Protein AF-A0A3D0C4P0-F1 (afdb_monomer)

Secondary structure (DSSP, 8-state):
------HHHHHHHHHHHHHHHHHHHTTS-HHHHHHHHH--EEEEEEETEETTTEEE-TTS-EESHHHHHHHHHHHHSSSEEEEEEEE-HHHHHHHHHHTSSSEEEEEE--GGGBTTEEE---SEEE-EEEEEETTSS--SGGG--TTS-EEEETTSTTHHHHHHH-TTEEEES-HHHHHHHHHTTS-SEEEEEHHHHHHHHHHH---SEEEEE-TTPPPEEEEEEEETT-HHHHHHHHHHHHHHHHHHHHHHHHHHHHHHHHGGGSGGG---SSS-HHHHHHHHHHHHHHHHHHHHHHHHHHHHHTTSHHHHHHHHHHHHHHHHHHHHHHHHHHHHHHHHHHHHHHHHHHHHHHHHHHHHHHHHHHHHHHHHHHHH-HHHHHHHHHHHHHHHTT-HHHHHHHHHHHHHHHHT-GGGTGGG-EEEEE-TTSBEEEESSGGGTTSBPHHHHH-HHHHHHHTTT--EEEEEEE-SS--S----TT---EEEEEEEEEE-TTS-EEEEEEEEE-IIIIIGGGGGGG--TTT-EEEEEETTSBB-S--TTHHHHHHTTSS-TT--STTT-B-S-TTT-HHHHHHHHT--EEEEEEEE-TTS-EEEEEEEEETTTTEEEEEEEEHHHHTHHHHHHHHHHHHHHHHHHHHHHHHHHHHHHHHHHHHHHHHHHHHHHHHHHHHHHHHHHHHHHHHHHHHT--SSEEEEEETTSBEEEE-HHHHHHH---HHHHHTSBHHHHH-TT-TTS--GGGSHHHHHHHH---EEEEEEEEEETTTEEEEEEEEEEE---TTSSEEEEEEEEE-GGGGHHHHHHHHHHHT-SSEEEEE-TTSBEEEE-HHHHHHHT--HHHHBTSBGGGGS-TTTHHHHHHHHHHHHHHT--EEGGGGSS--EEE-TTS-EEEEEEEEEEEEETTEEEEEEEEEE-HHHHHHHHHHHHHHHHHHHHHHHHHHHHHHHHHHHHHHHHHHHHHHHHHHHS---HHHHHHHHHHHHHHHHHHHHHHHHHHHHHHHTT--PPP-EEEEHHHHHHHHHHHHHHHHHTTT-EEEEEE-TTS-SEEEE-HHHHHHHHHHHHHHHHHH-SSSEEEEEEEE---S----TTEEEEEEEEEE-SS---HHHHTTTTSTT--S-SSTHHHH---S-HHHHHHHHHHHTT--EEEEE-TTS-EEEEEEEEEEEPS---HHHHHHHHHHHTT-EEEEE-S-HHHHHHHHHHHHHTT-EEEEESSHHHHHHHHHH-SS--SEEEEES--SSS-HHHHHHHHHHHS---GGGEEEE-S--

Structure (mmCIF, N/CA/C/O backbone):
data_AF-A0A3D0C4P0-F1
#
_entry.id   AF-A0A3D0C4P0-F1
#
loop_
_atom_site.group_PDB
_atom_site.id
_atom_site.type_symbol
_atom_site.label_atom_id
_atom_site.label_alt_id
_atom_site.label_comp_id
_atom_site.label_asym_id
_atom_site.label_entity_id
_atom_site.label_seq_id
_atom_site.pdbx_PDB_ins_code
_atom_site.Cartn_x
_atom_site.Cartn_y
_atom_site.Cartn_z
_atom_site.occupancy
_atom_site.B_iso_or_equiv
_atom_site.auth_seq_id
_atom_site.auth_comp_id
_atom_site.auth_asym_id
_atom_site.auth_atom_id
_atom_site.pdbx_PDB_model_num
ATOM 1 N N . MET A 1 1 ? -23.193 3.793 -17.068 1.00 22.84 1 MET A N 1
ATOM 2 C CA . MET A 1 1 ? -24.165 3.164 -17.995 1.00 22.84 1 MET A CA 1
ATOM 3 C C . MET A 1 1 ? -23.352 2.342 -18.986 1.00 22.84 1 MET A C 1
ATOM 5 O O . MET A 1 1 ? -22.542 2.961 -19.652 1.00 22.84 1 MET A O 1
ATOM 9 N N . ILE A 1 2 ? -23.377 1.016 -19.127 1.00 23.33 2 ILE A N 1
ATOM 10 C CA . ILE A 1 2 ? -24.251 -0.133 -18.795 1.00 23.33 2 ILE A CA 1
ATOM 11 C C . ILE A 1 2 ? -23.240 -1.324 -18.875 1.00 23.33 2 ILE A C 1
ATOM 13 O O . ILE A 1 2 ? -22.596 -1.434 -19.913 1.00 23.33 2 ILE A O 1
ATOM 17 N N . LYS A 1 3 ? -22.718 -1.947 -17.794 1.00 28.08 3 LYS A N 1
ATOM 18 C CA . LYS A 1 3 ? -23.252 -3.069 -16.972 1.00 28.08 3 LYS A CA 1
ATOM 19 C C . LYS A 1 3 ? -23.893 -4.141 -17.882 1.00 28.08 3 LYS A C 1
ATOM 21 O O . LYS A 1 3 ? -24.888 -3.815 -18.499 1.00 28.08 3 LYS A O 1
ATOM 26 N N . LEU A 1 4 ? -23.354 -5.346 -18.085 1.00 31.78 4 LEU A N 1
ATOM 27 C CA . LEU A 1 4 ? -23.113 -6.424 -17.114 1.00 31.78 4 LEU A CA 1
ATOM 28 C C . LEU A 1 4 ? -22.625 -7.696 -17.896 1.00 31.78 4 LEU A C 1
ATOM 30 O O . LEU A 1 4 ? -22.726 -7.719 -19.119 1.00 31.78 4 LEU A O 1
ATOM 34 N N . ASN A 1 5 ? -22.071 -8.716 -17.211 1.00 30.31 5 ASN A N 1
ATOM 35 C CA . ASN A 1 5 ? -22.495 -10.130 -17.346 1.00 30.31 5 ASN A CA 1
ATOM 36 C C . ASN A 1 5 ? -21.904 -10.971 -16.178 1.00 30.31 5 ASN A C 1
ATOM 38 O O . ASN A 1 5 ? -20.693 -11.156 -16.097 1.00 30.31 5 ASN A O 1
ATOM 42 N N . LYS A 1 6 ? -22.741 -11.387 -15.213 1.00 32.97 6 LYS A N 1
ATOM 43 C CA . LYS A 1 6 ? -22.376 -11.998 -13.908 1.00 32.97 6 LYS A CA 1
ATOM 44 C C . LYS A 1 6 ? -23.243 -13.224 -13.537 1.00 32.97 6 LYS A C 1
ATOM 46 O O . LYS A 1 6 ? -23.144 -13.719 -12.422 1.00 32.97 6 LYS A O 1
ATOM 51 N N . SER A 1 7 ? -24.112 -13.704 -14.429 1.00 31.36 7 SER A N 1
ATOM 52 C CA . SER A 1 7 ? -25.297 -14.491 -14.042 1.00 31.36 7 SER A CA 1
ATOM 53 C C . SER A 1 7 ? -25.046 -15.973 -13.693 1.00 31.36 7 SER A C 1
ATOM 55 O O . SER A 1 7 ? -25.427 -16.407 -12.606 1.00 31.36 7 SER A O 1
ATOM 57 N N . SER A 1 8 ? -24.333 -16.758 -14.510 1.00 32.16 8 SER A N 1
ATOM 58 C CA . SER A 1 8 ? -24.234 -18.216 -14.256 1.00 32.16 8 SER A CA 1
ATOM 59 C C . SER A 1 8 ? -23.330 -18.602 -13.078 1.00 32.16 8 SER A C 1
ATOM 61 O O . SER A 1 8 ? -23.502 -19.662 -12.483 1.00 32.16 8 SER A O 1
ATOM 63 N N . PHE A 1 9 ? -22.409 -17.720 -12.680 1.00 37.53 9 PHE A N 1
ATOM 64 C CA . PHE A 1 9 ? -21.585 -17.895 -11.478 1.00 37.53 9 PHE A CA 1
ATOM 65 C C . PHE A 1 9 ? -22.324 -17.436 -10.209 1.00 37.53 9 PHE A C 1
ATOM 67 O O . PHE A 1 9 ? -22.095 -17.968 -9.122 1.00 37.53 9 PHE A O 1
ATOM 74 N N . PHE A 1 10 ? -23.270 -16.496 -10.347 1.00 35.19 10 PHE A N 1
ATOM 75 C CA . PHE A 1 10 ? -24.099 -16.059 -9.233 1.00 35.19 10 PHE A CA 1
ATOM 76 C C . PHE A 1 10 ? -25.069 -17.148 -8.787 1.00 35.19 10 PHE A C 1
ATOM 78 O O . PHE A 1 10 ? -25.230 -17.262 -7.597 1.00 35.19 10 PHE A O 1
ATOM 85 N N . ALA A 1 11 ? -25.638 -18.023 -9.619 1.00 34.81 11 ALA A N 1
ATOM 86 C CA . ALA A 1 11 ? -26.554 -19.061 -9.107 1.00 34.81 11 ALA A CA 1
ATOM 87 C C . ALA A 1 11 ? -25.893 -20.020 -8.082 1.00 34.81 11 ALA A C 1
ATOM 89 O O . ALA A 1 11 ? -26.505 -20.375 -7.073 1.00 34.81 11 ALA A O 1
ATOM 90 N N . PHE A 1 12 ? -24.612 -20.359 -8.272 1.00 35.03 12 PHE A N 1
ATOM 91 C CA . PHE A 1 12 ? -23.848 -21.209 -7.347 1.00 35.03 12 PHE A CA 1
ATOM 92 C C . PHE A 1 12 ? -23.359 -20.430 -6.112 1.00 35.03 12 PHE A C 1
ATOM 94 O O . PHE A 1 12 ? -23.456 -20.923 -4.987 1.00 35.03 12 PHE A O 1
ATOM 101 N N . PHE A 1 13 ? -22.936 -19.171 -6.295 1.00 36.16 13 PHE A N 1
ATOM 102 C CA . PHE A 1 13 ? -22.585 -18.263 -5.195 1.00 36.16 13 PHE A CA 1
ATOM 103 C C . PHE A 1 13 ? -23.799 -17.686 -4.459 1.00 36.16 13 PHE A C 1
ATOM 105 O O . PHE A 1 13 ? -23.640 -17.239 -3.338 1.00 36.16 13 PHE A O 1
ATOM 112 N N . PHE A 1 14 ? -25.000 -17.692 -5.037 1.00 37.09 14 PHE A N 1
ATOM 113 C CA . PHE A 1 14 ? -26.258 -17.273 -4.418 1.00 37.09 14 PHE A CA 1
ATOM 114 C C . PHE A 1 14 ? -26.832 -18.448 -3.653 1.00 37.09 14 PHE A C 1
ATOM 116 O O . PHE A 1 14 ? -27.291 -18.238 -2.554 1.00 37.09 14 PHE A O 1
ATOM 123 N N . LEU A 1 15 ? -26.682 -19.698 -4.098 1.00 33.41 15 LEU A N 1
ATOM 124 C CA . LEU A 1 15 ? -26.861 -20.835 -3.193 1.00 33.41 15 LEU A CA 1
ATOM 125 C C . LEU A 1 15 ? -25.843 -20.773 -2.045 1.00 33.41 15 LEU A C 1
ATOM 127 O O . LEU A 1 15 ? -26.240 -20.857 -0.894 1.00 33.41 15 LEU A O 1
ATOM 131 N N . GLN A 1 16 ? -24.564 -20.480 -2.291 1.00 31.48 16 GLN A N 1
ATOM 132 C CA . GLN A 1 16 ? -23.615 -20.280 -1.190 1.00 31.48 16 GLN A CA 1
ATOM 133 C C . GLN A 1 16 ? -23.906 -19.042 -0.332 1.00 31.48 16 GLN A C 1
ATOM 135 O O . GLN A 1 16 ? -23.764 -19.151 0.869 1.00 31.48 16 GLN A O 1
ATOM 140 N N . SER A 1 17 ? -24.348 -17.909 -0.879 1.00 33.97 17 SER A N 1
ATOM 141 C CA . SER A 1 17 ? -24.622 -16.646 -0.170 1.00 33.97 17 SER A CA 1
ATOM 142 C C . SER A 1 17 ? -25.985 -16.652 0.505 1.00 33.97 17 SER A C 1
ATOM 144 O O . SER A 1 17 ? -26.123 -16.051 1.555 1.00 33.97 17 SER A O 1
ATOM 146 N N . PHE A 1 18 ? -26.978 -17.344 -0.041 1.00 35.62 18 PHE A N 1
ATOM 147 C CA . PHE A 1 18 ? -28.288 -17.563 0.573 1.00 35.62 18 PHE A CA 1
ATOM 148 C C . PHE A 1 18 ? -28.172 -18.638 1.660 1.00 35.62 18 PHE A C 1
ATOM 150 O O . PHE A 1 18 ? -28.844 -18.543 2.682 1.00 35.62 18 PHE A O 1
ATOM 157 N N . PHE A 1 19 ? -27.256 -19.609 1.521 1.00 35.66 19 PHE A N 1
ATOM 158 C CA . PHE A 1 19 ? -26.905 -20.525 2.610 1.00 35.66 19 PHE A CA 1
ATOM 159 C C . PHE A 1 19 ? -25.891 -19.925 3.608 1.00 35.66 19 PHE A C 1
ATOM 161 O O . PHE A 1 19 ? -26.008 -20.225 4.785 1.00 35.66 19 PHE A O 1
ATOM 168 N N . LEU A 1 20 ? -24.980 -19.016 3.233 1.00 32.78 20 LEU A N 1
ATOM 169 C CA . LEU A 1 20 ? -24.078 -18.293 4.156 1.00 32.78 20 LEU A CA 1
ATOM 170 C C . LEU A 1 20 ? -24.797 -17.158 4.894 1.00 32.78 20 LEU A C 1
ATOM 172 O O . LEU A 1 20 ? -24.550 -16.976 6.085 1.00 32.78 20 LEU A O 1
ATOM 176 N N . GLN A 1 21 ? -25.726 -16.445 4.246 1.00 38.62 21 GLN A N 1
ATOM 177 C CA . GLN A 1 21 ? -26.625 -15.507 4.926 1.00 38.62 21 GLN A CA 1
ATOM 178 C C . GLN A 1 21 ? -27.516 -16.255 5.917 1.00 38.62 21 GLN A C 1
ATOM 180 O O . GLN A 1 21 ? -27.731 -15.748 7.012 1.00 38.62 21 GLN A O 1
ATOM 185 N N . ASN A 1 22 ? -27.946 -17.485 5.606 1.00 36.69 22 ASN A N 1
ATOM 186 C CA . ASN A 1 22 ? -28.695 -18.303 6.560 1.00 36.69 22 ASN A CA 1
ATOM 187 C C . ASN A 1 22 ? -27.820 -18.931 7.660 1.00 36.69 22 ASN A C 1
ATOM 189 O O . ASN A 1 22 ? -28.275 -19.009 8.794 1.00 36.69 22 ASN A O 1
ATOM 193 N N . VAL A 1 23 ? -26.558 -19.290 7.392 1.00 40.41 23 VAL A N 1
ATOM 194 C CA . VAL A 1 23 ? -25.638 -19.813 8.426 1.00 40.41 23 VAL A CA 1
ATOM 195 C C . VAL A 1 23 ? -25.189 -18.709 9.397 1.00 40.41 23 VAL A C 1
ATOM 197 O O . VAL A 1 23 ? -25.005 -18.977 10.580 1.00 40.41 23 VAL A O 1
ATOM 200 N N . MET A 1 24 ? -25.077 -17.451 8.952 1.00 43.28 24 MET A N 1
ATOM 201 C CA . MET A 1 24 ? -24.813 -16.312 9.850 1.00 43.28 24 MET A CA 1
ATOM 202 C C . MET A 1 24 ? -26.085 -15.765 10.524 1.00 43.28 24 MET A C 1
ATOM 204 O O . MET A 1 24 ? -26.004 -15.215 11.627 1.00 43.28 24 MET A O 1
ATOM 208 N N . ALA A 1 25 ? -27.264 -15.959 9.917 1.00 41.22 25 ALA A N 1
ATOM 209 C CA . ALA A 1 25 ? -28.556 -15.637 10.525 1.00 41.22 25 ALA A CA 1
ATOM 210 C C . ALA A 1 25 ? -28.957 -16.590 11.664 1.00 41.22 25 ALA A C 1
ATOM 212 O O . ALA A 1 25 ? -29.789 -16.204 12.482 1.00 41.22 25 ALA A O 1
ATOM 213 N N . GLU A 1 26 ? -28.330 -17.767 11.803 1.00 44.91 26 GLU A N 1
ATOM 214 C CA . GLU A 1 26 ? -28.567 -18.667 12.949 1.00 44.91 26 GLU A CA 1
ATOM 215 C C . GLU A 1 26 ? -28.270 -18.004 14.313 1.00 44.91 26 GLU A C 1
ATOM 217 O O . GLU A 1 26 ? -28.805 -18.437 15.334 1.00 44.91 26 GLU A O 1
ATOM 222 N N . ASN A 1 27 ? -27.474 -16.924 14.340 1.00 56.84 27 ASN A N 1
ATOM 223 C CA . ASN A 1 27 ? -27.161 -16.149 15.549 1.00 56.84 27 ASN A CA 1
ATOM 224 C C . ASN A 1 27 ? -27.914 -14.807 15.673 1.00 56.84 27 ASN A C 1
ATOM 226 O O . ASN A 1 27 ? -27.756 -14.118 16.686 1.00 56.84 27 ASN A O 1
ATOM 230 N N . LEU A 1 28 ? -28.708 -14.400 14.676 1.00 69.44 28 LEU A N 1
ATOM 231 C CA . LEU A 1 28 ? -29.576 -13.222 14.776 1.00 69.44 28 LEU A CA 1
ATOM 232 C C . LEU A 1 28 ? -30.873 -13.610 15.495 1.00 69.44 28 LEU A C 1
ATOM 234 O O . LEU A 1 28 ? -31.444 -14.671 15.258 1.00 69.44 28 LEU A O 1
ATOM 238 N N . SER A 1 29 ? -31.368 -12.751 16.388 1.00 76.56 29 SER A N 1
ATOM 239 C CA . SER A 1 29 ? -32.677 -12.989 17.008 1.00 76.56 29 SER A CA 1
ATOM 240 C C . SER A 1 29 ? -33.762 -13.034 15.932 1.00 76.56 29 SER A C 1
ATOM 242 O O . SER A 1 29 ? -33.761 -12.172 15.050 1.00 76.56 29 SER A O 1
ATOM 244 N N . THR A 1 30 ? -34.715 -13.959 16.059 1.00 76.25 30 THR A N 1
ATOM 245 C CA . THR A 1 30 ? -35.870 -14.130 15.155 1.00 76.25 30 THR A CA 1
ATOM 246 C C . THR A 1 30 ? -36.537 -12.804 14.788 1.00 76.25 30 THR A C 1
ATOM 248 O O . THR A 1 30 ? -36.780 -12.524 13.621 1.00 76.25 30 THR A O 1
ATOM 251 N N . ASP A 1 31 ? -36.695 -11.921 15.771 1.00 82.69 31 ASP A N 1
ATOM 252 C CA . ASP A 1 31 ? -37.353 -10.623 15.638 1.00 82.69 31 ASP A CA 1
ATOM 253 C C . ASP A 1 31 ? -36.619 -9.661 14.675 1.00 82.69 31 ASP A C 1
ATOM 255 O O . ASP A 1 31 ? -37.242 -8.798 14.055 1.00 82.69 31 ASP A O 1
ATOM 259 N N . LEU A 1 32 ? -35.289 -9.783 14.549 1.00 86.44 32 LEU A N 1
ATOM 260 C CA . LEU A 1 32 ? -34.468 -8.978 13.632 1.00 86.44 32 LEU A CA 1
ATOM 261 C C . LEU A 1 32 ? -34.467 -9.555 12.217 1.00 86.44 32 LEU A C 1
ATOM 263 O O . LEU A 1 32 ? -34.462 -8.789 11.255 1.00 86.44 32 LEU A O 1
ATOM 267 N N . VAL A 1 33 ? -34.496 -10.884 12.101 1.00 82.25 33 VAL A N 1
ATOM 268 C CA . VAL A 1 33 ? -34.583 -11.592 10.817 1.00 82.25 33 VAL A CA 1
ATOM 269 C C . VAL A 1 33 ? -35.919 -11.280 10.141 1.00 82.25 33 VAL A C 1
ATOM 271 O O . VAL A 1 33 ? -35.938 -10.840 8.992 1.00 82.25 33 VAL A O 1
ATOM 274 N N . ASP A 1 34 ? -37.025 -11.374 10.881 1.00 84.06 34 ASP A N 1
ATOM 275 C CA . ASP A 1 34 ? -38.361 -11.028 10.382 1.00 84.06 34 ASP A CA 1
ATOM 276 C C . ASP A 1 34 ? -38.445 -9.558 9.940 1.00 84.06 34 ASP A C 1
ATOM 278 O O . ASP A 1 34 ? -39.021 -9.235 8.897 1.00 84.06 34 ASP A O 1
ATOM 282 N N . TRP A 1 35 ? -37.834 -8.649 10.710 1.00 89.38 35 TRP A N 1
ATOM 283 C CA . TRP A 1 35 ? -37.790 -7.232 10.352 1.00 89.38 35 TRP A CA 1
ATOM 284 C C . TRP A 1 35 ? -36.978 -6.983 9.076 1.00 89.38 35 TRP A C 1
ATOM 286 O O . TRP A 1 35 ? -37.426 -6.207 8.230 1.00 89.38 35 TRP A O 1
ATOM 296 N N . ALA A 1 36 ? -35.822 -7.637 8.924 1.00 87.06 36 ALA A N 1
ATOM 297 C CA . ALA A 1 36 ? -34.970 -7.527 7.741 1.00 87.06 36 ALA A CA 1
ATOM 298 C C . ALA A 1 36 ? -35.680 -8.042 6.481 1.00 87.06 36 ALA A C 1
ATOM 300 O O . ALA A 1 36 ? -35.696 -7.352 5.465 1.00 87.06 36 ALA A O 1
ATOM 301 N N . HIS A 1 37 ? -36.368 -9.184 6.564 1.00 83.38 37 HIS A N 1
ATOM 302 C CA . HIS A 1 37 ? -37.173 -9.697 5.451 1.00 83.38 37 HIS A CA 1
ATOM 303 C C . HIS A 1 37 ? -38.312 -8.751 5.053 1.00 83.38 37 HIS A C 1
ATOM 305 O O . HIS A 1 37 ? -38.607 -8.606 3.867 1.00 83.38 37 HIS A O 1
ATOM 311 N N . ALA A 1 38 ? -38.938 -8.078 6.022 1.00 86.12 38 ALA A N 1
ATOM 312 C CA . ALA A 1 38 ? -39.968 -7.077 5.751 1.00 86.12 38 ALA A CA 1
ATOM 313 C C . ALA A 1 38 ? -39.406 -5.739 5.225 1.00 86.12 38 ALA A C 1
ATOM 315 O O . ALA A 1 38 ? -40.157 -4.950 4.651 1.00 86.12 38 ALA A O 1
ATOM 316 N N . ASN A 1 39 ? -38.111 -5.467 5.423 1.00 89.44 39 ASN A N 1
ATOM 317 C CA . ASN A 1 39 ? -37.436 -4.219 5.053 1.00 89.44 39 ASN A CA 1
ATOM 318 C C . ASN A 1 39 ? -36.107 -4.517 4.327 1.00 89.44 39 ASN A C 1
ATOM 320 O O . ASN A 1 39 ? -35.040 -4.208 4.861 1.00 89.44 39 ASN A O 1
ATOM 324 N N . PRO A 1 40 ? -36.148 -5.099 3.112 1.00 85.50 40 PRO A N 1
ATOM 325 C CA . PRO A 1 40 ? -34.945 -5.565 2.415 1.00 85.50 40 PRO A CA 1
ATOM 326 C C . PRO A 1 40 ? -34.012 -4.428 1.975 1.00 85.50 40 PRO A C 1
ATOM 328 O O . PRO A 1 40 ? -32.837 -4.671 1.716 1.00 85.50 40 PRO A O 1
ATOM 331 N N . VAL A 1 41 ? -34.523 -3.195 1.896 1.00 91.81 41 VAL A N 1
ATOM 332 C CA . VAL A 1 41 ? -33.763 -1.993 1.537 1.00 91.81 41 VAL A CA 1
ATOM 333 C C . VAL A 1 41 ? -33.843 -0.991 2.681 1.00 91.81 41 VAL A C 1
ATOM 335 O O . VAL A 1 41 ? -34.932 -0.647 3.149 1.00 91.81 41 VAL A O 1
ATOM 338 N N . VAL A 1 42 ? -32.682 -0.507 3.111 1.00 94.38 42 VAL A N 1
ATOM 339 C CA . VAL A 1 42 ? -32.532 0.559 4.100 1.00 94.38 42 VAL A CA 1
ATOM 340 C C . VAL A 1 42 ? -32.000 1.796 3.390 1.00 94.38 42 VAL A C 1
ATOM 342 O O . VAL A 1 42 ? -30.904 1.780 2.833 1.00 94.38 42 VAL A O 1
ATOM 345 N N . HIS A 1 43 ? -32.767 2.880 3.439 1.00 95.31 43 HIS A N 1
ATOM 346 C CA . HIS A 1 43 ? -32.435 4.128 2.757 1.00 95.31 43 HIS A CA 1
ATOM 347 C C . HIS A 1 43 ? -31.452 4.949 3.601 1.00 95.31 43 HIS A C 1
ATOM 349 O O . HIS A 1 43 ? -31.787 5.400 4.700 1.00 95.31 43 HIS A O 1
ATOM 355 N N . ILE A 1 44 ? -30.234 5.138 3.104 1.00 95.62 44 ILE A N 1
ATOM 356 C CA . ILE A 1 44 ? -29.166 5.865 3.786 1.00 95.62 44 ILE A CA 1
ATOM 357 C C . ILE A 1 44 ? -29.001 7.264 3.187 1.00 95.62 44 ILE A C 1
ATOM 359 O O . ILE A 1 44 ? -28.896 7.426 1.967 1.00 95.62 44 ILE A O 1
ATOM 363 N N . GLY A 1 45 ? -28.966 8.273 4.055 1.00 94.00 45 GLY A N 1
ATOM 364 C CA . GLY A 1 45 ? -28.524 9.626 3.721 1.00 94.00 45 GLY A CA 1
ATOM 365 C C . GLY A 1 45 ? -27.021 9.785 3.907 1.00 94.00 45 GLY A C 1
ATOM 366 O O . GLY A 1 45 ? -26.434 9.215 4.834 1.00 94.00 45 GLY A O 1
ATOM 367 N N . VAL A 1 46 ? -26.399 10.567 3.029 1.00 92.81 46 VAL A N 1
ATOM 368 C CA . VAL A 1 46 ? -24.950 10.788 2.985 1.00 92.81 46 VAL A CA 1
ATOM 369 C C . VAL A 1 46 ? -24.655 12.278 3.129 1.00 92.81 46 VAL A C 1
ATOM 371 O O . VAL A 1 46 ? -25.138 13.089 2.339 1.00 92.81 46 VAL A O 1
ATOM 374 N N . ASP A 1 47 ? -23.821 12.646 4.107 1.00 90.94 47 ASP A N 1
ATOM 375 C CA . ASP A 1 47 ? -23.257 13.999 4.156 1.00 90.94 47 ASP A CA 1
ATOM 376 C C . ASP A 1 47 ? -22.244 14.139 3.016 1.00 90.94 47 ASP A C 1
ATOM 378 O O . ASP A 1 47 ? -21.195 13.516 3.031 1.00 90.94 47 ASP A O 1
ATOM 382 N N . GLY A 1 48 ? -22.553 14.938 2.001 1.00 87.88 48 GLY A N 1
ATOM 383 C CA . GLY A 1 48 ? -21.669 15.189 0.866 1.00 87.88 48 GLY A CA 1
ATOM 384 C C . GLY A 1 48 ? -20.527 16.162 1.175 1.00 87.88 48 GLY A C 1
ATOM 385 O O . GLY A 1 48 ? -19.681 16.401 0.314 1.00 87.88 48 GLY A O 1
ATOM 386 N N . THR A 1 49 ? -20.491 16.745 2.378 1.00 87.25 49 THR A N 1
ATOM 387 C CA . THR A 1 49 ? -19.638 17.893 2.716 1.00 87.25 49 THR A CA 1
ATOM 388 C C . THR A 1 49 ? -18.594 17.616 3.797 1.00 87.25 49 THR A C 1
ATOM 390 O O . THR A 1 49 ? -17.924 18.564 4.230 1.00 87.25 49 THR A O 1
ATOM 393 N N . PHE A 1 50 ? -18.395 16.353 4.205 1.00 87.44 50 PHE A N 1
ATOM 394 C CA . PHE A 1 50 ? -17.501 15.973 5.307 1.00 87.44 50 PHE A CA 1
ATOM 395 C C . PHE A 1 50 ? -16.269 15.159 4.888 1.00 87.44 50 PHE A C 1
ATOM 397 O O . PHE A 1 50 ? -16.061 14.044 5.379 1.00 87.44 50 PHE A O 1
ATOM 404 N N . PRO A 1 51 ? -15.392 15.677 4.009 1.00 83.94 51 PRO A N 1
ATOM 405 C CA . PRO A 1 51 ? -14.231 14.912 3.597 1.00 83.94 51 PRO A CA 1
ATOM 406 C C . PRO A 1 51 ? -13.221 14.749 4.751 1.00 83.94 51 PRO A C 1
ATOM 408 O O . PRO A 1 51 ? -13.074 15.642 5.582 1.00 83.94 51 PRO A O 1
ATOM 411 N N . PRO A 1 52 ? -12.483 13.634 4.834 1.00 73.62 52 PRO A N 1
ATOM 412 C CA . PRO A 1 52 ? -12.607 12.454 3.994 1.00 73.62 52 PRO A CA 1
ATOM 413 C C . PRO A 1 52 ? -13.589 11.400 4.557 1.00 73.62 52 PRO A C 1
ATOM 415 O O . PRO A 1 52 ? -13.495 10.241 4.176 1.00 73.62 52 PRO A O 1
ATOM 418 N N . PHE A 1 53 ? -14.485 11.739 5.491 1.00 83.62 53 PHE A N 1
ATOM 419 C CA . PHE A 1 53 ? -15.348 10.784 6.205 1.00 83.62 53 PHE A CA 1
ATOM 420 C C . PHE A 1 53 ? -16.551 10.330 5.379 1.00 83.62 53 PHE A C 1
ATOM 422 O O . PHE A 1 53 ? -16.685 9.149 5.098 1.00 83.62 53 PHE A O 1
ATOM 429 N N . ASP A 1 54 ? -17.418 11.254 4.998 1.00 87.06 54 ASP A N 1
ATOM 430 C CA . ASP A 1 54 ? -18.529 11.035 4.073 1.00 87.06 54 ASP A CA 1
ATOM 431 C C . ASP A 1 54 ? -18.539 12.295 3.211 1.00 87.06 54 ASP A C 1
ATOM 433 O O . ASP A 1 54 ? -18.568 13.410 3.736 1.00 87.06 54 ASP A O 1
ATOM 437 N N . TYR A 1 55 ? -18.329 12.147 1.908 1.00 87.69 55 TYR A N 1
ATOM 438 C CA . TYR A 1 55 ? -18.269 13.285 0.995 1.00 87.69 55 TYR A CA 1
ATOM 439 C C . TYR A 1 55 ? -18.502 12.848 -0.445 1.00 87.69 55 TYR A C 1
ATOM 441 O O . TYR A 1 55 ? -18.529 11.655 -0.744 1.00 87.69 55 TYR A O 1
ATOM 449 N N . VAL A 1 56 ? -18.651 13.828 -1.334 1.00 85.50 56 VAL A N 1
ATOM 450 C CA . VAL A 1 56 ? -18.666 13.612 -2.783 1.00 85.50 56 VAL A CA 1
ATOM 451 C C . VAL A 1 56 ? -17.298 13.966 -3.362 1.00 85.50 56 VAL A C 1
ATOM 453 O O . VAL A 1 56 ? -16.797 15.070 -3.132 1.00 85.50 56 VAL A O 1
ATOM 456 N N . ASP A 1 57 ? -16.688 13.022 -4.075 1.00 81.38 57 ASP A N 1
ATOM 457 C CA . ASP A 1 57 ? -15.414 13.204 -4.769 1.00 81.38 57 ASP A CA 1
ATOM 458 C C . ASP A 1 57 ? -15.549 14.094 -6.022 1.00 81.38 57 ASP A C 1
ATOM 460 O O . ASP A 1 57 ? -16.618 14.615 -6.353 1.00 81.38 57 ASP A O 1
ATOM 464 N N . GLU A 1 58 ? -14.440 14.318 -6.726 1.00 75.75 58 GLU A N 1
ATOM 465 C CA . GLU A 1 58 ? -14.418 15.181 -7.917 1.00 75.75 58 GLU A CA 1
ATOM 466 C C . GLU A 1 58 ? -15.136 14.555 -9.118 1.00 75.75 58 GLU A C 1
ATOM 468 O O . GLU A 1 58 ? -15.555 15.260 -10.037 1.00 75.75 58 GLU A O 1
ATOM 473 N N . GLN A 1 59 ? -15.323 13.237 -9.088 1.00 74.00 59 GLN A N 1
ATOM 474 C CA . GLN A 1 59 ? -16.043 12.451 -10.079 1.00 74.00 59 GLN A CA 1
ATOM 475 C C . GLN A 1 59 ? -17.557 12.420 -9.798 1.00 74.00 59 GLN A C 1
ATOM 477 O O . GLN A 1 59 ? -18.318 11.857 -10.589 1.00 74.00 59 GLN A O 1
ATOM 482 N N . GLY A 1 60 ? -18.012 13.054 -8.711 1.00 79.62 60 GLY A N 1
ATOM 483 C CA . GLY A 1 60 ? -19.418 13.120 -8.324 1.00 79.62 60 GLY A CA 1
ATOM 484 C C . GLY A 1 60 ? -19.927 11.857 -7.625 1.00 79.62 60 GLY A C 1
ATOM 485 O O . GLY A 1 60 ? -21.140 11.702 -7.478 1.00 79.62 60 GLY A O 1
ATOM 486 N N . ALA A 1 61 ? -19.039 10.951 -7.209 1.00 83.81 61 ALA A N 1
ATOM 487 C CA . ALA A 1 61 ? -19.388 9.754 -6.460 1.00 83.81 61 ALA A CA 1
ATOM 488 C C . ALA A 1 61 ? -19.196 9.971 -4.953 1.00 83.81 61 ALA A C 1
ATOM 490 O O . ALA A 1 61 ? -18.363 10.754 -4.505 1.00 83.81 61 ALA A O 1
ATOM 491 N N . THR A 1 62 ? -19.980 9.263 -4.142 1.00 86.75 62 THR A N 1
ATOM 492 C CA . THR A 1 62 ? -19.764 9.224 -2.692 1.00 86.75 62 THR A CA 1
ATOM 493 C C . THR A 1 62 ? -18.420 8.562 -2.387 1.00 86.75 62 THR A C 1
ATOM 495 O O . THR A 1 62 ? -18.008 7.626 -3.079 1.00 86.75 62 THR A O 1
ATOM 498 N N . ALA A 1 63 ? -17.734 9.017 -1.345 1.00 84.62 63 ALA A N 1
ATOM 499 C CA . ALA A 1 63 ? -16.419 8.532 -0.945 1.00 84.62 63 ALA A CA 1
ATOM 500 C C . ALA A 1 63 ? -16.215 8.651 0.574 1.00 84.62 63 ALA A C 1
ATOM 502 O O . ALA A 1 63 ? -17.003 9.276 1.286 1.00 84.62 63 ALA A O 1
ATOM 503 N N . GLY A 1 64 ? -15.140 8.032 1.069 1.00 81.81 64 GLY A N 1
ATOM 504 C CA . GLY A 1 64 ? -14.724 8.120 2.468 1.00 81.81 64 GLY A CA 1
ATOM 505 C C . GLY A 1 64 ? -15.082 6.924 3.355 1.00 81.81 64 GLY A C 1
ATOM 506 O O . GLY A 1 64 ? -15.578 5.891 2.899 1.00 81.81 64 GLY A O 1
ATOM 507 N N . ALA A 1 65 ? -14.803 7.069 4.652 1.00 80.88 65 ALA A N 1
ATOM 508 C CA . ALA A 1 65 ? -15.067 6.061 5.683 1.00 80.88 65 ALA A CA 1
ATOM 509 C C . ALA A 1 65 ? -16.538 5.610 5.747 1.00 80.88 65 ALA A C 1
ATOM 511 O O . ALA A 1 65 ? -16.806 4.425 5.940 1.00 80.88 65 ALA A O 1
ATOM 512 N N . GLY A 1 66 ? -17.485 6.532 5.553 1.00 87.31 66 GLY A N 1
ATOM 513 C CA . GLY A 1 66 ? -18.917 6.252 5.512 1.00 87.31 66 GLY A CA 1
ATOM 514 C C . GLY A 1 66 ? -19.269 5.254 4.410 1.00 87.31 66 GLY A C 1
ATOM 515 O O . GLY A 1 66 ? -19.974 4.278 4.657 1.00 87.31 66 GLY A O 1
ATOM 516 N N . LYS A 1 67 ? -18.707 5.427 3.210 1.00 88.75 67 LYS A N 1
ATOM 517 C CA . LYS A 1 67 ? -18.913 4.492 2.095 1.00 88.75 67 LYS A CA 1
ATOM 518 C C . LYS A 1 67 ? -18.332 3.114 2.380 1.00 88.75 67 LYS A C 1
ATOM 520 O O . LYS A 1 67 ? -19.003 2.111 2.145 1.00 88.75 67 LYS A O 1
ATOM 525 N N . LEU A 1 68 ? -17.111 3.063 2.915 1.00 85.69 68 LEU A N 1
ATOM 526 C CA . LEU A 1 68 ? -16.443 1.802 3.245 1.00 85.69 68 LEU A CA 1
ATOM 527 C C . LEU A 1 68 ? -17.253 0.984 4.255 1.00 85.69 68 LEU A C 1
ATOM 529 O O . LEU A 1 68 ? -17.471 -0.207 4.035 1.00 85.69 68 LEU A O 1
ATOM 533 N N . ILE A 1 69 ? -17.749 1.614 5.326 1.00 87.62 69 ILE A N 1
ATOM 534 C CA . ILE A 1 69 ? -18.537 0.891 6.328 1.00 87.62 69 ILE A CA 1
ATOM 535 C C . ILE A 1 69 ? -19.900 0.451 5.781 1.00 87.62 69 ILE A C 1
ATOM 537 O O . ILE A 1 69 ? -20.314 -0.674 6.049 1.00 87.62 69 ILE A O 1
ATOM 541 N N . ARG A 1 70 ? -20.572 1.272 4.957 1.00 91.00 70 ARG A N 1
ATOM 542 C CA . ARG A 1 70 ? -21.835 0.885 4.298 1.00 91.00 70 ARG A CA 1
ATOM 543 C C . ARG A 1 70 ? -21.656 -0.343 3.405 1.00 91.00 70 ARG A C 1
ATOM 545 O O . ARG A 1 70 ? -22.455 -1.268 3.493 1.00 91.00 70 ARG A O 1
ATOM 552 N N . GLN A 1 71 ? -20.598 -0.383 2.593 1.00 88.88 71 GLN A N 1
ATOM 553 C CA . GLN A 1 71 ? -20.314 -1.511 1.698 1.00 88.88 71 GLN A CA 1
ATOM 554 C C . GLN A 1 71 ? -20.047 -2.811 2.462 1.00 88.88 71 GLN A C 1
ATOM 556 O O . GLN A 1 71 ? -20.545 -3.866 2.080 1.00 88.88 71 GLN A O 1
ATOM 561 N N . GLN A 1 72 ? -19.278 -2.735 3.548 1.00 87.50 72 GLN A N 1
ATOM 562 C CA . GLN A 1 72 ? -18.929 -3.909 4.349 1.00 87.50 72 GLN A CA 1
ATOM 563 C C . GLN A 1 72 ? -20.121 -4.415 5.160 1.00 87.50 72 GLN A C 1
ATOM 565 O O . GLN A 1 72 ? -20.333 -5.620 5.241 1.00 87.50 72 GLN A O 1
ATOM 570 N N . LEU A 1 73 ? -20.950 -3.510 5.688 1.00 89.88 73 LEU A N 1
ATOM 571 C CA . LEU A 1 73 ? -22.197 -3.883 6.350 1.00 89.88 73 LEU A CA 1
ATOM 572 C C . LEU A 1 73 ? -23.219 -4.470 5.366 1.00 89.88 73 LEU A C 1
ATOM 574 O O . LEU A 1 73 ? -23.809 -5.496 5.680 1.00 89.88 73 LEU A O 1
ATOM 578 N N . SER A 1 74 ? -23.392 -3.895 4.170 1.00 87.88 74 SER A N 1
ATOM 579 C CA . SER A 1 74 ? -24.296 -4.452 3.143 1.00 87.88 74 SER A CA 1
ATOM 580 C C . SER A 1 74 ? -23.860 -5.860 2.691 1.00 87.88 74 SER A C 1
ATOM 582 O O . SER A 1 74 ? -24.695 -6.706 2.390 1.00 87.88 74 SER A O 1
ATOM 584 N N . ALA A 1 75 ? -22.557 -6.172 2.735 1.00 84.19 75 ALA A N 1
ATOM 585 C CA . ALA A 1 75 ? -22.051 -7.507 2.405 1.00 84.19 75 ALA A CA 1
ATOM 586 C C . ALA A 1 75 ? -22.388 -8.594 3.447 1.00 84.19 75 ALA A C 1
ATOM 588 O O . ALA A 1 75 ? -22.412 -9.773 3.098 1.00 84.19 75 ALA A O 1
ATOM 589 N N . ILE A 1 76 ? -22.620 -8.224 4.713 1.00 86.44 76 ILE A N 1
ATOM 590 C CA . ILE A 1 76 ? -22.840 -9.183 5.814 1.00 86.44 76 ILE A CA 1
ATOM 591 C C . ILE A 1 76 ? -24.259 -9.151 6.389 1.00 86.44 76 ILE A C 1
ATOM 593 O O . ILE A 1 76 ? -24.674 -10.106 7.042 1.00 86.44 76 ILE A O 1
ATOM 597 N N . LEU A 1 77 ? -24.996 -8.056 6.196 1.00 87.62 77 LEU A N 1
ATOM 598 C CA . LEU A 1 77 ? -26.352 -7.906 6.709 1.00 87.62 77 LEU A CA 1
ATOM 599 C C . LEU A 1 77 ? -27.383 -8.461 5.713 1.00 87.62 77 LEU A C 1
ATOM 601 O O . LEU A 1 77 ? -27.205 -8.338 4.504 1.00 87.62 77 LEU A O 1
ATOM 605 N N . PRO A 1 78 ? -28.515 -9.004 6.194 1.00 84.44 78 PRO A N 1
ATOM 606 C CA . PRO A 1 78 ? -29.631 -9.448 5.353 1.00 84.44 78 PRO A CA 1
ATOM 607 C C . PRO A 1 78 ? -30.494 -8.282 4.815 1.00 84.44 78 PRO A C 1
ATOM 609 O O . PRO A 1 78 ? -31.683 -8.459 4.566 1.00 84.44 78 PRO A O 1
ATOM 612 N N . VAL A 1 79 ? -29.922 -7.080 4.678 1.00 86.88 79 VAL A N 1
ATOM 613 C CA . VAL A 1 79 ? -30.563 -5.875 4.121 1.00 86.88 79 VAL A CA 1
ATOM 614 C C . VAL A 1 79 ? -29.551 -5.111 3.271 1.00 86.88 79 VAL A C 1
ATOM 616 O O . VAL A 1 79 ? -28.374 -5.055 3.626 1.00 86.88 79 VAL A O 1
ATOM 619 N N . ASP A 1 80 ? -30.007 -4.472 2.196 1.00 88.25 80 ASP A N 1
ATOM 620 C CA . ASP A 1 80 ? -29.156 -3.604 1.381 1.00 88.25 80 ASP A CA 1
ATOM 621 C C . ASP A 1 80 ? -29.176 -2.161 1.910 1.00 88.25 80 ASP A C 1
ATOM 623 O O . ASP A 1 80 ? -30.237 -1.549 2.071 1.00 88.25 80 ASP A O 1
ATOM 627 N N . LEU A 1 81 ? -27.993 -1.612 2.192 1.00 93.50 81 LEU A N 1
ATOM 628 C CA . LEU A 1 81 ? -27.811 -0.230 2.640 1.00 93.50 81 LEU A CA 1
ATOM 629 C C . LEU A 1 81 ? -27.648 0.691 1.421 1.00 93.50 81 LEU A C 1
ATOM 631 O O . LEU A 1 81 ? -26.529 0.955 0.974 1.00 93.50 81 LEU A O 1
ATOM 635 N N . GLN A 1 82 ? -28.760 1.196 0.889 1.00 92.06 82 GLN A N 1
ATOM 636 C CA . GLN A 1 82 ? -28.774 1.974 -0.349 1.00 92.06 82 GLN A CA 1
ATOM 637 C C . GLN A 1 82 ? -28.596 3.477 -0.095 1.00 92.06 82 GLN A C 1
ATOM 639 O O . GLN A 1 82 ? -29.320 4.078 0.694 1.00 92.06 82 GLN A O 1
ATOM 644 N N . GLU A 1 83 ? -27.672 4.116 -0.815 1.00 92.44 83 GLU A N 1
ATOM 645 C CA . GLU A 1 83 ? -27.482 5.573 -0.790 1.00 92.44 83 GLU A CA 1
ATOM 646 C C . GLU A 1 83 ? -28.614 6.270 -1.559 1.00 92.44 83 GLU A C 1
ATOM 648 O O . GLU A 1 83 ? -28.692 6.198 -2.786 1.00 92.44 83 GLU A O 1
ATOM 653 N N . THR A 1 84 ? -29.515 6.926 -0.830 1.00 87.75 84 THR A N 1
ATOM 654 C CA . THR A 1 84 ? -30.743 7.530 -1.381 1.00 87.75 84 THR A CA 1
ATOM 655 C C . THR A 1 84 ? -30.704 9.039 -1.523 1.00 87.75 84 THR A C 1
ATOM 657 O O . THR A 1 84 ? -31.392 9.585 -2.383 1.00 87.75 84 THR A O 1
ATOM 660 N N . SER A 1 85 ? -29.938 9.714 -0.672 1.00 90.19 85 SER A N 1
ATOM 661 C CA . SER A 1 85 ? -29.799 11.166 -0.686 1.00 90.19 85 SER A CA 1
ATOM 662 C C . SER A 1 85 ? -28.370 11.547 -0.334 1.00 90.19 85 SER A C 1
ATOM 664 O O . SER A 1 85 ? -27.715 10.872 0.463 1.00 90.19 85 SER A O 1
ATOM 666 N N . VAL A 1 86 ? -27.884 12.601 -0.984 1.00 91.44 86 VAL A N 1
ATOM 667 C CA . VAL A 1 86 ? -26.551 13.159 -0.772 1.00 91.44 86 VAL A CA 1
ATOM 668 C C . VAL A 1 86 ? -26.682 14.677 -0.718 1.00 91.44 86 VAL A C 1
ATOM 670 O O . VAL A 1 86 ? -27.013 15.317 -1.719 1.00 91.44 86 VAL A O 1
ATOM 673 N N . SER A 1 87 ? -26.438 15.261 0.450 1.00 90.56 87 SER A N 1
ATOM 674 C CA . SER A 1 87 ? -26.594 16.699 0.690 1.00 90.56 87 SER A CA 1
ATOM 675 C C . SER A 1 87 ? -25.717 17.165 1.852 1.00 90.56 87 SER A C 1
ATOM 677 O O . SER A 1 87 ? -24.874 16.416 2.334 1.00 90.56 87 SER A O 1
ATOM 679 N N . ASP A 1 88 ? -25.876 18.406 2.315 1.00 88.69 88 ASP A N 1
ATOM 680 C CA . ASP A 1 88 ? -25.279 18.799 3.593 1.00 88.69 88 ASP A CA 1
ATOM 681 C C . ASP A 1 88 ? -25.949 18.059 4.764 1.00 88.69 88 ASP A C 1
ATOM 683 O O . ASP A 1 88 ? -27.134 17.711 4.722 1.00 88.69 88 ASP A O 1
ATOM 687 N N . PHE A 1 89 ? -25.193 17.832 5.840 1.00 90.94 89 PHE A N 1
ATOM 688 C CA . PHE A 1 89 ? -25.674 17.072 6.998 1.00 90.94 89 PHE A CA 1
ATOM 689 C C . PHE A 1 89 ? -26.990 17.594 7.582 1.00 90.94 89 PHE A C 1
ATOM 691 O O . PHE A 1 89 ? -27.787 16.814 8.103 1.00 90.94 89 PHE A O 1
ATOM 698 N N . ARG A 1 90 ? -27.228 18.912 7.560 1.00 89.94 90 ARG A N 1
ATOM 699 C CA . ARG A 1 90 ? -28.424 19.489 8.180 1.00 89.94 90 ARG A CA 1
ATOM 700 C C . ARG A 1 90 ? -29.676 19.075 7.413 1.00 89.94 90 ARG A C 1
ATOM 702 O O . ARG A 1 90 ? -30.678 18.759 8.057 1.00 89.94 90 ARG A O 1
ATOM 709 N N . LEU A 1 91 ? -29.607 19.074 6.084 1.00 90.94 91 LEU A N 1
ATOM 710 C CA . LEU A 1 91 ? -30.693 18.630 5.216 1.00 90.94 91 LEU A CA 1
ATOM 711 C C . LEU A 1 91 ? -30.951 17.128 5.363 1.00 90.94 91 LEU A C 1
ATOM 713 O O . LEU A 1 91 ? -32.091 16.747 5.620 1.00 90.94 91 LEU A O 1
ATOM 717 N N . GLU A 1 92 ? -29.901 16.304 5.325 1.00 93.00 92 GLU A N 1
ATOM 718 C CA . GLU A 1 92 ? -30.020 14.853 5.532 1.00 93.00 92 GLU A CA 1
ATOM 719 C C . GLU A 1 92 ? -30.633 14.528 6.903 1.00 93.00 92 GLU A C 1
ATOM 721 O O . GLU A 1 92 ? -31.551 13.716 7.020 1.00 93.00 92 GLU A O 1
ATOM 726 N N . TYR A 1 93 ? -30.190 15.212 7.963 1.00 92.19 93 TYR A N 1
ATOM 727 C CA . TYR A 1 93 ? -30.733 15.015 9.307 1.00 92.19 93 TYR A CA 1
ATOM 728 C C . TYR A 1 93 ? -32.221 15.388 9.387 1.00 92.19 93 TYR A C 1
ATOM 730 O O . TYR A 1 93 ? -33.003 14.662 10.004 1.00 92.19 93 TYR A O 1
ATOM 738 N N . ASP A 1 94 ? -32.638 16.484 8.746 1.00 92.25 94 ASP A N 1
ATOM 739 C CA . ASP A 1 94 ? -34.049 16.884 8.700 1.00 92.25 94 ASP A CA 1
ATOM 740 C C . ASP A 1 94 ? -34.907 15.892 7.891 1.00 92.25 94 ASP A C 1
ATOM 742 O O . ASP A 1 94 ? -36.040 15.604 8.289 1.00 92.25 94 ASP A O 1
ATOM 746 N N . ASP A 1 95 ? -34.380 15.316 6.809 1.00 92.88 95 ASP A N 1
ATOM 747 C CA . ASP A 1 95 ? -35.069 14.284 6.026 1.00 92.88 95 ASP A CA 1
ATOM 748 C C . ASP A 1 95 ? -35.165 12.943 6.762 1.00 92.88 95 ASP A C 1
ATOM 750 O O . ASP A 1 95 ? -36.213 12.288 6.714 1.00 92.88 95 ASP A O 1
ATOM 754 N N . MET A 1 96 ? -34.152 12.580 7.553 1.00 94.31 96 MET A N 1
ATOM 755 C CA . MET A 1 96 ? -34.229 11.437 8.463 1.00 94.31 96 MET A CA 1
ATOM 756 C C . MET A 1 96 ? -35.312 11.644 9.524 1.00 94.31 96 MET A C 1
ATOM 758 O O . MET A 1 96 ? -36.095 10.731 9.779 1.00 94.31 96 MET A O 1
ATOM 762 N N . LEU A 1 97 ? -35.414 12.837 10.123 1.00 93.00 97 LEU A N 1
ATOM 763 C CA . LEU A 1 97 ? -36.463 13.138 11.108 1.00 93.00 97 LEU A CA 1
ATOM 764 C C . LEU A 1 97 ? -37.875 13.082 10.503 1.00 93.00 97 LEU A C 1
ATOM 766 O O . LEU A 1 97 ? -38.820 12.695 11.195 1.00 93.00 97 LEU A O 1
ATOM 770 N N . ARG A 1 98 ? -38.023 13.440 9.220 1.00 92.69 98 ARG A N 1
ATOM 771 C CA . ARG A 1 98 ? -39.282 13.315 8.463 1.00 92.69 98 ARG A CA 1
ATOM 772 C C . ARG A 1 98 ? -39.603 11.875 8.054 1.00 92.69 98 ARG A C 1
ATOM 774 O O . ARG A 1 98 ? -40.757 11.598 7.742 1.00 92.69 98 ARG A O 1
ATOM 781 N N . GLY A 1 99 ? -38.620 10.975 8.093 1.00 89.56 99 GLY A N 1
ATOM 782 C CA . GLY A 1 99 ? -38.755 9.582 7.666 1.00 89.56 99 GLY A CA 1
ATOM 783 C C . GLY A 1 99 ? -38.596 9.368 6.160 1.00 89.56 99 GLY A C 1
ATOM 784 O O . GLY A 1 99 ? -39.033 8.337 5.663 1.00 89.56 99 GLY A O 1
ATOM 785 N N . ASN A 1 100 ? -37.994 10.324 5.441 1.00 92.25 100 ASN A N 1
ATOM 786 C CA . ASN A 1 100 ? -37.658 10.178 4.019 1.00 92.25 100 ASN A CA 1
ATOM 787 C C . ASN A 1 100 ? -36.443 9.258 3.810 1.00 92.25 100 ASN A C 1
ATOM 789 O O . ASN A 1 100 ? -36.319 8.630 2.764 1.00 92.25 100 ASN A O 1
ATOM 793 N N . ILE A 1 101 ? -35.566 9.185 4.813 1.00 95.00 101 ILE A N 1
ATOM 794 C CA . ILE A 1 101 ? -34.439 8.253 4.899 1.00 95.00 101 ILE A CA 1
ATOM 795 C C . ILE A 1 101 ? -34.440 7.573 6.272 1.00 95.00 101 ILE A C 1
ATOM 797 O O . ILE A 1 101 ? -35.002 8.086 7.247 1.00 95.00 101 ILE A O 1
ATOM 801 N N . ASP A 1 102 ? -33.793 6.417 6.352 1.00 95.69 102 ASP A N 1
ATOM 802 C CA . ASP A 1 102 ? -33.837 5.533 7.514 1.00 95.69 102 ASP A CA 1
ATOM 803 C C . ASP A 1 102 ? -32.674 5.754 8.473 1.00 95.69 102 ASP A C 1
ATOM 805 O O . ASP A 1 102 ? -32.853 5.657 9.693 1.00 95.69 102 ASP A O 1
ATOM 809 N N . ALA A 1 103 ? -31.493 6.059 7.935 1.00 96.19 103 ALA A N 1
ATOM 810 C CA . ALA A 1 103 ? -30.296 6.314 8.719 1.00 96.19 103 ALA A CA 1
ATOM 811 C C . ALA A 1 103 ? -29.292 7.219 7.988 1.00 96.19 103 ALA A C 1
ATOM 813 O O . ALA A 1 103 ? -29.340 7.367 6.770 1.00 96.19 103 ALA A O 1
ATOM 814 N N . ILE A 1 104 ? -28.352 7.790 8.742 1.00 95.06 104 ILE A N 1
ATOM 815 C CA . ILE A 1 104 ? -27.157 8.477 8.231 1.00 95.06 104 ILE A CA 1
ATOM 816 C C . ILE A 1 104 ? -25.940 7.764 8.809 1.00 95.06 104 ILE A C 1
ATOM 818 O O . ILE A 1 104 ? -25.876 7.522 10.016 1.00 95.06 104 ILE A O 1
ATOM 822 N N . SER A 1 105 ? -24.984 7.433 7.948 1.00 89.81 105 SER A N 1
ATOM 823 C CA . SER A 1 105 ? -23.791 6.628 8.250 1.00 89.81 105 SER A CA 1
ATOM 824 C C . SER A 1 105 ? -22.826 7.261 9.236 1.00 89.81 105 SER A C 1
ATOM 826 O O . SER A 1 105 ? -22.349 6.584 10.141 1.00 89.81 105 SER A O 1
ATOM 828 N N . VAL A 1 106 ? -22.518 8.544 9.058 1.00 90.19 106 VAL A N 1
ATOM 829 C CA . VAL A 1 106 ? -21.511 9.254 9.853 1.00 90.19 106 VAL A CA 1
ATOM 830 C C . VAL A 1 106 ? -22.213 10.319 10.684 1.00 90.19 106 VAL A C 1
ATOM 832 O O . VAL A 1 106 ? -22.475 11.426 10.223 1.00 90.19 106 VAL A O 1
ATOM 835 N N . CYS A 1 107 ? -22.548 9.978 11.927 1.00 90.94 107 CYS A N 1
ATOM 836 C CA . CYS A 1 107 ? -23.272 10.868 12.822 1.00 90.94 107 CYS A CA 1
ATOM 837 C C . CYS A 1 107 ? -22.719 10.847 14.253 1.00 90.94 107 CYS A C 1
ATOM 839 O O . CYS A 1 107 ? -22.549 9.796 14.870 1.00 90.94 107 CYS A O 1
ATOM 841 N N . GLY A 1 108 ? -22.480 12.039 14.808 1.00 89.12 108 GLY A N 1
ATOM 842 C CA . GLY A 1 108 ? -22.081 12.203 16.205 1.00 89.12 108 GLY A CA 1
ATOM 843 C C . GLY A 1 108 ? -23.204 11.876 17.191 1.00 89.12 108 GLY A C 1
ATOM 844 O O . GLY A 1 108 ? -24.285 12.475 17.139 1.00 89.12 108 GLY A O 1
ATOM 845 N N . ASN A 1 109 ? -22.917 10.961 18.119 1.00 87.38 109 ASN A N 1
ATOM 846 C CA . ASN A 1 109 ? -23.774 10.591 19.243 1.00 87.38 109 ASN A CA 1
ATOM 847 C C . ASN A 1 109 ? -23.564 11.571 20.403 1.00 87.38 109 ASN A C 1
ATOM 849 O O . ASN A 1 109 ? -22.738 11.363 21.291 1.00 87.38 109 ASN A O 1
ATOM 853 N N . VAL A 1 110 ? -24.342 12.650 20.374 1.00 85.06 110 VAL A N 1
ATOM 854 C CA . VAL A 1 110 ? -24.377 13.685 21.413 1.00 85.06 110 VAL A CA 1
ATOM 855 C C . VAL A 1 110 ? -25.690 13.642 22.184 1.00 85.06 110 VAL A C 1
ATOM 857 O O . VAL A 1 110 ? -26.725 13.252 21.639 1.00 85.06 110 VAL A O 1
ATOM 860 N N . GLU A 1 111 ? -25.667 14.061 23.451 1.00 79.25 111 GLU A N 1
ATOM 861 C CA . GLU A 1 111 ? -26.846 14.011 24.324 1.00 79.25 111 GLU A CA 1
ATOM 862 C C . GLU A 1 111 ? -28.046 14.779 23.764 1.00 79.25 111 GLU A C 1
ATOM 864 O O . GLU A 1 111 ? -29.170 14.307 23.889 1.00 79.25 111 GLU A O 1
ATOM 869 N N . GLN A 1 112 ? -27.823 15.903 23.083 1.00 80.81 112 GLN A N 1
ATOM 870 C CA . GLN A 1 112 ? -28.881 16.745 22.518 1.00 80.81 112 GLN A CA 1
ATOM 871 C C . GLN A 1 112 ? -29.749 16.013 21.491 1.00 80.81 112 GLN A C 1
ATOM 873 O O . GLN A 1 112 ? -30.928 16.318 21.357 1.00 80.81 112 GLN A O 1
ATOM 878 N N . ARG A 1 113 ? -29.173 15.045 20.770 1.00 87.25 113 ARG A N 1
ATOM 879 C CA . ARG A 1 113 ? -29.887 14.249 19.763 1.00 87.25 113 ARG A CA 1
ATOM 880 C C . ARG A 1 113 ? -30.565 13.019 20.374 1.00 87.25 113 ARG A C 1
ATOM 882 O O . ARG A 1 113 ? -31.387 12.371 19.721 1.00 87.25 113 ARG A O 1
ATOM 889 N N . ARG A 1 114 ? -30.241 12.670 21.628 1.00 78.88 114 ARG A N 1
ATOM 890 C CA . ARG A 1 114 ? -30.834 11.514 22.313 1.00 78.88 114 ARG A CA 1
ATOM 891 C C . ARG A 1 114 ? -32.309 11.796 22.593 1.00 78.88 114 ARG A C 1
ATOM 893 O O . ARG A 1 114 ? -32.652 12.711 23.332 1.00 78.88 114 ARG A O 1
ATOM 900 N N . GLY A 1 115 ? -33.179 10.981 22.000 1.00 81.38 115 GLY A N 1
ATOM 901 C CA . GLY A 1 115 ? -34.638 11.129 22.067 1.00 81.38 115 GLY A CA 1
ATOM 902 C C . GLY A 1 115 ? -35.277 11.574 20.746 1.00 81.38 115 GLY A C 1
ATOM 903 O O . GLY A 1 115 ? -36.455 11.292 20.523 1.00 81.38 115 GLY A O 1
ATOM 904 N N . GLU A 1 116 ? -34.510 12.193 19.844 1.00 89.75 116 GLU A N 1
ATOM 905 C CA . GLU A 1 116 ? -34.945 12.487 18.469 1.00 89.75 116 GLU A CA 1
ATOM 906 C C . GLU A 1 116 ? -34.651 11.319 17.526 1.00 89.75 116 GLU A C 1
ATOM 908 O O . GLU A 1 116 ? -35.478 10.967 16.683 1.00 89.75 116 GLU A O 1
ATOM 913 N N . VAL A 1 117 ? -33.480 10.707 17.708 1.00 93.44 117 VAL A N 1
ATOM 914 C CA . VAL A 1 117 ? -32.936 9.625 16.883 1.00 93.44 117 VAL A CA 1
ATOM 915 C C . VAL A 1 117 ? -32.362 8.527 17.774 1.00 93.44 117 VAL A C 1
ATOM 917 O O . VAL A 1 117 ? -32.145 8.721 18.976 1.00 93.44 117 VAL A O 1
ATOM 920 N N . LEU A 1 118 ? -32.115 7.364 17.183 1.00 93.25 118 LEU A N 1
ATOM 921 C CA . LEU A 1 118 ? -31.398 6.266 17.821 1.00 93.25 118 LEU A CA 1
ATOM 922 C C . LEU A 1 118 ? -29.974 6.193 17.272 1.00 93.25 118 LEU A C 1
ATOM 924 O O . LEU A 1 118 ? -29.721 6.593 16.140 1.00 93.25 118 LEU A O 1
ATOM 928 N N . PHE A 1 119 ? -29.046 5.676 18.071 1.00 93.75 119 PHE A N 1
ATOM 929 C CA . PHE A 1 119 ? -27.639 5.559 17.692 1.00 93.75 119 PHE A CA 1
ATOM 930 C C . PHE A 1 119 ? -27.188 4.109 17.736 1.00 93.75 119 PHE A C 1
ATOM 932 O O . PHE A 1 119 ? -27.552 3.367 18.654 1.00 93.75 119 PHE A O 1
ATOM 939 N N . THR A 1 120 ? -26.354 3.728 16.774 1.00 92.88 120 THR A N 1
ATOM 940 C CA . THR A 1 120 ? -25.597 2.478 16.853 1.00 92.88 120 THR A CA 1
ATOM 941 C C . THR A 1 120 ? -24.427 2.608 17.829 1.00 92.88 120 THR A C 1
ATOM 943 O O . THR A 1 120 ? -24.119 3.690 18.345 1.00 92.88 120 THR A O 1
ATOM 946 N N . LYS A 1 121 ? -23.735 1.492 18.069 1.00 85.25 121 LYS A N 1
ATOM 947 C CA . LYS A 1 121 ? -22.388 1.485 18.628 1.00 85.25 121 LYS A CA 1
ATOM 948 C C . LYS A 1 121 ? -21.498 2.378 17.754 1.00 85.25 121 LYS A C 1
ATOM 950 O O . LYS A 1 121 ? -21.623 2.335 16.524 1.00 85.25 121 LYS A O 1
ATOM 955 N N . PRO A 1 122 ? -20.649 3.218 18.365 1.00 84.94 122 PRO A N 1
ATOM 956 C CA . PRO A 1 122 ? -19.721 4.029 17.603 1.00 84.94 122 PRO A CA 1
ATOM 957 C C . PRO A 1 122 ? -18.630 3.144 17.004 1.00 84.94 122 PRO A C 1
ATOM 959 O O . PRO A 1 122 ? -18.124 2.246 17.671 1.00 84.94 122 PRO A O 1
ATOM 962 N N . PHE A 1 123 ? -18.254 3.432 15.764 1.00 80.19 123 PHE A N 1
ATOM 963 C CA . PHE A 1 123 ? -17.130 2.797 15.069 1.00 80.19 123 PHE A CA 1
ATOM 964 C C . PHE A 1 123 ? -15.961 3.772 14.852 1.00 80.19 123 PHE A C 1
ATOM 966 O O . PHE A 1 123 ? -14.923 3.425 14.289 1.00 80.19 123 PHE A O 1
ATOM 973 N N . LEU A 1 124 ? -16.120 5.023 15.282 1.00 77.50 124 LEU A N 1
ATOM 974 C CA . LEU A 1 124 ? -15.105 6.057 15.173 1.00 77.50 124 LEU A CA 1
ATOM 975 C C . LEU A 1 124 ? -15.219 7.015 16.366 1.00 77.50 124 LEU A C 1
ATOM 977 O O . LEU A 1 124 ? -16.304 7.254 16.893 1.00 77.50 124 LEU A O 1
ATOM 981 N N . GLN A 1 125 ? -14.084 7.547 16.806 1.00 77.38 125 GLN A N 1
ATOM 982 C CA . GLN A 1 125 ? -13.992 8.590 17.825 1.00 77.38 125 GLN A CA 1
ATOM 983 C C . GLN A 1 125 ? -13.254 9.772 17.212 1.00 77.38 125 GLN A C 1
ATOM 985 O O . GLN A 1 125 ? -12.242 9.575 16.540 1.00 77.38 125 GLN A O 1
ATOM 990 N N . MET A 1 126 ? -13.769 10.982 17.412 1.00 79.31 126 MET A N 1
ATOM 991 C CA . MET A 1 126 ? -13.179 12.189 16.840 1.00 79.31 126 MET A CA 1
ATOM 992 C C . MET A 1 126 ? -13.105 13.290 17.881 1.00 79.31 126 MET A C 1
ATOM 994 O O . MET A 1 126 ? -14.131 13.746 18.379 1.00 79.31 126 MET A O 1
ATOM 998 N N . THR A 1 127 ? -11.903 13.771 18.183 1.00 79.12 127 THR A N 1
ATOM 999 C CA . THR A 1 127 ? -11.754 14.944 19.053 1.00 79.12 127 THR A CA 1
ATOM 1000 C C . THR A 1 127 ? -11.775 16.227 18.216 1.00 79.12 127 THR A C 1
ATOM 1002 O O . THR A 1 127 ? -10.922 16.390 17.333 1.00 79.12 127 THR A O 1
ATOM 1005 N N . PRO A 1 128 ? -12.711 17.162 18.469 1.00 85.38 128 PRO A N 1
ATOM 1006 C CA . PRO A 1 128 ? -12.697 18.447 17.794 1.00 85.38 128 PRO A CA 1
ATOM 1007 C C . PRO A 1 128 ? -11.434 19.244 18.149 1.00 85.38 128 PRO A C 1
ATOM 1009 O O . PRO A 1 128 ? -10.888 19.182 19.252 1.00 85.38 128 PRO A O 1
ATOM 1012 N N . ILE A 1 129 ? -10.981 20.040 17.197 1.00 87.19 129 ILE A N 1
ATOM 1013 C CA . ILE A 1 129 ? -9.929 21.041 17.334 1.00 87.19 129 ILE A CA 1
ATOM 1014 C C . ILE A 1 129 ? -10.466 22.366 16.809 1.00 87.19 129 ILE A C 1
ATOM 1016 O O . ILE A 1 129 ? -11.514 22.424 16.164 1.00 87.19 129 ILE A O 1
ATOM 1020 N N . VAL A 1 130 ? -9.729 23.444 17.042 1.00 90.62 130 VAL A N 1
ATOM 1021 C CA . VAL A 1 130 ? -9.999 24.696 16.341 1.00 90.62 130 VAL A CA 1
ATOM 1022 C C . VAL A 1 130 ? -8.859 25.059 15.422 1.00 90.62 130 VAL A C 1
ATOM 1024 O O . VAL A 1 130 ? -7.707 24.743 15.695 1.00 90.62 130 VAL A O 1
ATOM 1027 N N . VAL A 1 131 ? -9.172 25.752 14.341 1.00 92.25 131 VAL A N 1
ATOM 1028 C CA . VAL A 1 131 ? -8.197 26.297 13.408 1.00 92.25 131 VAL A CA 1
ATOM 1029 C C . VAL A 1 131 ? -8.294 27.811 13.433 1.00 92.25 131 VAL A C 1
ATOM 1031 O O . VAL A 1 131 ? -9.385 28.382 13.440 1.00 92.25 131 VAL A O 1
ATOM 1034 N N . VAL A 1 132 ? -7.132 28.452 13.475 1.00 93.81 132 VAL A N 1
ATOM 1035 C CA . VAL A 1 132 ? -6.983 29.907 13.518 1.00 93.81 132 VAL A CA 1
ATOM 1036 C C . VAL A 1 132 ? -5.956 30.351 12.488 1.00 93.81 132 VAL A C 1
ATOM 1038 O O . VAL A 1 132 ? -5.124 29.562 12.030 1.00 93.81 132 VAL A O 1
ATOM 1041 N N . ASN A 1 133 ? -5.964 31.636 12.150 1.00 92.00 133 ASN A N 1
ATOM 1042 C CA . ASN A 1 133 ? -4.952 32.193 11.265 1.00 92.00 133 ASN A CA 1
ATOM 1043 C C . ASN A 1 133 ? -3.575 32.198 11.968 1.00 92.00 133 ASN A C 1
ATOM 1045 O O . ASN A 1 133 ? -3.466 32.619 13.126 1.00 92.00 133 ASN A O 1
ATOM 1049 N N . LYS A 1 134 ? -2.505 31.751 11.294 1.00 88.12 134 LYS A N 1
ATOM 1050 C CA . LYS A 1 134 ? -1.124 31.726 11.822 1.00 88.12 134 LYS A CA 1
ATOM 1051 C C . LYS A 1 134 ? -0.669 33.109 12.299 1.00 88.12 134 LYS A C 1
ATOM 1053 O O . LYS A 1 134 ? -0.001 33.206 13.337 1.00 88.12 134 LYS A O 1
ATOM 1058 N N . ASN A 1 135 ? -1.108 34.152 11.593 1.00 87.94 135 ASN A N 1
ATOM 1059 C CA . ASN A 1 135 ? -0.774 35.551 11.852 1.00 87.94 135 ASN A CA 1
ATOM 1060 C C . ASN A 1 135 ? -1.626 36.195 12.957 1.00 87.94 135 ASN A C 1
ATOM 1062 O O . ASN A 1 135 ? -1.357 37.329 13.335 1.00 87.94 135 ASN A O 1
ATOM 1066 N N . SER A 1 136 ? -2.625 35.490 13.497 1.00 89.44 136 SER A N 1
ATOM 1067 C CA . SER A 1 136 ? -3.421 35.989 14.623 1.00 89.44 136 SER A CA 1
ATOM 1068 C C . SER A 1 136 ? -2.640 35.982 15.944 1.00 89.44 136 SER A C 1
ATOM 1070 O O . SER A 1 136 ? -1.665 35.232 16.124 1.00 89.44 136 SER A O 1
ATOM 1072 N N . ASP A 1 137 ? -3.125 36.771 16.903 1.00 86.56 137 ASP A N 1
ATOM 1073 C CA . ASP A 1 137 ? -2.628 36.800 18.285 1.00 86.56 137 ASP A CA 1
ATOM 1074 C C . ASP A 1 137 ? -3.012 35.545 19.088 1.00 86.56 137 ASP A C 1
ATOM 1076 O O . ASP A 1 137 ? -2.476 35.310 20.167 1.00 86.56 137 ASP A O 1
ATOM 1080 N N . ILE A 1 138 ? -3.881 34.686 18.545 1.00 87.25 138 ILE A N 1
ATOM 1081 C CA . ILE A 1 138 ? -4.337 33.456 19.196 1.00 87.25 138 ILE A CA 1
ATOM 1082 C C . ILE A 1 138 ? -3.226 32.408 19.079 1.00 87.25 138 ILE A C 1
ATOM 1084 O O . ILE A 1 138 ? -2.954 31.878 17.994 1.00 87.25 138 ILE A O 1
ATOM 1088 N N . LYS A 1 139 ? -2.522 32.115 20.177 1.00 81.94 139 LYS A N 1
ATOM 1089 C CA . LYS A 1 139 ? -1.432 31.121 20.210 1.00 81.94 139 LYS A CA 1
ATOM 1090 C C . LYS A 1 139 ? -1.815 29.859 20.973 1.00 81.94 139 LYS A C 1
ATOM 1092 O O . LYS A 1 139 ? -1.216 28.813 20.741 1.00 81.94 139 LYS A O 1
ATOM 1097 N N . SER A 1 140 ? -2.798 29.949 21.856 1.00 83.06 140 SER A N 1
ATOM 1098 C CA . SER A 1 140 ? -3.234 28.870 22.728 1.00 83.06 140 SER A CA 1
ATOM 1099 C C . SER A 1 140 ? -4.731 28.955 23.018 1.00 83.06 140 SER A C 1
ATOM 1101 O O . SER A 1 140 ? -5.384 29.956 22.739 1.00 83.06 140 SER A O 1
ATOM 1103 N N . GLU A 1 141 ? -5.270 27.910 23.641 1.00 81.38 141 GLU A N 1
ATOM 1104 C CA . GLU A 1 141 ? -6.653 27.891 24.125 1.00 81.38 141 GLU A CA 1
ATOM 1105 C C . GLU A 1 141 ? -6.981 29.059 25.072 1.00 81.38 141 GLU A C 1
ATOM 1107 O O . GLU A 1 141 ? -8.106 29.543 25.062 1.00 81.38 141 GLU A O 1
ATOM 1112 N N . MET A 1 142 ? -6.011 29.550 25.854 1.00 81.88 142 MET A N 1
ATOM 1113 C CA . MET A 1 142 ? -6.227 30.665 26.791 1.00 81.88 142 MET A CA 1
ATOM 1114 C C . MET A 1 142 ? -6.530 31.992 26.085 1.00 81.88 142 MET A C 1
ATOM 1116 O O . MET A 1 142 ? -7.100 32.891 26.699 1.00 81.88 142 MET A O 1
ATOM 1120 N N . ASP A 1 143 ? -6.166 32.105 24.808 1.00 86.12 143 ASP A N 1
ATOM 1121 C CA . ASP A 1 143 ? -6.394 33.304 24.001 1.00 86.12 143 ASP A CA 1
ATOM 1122 C C . ASP A 1 143 ? -7.798 33.304 23.368 1.00 86.12 143 ASP A C 1
ATOM 1124 O O . ASP A 1 143 ? -8.241 34.312 22.812 1.00 86.12 143 ASP A O 1
ATOM 1128 N N . ILE A 1 144 ? -8.523 32.182 23.458 1.00 84.38 144 ILE A N 1
ATOM 1129 C CA . ILE A 1 144 ? -9.875 32.049 22.922 1.00 84.38 144 ILE A CA 1
ATOM 1130 C C . ILE A 1 144 ? -10.859 32.601 23.946 1.00 84.38 144 ILE A C 1
ATOM 1132 O O . ILE A 1 144 ? -11.109 32.012 24.996 1.00 84.38 144 ILE A O 1
ATOM 1136 N N . THR A 1 145 ? -11.417 33.768 23.631 1.00 83.19 145 THR A N 1
ATOM 1137 C CA . THR A 1 145 ? -12.354 34.483 24.501 1.00 83.19 145 THR A CA 1
ATOM 1138 C C . THR A 1 145 ? -13.747 34.544 23.885 1.00 83.19 145 THR A C 1
ATOM 1140 O O . THR A 1 145 ? -13.908 34.484 22.666 1.00 83.19 145 THR A O 1
ATOM 1143 N N . SER A 1 146 ? -14.757 34.785 24.723 1.00 81.62 146 SER A N 1
ATOM 1144 C CA . SER A 1 146 ? -16.168 34.882 24.319 1.00 81.62 146 SER A CA 1
ATOM 1145 C C . SER A 1 146 ? -16.511 36.033 23.363 1.00 81.62 146 SER A C 1
ATOM 1147 O O . SER A 1 146 ? -17.667 36.177 22.971 1.00 81.62 146 SER A O 1
ATOM 1149 N N . LYS A 1 147 ? -15.533 36.872 22.997 1.00 85.38 147 LYS A N 1
ATOM 1150 C CA . LYS A 1 147 ? -15.692 37.986 22.050 1.00 85.38 147 LYS A CA 1
ATOM 1151 C C . LYS A 1 147 ? -15.366 37.601 20.606 1.00 85.38 147 LYS A C 1
ATOM 1153 O O . LYS A 1 147 ? -15.799 38.309 19.696 1.00 85.38 147 LYS A O 1
ATOM 1158 N N . LEU A 1 148 ? -14.605 36.525 20.404 1.00 90.81 148 LEU A N 1
ATOM 1159 C CA . LEU A 1 148 ? -14.124 36.101 19.088 1.00 90.81 148 LEU A CA 1
ATOM 1160 C C . LEU A 1 148 ? -15.270 35.631 18.192 1.00 90.81 148 LEU A C 1
ATOM 1162 O O . LEU A 1 148 ? -16.262 35.086 18.674 1.00 90.81 148 LEU A O 1
ATOM 1166 N N . LYS A 1 149 ? -15.135 35.811 16.882 1.00 92.81 149 LYS A N 1
ATOM 1167 C CA . LYS A 1 149 ? -16.054 35.247 15.891 1.00 92.81 149 LYS A CA 1
ATOM 1168 C C . LYS A 1 149 ? -15.697 33.785 15.660 1.00 92.81 149 LYS A C 1
ATOM 1170 O O . LYS A 1 149 ? -14.617 33.490 15.146 1.00 92.81 149 LYS A O 1
ATOM 1175 N N . VAL A 1 150 ? -16.612 32.886 16.015 1.00 93.31 150 VAL A N 1
ATOM 1176 C CA . VAL A 1 150 ? -16.389 31.435 15.935 1.00 93.31 150 VAL A CA 1
ATOM 1177 C C . VAL A 1 150 ? -17.274 30.831 14.846 1.00 93.31 150 VAL A C 1
ATOM 1179 O O . VAL A 1 150 ? -18.494 30.975 14.871 1.00 93.31 150 VAL A O 1
ATOM 1182 N N . ALA A 1 151 ? -16.672 30.146 13.885 1.00 93.88 151 ALA A N 1
ATOM 1183 C CA . ALA A 1 151 ? -17.373 29.392 12.858 1.00 93.88 151 ALA A CA 1
ATOM 1184 C C . ALA A 1 151 ? -17.450 27.899 13.225 1.00 93.88 151 ALA A C 1
ATOM 1186 O O . ALA A 1 151 ? -16.528 27.341 13.819 1.00 93.88 151 ALA A O 1
ATOM 1187 N N . SER A 1 152 ? -18.546 27.251 12.840 1.00 92.81 152 SER A N 1
ATOM 1188 C CA . SER A 1 152 ? -18.757 25.792 12.903 1.00 92.81 152 SER A CA 1
ATOM 1189 C C . SER A 1 152 ? -19.633 25.359 11.729 1.00 92.81 152 SER A C 1
ATOM 1191 O O . SER A 1 152 ? -20.209 26.221 11.062 1.00 92.81 152 SER A O 1
ATOM 1193 N N . ILE A 1 153 ? -19.749 24.061 11.453 1.00 91.25 153 ILE A N 1
ATOM 1194 C CA . ILE A 1 153 ? -20.671 23.578 10.419 1.00 91.25 153 ILE A CA 1
ATOM 1195 C C . ILE A 1 153 ? -22.083 23.462 10.983 1.00 91.25 153 ILE A C 1
ATOM 1197 O O . ILE A 1 153 ? -22.314 23.015 12.106 1.00 91.25 153 ILE A O 1
ATOM 1201 N N . SER A 1 154 ? -23.052 23.922 10.200 1.00 86.81 154 SER A N 1
ATOM 1202 C CA . SER A 1 154 ? -24.452 23.931 10.598 1.00 86.81 154 SER A CA 1
ATOM 1203 C C . SER A 1 154 ? -24.966 22.503 10.727 1.00 86.81 154 SER A C 1
ATOM 1205 O O . SER A 1 154 ? -24.832 21.699 9.814 1.00 86.81 154 SER A O 1
ATOM 1207 N N . GLY A 1 155 ? -25.581 22.191 11.864 1.00 82.75 155 GLY A N 1
ATOM 1208 C CA . GLY A 1 155 ? -26.138 20.867 12.124 1.00 82.75 155 GLY A CA 1
ATOM 1209 C C . GLY A 1 155 ? -25.133 19.846 12.648 1.00 82.75 155 GLY A C 1
ATOM 1210 O O . GLY A 1 155 ? -25.591 18.837 13.170 1.00 82.75 155 GLY A O 1
ATOM 1211 N N . TYR A 1 156 ? -23.820 20.093 12.598 1.00 88.75 156 TYR A N 1
ATOM 1212 C CA . TYR A 1 156 ? -22.828 19.189 13.188 1.00 88.75 156 TYR A CA 1
ATOM 1213 C C . TYR A 1 156 ? -22.927 19.158 14.716 1.00 88.75 156 TYR A C 1
ATOM 1215 O O . TYR A 1 156 ? -23.414 20.090 15.360 1.00 88.75 156 TYR A O 1
ATOM 1223 N N . ALA A 1 157 ? -22.456 18.055 15.299 1.00 82.81 157 ALA A N 1
ATOM 1224 C CA . ALA A 1 157 ? -22.457 17.826 16.743 1.00 82.81 157 ALA A CA 1
ATOM 1225 C C . ALA A 1 157 ? -21.649 18.885 17.521 1.00 82.81 157 ALA A C 1
ATOM 1227 O O . ALA A 1 157 ? -21.923 19.146 18.690 1.00 82.81 157 ALA A O 1
ATOM 1228 N N . ASP A 1 158 ? -20.682 19.521 16.864 1.00 80.75 158 ASP A N 1
ATOM 1229 C CA . ASP A 1 158 ? -19.777 20.511 17.438 1.00 80.75 158 ASP A CA 1
ATOM 1230 C C . ASP A 1 158 ? -20.292 21.963 17.385 1.00 80.75 158 ASP A C 1
ATOM 1232 O O . ASP A 1 158 ? -19.685 22.861 17.973 1.00 80.75 158 ASP A O 1
ATOM 1236 N N . ALA A 1 159 ? -21.442 22.217 16.755 1.00 81.00 159 ALA A N 1
ATOM 1237 C CA . ALA A 1 159 ? -22.016 23.560 16.656 1.00 81.00 159 ALA A CA 1
ATOM 1238 C C . ALA A 1 159 ? -22.345 24.174 18.032 1.00 81.00 159 ALA A C 1
ATOM 1240 O O . ALA A 1 159 ? -22.284 25.392 18.217 1.00 81.00 159 ALA A O 1
ATOM 1241 N N . ASP A 1 160 ? -22.667 23.348 19.027 1.00 76.31 160 ASP A N 1
ATOM 1242 C CA . ASP A 1 160 ? -22.908 23.820 20.392 1.00 76.31 160 ASP A CA 1
ATOM 1243 C C . ASP A 1 160 ? -21.614 24.200 21.113 1.00 76.31 160 ASP A C 1
ATOM 1245 O O . ASP A 1 160 ? -21.609 25.159 21.888 1.00 76.31 160 ASP A O 1
ATOM 1249 N N . PHE A 1 161 ? -20.497 23.539 20.798 1.00 78.75 161 PHE A N 1
ATOM 1250 C CA . PHE A 1 161 ? -19.191 23.956 21.296 1.00 78.75 161 PHE A CA 1
ATOM 1251 C C . PHE A 1 161 ? -18.839 25.365 20.807 1.00 78.75 161 PHE A C 1
ATOM 1253 O O . PHE A 1 161 ? -18.319 26.172 21.578 1.00 78.75 161 PHE A O 1
ATOM 1260 N N . ALA A 1 162 ? -19.198 25.720 19.568 1.00 83.88 162 ALA A N 1
ATOM 1261 C CA . ALA A 1 162 ? -19.009 27.081 19.062 1.00 83.88 162 ALA A CA 1
ATOM 1262 C C . ALA A 1 162 ? -19.801 28.117 19.869 1.00 83.88 162 ALA A C 1
ATOM 1264 O O . ALA A 1 162 ? -19.267 29.182 20.188 1.00 83.88 162 ALA A O 1
ATOM 1265 N N . LYS A 1 163 ? -21.042 27.793 20.251 1.00 82.56 163 LYS A N 1
ATOM 1266 C CA . LYS A 1 163 ? -21.881 28.659 21.096 1.00 82.56 163 LYS A CA 1
ATOM 1267 C C . LYS A 1 163 ? -21.337 28.797 22.514 1.00 82.56 163 LYS A C 1
ATOM 1269 O O . LYS A 1 163 ? -21.434 29.876 23.093 1.00 82.56 163 LYS A O 1
ATOM 1274 N N . GLN A 1 164 ? -20.766 27.727 23.069 1.00 80.75 164 GLN A N 1
ATOM 1275 C CA . GLN A 1 164 ? -20.118 27.757 24.383 1.00 80.75 164 GLN A CA 1
ATOM 1276 C C . GLN A 1 164 ? -18.849 28.615 24.369 1.00 80.75 164 GLN A C 1
ATOM 1278 O O . GLN A 1 164 ? -18.614 29.376 25.307 1.00 80.75 164 GLN A O 1
ATOM 1283 N N . LEU A 1 165 ? -18.057 28.530 23.296 1.00 82.00 165 LEU A N 1
ATOM 1284 C CA . LEU A 1 165 ? -16.844 29.329 23.139 1.00 82.00 165 LEU A CA 1
ATOM 1285 C C . LEU A 1 165 ? -17.142 30.817 22.944 1.00 82.00 165 LEU A C 1
ATOM 1287 O O . LEU A 1 165 ? -16.413 31.652 23.477 1.00 82.00 165 LEU A O 1
ATOM 1291 N N . SER A 1 166 ? -18.183 31.166 22.181 1.00 83.88 166 SER A N 1
ATOM 1292 C CA . SER A 1 166 ? -18.529 32.560 21.903 1.00 83.88 166 SER A CA 1
ATOM 1293 C C . SER A 1 166 ? -20.000 32.770 21.544 1.00 83.88 166 SER A C 1
ATOM 1295 O O . SER A 1 166 ? -20.598 32.032 20.756 1.00 83.88 166 SER A O 1
ATOM 1297 N N . ALA A 1 167 ? -20.550 33.885 22.037 1.00 78.06 167 ALA A N 1
ATOM 1298 C CA . ALA A 1 167 ? -21.869 34.375 21.639 1.00 78.06 167 ALA A CA 1
ATOM 1299 C C . ALA A 1 167 ? -21.909 34.847 20.170 1.00 78.06 167 ALA A C 1
ATOM 1301 O O . ALA A 1 167 ? -22.979 34.889 19.570 1.00 78.06 167 ALA A O 1
ATOM 1302 N N . ASN A 1 168 ? -20.750 35.159 19.574 1.00 85.69 168 ASN A N 1
ATOM 1303 C CA . ASN A 1 168 ? -20.599 35.534 18.164 1.00 85.69 168 ASN A CA 1
ATOM 1304 C C . ASN A 1 168 ? -20.303 34.307 17.282 1.00 85.69 168 ASN A C 1
ATOM 1306 O O . ASN A 1 168 ? -19.420 34.353 16.419 1.00 85.69 168 ASN A O 1
ATOM 1310 N N . SER A 1 169 ? -20.995 33.194 17.525 1.00 88.56 169 SER A N 1
ATOM 1311 C CA . SER A 1 169 ? -20.842 31.972 16.735 1.00 88.56 169 SER A CA 1
ATOM 1312 C C . SER A 1 169 ? -21.805 31.924 15.548 1.00 88.56 169 SER A C 1
ATOM 1314 O O . SER A 1 169 ? -22.944 32.390 15.633 1.00 88.56 169 SER A O 1
ATOM 1316 N N . LYS A 1 170 ? -21.357 31.368 14.415 1.00 89.56 170 LYS A N 1
ATOM 1317 C CA . LYS A 1 170 ? -22.200 31.164 13.228 1.00 89.56 170 LYS A CA 1
ATOM 1318 C C . LYS A 1 170 ? -21.948 29.806 12.576 1.00 89.56 170 LYS A C 1
ATOM 1320 O O . LYS A 1 170 ? -20.807 29.361 12.468 1.00 89.56 170 LYS A O 1
ATOM 1325 N N . GLY A 1 171 ? -23.032 29.179 12.128 1.00 88.12 171 GLY A N 1
ATOM 1326 C CA . GLY A 1 171 ? -22.996 27.977 11.301 1.00 88.12 171 GLY A CA 1
ATOM 1327 C C . GLY A 1 171 ? -22.696 28.302 9.833 1.00 88.12 171 GLY A C 1
ATOM 1328 O O . GLY A 1 171 ? -23.249 29.255 9.277 1.00 88.12 171 GLY A O 1
ATOM 1329 N N . LEU A 1 172 ? -21.822 27.512 9.218 1.00 90.62 172 LEU A N 1
ATOM 1330 C CA . LEU A 1 172 ? -21.494 27.507 7.790 1.00 90.62 172 LEU A CA 1
ATOM 1331 C C . LEU A 1 172 ? -22.059 26.245 7.125 1.00 90.62 172 LEU A C 1
ATOM 1333 O O . LEU A 1 172 ? -22.502 25.336 7.827 1.00 90.62 172 LEU A O 1
ATOM 1337 N N . SER A 1 173 ? -22.085 26.195 5.793 1.00 82.50 173 SER A N 1
ATOM 1338 C CA . SER A 1 173 ? -22.696 25.081 5.050 1.00 82.50 173 SER A CA 1
ATOM 1339 C C . SER A 1 173 ? -21.704 24.016 4.580 1.00 82.50 173 SER A C 1
ATOM 1341 O O . SER A 1 173 ? -22.127 22.937 4.195 1.00 82.50 173 SER A O 1
ATOM 1343 N N . SER A 1 174 ? -20.396 24.295 4.585 1.00 87.31 174 SER A N 1
ATOM 1344 C CA . SER A 1 174 ? -19.377 23.315 4.188 1.00 87.31 174 SER A CA 1
ATOM 1345 C C . SER A 1 174 ? -18.055 23.524 4.918 1.00 87.31 174 SER A C 1
ATOM 1347 O O . SER A 1 174 ? -17.685 24.653 5.265 1.00 87.31 174 SER A O 1
ATOM 1349 N N . ASN A 1 175 ? -17.308 22.434 5.099 1.00 89.81 175 ASN A N 1
ATOM 1350 C CA . ASN A 1 175 ? -15.980 22.466 5.708 1.00 89.81 175 ASN A CA 1
ATOM 1351 C C . ASN A 1 175 ? -15.009 23.365 4.928 1.00 89.81 175 ASN A C 1
ATOM 1353 O O . ASN A 1 175 ? -14.312 24.175 5.538 1.00 89.81 175 ASN A O 1
ATOM 1357 N N . LEU A 1 176 ? -15.025 23.322 3.589 1.00 89.12 176 LEU A N 1
ATOM 1358 C CA . LEU A 1 176 ? -14.201 24.190 2.735 1.00 89.12 176 LEU A CA 1
ATOM 1359 C C . LEU A 1 176 ? -14.424 25.680 3.002 1.00 89.12 176 LEU A C 1
ATOM 1361 O O . LEU A 1 176 ? -13.456 26.425 3.176 1.00 89.12 176 LEU A O 1
ATOM 1365 N N . GLN A 1 177 ? -15.685 26.101 3.112 1.00 91.31 177 GLN A N 1
ATOM 1366 C CA . GLN A 1 177 ? -16.018 27.479 3.461 1.00 91.31 177 GLN A CA 1
ATOM 1367 C C . GLN A 1 177 ? -15.458 27.862 4.839 1.00 91.31 177 GLN A C 1
ATOM 1369 O O . GLN A 1 177 ? -14.978 28.982 5.012 1.00 91.31 177 GLN A O 1
ATOM 1374 N N . GLY A 1 178 ? -15.473 26.937 5.804 1.00 92.06 178 GLY A N 1
ATOM 1375 C CA . GLY A 1 178 ? -14.892 27.127 7.133 1.00 92.06 178 GLY A CA 1
ATOM 1376 C C . GLY A 1 178 ? -13.416 27.504 7.090 1.00 92.06 178 GLY A C 1
ATOM 1377 O O . GLY A 1 178 ? -13.038 28.557 7.608 1.00 92.06 178 GLY A O 1
ATOM 1378 N N . TYR A 1 179 ? -12.598 26.715 6.395 1.00 93.50 179 TYR A N 1
ATOM 1379 C CA . TYR A 1 179 ? -11.164 26.988 6.246 1.00 93.50 179 TYR A CA 1
ATOM 1380 C C . TYR A 1 179 ? -10.873 28.292 5.499 1.00 93.50 179 TYR A C 1
ATOM 1382 O O . TYR A 1 179 ? -10.093 29.117 5.983 1.00 93.50 179 TYR A O 1
ATOM 1390 N N . GLN A 1 180 ? -11.556 28.528 4.374 1.00 93.25 180 GLN A N 1
ATOM 1391 C CA . GLN A 1 180 ? -11.427 29.772 3.608 1.00 93.25 180 GLN A CA 1
ATOM 1392 C C . GLN A 1 180 ? -11.772 30.998 4.457 1.00 93.25 180 GLN A C 1
ATOM 1394 O O . GLN A 1 180 ? -11.142 32.047 4.335 1.00 93.25 180 GLN A O 1
ATOM 1399 N N . SER A 1 181 ? -12.755 30.878 5.348 1.00 94.00 181 SER A N 1
ATOM 1400 C CA . SER A 1 181 ? -13.181 31.984 6.200 1.00 94.00 181 SER A CA 1
ATOM 1401 C C . SER A 1 181 ? -12.121 32.405 7.230 1.00 94.00 181 SER A C 1
ATOM 1403 O O . SER A 1 181 ? -12.045 33.587 7.567 1.00 94.00 181 SER A O 1
ATOM 1405 N N . ILE A 1 182 ? -11.262 31.479 7.676 1.00 95.19 182 ILE A N 1
ATOM 1406 C CA . ILE A 1 182 ? -10.136 31.764 8.582 1.00 95.19 182 ILE A CA 1
ATOM 1407 C C . ILE A 1 182 ? -8.957 32.374 7.829 1.00 95.19 182 ILE A C 1
ATOM 1409 O O . ILE A 1 182 ? -8.345 33.338 8.299 1.00 95.19 182 ILE A O 1
ATOM 1413 N N . GLU A 1 183 ? -8.639 31.850 6.646 1.00 90.44 183 GLU A N 1
ATOM 1414 C CA . GLU A 1 183 ? -7.554 32.401 5.832 1.00 90.44 183 GLU A CA 1
ATOM 1415 C C . GLU A 1 183 ? -7.878 33.824 5.350 1.00 90.44 183 GLU A C 1
ATOM 1417 O O . GLU A 1 183 ? -7.028 34.710 5.428 1.00 90.44 183 GLU A O 1
ATOM 1422 N N . ASN A 1 184 ? -9.139 34.073 4.982 1.00 90.81 184 ASN A N 1
ATOM 1423 C CA . ASN A 1 184 ? -9.640 35.388 4.575 1.00 90.81 184 ASN A CA 1
ATOM 1424 C C . ASN A 1 184 ? -9.905 36.348 5.753 1.00 90.81 184 ASN A C 1
ATOM 1426 O O . ASN A 1 184 ? -10.313 37.488 5.526 1.00 90.81 184 ASN A O 1
ATOM 1430 N N . GLY A 1 185 ? -9.731 35.904 7.004 1.00 89.81 185 GLY A N 1
ATOM 1431 C CA . GLY A 1 185 ? -9.949 36.723 8.204 1.00 89.81 185 GLY A CA 1
ATOM 1432 C C . GLY A 1 185 ? -11.412 37.115 8.463 1.00 89.81 185 GLY A C 1
ATOM 1433 O O . GLY A 1 185 ? -11.677 38.120 9.120 1.00 89.81 185 GLY A O 1
ATOM 1434 N N . GLN A 1 186 ? -12.378 36.358 7.935 1.00 92.62 186 GLN A N 1
ATOM 1435 C CA . GLN A 1 186 ? -13.809 36.580 8.182 1.00 92.62 186 GLN A CA 1
ATOM 1436 C C . GLN A 1 186 ? -14.225 36.133 9.592 1.00 92.62 186 GLN A C 1
ATOM 1438 O O . GLN A 1 186 ? -15.058 36.792 10.226 1.00 92.62 186 GLN A O 1
ATOM 1443 N N . TYR A 1 187 ? -13.627 35.040 10.075 1.00 94.06 187 TYR A N 1
ATOM 1444 C CA . TYR A 1 187 ? -13.772 34.521 11.436 1.00 94.06 187 TYR A CA 1
ATOM 1445 C C . TYR A 1 187 ? -12.401 34.370 12.089 1.00 94.06 187 TYR A C 1
ATOM 1447 O O . TYR A 1 187 ? -11.388 34.211 11.409 1.00 94.06 187 TYR A O 1
ATOM 1455 N N . ASP A 1 188 ? -12.385 34.410 13.418 1.00 93.88 188 ASP A N 1
ATOM 1456 C CA . ASP A 1 188 ? -11.156 34.288 14.202 1.00 93.88 188 ASP A CA 1
ATOM 1457 C C . ASP A 1 188 ? -10.804 32.814 14.455 1.00 93.88 188 ASP A C 1
ATOM 1459 O O . ASP A 1 188 ? -9.631 32.447 14.534 1.00 93.88 188 ASP A O 1
ATOM 1463 N N . VAL A 1 189 ? -11.835 31.969 14.589 1.00 93.75 189 VAL A N 1
ATOM 1464 C CA . VAL A 1 189 ? -11.736 30.561 14.994 1.00 93.75 189 VAL A CA 1
ATOM 1465 C C . VAL A 1 189 ? -12.734 29.718 14.197 1.00 93.75 189 VAL A C 1
ATOM 1467 O O . VAL A 1 189 ? -13.895 30.102 14.087 1.00 93.75 189 VAL A O 1
ATOM 1470 N N . PHE A 1 190 ? -12.315 28.562 13.679 1.00 94.00 190 PHE A N 1
ATOM 1471 C CA . PHE A 1 190 ? -13.197 27.567 13.051 1.00 94.00 190 PHE A CA 1
ATOM 1472 C C . PHE A 1 190 ? -13.054 26.217 13.755 1.00 94.00 190 PHE A C 1
ATOM 1474 O O . PHE A 1 190 ? -11.931 25.748 13.935 1.00 94.00 190 PHE A O 1
ATOM 1481 N N . ILE A 1 191 ? -14.165 25.606 14.169 1.00 92.25 191 ILE A N 1
ATOM 1482 C CA . ILE A 1 191 ? -14.167 24.265 14.774 1.00 92.25 191 ILE A CA 1
ATOM 1483 C C . ILE A 1 191 ? -14.122 23.205 13.673 1.00 92.25 191 ILE A C 1
ATOM 1485 O O . ILE A 1 191 ? -14.853 23.299 12.693 1.00 92.25 191 ILE A O 1
ATOM 1489 N N . THR A 1 192 ? -13.240 22.223 13.833 1.00 90.38 192 THR A N 1
ATOM 1490 C CA . THR A 1 192 ? -12.997 21.148 12.865 1.00 90.38 192 THR A CA 1
ATOM 1491 C C . THR A 1 192 ? -12.331 19.951 13.557 1.00 90.38 192 THR A C 1
ATOM 1493 O O . THR A 1 192 ? -12.289 19.883 14.780 1.00 90.38 192 THR A O 1
ATOM 1496 N N . TYR A 1 193 ? -11.766 19.013 12.799 1.00 86.69 193 TYR A N 1
ATOM 1497 C CA . TYR A 1 193 ? -11.124 17.791 13.284 1.00 86.69 193 TYR A CA 1
ATOM 1498 C C . TYR A 1 193 ? -9.710 17.652 12.724 1.00 86.69 193 TYR A C 1
ATOM 1500 O O . TYR A 1 193 ? -9.401 18.191 11.661 1.00 86.69 193 TYR A O 1
ATOM 1508 N N . LEU A 1 194 ? -8.836 16.915 13.417 1.00 79.62 194 LEU A N 1
ATOM 1509 C CA . LEU A 1 194 ? -7.426 16.794 13.023 1.00 79.62 194 LEU A CA 1
ATOM 1510 C C . LEU A 1 194 ? -7.243 16.144 11.639 1.00 79.62 194 LEU A C 1
ATOM 1512 O O . LEU A 1 194 ? -6.455 16.641 10.835 1.00 79.62 194 LEU A O 1
ATOM 1516 N N . TYR A 1 195 ? -8.007 15.088 11.339 1.00 78.69 195 TYR A N 1
ATOM 1517 C CA . TYR A 1 195 ? -8.004 14.429 10.026 1.00 78.69 195 TYR A CA 1
ATOM 1518 C C . TYR A 1 195 ? -8.465 15.368 8.909 1.00 78.69 195 TYR A C 1
ATOM 1520 O O . TYR A 1 195 ? -7.777 15.510 7.901 1.00 78.69 195 TYR A O 1
ATOM 1528 N N . LEU A 1 196 ? -9.583 16.070 9.118 1.00 83.00 196 LEU A N 1
ATOM 1529 C CA . LEU A 1 196 ? -10.098 17.052 8.166 1.00 83.00 196 LEU A CA 1
ATOM 1530 C C . LEU A 1 196 ? -9.106 18.215 7.983 1.00 83.00 196 LEU A C 1
ATOM 1532 O O . LEU A 1 196 ? -8.835 18.608 6.859 1.00 83.00 196 LEU A O 1
ATOM 1536 N N . TYR A 1 197 ? -8.468 18.711 9.048 1.00 84.56 197 TYR A N 1
ATOM 1537 C CA . TYR A 1 197 ? -7.403 19.718 8.945 1.00 84.56 197 TYR A CA 1
ATOM 1538 C C . TYR A 1 197 ? -6.260 19.258 8.043 1.00 84.56 197 TYR A C 1
ATOM 1540 O O . TYR A 1 197 ? -5.826 20.010 7.170 1.00 84.56 197 TYR A O 1
ATOM 1548 N N . LYS A 1 198 ? -5.801 18.018 8.218 1.00 79.56 198 LYS A N 1
ATOM 1549 C CA . LYS A 1 198 ? -4.732 17.446 7.399 1.00 79.56 198 LYS A CA 1
ATOM 1550 C C . LYS A 1 198 ? -5.135 17.273 5.942 1.00 79.56 198 LYS A C 1
ATOM 1552 O O . LYS A 1 198 ? -4.372 17.670 5.064 1.00 79.56 198 LYS A O 1
ATOM 1557 N N . TYR A 1 199 ? -6.329 16.743 5.706 1.00 79.44 199 TYR A N 1
ATOM 1558 C CA . TYR A 1 199 ? -6.892 16.605 4.369 1.00 79.44 199 TYR A CA 1
ATOM 1559 C C . TYR A 1 199 ? -6.984 17.965 3.662 1.00 79.44 199 TYR A C 1
ATOM 1561 O O . TYR A 1 199 ? -6.502 18.123 2.544 1.00 79.44 199 TYR A O 1
ATOM 1569 N N . MET A 1 200 ? -7.513 18.981 4.347 1.00 83.56 200 MET A N 1
ATOM 1570 C CA . MET A 1 200 ? -7.731 20.309 3.770 1.00 83.56 200 MET A CA 1
ATOM 1571 C C . MET A 1 200 ? -6.427 21.050 3.479 1.00 83.56 200 MET A C 1
ATOM 1573 O O . MET A 1 200 ? -6.328 21.699 2.441 1.00 83.56 200 MET A O 1
ATOM 1577 N N . LEU A 1 201 ? -5.414 20.929 4.346 1.00 77.81 201 LEU A N 1
ATOM 1578 C CA . LEU A 1 201 ? -4.079 21.464 4.067 1.00 77.81 201 LEU A CA 1
ATOM 1579 C C . LEU A 1 201 ? -3.490 20.884 2.779 1.00 77.81 201 LEU A C 1
ATOM 1581 O O . LEU A 1 201 ? -2.961 21.635 1.966 1.00 77.81 201 LEU A O 1
ATOM 1585 N N . LYS A 1 202 ? -3.583 19.558 2.610 1.00 72.44 202 LYS A N 1
ATOM 1586 C CA . LYS A 1 202 ? -3.024 18.866 1.446 1.00 72.44 202 LYS A CA 1
ATOM 1587 C C . LYS A 1 202 ? -3.792 19.210 0.169 1.00 72.44 202 LYS A C 1
ATOM 1589 O O . LYS A 1 202 ? -3.167 19.488 -0.844 1.00 72.44 202 LYS A O 1
ATOM 1594 N N . LYS A 1 203 ? -5.129 19.206 0.227 1.00 75.62 203 LYS A N 1
ATOM 1595 C CA . LYS A 1 203 ? -5.994 19.353 -0.952 1.00 75.62 203 LYS A CA 1
ATOM 1596 C C . LYS A 1 203 ? -6.175 20.799 -1.436 1.00 75.62 203 LYS A C 1
ATOM 1598 O O . LYS A 1 203 ? -6.454 21.014 -2.607 1.00 75.62 203 LYS A O 1
ATOM 1603 N N . HIS A 1 204 ? -6.057 21.802 -0.563 1.00 77.62 204 HIS A N 1
ATOM 1604 C CA . HIS A 1 204 ? -6.439 23.184 -0.899 1.00 77.62 204 HIS A CA 1
ATOM 1605 C C . HIS A 1 204 ? -5.344 24.244 -0.648 1.00 77.62 204 HIS A C 1
ATOM 1607 O O . HIS A 1 204 ? -5.652 25.434 -0.643 1.00 77.62 204 HIS A O 1
ATOM 1613 N N . ASP A 1 205 ? -4.079 23.838 -0.465 1.00 72.69 205 ASP A N 1
ATOM 1614 C CA . ASP A 1 205 ? -2.893 24.714 -0.311 1.00 72.69 205 ASP A CA 1
ATOM 1615 C C . ASP A 1 205 ? -3.052 25.839 0.740 1.00 72.69 205 ASP A C 1
ATOM 1617 O O . ASP A 1 205 ? -2.543 26.953 0.586 1.00 72.69 205 ASP A O 1
ATOM 1621 N N . PHE A 1 206 ? -3.774 25.577 1.835 1.00 82.50 206 PHE A N 1
ATOM 1622 C CA . PHE A 1 206 ? -3.939 26.555 2.913 1.00 82.50 206 PHE A CA 1
ATOM 1623 C C . PHE A 1 206 ? -2.608 26.774 3.654 1.00 82.50 206 PHE A C 1
ATOM 1625 O O . PHE A 1 206 ? -2.140 25.902 4.386 1.00 82.50 206 PHE A O 1
ATOM 1632 N N . LYS A 1 207 ? -2.007 27.964 3.538 1.00 77.88 207 LYS A N 1
ATOM 1633 C CA . LYS A 1 207 ? -0.665 28.244 4.105 1.00 77.88 207 LYS A CA 1
ATOM 1634 C C . LYS A 1 207 ? -0.712 28.926 5.465 1.00 77.88 207 LYS A C 1
ATOM 1636 O O . LYS A 1 207 ? 0.167 28.718 6.308 1.00 77.88 207 LYS A O 1
ATOM 1641 N N . ASN A 1 208 ? -1.753 29.724 5.698 1.00 85.06 208 ASN A N 1
ATOM 1642 C CA . ASN A 1 208 ? -1.829 30.646 6.831 1.00 85.06 208 ASN A CA 1
ATOM 1643 C C . ASN A 1 208 ? -2.751 30.170 7.955 1.00 85.06 208 ASN A C 1
ATOM 1645 O O . ASN A 1 208 ? -3.237 30.988 8.732 1.00 85.06 208 ASN A O 1
ATOM 1649 N N . ILE A 1 209 ? -2.983 28.866 8.082 1.00 89.50 209 ILE A N 1
ATOM 1650 C CA . ILE A 1 209 ? -3.851 28.297 9.117 1.00 89.50 209 ILE A CA 1
ATOM 1651 C C . ILE A 1 209 ? -3.077 27.359 10.043 1.00 89.50 209 ILE A C 1
ATOM 1653 O O . ILE A 1 209 ? -2.208 26.614 9.599 1.00 89.50 209 ILE A O 1
ATOM 1657 N N . LYS A 1 210 ? -3.395 27.374 11.335 1.00 87.88 210 LYS A N 1
ATOM 1658 C CA . LYS A 1 210 ? -2.812 26.463 12.330 1.00 87.88 210 LYS A CA 1
ATOM 1659 C C . LYS A 1 210 ? -3.891 25.903 13.252 1.00 87.88 210 LYS A C 1
ATOM 1661 O O . LYS A 1 210 ? -4.856 26.617 13.540 1.00 87.88 210 LYS A O 1
ATOM 1666 N N . PRO A 1 211 ? -3.737 24.672 13.751 1.00 88.25 211 PRO A N 1
ATOM 1667 C CA . PRO A 1 211 ? -4.700 24.060 14.641 1.00 88.25 211 PRO A CA 1
ATOM 1668 C C . PRO A 1 211 ? -4.323 24.332 16.107 1.00 88.25 211 PRO A C 1
ATOM 1670 O O . PRO A 1 211 ? -3.153 24.470 16.468 1.00 88.25 211 PRO A O 1
ATOM 1673 N N . ILE A 1 212 ? -5.324 24.387 16.975 1.00 84.88 212 ILE A N 1
ATOM 1674 C CA . ILE A 1 212 ? -5.196 24.521 18.424 1.00 84.88 212 ILE A CA 1
ATOM 1675 C C . ILE A 1 212 ? -6.136 23.494 19.058 1.00 84.88 212 ILE A C 1
ATOM 1677 O O . ILE A 1 212 ? -7.335 23.468 18.785 1.00 84.88 212 ILE A O 1
ATOM 1681 N N . ALA A 1 213 ? -5.594 22.639 19.924 1.00 81.69 213 ALA A N 1
ATOM 1682 C CA . ALA A 1 213 ? -6.398 21.707 20.708 1.00 81.69 213 ALA A CA 1
ATOM 1683 C C . ALA A 1 213 ? -7.120 22.453 21.842 1.00 81.69 213 ALA A C 1
ATOM 1685 O O . ALA A 1 213 ? -6.480 23.238 22.548 1.00 81.69 213 ALA A O 1
ATOM 1686 N N . ILE A 1 214 ? -8.398 22.157 22.089 1.00 76.56 214 ILE A N 1
ATOM 1687 C CA . ILE A 1 214 ? -9.214 22.758 23.161 1.00 76.56 214 ILE A CA 1
ATOM 1688 C C . ILE A 1 214 ? -9.528 21.700 24.216 1.00 76.56 214 ILE A C 1
ATOM 1690 O O . ILE A 1 214 ? -9.934 20.595 23.889 1.00 76.56 214 ILE A O 1
ATOM 1694 N N . SER A 1 215 ? -9.301 22.018 25.490 1.00 68.00 215 SER A N 1
ATOM 1695 C CA . SER A 1 215 ? -9.451 21.089 26.617 1.00 68.00 215 SER A CA 1
ATOM 1696 C C . SER A 1 215 ? -10.898 20.817 27.010 1.00 68.00 215 SER A C 1
ATOM 1698 O O . SER A 1 215 ? -11.170 19.817 27.665 1.00 68.00 215 SER A O 1
ATOM 1700 N N . GLN A 1 216 ? -11.805 21.710 26.623 1.00 67.88 216 GLN A N 1
ATOM 1701 C CA . GLN A 1 216 ? -13.234 21.623 26.917 1.00 67.88 216 GLN A CA 1
ATOM 1702 C C . GLN A 1 216 ? -13.976 20.683 25.960 1.00 67.88 216 GLN A C 1
ATOM 1704 O O . GLN A 1 216 ? -15.115 20.322 26.233 1.00 67.88 216 GLN A O 1
ATOM 1709 N N . PHE A 1 217 ? -13.358 20.319 24.833 1.00 74.38 217 PHE A N 1
ATOM 1710 C CA . PHE A 1 217 ? -13.987 19.459 23.841 1.00 74.38 217 PHE A CA 1
ATOM 1711 C C . PHE A 1 217 ? -13.838 18.000 24.247 1.00 74.38 217 PHE A C 1
ATOM 1713 O O . PHE A 1 217 ? -12.730 17.495 24.433 1.00 74.38 217 PHE A O 1
ATOM 1720 N N . GLU A 1 218 ? -14.975 17.333 24.385 1.00 70.06 218 GLU A N 1
ATOM 1721 C CA . GLU A 1 218 ? -15.027 15.891 24.571 1.00 70.06 218 GLU A CA 1
ATOM 1722 C C . GLU A 1 218 ? -14.872 15.188 23.218 1.00 70.06 218 GLU A C 1
ATOM 1724 O O . GLU A 1 218 ? -15.207 15.743 22.167 1.00 70.06 218 GLU A O 1
ATOM 1729 N N . SER A 1 219 ? -14.336 13.965 23.242 1.00 73.50 219 SER A N 1
ATOM 1730 C CA . SER A 1 219 ? -14.273 13.137 22.038 1.00 73.50 219 SER A CA 1
ATOM 1731 C C . SER A 1 219 ? -15.692 12.772 21.610 1.00 73.50 219 SER A C 1
ATOM 1733 O O . SER A 1 219 ? -16.512 12.377 22.441 1.00 73.50 219 SER A O 1
ATOM 1735 N N . LEU A 1 220 ? -15.985 12.940 20.325 1.00 79.88 220 LEU A N 1
ATOM 1736 C CA . LEU A 1 220 ? -17.289 12.669 19.750 1.00 79.88 220 LEU A CA 1
ATOM 1737 C C . LEU A 1 220 ? -17.340 11.219 19.249 1.00 79.88 220 LEU A C 1
ATOM 1739 O O . LEU A 1 220 ? -16.659 10.897 18.270 1.00 79.88 220 LEU A O 1
ATOM 1743 N N . PRO A 1 221 ? -18.164 10.352 19.867 1.00 84.06 221 PRO A N 1
ATOM 1744 C CA . PRO A 1 221 ? -18.438 9.028 19.331 1.00 84.06 221 PRO A CA 1
ATOM 1745 C C . PRO A 1 221 ? -19.261 9.155 18.049 1.00 84.06 221 PRO A C 1
ATOM 1747 O O . PRO A 1 221 ? -20.365 9.704 18.062 1.00 84.06 221 PRO A O 1
ATOM 1750 N N . ILE A 1 222 ? -18.738 8.622 16.951 1.00 87.25 222 ILE A N 1
ATOM 1751 C CA . ILE A 1 222 ? -19.373 8.620 15.636 1.00 87.25 222 ILE A CA 1
ATOM 1752 C C . ILE A 1 222 ? -19.880 7.212 15.317 1.00 87.25 222 ILE A C 1
ATOM 1754 O O . ILE A 1 222 ? -19.143 6.227 15.411 1.00 87.25 222 ILE A O 1
ATOM 1758 N N . GLY A 1 223 ? -21.152 7.132 14.940 1.00 91.12 223 GLY A N 1
ATOM 1759 C CA . GLY A 1 223 ? -21.832 5.918 14.496 1.00 91.12 223 GLY A CA 1
ATOM 1760 C C . GLY A 1 223 ? -22.943 6.257 13.502 1.00 91.12 223 GLY A C 1
ATOM 1761 O O . GLY A 1 223 ? -23.046 7.402 13.058 1.00 91.12 223 GLY A O 1
ATOM 1762 N N . PHE A 1 224 ? -23.819 5.298 13.209 1.00 94.38 224 PHE A N 1
ATOM 1763 C CA . PHE A 1 224 ? -25.042 5.595 12.470 1.00 94.38 224 PHE A CA 1
ATOM 1764 C C . PHE A 1 224 ? -26.033 6.298 13.400 1.00 94.38 224 PHE A C 1
ATOM 1766 O O . PHE A 1 224 ? -26.233 5.865 14.543 1.00 94.38 224 PHE A O 1
ATOM 1773 N N . CYS A 1 225 ? -26.708 7.338 12.908 1.00 94.06 225 CYS A N 1
ATOM 1774 C CA . CYS A 1 225 ? -27.982 7.744 13.496 1.00 94.06 225 CYS A CA 1
ATOM 1775 C C . CYS A 1 225 ? -29.124 7.158 12.681 1.00 94.06 225 CYS A C 1
ATOM 1777 O O . CYS A 1 225 ? -29.094 7.168 11.455 1.00 94.06 225 CYS A O 1
ATOM 1779 N N . VAL A 1 226 ? -30.124 6.646 13.381 1.00 96.06 226 VAL A N 1
ATOM 1780 C CA . VAL A 1 226 ? -31.247 5.904 12.823 1.00 96.06 226 VAL A CA 1
ATOM 1781 C C . VAL A 1 226 ? -32.537 6.592 13.239 1.00 96.06 226 VAL A C 1
ATOM 1783 O O . VAL A 1 226 ? -32.665 7.072 14.373 1.00 96.06 226 VAL A O 1
ATOM 1786 N N . ASN A 1 227 ? -33.518 6.620 12.341 1.00 94.81 227 ASN A N 1
ATOM 1787 C CA . ASN A 1 227 ? -34.847 7.121 12.653 1.00 94.81 227 ASN A CA 1
ATOM 1788 C C . ASN A 1 227 ? -35.424 6.391 13.883 1.00 94.81 227 ASN A C 1
ATOM 1790 O O . ASN A 1 227 ? -35.425 5.160 13.963 1.00 94.81 227 ASN A O 1
ATOM 1794 N N . LYS A 1 228 ? -35.959 7.148 14.849 1.00 93.31 228 LYS A N 1
ATOM 1795 C CA . LYS A 1 228 ? -36.468 6.607 16.122 1.00 93.31 228 LYS A CA 1
ATOM 1796 C C . LYS A 1 228 ? -37.572 5.556 15.992 1.00 93.31 228 LYS A C 1
ATOM 1798 O O . LYS A 1 228 ? -37.784 4.785 16.923 1.00 93.31 228 LYS A O 1
ATOM 1803 N N . ASN A 1 229 ? -38.263 5.518 14.855 1.00 92.06 229 ASN A N 1
ATOM 1804 C CA . ASN A 1 229 ? -39.327 4.558 14.581 1.00 92.06 229 ASN A CA 1
ATOM 1805 C C . ASN A 1 229 ? -38.795 3.198 14.086 1.00 92.06 229 ASN A C 1
ATOM 1807 O O . ASN A 1 229 ? -39.594 2.291 13.872 1.00 92.06 229 ASN A O 1
ATOM 1811 N N . LYS A 1 230 ? -37.472 3.040 13.914 1.00 92.38 230 LYS A N 1
ATOM 1812 C CA . LYS A 1 230 ? -36.818 1.808 13.440 1.00 92.38 230 LYS A CA 1
ATOM 1813 C C . LYS A 1 230 ? -35.792 1.254 14.453 1.00 92.38 230 LYS A C 1
ATOM 1815 O O . LYS A 1 230 ? -34.615 1.121 14.122 1.00 92.38 230 LYS A O 1
ATOM 1820 N N . PRO A 1 231 ? -36.184 0.910 15.696 1.00 92.44 231 PRO A N 1
ATOM 1821 C CA . PRO A 1 231 ? -35.248 0.384 16.695 1.00 92.44 231 PRO A CA 1
ATOM 1822 C C . PRO A 1 231 ? -34.616 -0.963 16.306 1.00 92.44 231 PRO A C 1
ATOM 1824 O O . PRO A 1 231 ? -33.488 -1.240 16.706 1.00 92.44 231 PRO A O 1
ATOM 1827 N N . GLN A 1 232 ? -35.296 -1.776 15.494 1.00 93.06 232 GLN A N 1
ATOM 1828 C CA . GLN A 1 232 ? -34.768 -3.044 14.979 1.00 93.06 232 GLN A CA 1
ATOM 1829 C C . GLN A 1 232 ? -33.549 -2.827 14.075 1.00 93.06 232 GLN A C 1
ATOM 1831 O O . GLN A 1 232 ? -32.572 -3.563 14.184 1.00 93.06 232 GLN A O 1
ATOM 1836 N N . LEU A 1 233 ? -33.551 -1.765 13.260 1.00 94.00 233 LEU A N 1
ATOM 1837 C CA . LEU A 1 233 ? -32.419 -1.417 12.398 1.00 94.00 233 LEU A CA 1
ATOM 1838 C C . LEU A 1 233 ? -31.151 -1.123 13.212 1.00 94.00 233 LEU A C 1
ATOM 1840 O O . LEU A 1 233 ? -30.056 -1.500 12.814 1.00 94.00 233 LEU A O 1
ATOM 1844 N N . VAL A 1 234 ? -31.289 -0.516 14.394 1.00 94.06 234 VAL A N 1
ATOM 1845 C CA . VAL A 1 234 ? -30.159 -0.301 15.312 1.00 94.06 234 VAL A CA 1
ATOM 1846 C C . VAL A 1 234 ? -29.599 -1.632 15.809 1.00 94.06 234 VAL A C 1
ATOM 1848 O O . VAL A 1 234 ? -28.384 -1.795 15.872 1.00 94.06 234 VAL A O 1
ATOM 1851 N N . GLY A 1 235 ? -30.472 -2.584 16.156 1.00 90.25 235 GLY A N 1
ATOM 1852 C CA . GLY A 1 235 ? -30.069 -3.936 16.549 1.00 90.25 235 GLY A CA 1
ATOM 1853 C C . GLY A 1 235 ? -29.307 -4.654 15.435 1.00 90.25 235 GLY A C 1
ATOM 1854 O O . GLY A 1 235 ? -28.239 -5.208 15.687 1.00 90.25 235 GLY A O 1
ATOM 1855 N N . LEU A 1 236 ? -29.812 -4.556 14.204 1.00 91.25 236 LEU A N 1
ATOM 1856 C CA . LEU A 1 236 ? -29.210 -5.152 13.015 1.00 91.25 236 LEU A CA 1
ATOM 1857 C C . LEU A 1 236 ? -27.836 -4.542 12.689 1.00 91.25 236 LEU A C 1
ATOM 1859 O O . LEU A 1 236 ? -26.855 -5.267 12.546 1.00 91.25 236 LEU A O 1
ATOM 1863 N N . LEU A 1 237 ? -27.738 -3.208 12.648 1.00 93.19 237 LEU A N 1
ATOM 1864 C CA . LEU A 1 237 ? -26.477 -2.505 12.395 1.00 93.19 237 LEU A CA 1
ATOM 1865 C C . LEU A 1 237 ? -25.448 -2.758 13.505 1.00 93.19 237 LEU A C 1
ATOM 1867 O O . LEU A 1 237 ? -24.277 -2.959 13.207 1.00 93.19 237 LEU A O 1
ATOM 1871 N N . ASN A 1 238 ? -25.864 -2.790 14.778 1.00 91.69 238 ASN A N 1
ATOM 1872 C CA . ASN A 1 238 ? -24.967 -3.117 15.891 1.00 91.69 238 ASN A CA 1
ATOM 1873 C C . ASN A 1 238 ? -24.407 -4.531 15.782 1.00 91.69 238 ASN A C 1
ATOM 1875 O O . ASN A 1 238 ? -23.222 -4.724 16.033 1.00 91.69 238 ASN A O 1
ATOM 1879 N N . TRP A 1 239 ? -25.249 -5.496 15.407 1.00 89.44 239 TRP A N 1
ATOM 1880 C CA . TRP A 1 239 ? -24.801 -6.860 15.165 1.00 89.44 239 TRP A CA 1
ATOM 1881 C C . TRP A 1 239 ? -23.774 -6.901 14.028 1.00 89.44 239 TRP A C 1
ATOM 1883 O O . TRP A 1 239 ? -22.712 -7.485 14.207 1.00 89.44 239 TRP A O 1
ATOM 1893 N N . GLY A 1 240 ? -24.029 -6.209 12.911 1.00 88.31 240 GLY A N 1
ATOM 1894 C CA . GLY A 1 240 ? -23.072 -6.120 11.804 1.00 88.31 240 GLY A CA 1
ATOM 1895 C C . GLY A 1 240 ? -21.742 -5.478 12.213 1.00 88.31 240 GLY A C 1
ATOM 1896 O O . GLY A 1 240 ? -20.682 -6.011 11.902 1.00 88.31 240 GLY A O 1
ATOM 1897 N N . ILE A 1 241 ? -21.784 -4.378 12.972 1.00 87.12 241 ILE A N 1
ATOM 1898 C CA . ILE A 1 241 ? -20.582 -3.728 13.520 1.00 87.12 241 ILE A CA 1
ATOM 1899 C C . ILE A 1 241 ? -19.793 -4.700 14.411 1.00 87.12 241 ILE A C 1
ATOM 1901 O O . ILE A 1 241 ? -18.570 -4.752 14.310 1.00 87.12 241 ILE A O 1
ATOM 1905 N N . ASP A 1 242 ? -20.474 -5.495 15.240 1.00 82.25 242 ASP A N 1
ATOM 1906 C CA . ASP A 1 242 ? -19.822 -6.502 16.083 1.00 82.25 242 ASP A CA 1
ATOM 1907 C C . ASP A 1 242 ? -19.182 -7.634 15.256 1.00 82.25 242 ASP A C 1
ATOM 1909 O O . ASP A 1 242 ? -18.104 -8.099 15.617 1.00 82.25 242 ASP A O 1
ATOM 1913 N N . GLN A 1 243 ? -19.807 -8.058 14.147 1.00 82.25 243 GLN A N 1
ATOM 1914 C CA . GLN A 1 243 ? -19.259 -9.097 13.258 1.00 82.25 243 GLN A CA 1
ATOM 1915 C C . GLN A 1 243 ? -18.025 -8.633 12.481 1.00 82.25 243 GLN A C 1
ATOM 1917 O O . GLN A 1 243 ? -17.123 -9.432 12.239 1.00 82.25 243 GLN A O 1
ATOM 1922 N N . LEU A 1 244 ? -17.969 -7.355 12.090 1.00 80.62 244 LEU A N 1
ATOM 1923 C CA . LEU A 1 244 ? -16.779 -6.794 11.445 1.00 80.62 244 LEU A CA 1
ATOM 1924 C C . LEU A 1 244 ? -15.557 -6.858 12.378 1.00 80.62 244 LEU A C 1
ATOM 1926 O O . LEU A 1 244 ? -14.440 -7.085 11.917 1.00 80.62 244 LEU A O 1
ATOM 1930 N N . GLY A 1 245 ? -15.778 -6.711 13.686 1.00 67.44 245 GLY A N 1
ATOM 1931 C CA . GLY A 1 245 ? -14.744 -6.805 14.711 1.00 67.44 245 GLY A CA 1
ATOM 1932 C C . GLY A 1 245 ? -13.869 -5.553 14.821 1.00 67.44 245 GLY A C 1
ATOM 1933 O O . GLY A 1 245 ? -13.740 -4.752 13.891 1.00 67.44 245 GLY A O 1
ATOM 1934 N N . ASP A 1 246 ? -13.237 -5.387 15.985 1.00 65.69 246 ASP A N 1
ATOM 1935 C CA . ASP A 1 246 ? -12.417 -4.208 16.291 1.00 65.69 246 ASP A CA 1
ATOM 1936 C C . ASP A 1 246 ? -11.227 -4.071 15.319 1.00 65.69 246 ASP A C 1
ATOM 1938 O O . ASP A 1 246 ? -10.886 -2.960 14.910 1.00 65.69 246 ASP A O 1
ATOM 1942 N N . ASP A 1 247 ? -10.654 -5.186 14.857 1.00 59.91 247 ASP A N 1
ATOM 1943 C CA . ASP A 1 247 ? -9.556 -5.199 13.884 1.00 59.91 247 ASP A CA 1
ATOM 1944 C C . ASP A 1 247 ? -9.953 -4.606 12.530 1.00 59.91 247 ASP A C 1
ATOM 1946 O O . ASP A 1 247 ? -9.192 -3.815 11.967 1.00 59.91 247 ASP A O 1
ATOM 1950 N N . PHE A 1 248 ? -11.147 -4.924 12.011 1.00 71.81 248 PHE A N 1
ATOM 1951 C CA . PHE A 1 248 ? -11.640 -4.298 10.785 1.00 71.81 248 PHE A CA 1
ATOM 1952 C C . PHE A 1 248 ? -11.816 -2.800 10.989 1.00 71.81 248 PHE A C 1
ATOM 1954 O O . PHE A 1 248 ? -11.416 -2.024 10.131 1.00 71.81 248 PHE A O 1
ATOM 1961 N N . ILE A 1 249 ? -12.390 -2.374 12.115 1.00 69.62 249 ILE A N 1
ATOM 1962 C CA . ILE A 1 249 ? -12.642 -0.955 12.379 1.00 69.62 249 ILE A CA 1
ATOM 1963 C C . ILE A 1 249 ? -11.316 -0.185 12.463 1.00 69.62 249 ILE A C 1
ATOM 1965 O O . ILE A 1 249 ? -11.174 0.872 11.844 1.00 69.62 249 ILE A O 1
ATOM 1969 N N . LEU A 1 250 ? -10.302 -0.747 13.128 1.00 64.25 250 LEU A N 1
ATOM 1970 C CA . LEU A 1 250 ? -8.948 -0.185 13.184 1.00 64.25 250 LEU A CA 1
ATOM 1971 C C . LEU A 1 250 ? -8.258 -0.205 11.804 1.00 64.25 250 LEU A C 1
ATOM 1973 O O . LEU A 1 250 ? -7.572 0.754 11.442 1.00 64.25 250 LEU A O 1
ATOM 1977 N N . ALA A 1 251 ? -8.456 -1.260 11.008 1.00 61.91 251 ALA A N 1
ATOM 1978 C CA . ALA A 1 251 ? -7.911 -1.385 9.656 1.00 61.91 251 ALA A CA 1
ATOM 1979 C C . ALA A 1 251 ? -8.614 -0.466 8.646 1.00 61.91 251 ALA A C 1
ATOM 1981 O O . ALA A 1 251 ? -7.956 0.090 7.774 1.00 61.91 251 ALA A O 1
ATOM 1982 N N . MET A 1 252 ? -9.922 -0.254 8.771 1.00 73.00 252 MET A N 1
ATOM 1983 C CA . MET A 1 252 ? -10.707 0.698 7.991 1.00 73.00 252 MET A CA 1
ATOM 1984 C C . MET A 1 252 ? -10.217 2.112 8.280 1.00 73.00 252 MET A C 1
ATOM 1986 O O . MET A 1 252 ? -9.952 2.854 7.343 1.00 73.00 252 MET A O 1
ATOM 1990 N N . GLN A 1 253 ? -10.004 2.457 9.554 1.00 64.06 253 GLN A N 1
ATOM 1991 C CA . GLN A 1 253 ? -9.385 3.727 9.945 1.00 64.06 253 GLN A CA 1
ATOM 1992 C C . GLN A 1 253 ? -7.979 3.890 9.331 1.00 64.06 253 GLN A C 1
ATOM 1994 O O . GLN A 1 253 ? -7.615 4.986 8.913 1.00 64.06 253 GLN A O 1
ATOM 1999 N N . SER A 1 254 ? -7.213 2.797 9.208 1.00 57.25 254 SER A N 1
ATOM 2000 C CA . SER A 1 254 ? -5.897 2.777 8.552 1.00 57.25 254 SER A CA 1
ATOM 2001 C C . SER A 1 254 ? -5.971 2.944 7.025 1.00 57.25 254 SER A C 1
ATOM 2003 O O . SER A 1 254 ? -5.294 3.807 6.477 1.00 57.25 254 SER A O 1
ATOM 2005 N N . LYS A 1 255 ? -6.800 2.151 6.335 1.00 57.50 255 LYS A N 1
ATOM 2006 C CA . LYS A 1 255 ? -6.998 2.198 4.873 1.00 57.50 255 LYS A CA 1
ATOM 2007 C C . LYS A 1 255 ? -7.647 3.499 4.413 1.00 57.50 255 LYS A C 1
ATOM 2009 O O . LYS A 1 255 ? -7.392 3.971 3.316 1.00 57.50 255 LYS A O 1
ATOM 2014 N N . TRP A 1 256 ? -8.482 4.097 5.250 1.00 60.47 256 TRP A N 1
ATOM 2015 C CA . TRP A 1 256 ? -9.067 5.405 4.993 1.00 60.47 256 TRP A CA 1
ATOM 2016 C C . TRP A 1 256 ? -8.024 6.533 5.100 1.00 60.47 256 TRP A C 1
ATOM 2018 O O . TRP A 1 256 ? -8.047 7.488 4.316 1.00 60.47 256 TRP A O 1
ATOM 2028 N N . ALA A 1 257 ? -7.054 6.401 6.010 1.00 51.44 257 ALA A N 1
ATOM 2029 C CA . ALA A 1 257 ? -5.897 7.290 6.047 1.00 51.44 257 ALA A CA 1
ATOM 2030 C C . ALA A 1 257 ? -5.019 7.159 4.782 1.00 51.44 257 ALA A C 1
ATOM 2032 O O . ALA A 1 257 ? -4.439 8.157 4.362 1.00 51.44 257 ALA A O 1
ATOM 2033 N N . GLU A 1 258 ? -4.975 5.977 4.154 1.00 48.50 258 GLU A N 1
ATOM 2034 C CA . GLU A 1 258 ? -4.340 5.740 2.844 1.00 48.50 258 GLU A CA 1
ATOM 2035 C C . GLU A 1 258 ? -5.166 6.349 1.691 1.00 48.50 258 GLU A C 1
ATOM 2037 O O . GLU A 1 258 ? -4.656 7.171 0.932 1.00 48.50 258 GLU A O 1
ATOM 2042 N N . SER A 1 259 ? -6.463 6.028 1.583 1.00 45.94 259 SER A N 1
ATOM 2043 C CA . SER A 1 259 ? -7.305 6.409 0.432 1.00 45.94 259 SER A CA 1
ATOM 2044 C C . SER A 1 259 ? -7.538 7.918 0.316 1.00 45.94 259 SER A C 1
ATOM 2046 O O . SER A 1 259 ? -7.595 8.458 -0.783 1.00 45.94 259 SER A O 1
ATOM 2048 N N . SER A 1 260 ? -7.608 8.622 1.449 1.00 45.28 260 SER A N 1
ATOM 2049 C CA . SER A 1 260 ? -7.739 10.085 1.481 1.00 45.28 260 SER A CA 1
ATOM 2050 C C . SER A 1 260 ? -6.458 10.833 1.086 1.00 45.28 260 SER A C 1
ATOM 2052 O O . SER A 1 260 ? -6.487 12.053 0.910 1.00 45.28 260 SER A O 1
ATOM 2054 N N . LEU A 1 261 ? -5.337 10.116 0.941 1.00 46.75 261 LEU A N 1
ATOM 2055 C CA . LEU A 1 261 ? -4.046 10.653 0.518 1.00 46.75 261 LEU A CA 1
ATOM 2056 C C . LEU A 1 261 ? -3.595 10.131 -0.859 1.00 46.75 261 LEU A C 1
ATOM 2058 O O . LEU A 1 261 ? -2.835 10.857 -1.506 1.00 46.75 261 LEU A O 1
ATOM 2062 N N . ASP A 1 262 ? -4.051 8.949 -1.291 1.00 38.75 262 ASP A N 1
ATOM 2063 C CA . ASP A 1 262 ? -3.669 8.283 -2.552 1.00 38.75 262 ASP A CA 1
ATOM 2064 C C . ASP A 1 262 ? -4.577 8.595 -3.756 1.00 38.75 262 ASP A C 1
ATOM 2066 O O . ASP A 1 262 ? -4.153 8.403 -4.897 1.00 38.75 262 ASP A O 1
ATOM 2070 N N . GLU A 1 263 ? -5.760 9.194 -3.560 1.00 36.47 263 GLU A N 1
ATOM 2071 C CA . GLU A 1 263 ? -6.553 9.763 -4.674 1.00 36.47 263 GLU A CA 1
ATOM 2072 C C . GLU A 1 263 ? -5.883 10.985 -5.341 1.00 36.47 263 GLU A C 1
ATOM 2074 O O . GLU A 1 263 ? -6.420 11.577 -6.270 1.00 36.47 263 GLU A O 1
ATOM 2079 N N . GLY A 1 264 ? -4.651 11.319 -4.943 1.00 37.16 264 GLY A N 1
ATOM 2080 C CA . GLY A 1 264 ? -3.775 12.249 -5.649 1.00 37.16 264 GLY A CA 1
ATOM 2081 C C . GLY A 1 264 ? -3.047 11.659 -6.866 1.00 37.16 264 GLY A C 1
ATOM 2082 O O . GLY A 1 264 ? -2.116 12.297 -7.363 1.00 37.16 264 GLY A O 1
ATOM 2083 N N . GLN A 1 265 ? -3.415 10.472 -7.374 1.00 32.81 265 GLN A N 1
ATOM 2084 C CA . GLN A 1 265 ? -2.871 10.002 -8.661 1.00 32.81 265 GLN A CA 1
ATOM 2085 C C . GLN A 1 265 ? -3.339 10.840 -9.868 1.00 32.81 265 GLN A C 1
ATOM 2087 O O . GLN A 1 265 ? -2.646 10.816 -10.886 1.00 32.81 265 GLN A O 1
ATOM 2092 N N . ASP A 1 266 ? -4.389 11.662 -9.725 1.00 35.91 266 ASP A N 1
ATOM 2093 C CA . ASP A 1 266 ? -4.757 12.710 -10.700 1.00 35.91 266 ASP A CA 1
ATOM 2094 C C . ASP A 1 266 ? -4.243 14.125 -10.327 1.00 35.91 266 ASP A C 1
ATOM 2096 O O . ASP A 1 266 ? -4.181 15.015 -11.175 1.00 35.91 266 ASP A O 1
ATOM 2100 N N . ASP A 1 267 ? -3.715 14.327 -9.112 1.00 35.09 267 ASP A N 1
ATOM 2101 C CA . ASP A 1 267 ? -3.175 15.619 -8.641 1.00 35.09 267 ASP A CA 1
ATOM 2102 C C . ASP A 1 267 ? -1.681 15.835 -8.939 1.00 35.09 267 ASP A C 1
ATOM 2104 O O . ASP A 1 267 ? -1.057 16.783 -8.454 1.00 35.09 267 ASP A O 1
ATOM 2108 N N . ARG A 1 268 ? -1.095 15.069 -9.872 1.00 38.78 268 ARG A N 1
ATOM 2109 C CA . ARG A 1 268 ? 0.136 15.523 -10.560 1.00 38.78 268 ARG A CA 1
ATOM 2110 C C . ARG A 1 268 ? -0.095 16.802 -11.387 1.00 38.78 268 ARG A C 1
ATOM 2112 O O . ARG A 1 268 ? 0.871 17.380 -11.887 1.00 38.78 268 ARG A O 1
ATOM 2119 N N . ALA A 1 269 ? -1.345 17.262 -11.495 1.00 37.31 269 ALA A N 1
ATOM 2120 C CA . ALA A 1 269 ? -1.742 18.524 -12.106 1.00 37.31 269 ALA A CA 1
ATOM 2121 C C . ALA A 1 269 ? -1.834 19.724 -11.130 1.00 37.31 269 ALA A C 1
ATOM 2123 O O . ALA A 1 269 ? -1.883 20.854 -11.610 1.00 37.31 269 ALA A O 1
ATOM 2124 N N . GLN A 1 270 ? -1.785 19.536 -9.801 1.00 34.22 270 GLN A N 1
ATOM 2125 C CA . GLN A 1 270 ? -1.900 20.632 -8.813 1.00 34.22 270 GLN A CA 1
ATOM 2126 C C . GLN A 1 270 ? -0.570 21.046 -8.156 1.00 34.22 270 GLN A C 1
ATOM 2128 O O . GLN A 1 270 ? -0.528 21.571 -7.046 1.00 34.22 270 GLN A O 1
ATOM 2133 N N . LEU A 1 271 ? 0.546 20.918 -8.877 1.00 39.06 271 LEU A N 1
ATOM 2134 C CA . LEU A 1 271 ? 1.811 21.573 -8.517 1.00 39.06 271 LEU A CA 1
ATOM 2135 C C . LEU A 1 271 ? 1.796 23.044 -8.976 1.00 39.06 271 LEU A C 1
ATOM 2137 O O . LEU A 1 271 ? 2.630 23.486 -9.770 1.00 39.06 271 LEU A O 1
ATOM 2141 N N . ASP A 1 272 ? 0.804 23.798 -8.497 1.00 38.88 272 ASP A N 1
ATOM 2142 C CA . ASP A 1 272 ? 0.529 25.171 -8.920 1.00 38.88 272 ASP A CA 1
ATOM 2143 C C . ASP A 1 272 ? 0.468 26.123 -7.716 1.00 38.88 272 ASP A C 1
ATOM 2145 O O . ASP A 1 272 ? -0.578 26.676 -7.393 1.00 38.88 272 ASP A O 1
ATOM 2149 N N . LYS A 1 273 ? 1.613 26.281 -7.022 1.00 42.00 273 LYS A N 1
ATOM 2150 C CA . LYS A 1 273 ? 2.071 27.528 -6.352 1.00 42.00 273 LYS A CA 1
ATOM 2151 C C . LYS A 1 273 ? 3.341 27.323 -5.508 1.00 42.00 273 LYS A C 1
ATOM 2153 O O . LYS A 1 273 ? 3.319 27.435 -4.281 1.00 42.00 273 LYS A O 1
ATOM 2158 N N . SER A 1 274 ? 4.482 27.145 -6.179 1.00 42.47 274 SER A N 1
ATOM 2159 C CA . SER A 1 274 ? 5.722 27.848 -5.778 1.00 42.47 274 SER A CA 1
ATOM 2160 C C . SER A 1 274 ? 6.865 27.758 -6.795 1.00 42.47 274 SER A C 1
ATOM 2162 O O . SER A 1 274 ? 7.588 28.736 -6.897 1.00 42.47 274 SER A O 1
ATOM 2164 N N . ILE A 1 275 ? 6.981 26.715 -7.624 1.00 50.53 275 ILE A N 1
ATOM 2165 C CA . ILE A 1 275 ? 7.697 26.729 -8.921 1.00 50.53 275 ILE A CA 1
ATOM 2166 C C . ILE A 1 275 ? 7.050 25.638 -9.791 1.00 50.53 275 ILE A C 1
ATOM 2168 O O . ILE A 1 275 ? 7.270 24.455 -9.545 1.00 50.53 275 ILE A O 1
ATOM 2172 N N . SER A 1 276 ? 6.240 25.997 -10.795 1.00 43.94 276 SER A N 1
ATOM 2173 C CA . SER A 1 276 ? 5.614 24.989 -11.664 1.00 43.94 276 SER A CA 1
ATOM 2174 C C . SER A 1 276 ? 6.678 24.187 -12.418 1.00 43.94 276 SER A C 1
ATOM 2176 O O . SER A 1 276 ? 7.656 24.753 -12.916 1.00 43.94 276 SER A O 1
ATOM 2178 N N . LEU A 1 277 ? 6.412 22.909 -12.677 1.00 46.88 277 LEU A N 1
ATOM 2179 C CA . LEU A 1 277 ? 7.102 22.133 -13.717 1.00 46.88 277 LEU A CA 1
ATOM 2180 C C . LEU A 1 277 ? 7.130 22.855 -15.075 1.00 46.88 277 LEU A C 1
ATOM 2182 O O . LEU A 1 277 ? 8.107 22.737 -15.810 1.00 46.88 277 LEU A O 1
ATOM 2186 N N . THR A 1 278 ? 6.114 23.669 -15.382 1.00 49.34 278 THR A N 1
ATOM 2187 C CA . THR A 1 278 ? 6.115 24.549 -16.559 1.00 49.34 278 THR A CA 1
ATOM 2188 C C . THR A 1 278 ? 7.191 25.621 -16.477 1.00 49.34 278 THR A C 1
ATOM 2190 O O . THR A 1 278 ? 7.802 25.907 -17.490 1.00 49.34 278 THR A O 1
ATOM 2193 N N . SER A 1 279 ? 7.511 26.161 -15.300 1.00 47.41 279 SER A N 1
ATOM 2194 C CA . SER A 1 279 ? 8.616 27.108 -15.116 1.00 47.41 279 SER A CA 1
ATOM 2195 C C . SER A 1 279 ? 9.954 26.422 -15.369 1.00 47.41 279 SER A C 1
ATOM 2197 O O . SER A 1 279 ? 10.765 26.938 -16.127 1.00 47.41 279 SER A O 1
ATOM 2199 N N . VAL A 1 280 ? 10.169 25.223 -14.814 1.00 52.91 280 VAL A N 1
ATOM 2200 C CA . VAL A 1 280 ? 11.385 24.422 -15.060 1.00 52.91 280 VAL A CA 1
ATOM 2201 C C . VAL A 1 280 ? 11.512 24.060 -16.541 1.00 52.91 280 VAL A C 1
ATOM 2203 O O . VAL A 1 280 ? 12.585 24.213 -17.120 1.00 52.91 280 VAL A O 1
ATOM 2206 N N . PHE A 1 281 ? 10.414 23.655 -17.180 1.00 56.62 281 PHE A N 1
ATOM 2207 C CA . PHE A 1 281 ? 10.367 23.367 -18.610 1.00 56.62 281 PHE A CA 1
ATOM 2208 C C . PHE A 1 281 ? 10.589 24.624 -19.457 1.00 56.62 281 PHE A C 1
ATOM 2210 O O . PHE A 1 281 ? 11.360 24.584 -20.406 1.00 56.62 281 PHE A O 1
ATOM 2217 N N . ILE A 1 282 ? 9.995 25.763 -19.097 1.00 61.12 282 ILE A N 1
ATOM 2218 C CA . ILE A 1 282 ? 10.198 27.055 -19.761 1.00 61.12 282 ILE A CA 1
ATOM 2219 C C . ILE A 1 282 ? 11.651 27.495 -19.607 1.00 61.12 282 ILE A C 1
ATOM 2221 O O . ILE A 1 282 ? 12.243 27.908 -20.594 1.00 61.12 282 ILE A O 1
ATOM 2225 N N . TYR A 1 283 ? 12.270 27.359 -18.433 1.00 61.34 283 TYR A N 1
ATOM 2226 C CA . TYR A 1 283 ? 13.691 27.656 -18.252 1.00 61.34 283 TYR A CA 1
ATOM 2227 C C . TYR A 1 283 ? 14.577 26.687 -19.032 1.00 61.34 283 TYR A C 1
ATOM 2229 O O . TYR A 1 283 ? 15.548 27.134 -19.634 1.00 61.34 283 TYR A O 1
ATOM 2237 N N . ALA A 1 284 ? 14.233 25.398 -19.103 1.00 57.34 284 ALA A N 1
ATOM 2238 C CA . ALA A 1 284 ? 14.939 24.422 -19.928 1.00 57.34 284 ALA A CA 1
ATOM 2239 C C . ALA A 1 284 ? 14.801 24.742 -21.425 1.00 57.34 284 ALA A C 1
ATOM 2241 O O . ALA A 1 284 ? 15.789 24.714 -22.148 1.00 57.34 284 ALA A O 1
ATOM 2242 N N . VAL A 1 285 ? 13.612 25.129 -21.890 1.00 65.38 285 VAL A N 1
ATOM 2243 C CA . VAL A 1 285 ? 13.348 25.537 -23.275 1.00 65.38 285 VAL A CA 1
ATOM 2244 C C . VAL A 1 285 ? 14.031 26.863 -23.589 1.00 65.38 285 VAL A C 1
ATOM 2246 O O . VAL A 1 285 ? 14.681 26.963 -24.619 1.00 65.38 285 VAL A O 1
ATOM 2249 N N . ILE A 1 286 ? 13.963 27.863 -22.710 1.00 67.75 286 ILE A N 1
ATOM 2250 C CA . ILE A 1 286 ? 14.696 29.129 -22.841 1.00 67.75 286 ILE A CA 1
ATOM 2251 C C . ILE A 1 286 ? 16.198 28.857 -22.862 1.00 67.75 286 ILE A C 1
ATOM 2253 O O . ILE A 1 286 ? 16.900 29.453 -23.670 1.00 67.75 286 ILE A O 1
ATOM 2257 N N . PHE A 1 287 ? 16.698 27.941 -22.033 1.00 67.88 287 PHE A N 1
ATOM 2258 C CA . PHE A 1 287 ? 18.103 27.552 -22.018 1.00 67.88 287 PHE A CA 1
ATOM 2259 C C . PHE A 1 287 ? 18.502 26.823 -23.302 1.00 67.88 287 PHE A C 1
ATOM 2261 O O . PHE A 1 287 ? 19.537 27.145 -23.870 1.00 67.88 287 PHE A O 1
ATOM 2268 N N . VAL A 1 288 ? 17.676 25.908 -23.817 1.00 63.12 288 VAL A N 1
ATOM 2269 C CA . VAL A 1 288 ? 17.892 25.234 -25.107 1.00 63.12 288 VAL A CA 1
ATOM 2270 C C . VAL A 1 288 ? 17.819 26.236 -26.257 1.00 63.12 288 VAL A C 1
ATOM 2272 O O . VAL A 1 288 ? 18.665 26.202 -27.141 1.00 63.12 288 VAL A O 1
ATOM 2275 N N . LEU A 1 289 ? 16.877 27.177 -26.239 1.00 67.19 289 LEU A N 1
ATOM 2276 C CA . LEU A 1 289 ? 16.752 28.235 -27.239 1.00 67.19 289 LEU A CA 1
ATOM 2277 C C . LEU A 1 289 ? 17.915 29.223 -27.164 1.00 67.19 289 LEU A C 1
ATOM 2279 O O . LEU A 1 289 ? 18.415 29.624 -28.208 1.00 67.19 289 LEU A O 1
ATOM 2283 N N . LEU A 1 290 ? 18.392 29.578 -25.968 1.00 62.25 290 LEU A N 1
ATOM 2284 C CA . LEU A 1 290 ? 19.609 30.366 -25.772 1.00 62.25 290 LEU A CA 1
ATOM 2285 C C . LEU A 1 290 ? 20.827 29.582 -26.250 1.00 62.25 290 LEU A C 1
ATOM 2287 O O . LEU A 1 290 ? 21.631 30.133 -26.989 1.00 62.25 290 LEU A O 1
ATOM 2291 N N . ALA A 1 291 ? 20.951 28.301 -25.909 1.00 59.97 291 ALA A N 1
ATOM 2292 C CA . ALA A 1 291 ? 22.037 27.438 -26.357 1.00 59.97 291 ALA A CA 1
ATOM 2293 C C . ALA A 1 291 ? 22.039 27.298 -27.883 1.00 59.97 291 ALA A C 1
ATOM 2295 O O . ALA A 1 291 ? 23.091 27.443 -28.493 1.00 59.97 291 ALA A O 1
ATOM 2296 N N . LEU A 1 292 ? 20.877 27.116 -28.515 1.00 61.78 292 LEU A N 1
ATOM 2297 C CA . LEU A 1 292 ? 20.711 27.092 -29.970 1.00 61.78 292 LEU A CA 1
ATOM 2298 C C . LEU A 1 292 ? 20.967 28.466 -30.598 1.00 61.78 292 LEU A C 1
ATOM 2300 O O . LEU A 1 292 ? 21.584 28.551 -31.656 1.00 61.78 292 LEU A O 1
ATOM 2304 N N . PHE A 1 293 ? 20.543 29.553 -29.952 1.00 70.56 293 PHE A N 1
ATOM 2305 C CA . PHE A 1 293 ? 20.798 30.923 -30.395 1.00 70.56 293 PHE A CA 1
ATOM 2306 C C . PHE A 1 293 ? 22.290 31.255 -30.342 1.00 70.56 293 PHE A C 1
ATOM 2308 O O . PHE A 1 293 ? 22.831 31.771 -31.316 1.00 70.56 293 PHE A O 1
ATOM 2315 N N . PHE A 1 294 ? 22.977 30.918 -29.249 1.00 58.47 294 PHE A N 1
ATOM 2316 C CA . PHE A 1 294 ? 24.422 31.065 -29.104 1.00 58.47 294 PHE A CA 1
ATOM 2317 C C . PHE A 1 294 ? 25.167 30.123 -30.053 1.00 58.47 294 PHE A C 1
ATOM 2319 O O . PHE A 1 294 ? 26.083 30.574 -30.736 1.00 58.47 294 PHE A O 1
ATOM 2326 N N . ALA A 1 295 ? 24.737 28.866 -30.184 1.00 57.59 295 ALA A N 1
ATOM 2327 C CA . ALA A 1 295 ? 25.296 27.918 -31.142 1.00 57.59 295 ALA A CA 1
ATOM 2328 C C . ALA A 1 295 ? 25.172 28.447 -32.570 1.00 57.59 295 ALA A C 1
ATOM 2330 O O . ALA A 1 295 ? 26.145 28.388 -33.303 1.00 57.59 295 ALA A O 1
ATOM 2331 N N . ARG A 1 296 ? 24.035 29.042 -32.955 1.00 64.88 296 ARG A N 1
ATOM 2332 C CA . ARG A 1 296 ? 23.815 29.616 -34.291 1.00 64.88 296 ARG A CA 1
ATOM 2333 C C . ARG A 1 296 ? 24.566 30.932 -34.503 1.00 64.88 296 ARG A C 1
ATOM 2335 O O . ARG A 1 296 ? 25.181 31.117 -35.547 1.00 64.88 296 ARG A O 1
ATOM 2342 N N . LYS A 1 297 ? 24.542 31.838 -33.521 1.00 63.66 297 LYS A N 1
ATOM 2343 C CA . LYS A 1 297 ? 25.188 33.163 -33.581 1.00 63.66 297 LYS A CA 1
ATOM 2344 C C . LYS A 1 297 ? 26.711 33.065 -33.583 1.00 63.66 297 LYS A C 1
ATOM 2346 O O . LYS A 1 297 ? 27.374 33.885 -34.209 1.00 63.66 297 LYS A O 1
ATOM 2351 N N . PHE A 1 298 ? 27.257 32.072 -32.890 1.00 57.03 298 PHE A N 1
ATOM 2352 C CA . PHE A 1 298 ? 28.692 31.862 -32.777 1.00 57.03 298 PHE A CA 1
ATOM 2353 C C . PHE A 1 298 ? 29.178 30.624 -33.541 1.00 57.03 298 PHE A C 1
ATOM 2355 O O . PHE A 1 298 ? 30.363 30.340 -33.455 1.00 57.03 298 PHE A O 1
ATOM 2362 N N . ALA A 1 299 ? 28.336 29.931 -34.323 1.00 56.22 299 ALA A N 1
ATOM 2363 C CA . ALA A 1 299 ? 28.685 28.708 -35.065 1.00 56.22 299 ALA A CA 1
ATOM 2364 C C . ALA A 1 299 ? 29.985 28.841 -35.867 1.00 56.22 299 ALA A C 1
ATOM 2366 O O . ALA A 1 299 ? 30.868 27.998 -35.754 1.00 56.22 299 ALA A O 1
ATOM 2367 N N . SER A 1 300 ? 30.123 29.918 -36.647 1.00 56.47 300 SER A N 1
ATOM 2368 C CA . SER A 1 300 ? 31.303 30.163 -37.484 1.00 56.47 300 SER A CA 1
ATOM 2369 C C . SER A 1 300 ? 32.547 30.485 -36.651 1.00 56.47 300 SER A C 1
ATOM 2371 O O . SER A 1 300 ? 33.624 29.955 -36.905 1.00 56.47 300 SER A O 1
ATOM 2373 N N . THR A 1 301 ? 32.400 31.298 -35.604 1.00 56.75 301 THR A N 1
ATOM 2374 C CA . THR A 1 301 ? 33.492 31.658 -34.688 1.00 56.75 301 THR A CA 1
ATOM 2375 C C . THR A 1 301 ? 33.948 30.470 -33.835 1.00 56.75 301 THR A C 1
ATOM 2377 O O . THR A 1 301 ? 35.139 30.315 -33.576 1.00 56.75 301 THR A O 1
ATOM 2380 N N . ILE A 1 302 ? 33.005 29.631 -33.403 1.00 60.09 302 ILE A N 1
ATOM 2381 C CA . ILE A 1 302 ? 33.214 28.418 -32.608 1.00 60.09 302 ILE A CA 1
ATOM 2382 C C . ILE A 1 302 ? 33.868 27.339 -33.473 1.00 60.09 302 ILE A C 1
ATOM 2384 O O . ILE A 1 302 ? 34.842 26.753 -33.023 1.00 60.09 302 ILE A O 1
ATOM 2388 N N . ALA A 1 303 ? 33.430 27.140 -34.720 1.00 56.31 303 ALA A N 1
ATOM 2389 C CA . ALA A 1 303 ? 34.039 26.176 -35.641 1.00 56.31 303 ALA A CA 1
ATOM 2390 C C . ALA A 1 303 ? 35.501 26.519 -35.993 1.00 56.31 303 ALA A C 1
ATOM 2392 O O . ALA A 1 303 ? 36.350 25.637 -36.072 1.00 56.31 303 ALA A O 1
ATOM 2393 N N . ILE A 1 304 ? 35.827 27.809 -36.134 1.00 58.66 304 ILE A N 1
ATOM 2394 C CA . ILE A 1 304 ? 37.203 28.253 -36.413 1.00 58.66 304 ILE A CA 1
ATOM 2395 C C . ILE A 1 304 ? 38.093 28.167 -35.156 1.00 58.66 304 ILE A C 1
ATOM 2397 O O . ILE A 1 304 ? 39.280 27.871 -35.259 1.00 58.66 304 ILE A O 1
ATOM 2401 N N . LYS A 1 305 ? 37.550 28.421 -33.953 1.00 60.78 305 LYS A N 1
ATOM 2402 C CA . LYS A 1 305 ? 38.336 28.452 -32.701 1.00 60.78 305 LYS A CA 1
ATOM 2403 C C . LYS A 1 305 ? 38.376 27.130 -31.927 1.00 60.78 305 LYS A C 1
ATOM 2405 O O . LYS A 1 305 ? 39.301 26.960 -31.132 1.00 60.78 305 LYS A O 1
ATOM 2410 N N . LEU A 1 306 ? 37.443 26.198 -32.148 1.00 63.34 306 LEU A N 1
ATOM 2411 C CA . LEU A 1 306 ? 37.394 24.877 -31.490 1.00 63.34 306 LEU A CA 1
ATOM 2412 C C . LEU A 1 306 ? 38.617 24.002 -31.774 1.00 63.34 306 LEU A C 1
ATOM 2414 O O . LEU A 1 306 ? 38.908 23.100 -30.992 1.00 63.34 306 LEU A O 1
ATOM 2418 N N . ASP A 1 307 ? 39.365 24.290 -32.836 1.00 59.09 307 ASP A N 1
ATOM 2419 C CA . ASP A 1 307 ? 40.607 23.583 -33.142 1.00 59.09 307 ASP A CA 1
ATOM 2420 C C . ASP A 1 307 ? 41.730 23.938 -32.142 1.00 59.09 307 ASP A C 1
ATOM 2422 O O . ASP A 1 307 ? 42.609 23.134 -31.826 1.00 59.09 307 ASP A O 1
ATOM 2426 N N . THR A 1 308 ? 41.646 25.111 -31.503 1.00 73.25 308 THR A N 1
ATOM 2427 C CA . THR A 1 308 ? 42.620 25.527 -30.487 1.00 73.25 308 THR A CA 1
ATOM 2428 C C . THR A 1 308 ? 42.360 24.855 -29.137 1.00 73.25 308 THR A C 1
ATOM 2430 O O . THR A 1 308 ? 41.247 24.867 -28.602 1.00 73.25 308 THR A O 1
ATOM 2433 N N . LEU A 1 309 ? 43.415 24.286 -28.543 1.00 73.69 309 LEU A N 1
ATOM 2434 C CA . LEU A 1 309 ? 43.350 23.637 -27.228 1.00 73.69 309 LEU A CA 1
ATOM 2435 C C . LEU A 1 309 ? 42.838 24.600 -26.142 1.00 73.69 309 LEU A C 1
ATOM 2437 O O . LEU A 1 309 ? 42.022 24.209 -25.312 1.00 73.69 309 LEU A O 1
ATOM 2441 N N . ALA A 1 310 ? 43.258 25.869 -26.196 1.00 72.75 310 ALA A N 1
ATOM 2442 C CA . ALA A 1 310 ? 42.879 26.901 -25.231 1.00 72.75 310 ALA A CA 1
ATOM 2443 C C . ALA A 1 310 ? 41.368 27.208 -25.225 1.00 72.75 310 ALA A C 1
ATOM 2445 O O . ALA A 1 310 ? 40.782 27.459 -24.170 1.00 72.75 310 ALA A O 1
ATOM 2446 N N . PHE A 1 311 ? 40.708 27.175 -26.387 1.00 76.81 311 PHE A N 1
ATOM 2447 C CA . PHE A 1 311 ? 39.268 27.422 -26.452 1.00 76.81 311 PHE A CA 1
ATOM 2448 C C . PHE A 1 311 ? 38.472 26.223 -25.924 1.00 76.81 311 PHE A C 1
ATOM 2450 O O . PHE A 1 311 ? 37.525 26.412 -25.161 1.00 76.81 311 PHE A O 1
ATOM 2457 N N . ARG A 1 312 ? 38.891 24.991 -26.257 1.00 74.31 312 ARG A N 1
ATOM 2458 C CA . ARG A 1 312 ? 38.278 23.750 -25.748 1.00 74.31 312 ARG A CA 1
ATOM 2459 C C . ARG A 1 312 ? 38.335 23.673 -24.225 1.00 74.31 312 ARG A C 1
ATOM 2461 O O . ARG A 1 312 ? 37.307 23.444 -23.593 1.00 74.31 312 ARG A O 1
ATOM 2468 N N . THR A 1 313 ? 39.499 23.921 -23.629 1.00 76.44 313 THR A N 1
ATOM 2469 C CA . THR A 1 313 ? 39.642 23.931 -22.165 1.00 76.44 313 THR A CA 1
ATOM 2470 C C . THR A 1 313 ? 38.760 24.996 -21.519 1.00 76.44 313 THR A C 1
ATOM 2472 O O . THR A 1 313 ? 38.041 24.686 -20.572 1.00 76.44 313 THR A O 1
ATOM 2475 N N . THR A 1 314 ? 38.725 26.216 -22.064 1.00 77.94 314 THR A N 1
ATOM 2476 C CA . THR A 1 314 ? 37.862 27.297 -21.547 1.00 77.94 314 THR A CA 1
ATOM 2477 C C . THR A 1 314 ? 36.378 26.926 -21.631 1.00 77.94 314 THR A C 1
ATOM 2479 O O . THR A 1 314 ? 35.649 27.092 -20.656 1.00 77.94 314 THR A O 1
ATOM 2482 N N . TYR A 1 315 ? 35.934 26.371 -22.763 1.00 79.19 315 TYR A N 1
ATOM 2483 C CA . TYR A 1 315 ? 34.549 25.947 -22.981 1.00 79.19 315 TYR A CA 1
ATOM 2484 C C . TYR A 1 315 ? 34.104 24.879 -21.973 1.00 79.19 315 TYR A C 1
ATOM 2486 O O . TYR A 1 315 ? 33.101 25.063 -21.282 1.00 79.19 315 TYR A O 1
ATOM 2494 N N . PHE A 1 316 ? 34.880 23.798 -21.825 1.00 81.31 316 PHE A N 1
ATOM 2495 C CA . PHE A 1 316 ? 34.555 22.730 -20.876 1.00 81.31 316 PHE A CA 1
ATOM 2496 C C . PHE A 1 316 ? 34.657 23.183 -19.414 1.00 81.31 316 PHE A C 1
ATOM 2498 O O . PHE A 1 316 ? 33.878 22.723 -18.584 1.00 81.31 316 PHE A O 1
ATOM 2505 N N . THR A 1 317 ? 35.545 24.130 -19.096 1.00 82.19 317 THR A N 1
ATOM 2506 C CA . THR A 1 317 ? 35.640 24.712 -17.744 1.00 82.19 317 THR A CA 1
ATOM 2507 C C . THR A 1 317 ? 34.390 25.522 -17.392 1.00 82.19 317 THR A C 1
ATOM 2509 O O . THR A 1 317 ? 33.838 25.357 -16.306 1.00 82.19 317 THR A O 1
ATOM 2512 N N . VAL A 1 318 ? 33.899 26.365 -18.309 1.00 81.88 318 VAL A N 1
ATOM 2513 C CA . VAL A 1 318 ? 32.655 27.127 -18.103 1.00 81.88 318 VAL A CA 1
ATOM 2514 C C . VAL A 1 318 ? 31.459 26.184 -17.986 1.00 81.88 318 VAL A C 1
ATOM 2516 O O . VAL A 1 318 ? 30.616 26.372 -17.111 1.00 81.88 318 VAL A O 1
ATOM 2519 N N . LEU A 1 319 ? 31.407 25.140 -18.816 1.00 80.56 319 LEU A N 1
ATOM 2520 C CA . LEU A 1 319 ? 30.355 24.131 -18.741 1.00 80.56 319 LEU A CA 1
ATOM 2521 C C . LEU A 1 319 ? 30.355 23.404 -17.387 1.00 80.56 319 LEU A C 1
ATOM 2523 O O . LEU A 1 319 ? 29.308 23.286 -16.752 1.00 80.56 319 LEU A O 1
ATOM 2527 N N . PHE A 1 320 ? 31.528 22.973 -16.917 1.00 84.50 320 PHE A N 1
ATOM 2528 C CA . PHE A 1 320 ? 31.688 22.346 -15.607 1.00 84.50 320 PHE A CA 1
ATOM 2529 C C . PHE A 1 320 ? 31.259 23.278 -14.466 1.00 84.50 320 PHE A C 1
ATOM 2531 O O . PHE A 1 320 ? 30.584 22.840 -13.533 1.00 84.50 320 PHE A O 1
ATOM 2538 N N . LEU A 1 321 ? 31.595 24.570 -14.554 1.00 86.25 321 LEU A N 1
ATOM 2539 C CA . LEU A 1 321 ? 31.181 25.576 -13.577 1.00 86.25 321 LEU A CA 1
ATOM 2540 C C . LEU A 1 321 ? 29.653 25.735 -13.536 1.00 86.25 321 LEU A C 1
ATOM 2542 O O . LEU A 1 321 ? 29.084 25.767 -12.449 1.00 86.25 321 LEU A O 1
ATOM 2546 N N . ILE A 1 322 ? 28.986 25.794 -14.695 1.00 82.38 322 ILE A N 1
ATOM 2547 C CA . ILE A 1 322 ? 27.519 25.897 -14.779 1.00 82.38 322 ILE A CA 1
ATOM 2548 C C . ILE A 1 322 ? 26.861 24.667 -14.149 1.00 82.38 322 ILE A C 1
ATOM 2550 O O . ILE A 1 322 ? 26.007 24.823 -13.280 1.00 82.38 322 ILE A O 1
ATOM 2554 N N . ILE A 1 323 ? 27.295 23.458 -14.523 1.00 83.69 323 ILE A N 1
ATOM 2555 C CA . ILE A 1 323 ? 26.758 22.208 -13.961 1.00 83.69 323 ILE A CA 1
ATOM 2556 C C . ILE A 1 323 ? 26.973 22.166 -12.441 1.00 83.69 323 ILE A C 1
ATOM 2558 O O . ILE A 1 323 ? 26.058 21.809 -11.701 1.00 83.69 323 ILE A O 1
ATOM 2562 N N . SER A 1 324 ? 28.146 22.592 -11.962 1.00 84.12 324 SER A N 1
ATOM 2563 C CA . SER A 1 324 ? 28.466 22.637 -10.529 1.00 84.12 324 SER A CA 1
ATOM 2564 C C . SER A 1 324 ? 27.605 23.647 -9.763 1.00 84.12 324 SER A C 1
ATOM 2566 O O . SER A 1 324 ? 27.129 23.340 -8.673 1.00 84.12 324 SER A O 1
ATOM 2568 N N . LEU A 1 325 ? 27.360 24.834 -10.330 1.00 82.56 325 LEU A N 1
ATOM 2569 C CA . LEU A 1 325 ? 26.473 25.843 -9.741 1.00 82.56 325 LEU A CA 1
ATOM 2570 C C . LEU A 1 325 ? 25.018 25.366 -9.709 1.00 82.56 325 LEU A C 1
ATOM 2572 O O . LEU A 1 325 ? 24.349 25.539 -8.694 1.00 82.56 325 LEU A O 1
ATOM 2576 N N . SER A 1 326 ? 24.536 24.727 -10.779 1.00 81.50 326 SER A N 1
ATOM 2577 C CA . SER A 1 326 ? 23.197 24.132 -10.823 1.00 81.50 326 SER A CA 1
ATOM 2578 C C . SER A 1 326 ? 23.041 23.008 -9.800 1.00 81.50 326 SER A C 1
ATOM 2580 O O . SER A 1 326 ? 22.060 22.995 -9.060 1.00 81.50 326 SER A O 1
ATOM 2582 N N . ALA A 1 327 ? 24.024 22.108 -9.695 1.00 85.38 327 ALA A N 1
ATOM 2583 C CA . ALA A 1 327 ? 24.038 21.054 -8.683 1.00 85.38 327 ALA A CA 1
ATOM 2584 C C . ALA A 1 327 ? 24.057 21.632 -7.257 1.00 85.38 327 ALA A C 1
ATOM 2586 O O . ALA A 1 327 ? 23.307 21.173 -6.398 1.00 85.38 327 ALA A O 1
ATOM 2587 N N . GLY A 1 328 ? 24.856 22.679 -7.018 1.00 85.06 328 GLY A N 1
ATOM 2588 C CA . GLY A 1 328 ? 24.886 23.402 -5.745 1.00 85.06 328 GLY A CA 1
ATOM 2589 C C . GLY A 1 328 ? 23.553 24.080 -5.409 1.00 85.06 328 GLY A C 1
ATOM 2590 O O . GLY A 1 328 ? 23.086 23.982 -4.278 1.00 85.06 328 GLY A O 1
ATOM 2591 N N . GLY A 1 329 ? 22.900 24.708 -6.391 1.00 81.94 329 GLY A N 1
ATOM 2592 C CA . GLY A 1 329 ? 21.574 25.310 -6.228 1.00 81.94 329 GLY A CA 1
ATOM 2593 C C . GLY A 1 329 ? 20.493 24.278 -5.901 1.00 81.94 329 GLY A C 1
ATOM 2594 O O . GLY A 1 329 ? 19.725 24.479 -4.963 1.00 81.94 329 GLY A O 1
ATOM 2595 N N . ILE A 1 330 ? 20.484 23.143 -6.612 1.00 84.62 330 ILE A N 1
ATOM 2596 C CA . ILE A 1 330 ? 19.595 22.007 -6.322 1.00 84.62 330 ILE A CA 1
ATOM 2597 C C . ILE A 1 330 ? 19.841 21.488 -4.902 1.00 84.62 330 ILE A C 1
ATOM 2599 O O . ILE A 1 330 ? 18.886 21.255 -4.169 1.00 84.62 330 ILE A O 1
ATOM 2603 N N . TYR A 1 331 ? 21.102 21.339 -4.489 1.00 88.25 331 TYR A N 1
ATOM 2604 C CA . TYR A 1 331 ? 21.445 20.886 -3.141 1.00 88.25 331 TYR A CA 1
ATOM 2605 C C . TYR A 1 331 ? 20.911 21.829 -2.052 1.00 88.25 331 TYR A C 1
ATOM 2607 O O . TYR A 1 331 ? 20.290 21.363 -1.098 1.00 88.25 331 TYR A O 1
ATOM 2615 N N . LEU A 1 332 ? 21.108 23.144 -2.204 1.00 84.50 332 LEU A N 1
ATOM 2616 C CA . LEU A 1 332 ? 20.604 24.140 -1.253 1.00 84.50 332 LEU A CA 1
ATOM 2617 C C . LEU A 1 332 ? 19.072 24.139 -1.185 1.00 84.50 332 LEU A C 1
ATOM 2619 O O . LEU A 1 332 ? 18.521 24.113 -0.088 1.00 84.50 332 LEU A O 1
ATOM 2623 N N . PHE A 1 333 ? 18.399 24.107 -2.340 1.00 85.75 333 PHE A N 1
ATOM 2624 C CA . PHE A 1 333 ? 16.939 24.019 -2.418 1.00 85.75 333 PHE A CA 1
ATOM 2625 C C . PHE A 1 333 ? 16.410 22.756 -1.736 1.00 85.75 333 PHE A C 1
ATOM 2627 O O . PHE A 1 333 ? 15.495 22.829 -0.927 1.00 85.75 333 PHE A O 1
ATOM 2634 N N . LEU A 1 334 ? 17.006 21.597 -2.025 1.00 84.25 334 LEU A N 1
ATOM 2635 C CA . LEU A 1 334 ? 16.600 20.335 -1.414 1.00 84.25 334 LEU A CA 1
ATOM 2636 C C . LEU A 1 334 ? 16.803 20.345 0.101 1.00 84.25 334 LEU A C 1
ATOM 2638 O O . LEU A 1 334 ? 15.986 19.778 0.821 1.00 84.25 334 LEU A O 1
ATOM 2642 N N . ASN A 1 335 ? 17.873 20.969 0.596 1.00 87.00 335 ASN A N 1
ATOM 2643 C CA . ASN A 1 335 ? 18.088 21.079 2.033 1.00 87.00 335 ASN A CA 1
ATOM 2644 C C . ASN A 1 335 ? 17.030 21.973 2.697 1.00 87.00 335 ASN A C 1
ATOM 2646 O O . ASN A 1 335 ? 16.446 21.559 3.692 1.00 87.00 335 ASN A O 1
ATOM 2650 N N . ASP A 1 336 ? 16.733 23.137 2.116 1.00 81.38 336 ASP A N 1
ATOM 2651 C CA . ASP A 1 336 ? 15.670 24.031 2.600 1.00 81.38 336 ASP A CA 1
ATOM 2652 C C . ASP A 1 336 ? 14.289 23.351 2.554 1.00 81.38 336 ASP A C 1
ATOM 2654 O O . ASP A 1 336 ? 13.540 23.376 3.528 1.00 81.38 336 ASP A O 1
ATOM 2658 N N . PHE A 1 337 ? 13.993 22.633 1.466 1.00 82.19 337 PHE A N 1
ATOM 2659 C CA . PHE A 1 337 ? 12.761 21.857 1.315 1.00 82.19 337 PHE A CA 1
ATOM 2660 C C . PHE A 1 337 ? 12.632 20.765 2.384 1.00 82.19 337 PHE A C 1
ATOM 2662 O O . PHE A 1 337 ? 11.580 20.599 3.000 1.00 82.19 337 PHE A O 1
ATOM 2669 N N . LYS A 1 338 ? 13.724 20.043 2.660 1.00 85.56 338 LYS A N 1
ATOM 2670 C CA . LYS A 1 338 ? 13.766 19.046 3.733 1.00 85.56 338 LYS A CA 1
ATOM 2671 C C . LYS A 1 338 ? 13.542 19.682 5.108 1.00 85.56 338 LYS A C 1
ATOM 2673 O O . LYS A 1 338 ? 12.831 19.103 5.928 1.00 85.56 338 LYS A O 1
ATOM 2678 N N . ASP A 1 339 ? 14.133 20.845 5.365 1.00 82.62 339 ASP A N 1
ATOM 2679 C CA . ASP A 1 339 ? 13.969 21.561 6.631 1.00 82.62 339 ASP A CA 1
ATOM 2680 C C . ASP A 1 339 ? 12.517 22.036 6.825 1.00 82.62 339 ASP A C 1
ATOM 2682 O O . ASP A 1 339 ? 11.979 21.898 7.926 1.00 82.62 339 ASP A O 1
ATOM 2686 N N . GLN A 1 340 ? 11.841 22.492 5.763 1.00 78.38 340 GLN A N 1
ATOM 2687 C CA . GLN A 1 340 ? 10.407 22.816 5.797 1.00 78.38 340 GLN A CA 1
ATOM 2688 C C . GLN A 1 340 ? 9.545 21.593 6.134 1.00 78.38 340 GLN A C 1
ATOM 2690 O O . GLN A 1 340 ? 8.745 21.651 7.069 1.00 78.38 340 GLN A O 1
ATOM 2695 N N . LEU A 1 341 ? 9.776 20.452 5.472 1.00 80.06 341 LEU A N 1
ATOM 2696 C CA . LEU A 1 341 ? 9.064 19.205 5.781 1.00 80.06 341 LEU A CA 1
ATOM 2697 C C . LEU A 1 341 ? 9.231 18.800 7.254 1.00 80.06 341 LEU A C 1
ATOM 2699 O O . LEU A 1 341 ? 8.278 18.372 7.907 1.00 80.06 341 LEU A O 1
ATOM 2703 N N . LEU A 1 342 ? 10.429 18.971 7.821 1.00 81.19 342 LEU A N 1
ATOM 2704 C CA . LEU A 1 342 ? 10.676 18.699 9.240 1.00 81.19 342 LEU A CA 1
ATOM 2705 C C . LEU A 1 342 ? 9.916 19.659 10.170 1.00 81.19 342 LEU A C 1
ATOM 2707 O O . LEU A 1 342 ? 9.449 19.231 11.232 1.00 81.19 342 LEU A O 1
ATOM 2711 N N . ILE A 1 343 ? 9.784 20.937 9.802 1.00 80.62 343 ILE A N 1
ATOM 2712 C CA . ILE A 1 343 ? 9.011 21.933 10.559 1.00 80.62 343 ILE A CA 1
ATOM 2713 C C . ILE A 1 343 ? 7.520 21.571 10.558 1.00 80.62 343 ILE A C 1
ATOM 2715 O O . ILE A 1 343 ? 6.911 21.525 11.632 1.00 80.62 343 ILE A O 1
ATOM 2719 N N . ASP A 1 344 ? 6.957 21.236 9.400 1.00 76.38 344 ASP A N 1
ATOM 2720 C CA . ASP A 1 344 ? 5.543 20.863 9.264 1.00 76.38 344 ASP A CA 1
ATOM 2721 C C . ASP A 1 344 ? 5.214 19.584 10.048 1.00 76.38 344 ASP A C 1
ATOM 2723 O O . ASP A 1 344 ? 4.188 19.469 10.737 1.00 76.38 344 ASP A O 1
ATOM 2727 N N . GLN A 1 345 ? 6.129 18.615 10.031 1.00 83.19 345 GLN A N 1
ATOM 2728 C CA . GLN A 1 345 ? 5.983 17.397 10.823 1.00 83.19 345 GLN A CA 1
ATOM 2729 C C . GLN A 1 345 ? 6.070 17.675 12.323 1.00 83.19 345 GLN A C 1
ATOM 2731 O O . GLN A 1 345 ? 5.301 17.120 13.111 1.00 83.19 345 GLN A O 1
ATOM 2736 N N . LYS A 1 346 ? 6.935 18.601 12.743 1.00 83.88 346 LYS A N 1
ATOM 2737 C CA . LYS A 1 346 ? 7.001 19.043 14.139 1.00 83.88 346 LYS A CA 1
ATOM 2738 C C . LYS A 1 346 ? 5.701 19.714 14.598 1.00 83.88 346 LYS A C 1
ATOM 2740 O O . LYS A 1 346 ? 5.297 19.514 15.746 1.00 83.88 346 LYS A O 1
ATOM 2745 N N . GLU A 1 347 ? 5.033 20.491 13.746 1.00 77.81 347 GLU A N 1
ATOM 2746 C CA . GLU A 1 347 ? 3.717 21.067 14.059 1.00 77.81 347 GLU A CA 1
ATOM 2747 C C . GLU A 1 347 ? 2.674 19.959 14.269 1.00 77.81 347 GLU A C 1
ATOM 2749 O O . GLU A 1 347 ? 2.015 19.920 15.308 1.00 77.81 347 GLU A O 1
ATOM 2754 N N . THR A 1 348 ? 2.622 18.983 13.360 1.00 79.00 348 THR A N 1
ATOM 2755 C CA . THR A 1 348 ? 1.752 17.791 13.457 1.00 79.00 348 THR A CA 1
ATOM 2756 C C . THR A 1 348 ? 1.934 17.041 14.771 1.00 79.00 348 THR A C 1
ATOM 2758 O O . THR A 1 348 ? 0.968 16.695 15.458 1.00 79.00 348 THR A O 1
ATOM 2761 N N . PHE A 1 349 ? 3.193 16.830 15.144 1.00 84.94 349 PHE A N 1
ATOM 2762 C CA . PHE A 1 349 ? 3.579 16.225 16.402 1.00 84.94 349 PHE A CA 1
ATOM 2763 C C . PHE A 1 349 ? 3.064 17.042 17.597 1.00 84.94 349 PHE A C 1
ATOM 2765 O O . PHE A 1 349 ? 2.333 16.510 18.434 1.00 84.94 349 PHE A O 1
ATOM 2772 N N . ASN A 1 350 ? 3.338 18.345 17.666 1.00 82.62 350 ASN A N 1
ATOM 2773 C CA . ASN A 1 350 ? 2.869 19.175 18.782 1.00 82.62 350 ASN A CA 1
ATOM 2774 C C . ASN A 1 350 ? 1.346 19.119 18.972 1.00 82.62 350 ASN A C 1
ATOM 2776 O O . ASN A 1 350 ? 0.874 19.007 20.102 1.00 82.62 350 ASN A O 1
ATOM 2780 N N . VAL A 1 351 ? 0.593 19.139 17.875 1.00 78.62 351 VAL A N 1
ATOM 2781 C CA . VAL A 1 351 ? -0.874 19.117 17.901 1.00 78.62 351 VAL A CA 1
ATOM 2782 C C . VAL A 1 351 ? -1.379 17.769 18.393 1.00 78.62 351 VAL A C 1
ATOM 2784 O O . VAL A 1 351 ? -2.159 17.719 19.340 1.00 78.62 351 VAL A O 1
ATOM 2787 N N . THR A 1 352 ? -0.865 16.675 17.829 1.00 79.44 352 THR A N 1
ATOM 2788 C CA . THR A 1 352 ? -1.230 15.313 18.243 1.00 79.44 352 THR A CA 1
ATOM 2789 C C . THR A 1 352 ? -0.911 15.075 19.717 1.00 79.44 352 THR A C 1
ATOM 2791 O O . THR A 1 352 ? -1.720 14.508 20.454 1.00 79.44 352 THR A O 1
ATOM 2794 N N . ARG A 1 353 ? 0.246 15.565 20.182 1.00 83.94 353 ARG A N 1
ATOM 2795 C CA . ARG A 1 353 ? 0.641 15.517 21.595 1.00 83.94 353 ARG A CA 1
ATOM 2796 C C . ARG A 1 353 ? -0.376 16.237 22.470 1.00 83.94 353 ARG A C 1
ATOM 2798 O O . ARG A 1 353 ? -0.766 15.706 23.508 1.00 83.94 353 ARG A O 1
ATOM 2805 N N . ASP A 1 354 ? -0.757 17.451 22.087 1.00 79.69 354 ASP A N 1
ATOM 2806 C CA . ASP A 1 354 ? -1.635 18.294 22.893 1.00 79.69 354 ASP A CA 1
ATOM 2807 C C . ASP A 1 354 ? -3.067 17.753 22.925 1.00 79.69 354 ASP A C 1
ATOM 2809 O O . ASP A 1 354 ? -3.661 17.739 24.003 1.00 79.69 354 ASP A O 1
ATOM 2813 N N . VAL A 1 355 ? -3.577 17.229 21.803 1.00 78.12 355 VAL A N 1
ATOM 2814 C CA . VAL A 1 355 ? -4.853 16.496 21.741 1.00 78.12 355 VAL A CA 1
ATOM 2815 C C . VAL A 1 355 ? -4.788 15.268 22.647 1.00 78.12 355 VAL A C 1
ATOM 2817 O O . VAL A 1 355 ? -5.514 15.206 23.634 1.00 78.12 355 VAL A O 1
ATOM 2820 N N . THR A 1 356 ? -3.839 14.354 22.420 1.00 80.00 356 THR A N 1
ATOM 2821 C CA . THR A 1 356 ? -3.750 13.087 23.172 1.00 80.00 356 THR A CA 1
ATOM 2822 C C . THR A 1 356 ? -3.603 13.316 24.677 1.00 80.00 356 THR A C 1
ATOM 2824 O O . THR A 1 356 ? -4.264 12.673 25.493 1.00 80.00 356 THR A O 1
ATOM 2827 N N . LYS A 1 357 ? -2.758 14.276 25.078 1.00 81.06 357 LYS A N 1
ATOM 2828 C CA . LYS A 1 357 ? -2.572 14.637 26.489 1.00 81.06 357 LYS A CA 1
ATOM 2829 C C . LYS A 1 357 ? -3.875 15.127 27.121 1.00 81.06 357 LYS A C 1
ATOM 2831 O O . LYS A 1 357 ? -4.143 14.789 28.275 1.00 81.06 357 LYS A O 1
ATOM 2836 N N . LYS A 1 358 ? -4.646 15.950 26.405 1.00 77.44 358 LYS A N 1
ATOM 2837 C CA . LYS A 1 358 ? -5.917 16.499 26.890 1.00 77.44 358 LYS A CA 1
ATOM 2838 C C . LYS A 1 358 ? -6.991 15.416 26.957 1.00 77.44 358 LYS A C 1
ATOM 2840 O O . LYS A 1 358 ? -7.583 15.260 28.022 1.00 77.44 358 LYS A O 1
ATOM 2845 N N . THR A 1 359 ? -7.153 14.619 25.903 1.00 78.75 359 THR A N 1
ATOM 2846 C CA . THR A 1 359 ? -8.109 13.503 25.844 1.00 78.75 359 THR A CA 1
ATOM 2847 C C . THR A 1 359 ? -7.880 12.521 26.992 1.00 78.75 359 THR A C 1
ATOM 2849 O O . THR A 1 359 ? -8.805 12.203 27.738 1.00 78.75 359 THR A O 1
ATOM 2852 N N . LEU A 1 360 ? -6.626 12.126 27.234 1.00 82.44 360 LEU A N 1
ATOM 2853 C CA . LEU A 1 360 ? -6.283 11.227 28.337 1.00 82.44 360 LEU A CA 1
ATOM 2854 C C . LEU A 1 360 ? -6.529 11.855 29.721 1.00 82.44 360 LEU A C 1
ATOM 2856 O O . LEU A 1 360 ? -6.979 11.171 30.641 1.00 82.44 360 LEU A O 1
ATOM 2860 N N . ALA A 1 361 ? -6.258 13.154 29.887 1.00 81.62 361 ALA A N 1
ATOM 2861 C CA . ALA A 1 361 ? -6.529 13.857 31.140 1.00 81.62 361 ALA A CA 1
ATOM 2862 C C . ALA A 1 361 ? -8.036 13.971 31.430 1.00 81.62 361 ALA A C 1
ATOM 2864 O O . ALA A 1 361 ? -8.445 13.781 32.577 1.00 81.62 361 ALA A O 1
ATOM 2865 N N . GLY A 1 362 ? -8.850 14.252 30.406 1.00 78.62 362 GLY A N 1
ATOM 2866 C CA . GLY A 1 362 ? -10.311 14.282 30.501 1.00 78.62 362 GLY A CA 1
ATOM 2867 C C . GLY A 1 362 ? -10.883 12.911 30.858 1.00 78.62 362 GLY A C 1
ATOM 2868 O O . GLY A 1 362 ? -11.569 12.780 31.874 1.00 78.62 362 GLY A O 1
ATOM 2869 N N . TRP A 1 363 ? -10.493 11.879 30.101 1.00 82.44 363 TRP A N 1
ATOM 2870 C CA . TRP A 1 363 ? -10.895 10.486 30.325 1.00 82.44 363 TRP A CA 1
ATOM 2871 C C . TRP A 1 363 ? -10.595 10.014 31.754 1.00 82.44 363 TRP A C 1
ATOM 2873 O O . TRP A 1 363 ? -11.452 9.411 32.409 1.00 82.44 363 TRP A O 1
ATOM 2883 N N . TYR A 1 364 ? -9.396 10.335 32.261 1.00 85.50 364 TYR A N 1
ATOM 2884 C CA . TYR A 1 364 ? -8.992 10.010 33.628 1.00 85.50 364 TYR A CA 1
ATOM 2885 C C . TYR A 1 364 ? -9.841 10.748 34.666 1.00 85.50 364 TYR A C 1
ATOM 2887 O O . TYR A 1 364 ? -10.355 10.124 35.594 1.00 85.50 364 TYR A O 1
ATOM 2895 N N . ARG A 1 365 ? -10.012 12.068 34.511 1.00 84.56 365 ARG A N 1
ATOM 2896 C CA . ARG A 1 365 ? -10.723 12.916 35.479 1.00 84.56 365 ARG A CA 1
ATOM 2897 C C . ARG A 1 365 ? -12.182 12.497 35.651 1.00 84.56 365 ARG A C 1
ATOM 2899 O O . ARG A 1 365 ? -12.668 12.452 36.779 1.00 84.56 365 ARG A O 1
ATOM 2906 N N . GLU A 1 366 ? -12.871 12.189 34.558 1.00 82.50 366 GLU A N 1
ATOM 2907 C CA . GLU A 1 366 ? -14.263 11.724 34.576 1.00 82.50 366 GLU A CA 1
ATOM 2908 C C . GLU A 1 366 ? -14.413 10.455 35.436 1.00 82.50 366 GLU A C 1
ATOM 2910 O O . GLU A 1 366 ? -15.242 10.385 36.349 1.00 82.50 366 GLU A O 1
ATOM 2915 N N . ARG A 1 367 ? -13.546 9.465 35.200 1.00 86.12 367 ARG A N 1
ATOM 2916 C CA . ARG A 1 367 ? -13.588 8.166 35.887 1.00 86.12 367 ARG A CA 1
ATOM 2917 C C . ARG A 1 367 ? -13.080 8.246 37.321 1.00 86.12 367 ARG A C 1
ATOM 2919 O O . ARG A 1 367 ? -13.616 7.568 38.196 1.00 86.12 367 ARG A O 1
ATOM 2926 N N . GLU A 1 368 ? -12.096 9.099 37.587 1.00 88.06 368 GLU A N 1
ATOM 2927 C CA . GLU A 1 368 ? -11.642 9.411 38.943 1.00 88.06 368 GLU A CA 1
ATOM 2928 C C . GLU A 1 368 ? -12.791 9.986 39.781 1.00 88.06 368 GLU A C 1
ATOM 2930 O O . GLU A 1 368 ? -13.043 9.506 40.889 1.00 88.06 368 GLU A O 1
ATOM 2935 N N . LEU A 1 369 ? -13.530 10.965 39.243 1.00 86.69 369 LEU A N 1
ATOM 2936 C CA . LEU A 1 369 ? -14.694 11.551 39.913 1.00 86.69 369 LEU A CA 1
ATOM 2937 C C . LEU A 1 369 ? -15.782 10.506 40.166 1.00 86.69 369 LEU A C 1
ATOM 2939 O O . LEU A 1 369 ? -16.334 10.454 41.267 1.00 86.69 369 LEU A O 1
ATOM 2943 N N . LEU A 1 370 ? -16.063 9.648 39.184 1.00 85.44 370 LEU A N 1
ATOM 2944 C CA . LEU A 1 370 ? -17.029 8.560 39.319 1.00 85.44 370 LEU A CA 1
ATOM 2945 C C . LEU A 1 370 ? -16.656 7.603 40.457 1.00 85.44 370 LEU A C 1
ATOM 2947 O O . LEU A 1 370 ? -17.468 7.348 41.353 1.00 85.44 370 LEU A O 1
ATOM 2951 N N . ALA A 1 371 ? -15.419 7.102 40.438 1.00 88.69 371 ALA A N 1
ATOM 2952 C CA . ALA A 1 371 ? -14.923 6.156 41.425 1.00 88.69 371 ALA A CA 1
ATOM 2953 C C . ALA A 1 371 ? -14.951 6.762 42.832 1.00 88.69 371 ALA A C 1
ATOM 2955 O O . ALA A 1 371 ? -15.475 6.158 43.773 1.00 88.69 371 ALA A O 1
ATOM 2956 N N . HIS A 1 372 ? -14.474 8.001 42.951 1.00 87.19 372 HIS A N 1
ATOM 2957 C CA . HIS A 1 372 ? -14.448 8.746 44.205 1.00 87.19 372 HIS A CA 1
ATOM 2958 C C . HIS A 1 372 ? -15.848 9.000 44.771 1.00 87.19 372 HIS A C 1
ATOM 2960 O O . HIS A 1 372 ? -16.077 8.840 45.971 1.00 87.19 372 HIS A O 1
ATOM 2966 N N . ASN A 1 373 ? -16.811 9.362 43.920 1.00 88.69 373 ASN A N 1
ATOM 2967 C CA . ASN A 1 373 ? -18.192 9.608 44.336 1.00 88.69 373 ASN A CA 1
ATOM 2968 C C . ASN A 1 373 ? -18.865 8.335 44.870 1.00 88.69 373 ASN A C 1
ATOM 2970 O O . ASN A 1 373 ? -19.590 8.392 45.868 1.00 88.69 373 ASN A O 1
ATOM 2974 N N . ILE A 1 374 ? -18.591 7.179 44.258 1.00 90.88 374 ILE A N 1
ATOM 2975 C CA . ILE A 1 374 ? -19.100 5.885 44.731 1.00 90.88 374 ILE A CA 1
ATOM 2976 C C . ILE A 1 374 ? -18.450 5.509 46.063 1.00 90.88 374 ILE A C 1
ATOM 2978 O O . ILE A 1 374 ? -19.168 5.236 47.027 1.00 90.88 374 ILE A O 1
ATOM 2982 N N . ALA A 1 375 ? -17.120 5.594 46.161 1.00 90.19 375 ALA A N 1
ATOM 2983 C CA . ALA A 1 375 ? -16.381 5.303 47.391 1.00 90.19 375 ALA A CA 1
ATOM 2984 C C . ALA A 1 375 ? -16.803 6.201 48.571 1.00 90.19 375 ALA A C 1
ATOM 2986 O O . ALA A 1 375 ? -16.797 5.774 49.726 1.00 90.19 375 ALA A O 1
ATOM 2987 N N . LYS A 1 376 ? -17.244 7.438 48.301 1.00 89.00 376 LYS A N 1
ATOM 2988 C CA . LYS A 1 376 ? -17.766 8.362 49.321 1.00 89.00 376 LYS A CA 1
ATOM 2989 C C . LYS A 1 376 ? -19.224 8.133 49.713 1.00 89.00 376 LYS A C 1
ATOM 2991 O O . LYS A 1 376 ? -19.646 8.660 50.749 1.00 89.00 376 LYS A O 1
ATOM 2996 N N . SER A 1 377 ? -19.995 7.359 48.955 1.00 91.81 377 SER A N 1
ATOM 2997 C CA . SER A 1 377 ? -21.406 7.118 49.259 1.00 91.81 377 SER A CA 1
ATOM 2998 C C . SER A 1 377 ? -21.573 6.415 50.610 1.00 91.81 377 SER A C 1
ATOM 3000 O O . SER A 1 377 ? -21.007 5.349 50.841 1.00 91.81 377 SER A O 1
ATOM 3002 N N . LYS A 1 378 ? -22.402 6.976 51.506 1.00 90.25 378 LYS A N 1
ATOM 3003 C CA . LYS A 1 378 ? -22.700 6.367 52.821 1.00 90.25 378 LYS A CA 1
ATOM 3004 C C . LYS A 1 378 ? -23.245 4.943 52.681 1.00 90.25 378 LYS A C 1
ATOM 3006 O O . LYS A 1 378 ? -22.847 4.046 53.417 1.00 90.25 378 LYS A O 1
ATOM 3011 N N . SER A 1 379 ? -24.140 4.742 51.712 1.00 91.62 379 SER A N 1
ATOM 3012 C CA . SER A 1 379 ? -24.744 3.435 51.433 1.00 91.62 379 SER A CA 1
ATOM 3013 C C . SER A 1 379 ? -23.704 2.397 51.007 1.00 91.62 379 SER A C 1
ATOM 3015 O O . SER A 1 379 ? -23.715 1.286 51.530 1.00 91.62 379 SER A O 1
ATOM 3017 N N . PHE A 1 380 ? -22.775 2.787 50.131 1.00 93.69 380 PHE A N 1
ATOM 3018 C CA . PHE A 1 380 ? -21.701 1.929 49.645 1.00 93.69 380 PHE A CA 1
ATOM 3019 C C . PHE A 1 380 ? -20.710 1.587 50.760 1.00 93.69 380 PHE A C 1
ATOM 3021 O O . PHE A 1 380 ? -20.467 0.412 51.014 1.00 93.69 380 PHE A O 1
ATOM 3028 N N . LYS A 1 381 ? -20.226 2.592 51.504 1.00 93.25 381 LYS A N 1
ATOM 3029 C CA . LYS A 1 381 ? -19.301 2.388 52.632 1.00 93.25 381 LYS A CA 1
ATOM 3030 C C . LYS A 1 381 ? -19.832 1.398 53.660 1.00 93.25 381 LYS A C 1
ATOM 3032 O O . LYS A 1 381 ? -19.105 0.508 54.086 1.00 93.25 381 LYS A O 1
ATOM 3037 N N . ARG A 1 382 ? -21.120 1.496 54.007 1.00 92.12 382 ARG A N 1
ATOM 3038 C CA . ARG A 1 382 ? -21.767 0.554 54.930 1.00 92.12 382 ARG A CA 1
ATOM 3039 C C . ARG A 1 382 ? -21.726 -0.888 54.411 1.00 92.12 382 ARG A C 1
ATOM 3041 O O . ARG A 1 382 ? -21.429 -1.791 55.186 1.00 92.12 382 ARG A O 1
ATOM 3048 N N . LEU A 1 383 ? -22.014 -1.100 53.125 1.00 94.12 383 LEU A N 1
ATOM 3049 C CA . LEU A 1 383 ? -21.991 -2.430 52.505 1.00 94.12 383 LEU A CA 1
ATOM 3050 C C . LEU A 1 383 ? -20.569 -3.003 52.427 1.00 94.12 383 LEU A C 1
ATOM 3052 O O . LEU A 1 383 ? -20.363 -4.173 52.741 1.00 94.12 383 LEU A O 1
ATOM 3056 N N . VAL A 1 384 ? -19.579 -2.178 52.075 1.00 95.25 384 VAL A N 1
ATOM 3057 C CA . VAL A 1 384 ? -18.169 -2.599 52.049 1.00 95.25 384 VAL A CA 1
ATOM 3058 C C . VAL A 1 384 ? -17.667 -2.935 53.450 1.00 95.25 384 VAL A C 1
ATOM 3060 O O . VAL A 1 384 ? -17.022 -3.961 53.629 1.00 95.25 384 VAL A O 1
ATOM 3063 N N . ASN A 1 385 ? -18.023 -2.147 54.466 1.00 93.88 385 ASN A N 1
ATOM 3064 C CA . ASN A 1 385 ? -17.648 -2.446 55.847 1.00 93.88 385 ASN A CA 1
ATOM 3065 C C . ASN A 1 385 ? -18.238 -3.788 56.325 1.00 93.88 385 ASN A C 1
ATOM 3067 O O . ASN A 1 385 ? -17.550 -4.588 56.952 1.00 93.88 385 ASN A O 1
ATOM 3071 N N . GLN A 1 386 ? -19.494 -4.086 55.968 1.00 93.44 386 GLN A N 1
ATOM 3072 C CA . GLN A 1 386 ? -20.102 -5.396 56.240 1.00 93.44 386 GLN A CA 1
ATOM 3073 C C . GLN A 1 386 ? -19.357 -6.540 55.539 1.00 93.44 386 GLN A C 1
ATOM 3075 O O . GLN A 1 386 ? -19.138 -7.581 56.157 1.00 93.44 386 GLN A O 1
ATOM 3080 N N . LEU A 1 387 ? -18.945 -6.336 54.282 1.00 94.88 387 LEU A N 1
ATOM 3081 C CA . LEU A 1 387 ? -18.164 -7.304 53.508 1.00 94.88 387 LEU A CA 1
ATOM 3082 C C . LEU A 1 387 ? -16.804 -7.592 54.167 1.00 94.88 387 LEU A C 1
ATOM 3084 O O . LEU A 1 387 ? -16.459 -8.756 54.364 1.00 94.88 387 LEU A O 1
ATOM 3088 N N . VAL A 1 388 ? -16.059 -6.545 54.537 1.00 93.69 388 VAL A N 1
ATOM 3089 C CA . VAL A 1 388 ? -14.725 -6.654 55.154 1.00 93.69 388 VAL A CA 1
ATOM 3090 C C . VAL A 1 388 ? -14.814 -7.351 56.514 1.00 93.69 388 VAL A C 1
ATOM 3092 O O . VAL A 1 388 ? -14.152 -8.367 56.715 1.00 93.69 388 VAL A O 1
ATOM 3095 N N . ILE A 1 389 ? -15.710 -6.904 57.404 1.00 92.25 389 ILE A N 1
ATOM 3096 C CA . ILE A 1 389 ? -15.888 -7.505 58.739 1.00 92.25 389 ILE A CA 1
ATOM 3097 C C . ILE A 1 389 ? -16.296 -8.983 58.640 1.00 92.25 389 ILE A C 1
ATOM 3099 O O . ILE A 1 389 ? -15.823 -9.811 59.422 1.00 92.25 389 ILE A O 1
ATOM 3103 N N . ALA A 1 390 ? -17.192 -9.331 57.709 1.00 91.94 390 ALA A N 1
ATOM 3104 C CA . ALA A 1 390 ? -17.605 -10.719 57.508 1.00 91.94 390 ALA A CA 1
ATOM 3105 C C . ALA A 1 390 ? -16.445 -11.589 57.004 1.00 91.94 390 ALA A C 1
ATOM 3107 O O . ALA A 1 390 ? -16.288 -12.721 57.465 1.00 91.94 390 ALA A O 1
ATOM 3108 N N . SER A 1 391 ? -15.609 -11.047 56.112 1.00 91.19 391 SER A N 1
ATOM 3109 C CA . SER A 1 391 ? -14.415 -11.724 55.604 1.00 91.19 391 SER A CA 1
ATOM 3110 C C . SER A 1 391 ? -13.369 -11.954 56.699 1.00 91.19 391 SER A C 1
ATOM 3112 O O . SER A 1 391 ? -12.852 -13.061 56.818 1.00 91.19 391 SER A O 1
ATOM 3114 N N . GLU A 1 392 ? -13.073 -10.947 57.525 1.00 90.06 392 GLU A N 1
ATOM 3115 C CA . GLU A 1 392 ? -12.095 -11.055 58.620 1.00 90.06 392 GLU A CA 1
ATOM 3116 C C . GLU A 1 392 ? -12.524 -12.056 59.701 1.00 90.06 392 GLU A C 1
ATOM 3118 O O . GLU A 1 392 ? -11.690 -12.760 60.267 1.00 90.06 392 GLU A O 1
ATOM 3123 N N . LYS A 1 393 ? -13.833 -12.150 59.969 1.00 90.88 393 LYS A N 1
ATOM 3124 C CA . LYS A 1 393 ? -14.405 -13.089 60.948 1.00 90.88 393 LYS A CA 1
ATOM 3125 C C . LYS A 1 393 ? -14.654 -14.495 60.393 1.00 90.88 393 LYS A C 1
ATOM 3127 O O . LYS A 1 393 ? -15.031 -15.372 61.165 1.00 90.88 393 LYS A O 1
ATOM 3132 N N . GLY A 1 394 ? -14.492 -14.709 59.085 1.00 86.56 394 GLY A N 1
ATOM 3133 C CA . GLY A 1 394 ? -14.806 -15.982 58.427 1.00 86.56 394 GLY A CA 1
ATOM 3134 C C . GLY A 1 394 ? -16.298 -16.351 58.439 1.00 86.56 394 GLY A C 1
ATOM 3135 O O . GLY A 1 394 ? -16.636 -17.530 58.354 1.00 86.56 394 GLY A O 1
ATOM 3136 N N . ASP A 1 395 ? -17.202 -15.371 58.558 1.00 90.81 395 ASP A N 1
ATOM 3137 C CA . ASP A 1 395 ? -18.658 -15.583 58.603 1.00 90.81 395 ASP A CA 1
ATOM 3138 C C . ASP A 1 395 ? -19.210 -15.731 57.174 1.00 90.81 395 ASP A C 1
ATOM 3140 O O . ASP A 1 395 ? -19.540 -14.749 56.502 1.00 90.81 395 ASP A O 1
ATOM 3144 N N . THR A 1 396 ? -19.281 -16.974 56.687 1.00 87.81 396 THR A N 1
ATOM 3145 C CA . THR A 1 396 ? -19.642 -17.298 55.294 1.00 87.81 396 THR A CA 1
ATOM 3146 C C . THR A 1 396 ? -21.044 -16.830 54.902 1.00 87.81 396 THR A C 1
ATOM 3148 O O . THR A 1 396 ? -21.248 -16.408 53.762 1.00 87.81 396 THR A O 1
ATOM 3151 N N . ILE A 1 397 ? -21.998 -16.843 55.840 1.00 88.81 397 ILE A N 1
ATOM 3152 C CA . ILE A 1 397 ? -23.387 -16.432 55.595 1.00 88.81 397 ILE A CA 1
ATOM 3153 C C . ILE A 1 397 ? -23.456 -14.917 55.403 1.00 88.81 397 ILE A C 1
ATOM 3155 O O . ILE A 1 397 ? -24.002 -14.444 54.404 1.00 88.81 397 ILE A O 1
ATOM 3159 N N . LYS A 1 398 ? -22.870 -14.141 56.324 1.00 90.00 398 LYS A N 1
ATOM 3160 C CA . LYS A 1 398 ? -22.857 -12.674 56.193 1.00 90.00 398 LYS A CA 1
ATOM 3161 C C . LYS A 1 398 ? -22.025 -12.208 55.009 1.00 90.00 398 LYS A C 1
ATOM 3163 O O . LYS A 1 398 ? -22.386 -11.219 54.375 1.00 90.00 398 LYS A O 1
ATOM 3168 N N . LEU A 1 399 ? -20.947 -12.921 54.686 1.00 90.31 399 LEU A N 1
ATOM 3169 C CA . LEU A 1 399 ? -20.128 -12.624 53.518 1.00 90.31 399 LEU A CA 1
ATOM 3170 C C . LEU A 1 399 ? -20.943 -12.776 52.226 1.00 90.31 399 LEU A C 1
ATOM 3172 O O . LEU A 1 399 ? -20.927 -11.875 51.392 1.00 90.31 399 LEU A O 1
ATOM 3176 N N . ALA A 1 400 ? -21.699 -13.869 52.080 1.00 88.88 400 ALA A N 1
ATOM 3177 C CA . ALA A 1 400 ? -22.579 -14.076 50.929 1.00 88.88 400 ALA A CA 1
ATOM 3178 C C . ALA A 1 400 ? -23.670 -12.992 50.831 1.00 88.88 400 ALA A C 1
ATOM 3180 O O . ALA A 1 400 ? -23.882 -12.435 49.756 1.00 88.88 400 ALA A O 1
ATOM 3181 N N . GLN A 1 401 ? -24.298 -12.628 51.956 1.00 91.56 401 GLN A N 1
ATOM 3182 C CA . GLN A 1 401 ? -25.298 -11.551 52.004 1.00 91.56 401 GLN A CA 1
ATOM 3183 C C . GLN A 1 401 ? -24.717 -10.189 51.593 1.00 91.56 401 GLN A C 1
ATOM 3185 O O . GLN A 1 401 ? -25.338 -9.460 50.819 1.00 91.56 401 GLN A O 1
ATOM 3190 N N . ALA A 1 402 ? -23.519 -9.845 52.077 1.00 92.50 402 ALA A N 1
ATOM 3191 C CA . ALA A 1 402 ? -22.853 -8.592 51.731 1.00 92.50 402 ALA A CA 1
ATOM 3192 C C . ALA A 1 402 ? -22.450 -8.540 50.246 1.00 92.50 402 ALA A C 1
ATOM 3194 O O . ALA A 1 402 ? -22.627 -7.504 49.603 1.00 92.50 402 ALA A O 1
ATOM 3195 N N . LYS A 1 403 ? -21.962 -9.658 49.684 1.00 93.56 403 LYS A N 1
ATOM 3196 C CA . LYS A 1 403 ? -21.657 -9.777 48.247 1.00 93.56 403 LYS A CA 1
ATOM 3197 C C . LYS A 1 403 ? -22.898 -9.545 47.391 1.00 93.56 403 LYS A C 1
ATOM 3199 O O . LYS A 1 403 ? -22.837 -8.764 46.446 1.00 93.56 403 LYS A O 1
ATOM 3204 N N . GLU A 1 404 ? -24.018 -10.172 47.740 1.00 92.00 404 GLU A N 1
ATOM 3205 C CA . GLU A 1 404 ? -25.256 -10.054 46.968 1.00 92.00 404 GLU A CA 1
ATOM 3206 C C . GLU A 1 404 ? -25.830 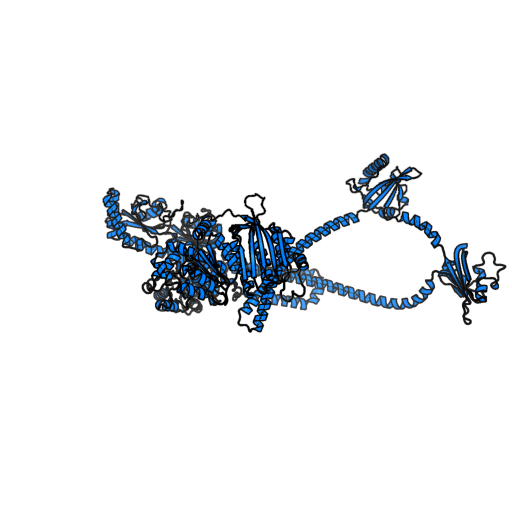-8.633 47.016 1.00 92.00 404 GLU A C 1
ATOM 3208 O O . GLU A 1 404 ? -26.160 -8.060 45.980 1.00 92.00 404 GLU A O 1
ATOM 3213 N N . ALA A 1 405 ? -25.823 -7.996 48.190 1.00 93.12 405 ALA A N 1
ATOM 3214 C CA . ALA A 1 405 ? -26.243 -6.602 48.330 1.00 93.12 405 ALA A CA 1
ATOM 3215 C C . ALA A 1 405 ? -25.362 -5.628 47.521 1.00 93.12 405 ALA A C 1
ATOM 3217 O O . ALA A 1 405 ? -25.857 -4.636 46.979 1.00 93.12 405 ALA A O 1
ATOM 3218 N N . LEU A 1 406 ? -24.055 -5.896 47.416 1.00 92.88 406 LEU A N 1
ATOM 3219 C CA . LEU A 1 406 ? -23.150 -5.112 46.573 1.00 92.88 406 LEU A CA 1
ATOM 3220 C C . LEU A 1 406 ? -23.390 -5.363 45.079 1.00 92.88 406 LEU A C 1
ATOM 3222 O O . LEU A 1 406 ? -23.384 -4.406 44.307 1.00 92.88 406 LEU A O 1
ATOM 3226 N N . ARG A 1 407 ? -23.659 -6.604 44.658 1.00 90.19 407 ARG A N 1
ATOM 3227 C CA . ARG A 1 407 ? -24.060 -6.901 43.270 1.00 90.19 407 ARG A CA 1
ATOM 3228 C C . ARG A 1 407 ? -25.347 -6.174 42.901 1.00 90.19 407 ARG A C 1
ATOM 3230 O O . ARG A 1 407 ? -25.397 -5.502 41.873 1.00 90.19 407 ARG A O 1
ATOM 3237 N N . GLU A 1 408 ? -26.343 -6.200 43.784 1.00 90.19 408 GLU A N 1
ATOM 3238 C CA . GLU A 1 408 ? -27.584 -5.450 43.595 1.00 90.19 408 GLU A CA 1
ATOM 3239 C C . GLU A 1 408 ? -27.311 -3.935 43.507 1.00 90.19 408 GLU A C 1
ATOM 3241 O O . GLU A 1 408 ? -27.840 -3.254 42.625 1.00 90.19 408 GLU A O 1
ATOM 3246 N N . TYR A 1 409 ? -26.426 -3.400 44.359 1.00 91.44 409 TYR A N 1
ATOM 3247 C CA . TYR A 1 409 ? -26.024 -1.990 44.331 1.00 91.44 409 TYR A CA 1
ATOM 3248 C C . TYR A 1 409 ? -25.466 -1.558 42.966 1.00 91.44 409 TYR A C 1
ATOM 3250 O O . TYR A 1 409 ? -25.831 -0.483 42.475 1.00 91.44 409 TYR A O 1
ATOM 3258 N N . PHE A 1 410 ? -24.600 -2.366 42.353 1.00 88.38 410 PHE A N 1
ATOM 3259 C CA . PHE A 1 410 ? -24.019 -2.059 41.044 1.00 88.38 410 PHE A CA 1
ATOM 3260 C C . PHE A 1 410 ? -24.979 -2.347 39.883 1.00 88.38 410 PHE A C 1
ATOM 3262 O O . PHE A 1 410 ? -25.019 -1.566 38.936 1.00 88.38 410 PHE A O 1
ATOM 3269 N N . SER A 1 411 ? -25.827 -3.377 39.976 1.00 84.25 411 SER A N 1
ATOM 3270 C CA . SER A 1 411 ? -26.836 -3.683 38.944 1.00 84.25 411 SER A CA 1
ATOM 3271 C C . SER A 1 411 ? -27.818 -2.525 38.707 1.00 84.25 411 SER A C 1
ATOM 3273 O O . SER A 1 411 ? -28.197 -2.245 37.574 1.00 84.25 411 SER A O 1
ATOM 3275 N N . LYS A 1 412 ? -28.152 -1.765 39.760 1.00 85.06 412 LYS A N 1
ATOM 3276 C CA . LYS A 1 412 ? -28.990 -0.554 39.679 1.00 85.06 412 LYS A CA 1
ATOM 3277 C C . LYS A 1 412 ? -28.271 0.654 39.060 1.00 85.06 412 LYS A C 1
ATOM 3279 O O . LYS A 1 412 ? -28.862 1.726 38.959 1.00 85.06 412 LYS A O 1
ATOM 3284 N N . ARG A 1 413 ? -26.991 0.520 38.692 1.00 83.12 413 ARG A N 1
ATOM 3285 C CA . ARG A 1 413 ? -26.125 1.578 38.146 1.00 83.12 413 ARG A CA 1
ATOM 3286 C C . ARG A 1 413 ? -25.452 1.086 36.861 1.00 83.12 413 ARG A C 1
ATOM 3288 O O . ARG A 1 413 ? -24.273 0.724 36.892 1.00 83.12 413 ARG A O 1
ATOM 3295 N N . PRO A 1 414 ? -26.168 1.104 35.723 1.00 67.81 414 PRO A N 1
ATOM 3296 C CA . PRO A 1 414 ? -25.708 0.491 34.474 1.00 67.81 414 PRO A CA 1
ATOM 3297 C C . PRO A 1 414 ? -24.329 0.981 34.007 1.00 67.81 414 PRO A C 1
ATOM 3299 O O . PRO A 1 414 ? -23.523 0.195 33.524 1.00 67.81 414 PRO A O 1
ATOM 3302 N N . TYR A 1 415 ? -23.988 2.249 34.259 1.00 71.88 415 TYR A N 1
ATOM 3303 C CA . TYR A 1 415 ? -22.692 2.848 33.903 1.00 71.88 415 TYR A CA 1
ATOM 3304 C C . TYR A 1 415 ? -21.464 2.187 34.567 1.00 71.88 415 TYR A C 1
ATOM 3306 O O . TYR A 1 415 ? -20.331 2.467 34.172 1.00 71.88 415 TYR A O 1
ATOM 3314 N N . THR A 1 416 ? -21.673 1.334 35.578 1.00 74.00 416 THR A N 1
ATOM 3315 C CA . THR A 1 416 ? -20.615 0.579 36.275 1.00 74.00 416 THR A CA 1
ATOM 3316 C C . THR A 1 416 ? -20.331 -0.799 35.672 1.00 74.00 416 THR A C 1
ATOM 3318 O O . THR A 1 416 ? -19.330 -1.413 36.034 1.00 74.00 416 THR A O 1
ATOM 3321 N N . THR A 1 417 ? -21.198 -1.283 34.776 1.00 67.38 417 THR A N 1
ATOM 3322 C CA . THR A 1 417 ? -21.137 -2.639 34.196 1.00 67.38 417 THR A CA 1
ATOM 3323 C C . THR A 1 417 ? -21.342 -2.679 32.675 1.00 67.38 417 THR A C 1
ATOM 3325 O O . THR A 1 417 ? -21.052 -3.689 32.042 1.00 67.38 417 THR A O 1
ATOM 3328 N N . GLN A 1 418 ? -21.812 -1.593 32.054 1.00 65.31 418 GLN A N 1
ATOM 3329 C CA . GLN A 1 418 ? -21.943 -1.478 30.598 1.00 65.31 418 GLN A CA 1
ATOM 3330 C C . GLN A 1 418 ? -20.587 -1.278 29.899 1.00 65.31 418 GLN A C 1
ATOM 3332 O O . GLN A 1 418 ? -19.678 -0.665 30.455 1.00 65.31 418 GLN A O 1
ATOM 3337 N N . GLY A 1 419 ? -20.470 -1.765 28.656 1.00 59.25 419 GLY A N 1
ATOM 3338 C CA . GLY A 1 419 ? -19.309 -1.513 27.789 1.00 59.25 419 GLY A CA 1
ATOM 3339 C C . GLY A 1 419 ? -18.031 -2.270 28.170 1.00 59.25 419 GLY A C 1
ATOM 3340 O O . GLY A 1 419 ? -16.941 -1.769 27.934 1.00 59.25 419 GLY A O 1
ATOM 3341 N N . GLY A 1 420 ? -18.139 -3.444 28.803 1.00 63.00 420 GLY A N 1
ATOM 3342 C CA . GLY A 1 420 ? -16.975 -4.217 29.274 1.00 63.00 420 GLY A CA 1
ATOM 3343 C C . GLY A 1 420 ? -16.414 -3.752 30.625 1.00 63.00 420 GLY A C 1
ATOM 3344 O O . GLY A 1 420 ? -15.451 -4.327 31.138 1.00 63.00 420 GLY A O 1
ATOM 3345 N N . ARG A 1 421 ? -17.037 -2.740 31.243 1.00 75.50 421 ARG A N 1
ATOM 3346 C CA . ARG A 1 421 ? -16.693 -2.276 32.589 1.00 75.50 421 ARG A CA 1
ATOM 3347 C C . ARG A 1 421 ? -17.032 -3.329 33.631 1.00 75.50 421 ARG A C 1
ATOM 3349 O O . ARG A 1 421 ? -18.074 -3.975 33.569 1.00 75.50 421 ARG A O 1
ATOM 3356 N N . ALA A 1 422 ? -16.180 -3.449 34.638 1.00 82.56 422 ALA A N 1
ATOM 3357 C CA . ALA A 1 422 ? -16.490 -4.230 35.827 1.00 82.56 422 ALA A CA 1
ATOM 3358 C C . ALA A 1 422 ? -16.005 -3.512 37.082 1.00 82.56 422 ALA A C 1
ATOM 3360 O O . ALA A 1 422 ? -15.129 -2.654 37.035 1.00 82.56 422 ALA A O 1
ATOM 3361 N N . TYR A 1 423 ? -16.558 -3.877 38.229 1.00 89.12 423 TYR A N 1
ATOM 3362 C CA . TYR A 1 423 ? -16.089 -3.404 39.523 1.00 89.12 423 TYR A CA 1
ATOM 3363 C C . TYR A 1 423 ? -15.410 -4.546 40.272 1.00 89.12 423 TYR A C 1
ATOM 3365 O O . TYR A 1 423 ? -15.767 -5.720 40.155 1.00 89.12 423 TYR A O 1
ATOM 3373 N N . THR A 1 424 ? -14.435 -4.180 41.087 1.00 92.25 424 THR A N 1
ATOM 3374 C CA . THR A 1 424 ? -13.734 -5.093 41.976 1.00 92.25 424 THR A CA 1
ATOM 3375 C C . THR A 1 424 ? -13.582 -4.441 43.337 1.00 92.25 424 THR A C 1
ATOM 3377 O O . THR A 1 424 ? -13.386 -3.230 43.439 1.00 92.25 424 THR A O 1
ATOM 3380 N N . ILE A 1 425 ? -13.683 -5.236 44.394 1.00 95.12 425 ILE A N 1
ATOM 3381 C CA . ILE A 1 425 ? -13.388 -4.786 45.752 1.00 95.12 425 ILE A CA 1
ATOM 3382 C C . ILE A 1 425 ? -12.324 -5.717 46.298 1.00 95.12 425 ILE A C 1
ATOM 3384 O O . ILE A 1 425 ? -12.528 -6.930 46.343 1.00 95.12 425 ILE A O 1
ATOM 3388 N N . SER A 1 426 ? -11.190 -5.146 46.683 1.00 95.12 426 SER A N 1
ATOM 3389 C CA . SER A 1 426 ? -10.078 -5.878 47.287 1.00 95.12 426 SER A CA 1
ATOM 3390 C C . SER A 1 426 ? -9.885 -5.453 48.736 1.00 95.12 426 SER A C 1
ATOM 3392 O O . SER A 1 426 ? -10.152 -4.300 49.076 1.00 95.12 426 SER A O 1
ATOM 3394 N N . ASP A 1 427 ? -9.405 -6.363 49.580 1.00 94.25 427 ASP A N 1
ATOM 3395 C CA . ASP A 1 427 ? -8.925 -6.002 50.915 1.00 94.25 427 ASP A CA 1
ATOM 3396 C C . ASP A 1 427 ? -7.628 -5.172 50.836 1.00 94.25 427 ASP A C 1
ATOM 3398 O O . ASP A 1 427 ? -7.044 -4.972 49.764 1.00 94.25 427 ASP A O 1
ATOM 3402 N N . VAL A 1 428 ? -7.163 -4.670 51.981 1.00 94.12 428 VAL A N 1
ATOM 3403 C CA . VAL A 1 428 ? -5.929 -3.869 52.064 1.00 94.12 428 VAL A CA 1
ATOM 3404 C C . VAL A 1 428 ? -4.663 -4.673 51.734 1.00 94.12 428 VAL A C 1
ATOM 3406 O O . VAL A 1 428 ? -3.619 -4.088 51.458 1.00 94.12 428 VAL A O 1
ATOM 3409 N N . GLN A 1 429 ? -4.743 -6.007 51.716 1.00 93.00 429 GLN A N 1
ATOM 3410 C CA . GLN A 1 429 ? -3.684 -6.911 51.259 1.00 93.00 429 GLN A CA 1
ATOM 3411 C C . GLN A 1 429 ? -3.782 -7.226 49.753 1.00 93.00 429 GLN A C 1
ATOM 3413 O O . GLN A 1 429 ? -2.940 -7.950 49.216 1.00 93.00 429 GLN A O 1
ATOM 3418 N N . GLY A 1 430 ? -4.786 -6.683 49.060 1.00 91.56 430 GLY A N 1
ATOM 3419 C CA . GLY A 1 430 ? -4.992 -6.843 47.627 1.00 91.56 430 GLY A CA 1
ATOM 3420 C C . GLY A 1 430 ? -5.655 -8.157 47.217 1.00 91.56 430 GLY A C 1
ATOM 3421 O O . GLY A 1 430 ? -5.523 -8.537 46.059 1.00 91.56 430 GLY A O 1
ATOM 3422 N N . ARG A 1 431 ? -6.351 -8.875 48.103 1.00 93.88 431 ARG A N 1
ATOM 3423 C CA . ARG A 1 431 ? -7.163 -10.054 47.742 1.00 93.88 431 ARG A CA 1
ATOM 3424 C C . ARG A 1 431 ? -8.578 -9.632 47.368 1.00 93.88 431 ARG A C 1
ATOM 3426 O O . ARG A 1 431 ? -9.179 -8.818 48.065 1.00 93.88 431 ARG A O 1
ATOM 3433 N N . TYR A 1 432 ? -9.135 -10.204 46.303 1.00 93.00 432 TYR A N 1
ATOM 3434 C CA . TYR A 1 432 ? -10.492 -9.879 45.867 1.00 93.00 432 TYR A CA 1
ATOM 3435 C C . TYR A 1 432 ? -11.546 -10.374 46.864 1.00 93.00 432 TYR A C 1
ATOM 3437 O O . TYR A 1 432 ? -11.740 -11.575 47.033 1.00 93.00 432 TYR A O 1
ATOM 3445 N N . LEU A 1 433 ? -12.272 -9.444 47.479 1.00 92.81 433 LEU A N 1
ATOM 3446 C CA . LEU A 1 433 ? -13.449 -9.723 48.302 1.00 92.81 433 LEU A CA 1
ATOM 3447 C C . LEU A 1 433 ? -14.722 -9.819 47.457 1.00 92.81 433 LEU A C 1
ATOM 3449 O O . LEU A 1 433 ? -15.629 -10.567 47.809 1.00 92.81 433 LEU A O 1
ATOM 3453 N N . LEU A 1 434 ? -14.788 -9.070 46.355 1.00 92.31 434 LEU A N 1
ATOM 3454 C CA . LEU A 1 434 ? -15.879 -9.105 45.383 1.00 92.31 434 LEU A CA 1
ATOM 3455 C C . LEU A 1 434 ? -15.313 -8.883 43.980 1.00 92.31 434 LEU A C 1
ATOM 3457 O O . LEU A 1 434 ? -14.558 -7.933 43.756 1.00 92.31 434 LEU A O 1
ATOM 3461 N N . ASN A 1 435 ? -15.701 -9.739 43.040 1.00 88.88 435 ASN A N 1
ATOM 3462 C CA . ASN A 1 435 ? -15.342 -9.627 41.630 1.00 88.88 435 ASN A CA 1
ATOM 3463 C C . ASN A 1 435 ? -16.535 -10.083 40.772 1.00 88.88 435 ASN A C 1
ATOM 3465 O O . ASN A 1 435 ? -17.341 -10.900 41.218 1.00 88.88 435 ASN A O 1
ATOM 3469 N N . LEU A 1 436 ? -16.662 -9.550 39.555 1.00 80.19 436 LEU A N 1
ATOM 3470 C CA . LEU A 1 436 ? -17.662 -10.012 38.591 1.00 80.19 436 LEU A CA 1
ATOM 3471 C C . LEU A 1 436 ? -17.423 -11.485 38.221 1.00 80.19 436 LEU A C 1
ATOM 3473 O O . LEU A 1 436 ? -18.358 -12.283 38.193 1.00 80.19 436 LEU A O 1
ATOM 3477 N N . VAL A 1 437 ? -16.156 -11.855 38.010 1.00 81.00 437 VAL A N 1
ATOM 3478 C CA . VAL A 1 437 ? -15.743 -13.241 37.786 1.00 81.00 437 VAL A CA 1
ATOM 3479 C C . VAL A 1 437 ? -15.580 -13.913 39.146 1.00 81.00 437 VAL A C 1
ATOM 3481 O O . VAL A 1 437 ? -14.569 -13.743 39.826 1.00 81.00 437 VAL A O 1
ATOM 3484 N N . GLN A 1 438 ? -16.583 -14.688 39.564 1.00 83.31 438 GLN A N 1
ATOM 3485 C CA . GLN A 1 438 ? -16.619 -15.283 40.909 1.00 83.31 438 GLN A CA 1
ATOM 3486 C C . GLN A 1 438 ? -15.402 -16.177 41.210 1.00 83.31 438 GLN A C 1
ATOM 3488 O O . GLN A 1 438 ? -14.936 -16.222 42.345 1.00 83.31 438 GLN A O 1
ATOM 3493 N N . SER A 1 439 ? -14.822 -16.831 40.195 1.00 83.69 439 SER A N 1
ATOM 3494 C CA . SER A 1 439 ? -13.609 -17.657 40.331 1.00 83.69 439 SER A CA 1
ATOM 3495 C C . SER A 1 439 ? -12.332 -16.856 40.652 1.00 83.69 439 SER A C 1
ATOM 3497 O O . SER A 1 439 ? -11.280 -17.447 40.928 1.00 83.69 439 SER A O 1
ATOM 3499 N N . ALA A 1 440 ? -12.400 -15.522 40.605 1.00 84.62 440 ALA A N 1
ATOM 3500 C CA . ALA A 1 440 ? -11.331 -14.609 41.001 1.00 84.62 440 ALA A CA 1
ATOM 3501 C C . ALA A 1 440 ? -11.387 -14.217 42.485 1.00 84.62 440 ALA A C 1
ATOM 3503 O O . ALA A 1 440 ? -10.388 -13.742 43.025 1.00 84.62 440 ALA A O 1
ATOM 3504 N N . GLU A 1 441 ? -12.528 -14.397 43.156 1.00 89.19 441 GLU A N 1
ATOM 3505 C CA . GLU A 1 441 ? -12.685 -14.042 44.569 1.00 89.19 441 GLU A CA 1
ATOM 3506 C C . GLU A 1 441 ? -11.718 -14.868 45.446 1.00 89.19 441 GLU A C 1
ATOM 3508 O O . GLU A 1 441 ? -11.527 -16.066 45.248 1.00 89.19 441 GLU A O 1
ATOM 3513 N N . GLY A 1 442 ? -11.053 -14.215 46.403 1.00 86.81 442 GLY A N 1
ATOM 3514 C CA . GLY A 1 442 ? -10.006 -14.792 47.254 1.00 86.81 442 GLY A CA 1
ATOM 3515 C C . GLY A 1 442 ? -8.598 -14.806 46.644 1.00 86.81 442 GLY A C 1
ATOM 3516 O O . GLY A 1 442 ? -7.622 -14.912 47.390 1.00 86.81 442 GLY A O 1
ATOM 3517 N N . LYS A 1 443 ? -8.456 -14.646 45.321 1.00 90.12 443 LYS A N 1
ATOM 3518 C CA . LYS A 1 443 ? -7.145 -14.514 44.661 1.00 90.12 443 LYS A CA 1
ATOM 3519 C C . LYS A 1 443 ? -6.578 -13.104 44.839 1.00 90.12 443 LYS A C 1
ATOM 3521 O O . LYS A 1 443 ? -7.315 -12.151 45.098 1.00 90.12 443 LYS A O 1
ATOM 3526 N N . GLN A 1 444 ? -5.260 -12.961 44.683 1.00 91.06 444 GLN A N 1
ATOM 3527 C CA . GLN A 1 444 ? -4.630 -11.641 44.649 1.00 91.06 444 GLN A CA 1
ATOM 3528 C C . GLN A 1 444 ? -4.988 -10.880 43.370 1.00 91.06 444 GLN A C 1
ATOM 3530 O O . GLN A 1 444 ? -5.009 -11.437 42.271 1.00 91.06 444 GLN A O 1
ATOM 3535 N N . SER A 1 445 ? -5.227 -9.585 43.540 1.00 91.25 445 SER A N 1
ATOM 3536 C CA . SER A 1 445 ? -5.448 -8.616 42.479 1.00 91.25 445 SER A CA 1
ATOM 3537 C C . SER A 1 445 ? -4.203 -8.497 41.587 1.00 91.25 445 SER A C 1
ATOM 3539 O O . SER A 1 445 ? -3.074 -8.445 42.093 1.00 91.25 445 SER A O 1
ATOM 3541 N N . PRO A 1 446 ? -4.367 -8.394 40.258 1.00 91.44 446 PRO A N 1
ATOM 3542 C CA . PRO A 1 446 ? -3.259 -8.153 39.352 1.00 91.44 446 PRO A CA 1
ATOM 3543 C C . PRO A 1 446 ? -2.561 -6.823 39.672 1.00 91.44 446 PRO A C 1
ATOM 3545 O O . PRO A 1 446 ? -1.345 -6.734 39.514 1.00 91.44 446 PRO A O 1
ATOM 3548 N N . ILE A 1 447 ? -3.271 -5.844 40.256 1.00 92.44 447 ILE A N 1
ATOM 3549 C CA . ILE A 1 447 ? -2.702 -4.556 40.677 1.00 92.44 447 ILE A CA 1
ATOM 3550 C C . ILE A 1 447 ? -1.573 -4.758 41.700 1.00 92.44 447 ILE A C 1
ATOM 3552 O O . ILE A 1 447 ? -0.483 -4.233 41.498 1.00 92.44 447 ILE A O 1
ATOM 3556 N N . ILE A 1 448 ? -1.779 -5.540 42.770 1.00 92.06 448 ILE A N 1
ATOM 3557 C CA . ILE A 1 448 ? -0.730 -5.755 43.787 1.00 92.06 448 ILE A CA 1
ATOM 3558 C C . ILE A 1 448 ? 0.422 -6.613 43.243 1.00 92.06 448 ILE A C 1
ATOM 3560 O O . ILE A 1 448 ? 1.578 -6.364 43.574 1.00 92.06 448 ILE A O 1
ATOM 3564 N N . SER A 1 449 ? 0.125 -7.586 42.375 1.00 90.38 449 SER A N 1
ATOM 3565 C CA . SER A 1 449 ? 1.143 -8.496 41.829 1.00 90.38 449 SER A CA 1
ATOM 3566 C C . SER A 1 449 ? 2.036 -7.862 40.752 1.00 90.38 449 SER A C 1
ATOM 3568 O O . SER A 1 449 ? 3.221 -8.176 40.683 1.00 90.38 449 SER A O 1
ATOM 3570 N N . GLN A 1 450 ? 1.496 -6.958 39.925 1.00 91.25 450 GLN A N 1
ATOM 3571 C CA . GLN A 1 450 ? 2.201 -6.384 38.770 1.00 91.25 450 GLN A CA 1
ATOM 3572 C C . GLN A 1 450 ? 2.530 -4.893 38.926 1.00 91.25 450 GLN A C 1
ATOM 3574 O O . GLN A 1 450 ? 3.438 -4.409 38.248 1.00 91.25 450 GLN A O 1
ATOM 3579 N N . ARG A 1 451 ? 1.805 -4.163 39.788 1.00 90.94 451 ARG A N 1
ATOM 3580 C CA . ARG A 1 451 ? 1.948 -2.713 40.042 1.00 90.94 451 ARG A CA 1
ATOM 3581 C C . ARG A 1 451 ? 1.862 -2.371 41.548 1.00 90.94 451 ARG A C 1
ATOM 3583 O O . ARG A 1 451 ? 1.064 -1.505 41.941 1.00 90.94 451 ARG A O 1
ATOM 3590 N N . PRO A 1 452 ? 2.653 -3.023 42.427 1.00 92.38 452 PRO A N 1
ATOM 3591 C CA . PRO A 1 452 ? 2.578 -2.815 43.878 1.00 92.38 452 PRO A CA 1
ATOM 3592 C C . PRO A 1 452 ? 2.814 -1.355 44.294 1.00 92.38 452 PRO A C 1
ATOM 3594 O O . PRO A 1 452 ? 2.252 -0.880 45.283 1.00 92.38 452 PRO A O 1
ATOM 3597 N N . GLU A 1 453 ? 3.606 -0.610 43.522 1.00 90.81 453 GLU A N 1
ATOM 3598 C CA . GLU A 1 453 ? 3.874 0.807 43.742 1.00 90.81 453 GLU A CA 1
ATOM 3599 C C . GLU A 1 453 ? 2.621 1.677 43.597 1.00 90.81 453 GLU A C 1
ATOM 3601 O O . GLU A 1 453 ? 2.446 2.623 44.368 1.00 90.81 453 GLU A O 1
ATOM 3606 N N . LEU A 1 454 ? 1.738 1.357 42.645 1.00 90.94 454 LEU A N 1
ATOM 3607 C CA . LEU A 1 454 ? 0.487 2.085 42.440 1.00 90.94 454 LEU A CA 1
ATOM 3608 C C . LEU A 1 454 ? -0.553 1.667 43.479 1.00 90.94 454 LEU A C 1
ATOM 3610 O O . LEU A 1 454 ? -1.198 2.535 44.061 1.00 90.94 454 LEU A O 1
ATOM 3614 N N . PHE A 1 455 ? -0.634 0.376 43.816 1.00 93.25 455 PHE A N 1
ATOM 3615 C CA . PHE A 1 455 ? -1.498 -0.096 44.905 1.00 93.25 455 PHE A CA 1
ATOM 3616 C C . PHE A 1 455 ? -1.157 0.583 46.242 1.00 93.25 455 PHE A C 1
ATOM 3618 O O . PHE A 1 455 ? -2.040 1.053 46.957 1.00 93.25 455 PHE A O 1
ATOM 3625 N N . SER A 1 456 ? 0.138 0.732 46.551 1.00 93.06 456 SER A N 1
ATOM 3626 C CA . SER A 1 456 ? 0.598 1.431 47.757 1.00 93.06 456 SER A CA 1
ATOM 3627 C C . SER A 1 456 ? 0.172 2.902 47.797 1.00 93.06 456 SER A C 1
ATOM 3629 O O . SER A 1 456 ? -0.135 3.422 48.869 1.00 93.06 456 SER A O 1
ATOM 3631 N N . LYS A 1 457 ? 0.128 3.596 46.653 1.00 92.31 457 LYS A N 1
ATOM 3632 C CA . LYS A 1 457 ? -0.392 4.972 46.598 1.00 92.31 457 LYS A CA 1
ATOM 3633 C C . LYS A 1 457 ? -1.896 5.028 46.857 1.00 92.31 457 LYS A C 1
ATOM 3635 O O . LYS A 1 457 ? -2.342 5.958 47.529 1.00 92.31 457 LYS A O 1
ATOM 3640 N N . VAL A 1 458 ? -2.646 4.025 46.398 1.00 93.88 458 VAL A N 1
ATOM 3641 C CA . VAL A 1 458 ? -4.081 3.916 46.689 1.00 93.88 458 VAL A CA 1
ATOM 3642 C C . VAL A 1 458 ? -4.321 3.746 48.183 1.00 93.88 458 VAL A C 1
ATOM 3644 O O . VAL A 1 458 ? -5.093 4.496 48.773 1.00 93.88 458 VAL A O 1
ATOM 3647 N N . LEU A 1 459 ? -3.549 2.881 48.844 1.00 94.19 459 LEU A N 1
ATOM 3648 C CA . LEU A 1 459 ? -3.579 2.733 50.304 1.00 94.19 459 LEU A CA 1
ATOM 3649 C C . LEU A 1 459 ? -3.096 3.974 51.078 1.00 94.19 459 LEU A C 1
ATOM 3651 O O . LEU A 1 459 ? -3.281 4.051 52.285 1.00 94.19 459 LEU A O 1
ATOM 3655 N N . LYS A 1 460 ? -2.497 4.967 50.409 1.00 93.38 460 LYS A N 1
ATOM 3656 C CA . LYS A 1 460 ? -2.172 6.284 50.990 1.00 93.38 460 LYS A CA 1
ATOM 3657 C C . LYS A 1 460 ? -3.287 7.316 50.779 1.00 93.38 460 LYS A C 1
ATOM 3659 O O . LYS A 1 460 ? -3.065 8.505 51.006 1.00 93.38 460 LYS A O 1
ATOM 3664 N N . GLY A 1 461 ? -4.465 6.887 50.326 1.00 91.12 461 GLY A N 1
ATOM 3665 C CA . GLY A 1 461 ? -5.644 7.738 50.174 1.00 91.12 461 GLY A CA 1
ATOM 3666 C C . GLY A 1 461 ? -5.791 8.406 48.804 1.00 91.12 461 GLY A C 1
ATOM 3667 O O . GLY A 1 461 ? -6.596 9.328 48.680 1.00 91.12 461 GLY A O 1
ATOM 3668 N N . ARG A 1 462 ? -5.024 7.996 47.784 1.00 89.06 462 ARG A N 1
ATOM 3669 C CA . ARG A 1 462 ? -5.094 8.585 46.434 1.00 89.06 462 ARG A CA 1
ATOM 3670 C C . ARG A 1 462 ? -5.870 7.691 45.475 1.00 89.06 462 ARG A C 1
ATOM 3672 O O . ARG A 1 462 ? -5.661 6.488 45.458 1.00 89.06 462 ARG A O 1
ATOM 3679 N N . THR A 1 463 ? -6.727 8.271 44.644 1.00 91.62 463 THR A N 1
ATOM 3680 C CA . THR A 1 463 ? -7.228 7.552 43.466 1.00 91.62 463 THR A CA 1
ATOM 3681 C C . THR A 1 463 ? -6.110 7.511 42.428 1.00 91.62 463 THR A C 1
ATOM 3683 O O . THR A 1 463 ? -5.452 8.524 42.204 1.00 91.62 463 THR A O 1
ATOM 3686 N N . GLU A 1 464 ? -5.850 6.349 41.835 1.00 91.44 464 GLU A N 1
ATOM 3687 C CA . GLU A 1 464 ? -4.779 6.182 40.849 1.00 91.44 464 GLU A CA 1
ATOM 3688 C C . GLU A 1 464 ? -5.288 5.436 39.612 1.00 91.44 464 GLU A C 1
ATOM 3690 O O . GLU A 1 464 ? -6.079 4.490 39.700 1.00 91.44 464 GLU A O 1
ATOM 3695 N N . PHE A 1 465 ? -4.778 5.848 38.452 1.00 90.88 465 PHE A N 1
ATOM 3696 C CA . PHE A 1 465 ? -4.862 5.068 37.224 1.00 90.88 465 PHE A CA 1
ATOM 3697 C C . PHE A 1 465 ? -3.845 3.937 37.265 1.00 90.88 465 PHE A C 1
ATOM 3699 O O . PHE A 1 465 ? -2.648 4.169 37.450 1.00 90.88 465 PHE A O 1
ATOM 3706 N N . ILE A 1 466 ? -4.323 2.722 37.045 1.00 91.62 466 ILE A N 1
ATOM 3707 C CA . ILE A 1 466 ? -3.499 1.539 36.876 1.00 91.62 466 ILE A CA 1
ATOM 3708 C C . ILE A 1 466 ? -3.471 1.225 35.374 1.00 91.62 466 ILE A C 1
ATOM 3710 O O . ILE A 1 466 ? -4.511 0.844 34.829 1.00 91.62 466 ILE A O 1
ATOM 3714 N N . PRO A 1 467 ? -2.314 1.384 34.698 1.00 91.12 467 PRO A N 1
ATOM 3715 C CA . PRO A 1 467 ? -2.169 1.002 33.295 1.00 91.12 467 PRO A CA 1
ATOM 3716 C C . PRO A 1 467 ? -2.402 -0.506 33.126 1.00 91.12 467 PRO A C 1
ATOM 3718 O O . PRO A 1 467 ? -2.347 -1.225 34.127 1.00 91.12 467 PRO A O 1
ATOM 3721 N N . PRO A 1 468 ? -2.593 -0.991 31.886 1.00 92.75 468 PRO A N 1
ATOM 3722 C CA . PRO A 1 468 ? -2.856 -2.397 31.617 1.00 92.75 468 PRO A CA 1
ATOM 3723 C C . PRO A 1 468 ? -1.954 -3.353 32.402 1.00 92.75 468 PRO A C 1
ATOM 3725 O O . PRO A 1 468 ? -0.725 -3.185 32.464 1.00 92.75 468 PRO A O 1
ATOM 3728 N N . VAL A 1 469 ? -2.588 -4.357 32.998 1.00 91.75 469 VAL A N 1
ATOM 3729 C CA . VAL A 1 469 ? -1.978 -5.499 33.687 1.00 91.75 469 VAL A CA 1
ATOM 3730 C C . VAL A 1 469 ? -2.613 -6.786 33.172 1.00 91.75 469 VAL A C 1
ATOM 3732 O O . VAL A 1 469 ? -3.779 -6.777 32.794 1.00 91.75 469 VAL A O 1
ATOM 3735 N N . TRP A 1 470 ? -1.875 -7.895 33.171 1.00 90.81 470 TRP A N 1
ATOM 3736 C CA . TRP A 1 470 ? -2.456 -9.189 32.807 1.00 90.81 470 TRP A CA 1
ATOM 3737 C C . TRP A 1 470 ? -3.496 -9.620 33.840 1.00 90.81 470 TRP A C 1
ATOM 3739 O O . TRP A 1 470 ? -3.229 -9.552 35.042 1.00 90.81 470 TRP A O 1
ATOM 3749 N N . ALA A 1 471 ? -4.645 -10.095 33.386 1.00 86.50 471 ALA A N 1
ATOM 3750 C CA . ALA A 1 471 ? -5.653 -10.693 34.233 1.00 86.50 471 ALA A CA 1
ATOM 3751 C C . ALA A 1 471 ? -5.125 -11.977 34.885 1.00 86.50 471 ALA A C 1
ATOM 3753 O O . ALA A 1 471 ? -4.374 -12.757 34.297 1.00 86.50 471 ALA A O 1
ATOM 3754 N N . ASN A 1 472 ? -5.561 -12.230 36.118 1.00 79.81 472 ASN A N 1
ATOM 3755 C CA . ASN A 1 472 ? -5.218 -13.453 36.856 1.00 79.81 472 ASN A CA 1
ATOM 3756 C C . ASN A 1 472 ? -6.256 -14.581 36.657 1.00 79.81 472 ASN A C 1
ATOM 3758 O O . ASN A 1 472 ? -6.144 -15.656 37.256 1.00 79.81 472 ASN A O 1
ATOM 3762 N N . VAL A 1 473 ? -7.296 -14.322 35.864 1.00 75.12 473 VAL A N 1
ATOM 3763 C CA . VAL A 1 473 ? -8.379 -15.237 35.483 1.00 75.12 473 VAL A CA 1
ATOM 3764 C C . VAL A 1 473 ? -8.776 -14.941 34.037 1.00 75.12 473 VAL A C 1
ATOM 3766 O O . VAL A 1 473 ? -8.620 -13.807 33.607 1.00 75.12 473 VAL A O 1
ATOM 3769 N N . ASN A 1 474 ? -9.293 -15.935 33.316 1.00 71.88 474 ASN A N 1
ATOM 3770 C CA . ASN A 1 474 ? -9.910 -15.711 32.007 1.00 71.88 474 ASN A CA 1
ATOM 3771 C C . ASN A 1 474 ? -11.260 -14.997 32.210 1.00 71.88 474 ASN A C 1
ATOM 3773 O O . ASN A 1 474 ? -12.046 -15.394 33.082 1.00 71.88 474 ASN A O 1
ATOM 3777 N N . ILE A 1 475 ? -11.474 -13.913 31.470 1.00 66.88 475 ILE A N 1
ATOM 3778 C CA . ILE A 1 475 ? -12.598 -12.986 31.637 1.00 66.88 475 ILE A CA 1
ATOM 3779 C C . ILE A 1 475 ? -13.565 -13.064 30.459 1.00 66.88 475 ILE A C 1
ATOM 3781 O O . ILE A 1 475 ? -14.764 -12.861 30.663 1.00 66.88 475 ILE A O 1
ATOM 3785 N N . ASP A 1 476 ? -13.061 -13.332 29.259 1.00 61.03 476 ASP A N 1
ATOM 3786 C CA . ASP A 1 476 ? -13.805 -13.260 28.002 1.00 61.03 476 ASP A CA 1
ATOM 3787 C C . ASP A 1 476 ? -14.374 -14.617 27.534 1.00 61.03 476 ASP A C 1
ATOM 3789 O O . ASP A 1 476 ? -15.250 -14.667 26.672 1.00 61.03 476 ASP A O 1
ATOM 3793 N N . GLY A 1 477 ? -13.946 -15.725 28.147 1.00 52.19 477 GLY A N 1
ATOM 3794 C CA . GLY A 1 477 ? -14.374 -17.076 27.798 1.00 52.19 477 GLY A CA 1
ATOM 3795 C C . GLY A 1 477 ? -13.783 -17.612 26.490 1.00 52.19 477 GLY A C 1
ATOM 3796 O O . GLY A 1 477 ? -14.257 -18.653 26.016 1.00 52.19 477 GLY A O 1
ATOM 3797 N N . ASN A 1 478 ? -12.769 -16.958 25.907 1.00 51.31 478 ASN A N 1
ATOM 3798 C CA . ASN A 1 478 ? -12.170 -17.406 24.653 1.00 51.31 478 ASN A CA 1
ATOM 3799 C C . ASN A 1 478 ? -11.491 -18.776 24.794 1.00 51.31 478 ASN A C 1
ATOM 3801 O O . ASN A 1 478 ? -10.791 -19.077 25.763 1.00 51.31 478 ASN A O 1
ATOM 3805 N N . ARG A 1 479 ? -11.721 -19.646 23.800 1.00 39.34 479 ARG A N 1
ATOM 3806 C CA . ARG A 1 479 ? -11.297 -21.063 23.806 1.00 39.34 479 ARG A CA 1
ATOM 3807 C C . ARG A 1 479 ? -9.829 -21.282 23.422 1.00 39.34 479 ARG A C 1
ATOM 3809 O O . ARG A 1 479 ? -9.367 -22.427 23.467 1.00 39.34 479 ARG A O 1
ATOM 3816 N N . ASN A 1 480 ? -9.088 -20.233 23.065 1.00 49.66 480 ASN A N 1
ATOM 3817 C CA . ASN A 1 480 ? -7.685 -20.359 22.687 1.00 49.66 480 ASN A CA 1
ATOM 3818 C C . ASN A 1 480 ? -6.823 -20.594 23.934 1.00 49.66 480 ASN A C 1
ATOM 3820 O O . ASN A 1 480 ? -6.646 -19.729 24.788 1.00 49.66 480 ASN A O 1
ATOM 3824 N N . LYS A 1 481 ? -6.284 -21.814 24.064 1.00 41.19 481 LYS A N 1
ATOM 3825 C CA . LYS A 1 481 ? -5.343 -22.180 25.131 1.00 41.19 481 LYS A CA 1
ATOM 3826 C C . LYS A 1 481 ? -4.081 -21.315 25.030 1.00 41.19 481 LYS A C 1
ATOM 3828 O O . LYS A 1 481 ? -3.165 -21.665 24.294 1.00 41.19 481 LYS A O 1
ATOM 3833 N N . GLY A 1 482 ? -4.016 -20.241 25.810 1.00 50.69 482 GLY A N 1
ATOM 3834 C CA . GLY A 1 482 ? -2.835 -19.380 25.900 1.00 50.69 482 GLY A CA 1
ATOM 3835 C C . GLY A 1 482 ? -3.143 -17.890 25.982 1.00 50.69 482 GLY A C 1
ATOM 3836 O O . GLY A 1 482 ? -2.268 -17.155 26.436 1.00 50.69 482 GLY A O 1
ATOM 3837 N N . ASP A 1 483 ? -4.363 -17.487 25.618 1.00 58.22 483 ASP A N 1
ATOM 3838 C CA . ASP A 1 483 ? -4.792 -16.091 25.654 1.00 58.22 483 ASP A CA 1
ATOM 3839 C C . ASP A 1 483 ? -4.764 -15.547 27.093 1.00 58.22 483 ASP A C 1
ATOM 3841 O O . ASP A 1 483 ? -5.170 -16.219 28.055 1.00 58.22 483 ASP A O 1
ATOM 3845 N N . LYS A 1 484 ? -4.206 -14.348 27.249 1.00 68.00 484 LYS A N 1
ATOM 3846 C CA . LYS A 1 484 ? -4.156 -13.618 28.512 1.00 68.00 484 LYS A CA 1
ATOM 3847 C C . LYS A 1 484 ? -4.867 -12.296 28.305 1.00 68.00 484 LYS A C 1
ATOM 3849 O O . LYS A 1 484 ? -4.332 -11.405 27.665 1.00 68.00 484 LYS A O 1
ATOM 3854 N N . ASP A 1 485 ? -6.001 -12.124 28.964 1.00 77.31 485 ASP A N 1
ATOM 3855 C CA . ASP A 1 485 ? -6.700 -10.844 28.954 1.00 77.31 485 ASP A CA 1
ATOM 3856 C C . ASP A 1 485 ? -5.867 -9.761 29.654 1.00 77.31 485 ASP A C 1
ATOM 3858 O O . ASP A 1 485 ? -5.262 -10.003 30.705 1.00 77.31 485 ASP A O 1
ATOM 3862 N N . ALA A 1 486 ? -5.848 -8.545 29.112 1.00 87.81 486 ALA A N 1
ATOM 3863 C CA . ALA A 1 486 ? -5.297 -7.376 29.790 1.00 87.81 486 ALA A CA 1
ATOM 3864 C C . ALA A 1 486 ? -6.423 -6.535 30.416 1.00 87.81 486 ALA A C 1
ATOM 3866 O O . ALA A 1 486 ? -7.515 -6.412 29.873 1.00 87.81 486 ALA A O 1
ATOM 3867 N N . GLU A 1 487 ? -6.162 -5.926 31.571 1.00 88.56 487 GLU A N 1
ATOM 3868 C CA . GLU A 1 487 ? -7.139 -5.134 32.323 1.00 88.56 487 GLU A CA 1
ATOM 3869 C C . GLU A 1 487 ? -6.546 -3.779 32.725 1.00 88.56 487 GLU A C 1
ATOM 3871 O O . GLU A 1 487 ? -5.415 -3.696 33.208 1.00 88.56 487 GLU A O 1
ATOM 3876 N N . VAL A 1 488 ? -7.331 -2.711 32.590 1.00 91.31 488 VAL A N 1
ATOM 3877 C CA . VAL A 1 488 ? -6.996 -1.356 33.063 1.00 91.31 488 VAL A CA 1
ATOM 3878 C C . VAL A 1 488 ? -7.848 -1.026 34.278 1.00 91.31 488 VAL A C 1
ATOM 3880 O O . VAL A 1 488 ? -9.025 -1.379 34.299 1.00 91.31 488 VAL A O 1
ATOM 3883 N N . PHE A 1 489 ? -7.302 -0.318 35.276 1.00 91.75 489 PHE A N 1
ATOM 3884 C CA . PHE A 1 489 ? -8.082 0.058 36.461 1.00 91.75 489 PHE A CA 1
ATOM 3885 C C . PHE A 1 489 ? -8.041 1.549 36.793 1.00 91.75 489 PHE A C 1
ATOM 3887 O O . PHE A 1 489 ? -7.017 2.213 36.671 1.00 91.75 489 PHE A O 1
ATOM 3894 N N . ILE A 1 490 ? -9.149 2.053 37.332 1.00 92.56 490 ILE A N 1
ATOM 3895 C CA . ILE A 1 490 ? -9.172 3.235 38.197 1.00 92.56 490 ILE A CA 1
ATOM 3896 C C . ILE A 1 490 ? -9.413 2.728 39.615 1.00 92.56 490 ILE A C 1
ATOM 3898 O O . ILE A 1 490 ? -10.497 2.232 39.930 1.00 92.56 490 ILE A O 1
ATOM 3902 N N . ALA A 1 491 ? -8.383 2.803 40.454 1.00 94.06 491 ALA A N 1
ATOM 3903 C CA . ALA A 1 491 ? -8.407 2.272 41.809 1.00 94.06 491 ALA A CA 1
ATOM 3904 C C . ALA A 1 491 ? -8.533 3.410 42.824 1.00 94.06 491 ALA A C 1
ATOM 3906 O O . ALA A 1 491 ? -7.737 4.347 42.818 1.00 94.06 491 ALA A O 1
ATOM 3907 N N . THR A 1 492 ? -9.528 3.323 43.703 1.00 95.62 492 THR A N 1
ATOM 3908 C CA . THR A 1 492 ? -9.814 4.321 44.735 1.00 95.62 492 THR A CA 1
ATOM 3909 C C . THR A 1 492 ? -9.936 3.649 46.109 1.00 95.62 492 THR A C 1
ATOM 3911 O O . THR A 1 492 ? -10.465 2.535 46.204 1.00 95.62 492 THR A O 1
ATOM 3914 N N . PRO A 1 493 ? -9.433 4.269 47.188 1.00 96.31 493 PRO A N 1
ATOM 3915 C CA . PRO A 1 493 ? -9.568 3.708 48.523 1.00 96.31 493 PRO A CA 1
ATOM 3916 C C . PRO A 1 493 ? -10.998 3.871 49.044 1.00 96.31 493 PRO A C 1
ATOM 3918 O O . PRO A 1 493 ? -11.708 4.818 48.708 1.00 96.31 493 PRO A O 1
ATOM 3921 N N . VAL A 1 494 ? -11.427 2.938 49.889 1.00 95.62 494 VAL A N 1
ATOM 3922 C CA . VAL A 1 494 ? -12.710 2.996 50.592 1.00 95.62 494 VAL A CA 1
ATOM 3923 C C . VAL A 1 494 ? -12.437 3.194 52.073 1.00 95.62 494 VAL A C 1
ATOM 3925 O O . VAL A 1 494 ? -11.765 2.375 52.697 1.00 95.62 494 VAL A O 1
ATOM 3928 N N . TRP A 1 495 ? -12.978 4.279 52.623 1.00 92.88 495 TRP A N 1
ATOM 3929 C CA . TRP A 1 495 ? -12.844 4.627 54.035 1.00 92.88 495 TRP A CA 1
ATOM 3930 C C . TRP A 1 495 ? -14.034 4.133 54.853 1.00 92.88 495 TRP A C 1
ATOM 3932 O O . TRP A 1 495 ? -15.171 4.155 54.369 1.00 92.88 495 TRP A O 1
ATOM 3942 N N . ASP A 1 496 ? -13.790 3.760 56.101 1.00 89.12 496 ASP A N 1
ATOM 3943 C CA . ASP A 1 496 ? -14.837 3.532 57.095 1.00 89.12 496 ASP A CA 1
ATOM 3944 C C . ASP A 1 496 ? -15.342 4.849 57.732 1.00 89.12 496 ASP A C 1
ATOM 3946 O O . ASP A 1 496 ? -15.107 5.955 57.228 1.00 89.12 496 ASP A O 1
ATOM 3950 N N . GLU A 1 497 ? -16.119 4.747 58.816 1.00 85.25 497 GLU A N 1
ATOM 3951 C CA . GLU A 1 497 ? -16.606 5.920 59.558 1.00 85.25 497 GLU A CA 1
ATOM 3952 C C . GLU A 1 497 ? -15.504 6.585 60.401 1.00 85.25 497 GLU A C 1
ATOM 3954 O O . GLU A 1 497 ? -15.594 7.781 60.680 1.00 85.25 497 GLU A O 1
ATOM 3959 N N . GLN A 1 498 ? -14.452 5.840 60.746 1.00 86.25 498 GLN A N 1
ATOM 3960 C CA . GLN A 1 498 ? -13.279 6.267 61.507 1.00 86.25 498 GLN A CA 1
ATOM 3961 C C . GLN A 1 498 ? -12.194 6.924 60.630 1.00 86.25 498 GLN A C 1
ATOM 3963 O O . GLN A 1 498 ? -11.206 7.408 61.172 1.00 86.25 498 GLN A O 1
ATOM 3968 N N . GLN A 1 499 ? -12.415 7.027 59.311 1.00 87.94 499 GLN A N 1
ATOM 3969 C CA . GLN A 1 499 ? -11.459 7.517 58.302 1.00 87.94 499 GLN A CA 1
ATOM 3970 C C . GLN A 1 499 ? -10.266 6.581 58.046 1.00 87.94 499 GLN A C 1
ATOM 3972 O O . GLN A 1 499 ? -9.278 7.011 57.449 1.00 87.94 499 GLN A O 1
ATOM 3977 N N . GLU A 1 500 ? -10.373 5.303 58.402 1.00 91.62 500 GLU A N 1
ATOM 3978 C CA . GLU A 1 500 ? -9.384 4.284 58.050 1.00 91.62 500 GLU A CA 1
ATOM 3979 C C . GLU A 1 500 ? -9.727 3.637 56.704 1.00 91.62 500 GLU A C 1
ATOM 3981 O O . GLU A 1 500 ? -10.896 3.465 56.346 1.00 91.62 500 GLU A O 1
ATOM 3986 N N . ILE A 1 501 ? -8.703 3.293 55.920 1.00 94.62 501 ILE A N 1
ATOM 3987 C CA . ILE A 1 501 ? -8.885 2.628 54.624 1.00 94.62 501 ILE A CA 1
ATOM 3988 C C . ILE A 1 501 ? -9.111 1.138 54.875 1.00 94.62 501 ILE A C 1
ATOM 3990 O O . ILE A 1 501 ? -8.206 0.439 55.322 1.00 94.62 501 ILE A O 1
ATOM 3994 N N . ILE A 1 502 ? -10.304 0.649 54.543 1.00 94.38 502 ILE A N 1
ATOM 3995 C CA . ILE A 1 502 ? -10.725 -0.739 54.800 1.00 94.38 502 ILE A CA 1
ATOM 3996 C C . ILE A 1 502 ? -10.712 -1.623 53.549 1.00 94.38 502 ILE A C 1
ATOM 3998 O O . ILE A 1 502 ? -10.683 -2.848 53.650 1.00 94.38 502 ILE A O 1
ATOM 4002 N N . ALA A 1 503 ? -10.752 -1.023 52.359 1.00 95.88 503 ALA A N 1
ATOM 4003 C CA . ALA A 1 503 ? -10.765 -1.742 51.089 1.00 95.88 503 ALA A CA 1
ATOM 4004 C C . ALA A 1 503 ? -10.305 -0.845 49.933 1.00 95.88 503 ALA A C 1
ATOM 4006 O O . ALA A 1 503 ? -10.228 0.379 50.059 1.00 95.88 503 ALA A O 1
ATOM 4007 N N . VAL A 1 504 ? -10.057 -1.459 48.779 1.00 96.25 504 VAL A N 1
ATOM 4008 C CA . VAL A 1 504 ? -9.806 -0.777 47.506 1.00 96.25 504 VAL A CA 1
ATOM 4009 C C . VAL A 1 504 ? -10.925 -1.115 46.529 1.00 96.25 504 VAL A C 1
ATOM 4011 O O . VAL A 1 504 ? -11.164 -2.287 46.238 1.00 96.25 504 VAL A O 1
ATOM 4014 N N . LEU A 1 505 ? -11.591 -0.086 46.008 1.00 95.19 505 LEU A N 1
ATOM 4015 C CA . LEU A 1 505 ? -12.543 -0.193 44.907 1.00 95.19 505 LEU A CA 1
ATOM 4016 C C . LEU A 1 505 ? -11.792 0.022 43.590 1.00 95.19 505 LEU A C 1
ATOM 4018 O O . LEU A 1 505 ? -11.251 1.099 43.354 1.00 95.19 505 LEU A O 1
ATOM 4022 N N . GLY A 1 506 ? -11.765 -0.992 42.732 1.00 93.12 506 GLY A N 1
ATOM 4023 C CA . GLY A 1 506 ? -11.212 -0.900 41.384 1.00 93.12 506 GLY A CA 1
ATOM 4024 C C . GLY A 1 506 ? -12.318 -0.922 40.338 1.00 93.12 506 GLY A C 1
ATOM 4025 O O . GLY A 1 506 ? -13.038 -1.915 40.247 1.00 93.12 506 GLY A O 1
ATOM 4026 N N . PHE A 1 507 ? -12.424 0.130 39.529 1.00 90.69 507 PHE A N 1
ATOM 4027 C CA . PHE A 1 507 ? -13.170 0.085 38.271 1.00 90.69 507 PHE A CA 1
ATOM 4028 C C . PHE A 1 507 ? -12.261 -0.449 37.184 1.00 90.69 507 PHE A C 1
ATOM 4030 O O . PHE A 1 507 ? -11.237 0.162 36.898 1.00 90.69 507 PHE A O 1
ATOM 4037 N N . ARG A 1 508 ? -12.632 -1.593 36.626 1.00 88.06 508 ARG A N 1
ATOM 4038 C CA . ARG A 1 508 ? -11.950 -2.262 35.534 1.00 88.06 508 ARG A CA 1
ATOM 4039 C C . ARG A 1 508 ? -12.507 -1.806 34.192 1.00 88.06 508 ARG A C 1
ATOM 4041 O O . ARG A 1 508 ? -13.726 -1.712 34.038 1.00 88.06 508 ARG A O 1
ATOM 4048 N N . PHE A 1 509 ? -11.612 -1.656 33.227 1.00 86.25 509 PHE A N 1
ATOM 4049 C CA . PHE A 1 509 ? -11.901 -1.397 31.825 1.00 86.25 509 PHE A CA 1
ATOM 4050 C C . PHE A 1 509 ? -11.113 -2.364 30.942 1.00 86.25 509 PHE A C 1
ATOM 4052 O O . PHE A 1 509 ? -10.002 -2.772 31.291 1.00 86.25 509 PHE A O 1
ATOM 4059 N N . ASP A 1 510 ? -11.700 -2.690 29.799 1.00 82.69 510 ASP A N 1
ATOM 4060 C CA . ASP A 1 510 ? -11.016 -3.353 28.697 1.00 82.69 510 ASP A CA 1
ATOM 4061 C C . ASP A 1 510 ? -10.076 -2.333 28.010 1.00 82.69 510 ASP A C 1
ATOM 4063 O O . ASP A 1 510 ? -10.532 -1.244 27.621 1.00 82.69 510 ASP A O 1
ATOM 4067 N N . PRO A 1 511 ? -8.761 -2.617 27.919 1.00 85.56 511 PRO A N 1
ATOM 4068 C CA . PRO A 1 511 ? -7.808 -1.711 27.300 1.00 85.56 511 PRO A CA 1
ATOM 4069 C C . PRO A 1 511 ? -8.100 -1.458 25.821 1.00 85.56 511 PRO A C 1
ATOM 4071 O O . PRO A 1 511 ? -8.013 -0.304 25.407 1.00 85.56 511 PRO A O 1
ATOM 4074 N N . ASP A 1 512 ? -8.458 -2.474 25.040 1.00 78.69 512 ASP A N 1
ATOM 4075 C CA . ASP A 1 512 ? -8.669 -2.356 23.596 1.00 78.69 512 ASP A CA 1
ATOM 4076 C C . ASP A 1 512 ? -9.912 -1.503 23.285 1.00 78.69 512 ASP A C 1
ATOM 4078 O O . ASP A 1 512 ? -9.883 -0.627 22.410 1.00 78.69 512 ASP A O 1
ATOM 4082 N N . ARG A 1 513 ? -10.972 -1.668 24.087 1.00 74.25 513 ARG A N 1
ATOM 4083 C CA . ARG A 1 513 ? -12.254 -0.967 23.897 1.00 74.25 513 ARG A CA 1
ATOM 4084 C C . ARG A 1 513 ? -12.310 0.456 24.433 1.00 74.25 513 ARG A C 1
ATOM 4086 O O . ARG A 1 513 ? -13.038 1.272 23.878 1.00 74.25 513 ARG A O 1
ATOM 4093 N N . GLU A 1 514 ? -11.599 0.776 25.516 1.00 76.94 514 GLU A N 1
ATOM 4094 C CA . GLU A 1 514 ? -11.646 2.128 26.099 1.00 76.94 514 GLU A CA 1
ATOM 4095 C C . GLU A 1 514 ? -10.311 2.867 26.054 1.00 76.94 514 GLU A C 1
ATOM 4097 O O . GLU A 1 514 ? -10.274 4.038 25.681 1.00 76.94 514 GLU A O 1
ATOM 4102 N N . PHE A 1 515 ? -9.216 2.230 26.467 1.00 84.50 515 PHE A N 1
ATOM 4103 C CA . PHE A 1 515 ? -7.947 2.934 26.659 1.00 84.50 515 PHE A CA 1
ATOM 4104 C C . PHE A 1 515 ? -7.220 3.190 25.334 1.00 84.50 515 PHE A C 1
ATOM 4106 O O . PHE A 1 515 ? -6.739 4.295 25.088 1.00 84.50 515 PHE A O 1
ATOM 4113 N N . SER A 1 516 ? -7.168 2.191 24.456 1.00 85.38 516 SER A N 1
ATOM 4114 C CA . SER A 1 516 ? -6.510 2.270 23.151 1.00 85.38 516 SER A CA 1
ATOM 4115 C C . SER A 1 516 ? -7.200 3.247 22.201 1.00 85.38 516 SER A C 1
ATOM 4117 O O . SER A 1 516 ? -6.532 3.892 21.391 1.00 85.38 516 SER A O 1
ATOM 4119 N N . GLN A 1 517 ? -8.513 3.438 22.361 1.00 77.38 517 GLN A N 1
ATOM 4120 C CA . GLN A 1 517 ? -9.301 4.400 21.585 1.00 77.38 517 GLN A CA 1
ATOM 4121 C C . GLN A 1 517 ? -8.819 5.849 21.777 1.00 77.38 517 GLN A C 1
ATOM 4123 O O . GLN A 1 517 ? -8.946 6.671 20.874 1.00 77.38 517 GLN A O 1
ATOM 4128 N N . LEU A 1 518 ? -8.180 6.161 22.912 1.00 79.44 518 LEU A N 1
ATOM 4129 C CA . LEU A 1 518 ? -7.659 7.502 23.217 1.00 79.44 518 LEU A CA 1
ATOM 4130 C C . LEU A 1 518 ? -6.501 7.935 22.308 1.00 79.44 518 LEU A C 1
ATOM 4132 O O . LEU A 1 518 ? -6.138 9.111 22.300 1.00 79.44 518 LEU A O 1
ATOM 4136 N N . PHE A 1 519 ? -5.900 6.996 21.574 1.00 82.06 519 PHE A N 1
ATOM 4137 C CA . PHE A 1 519 ? -4.748 7.245 20.709 1.00 82.06 519 PHE A CA 1
ATOM 4138 C C . PHE A 1 519 ? -5.103 7.268 19.216 1.00 82.06 519 PHE A C 1
ATOM 4140 O O . PHE A 1 519 ? -4.224 7.502 18.385 1.00 82.06 519 PHE A O 1
ATOM 4147 N N . ILE A 1 520 ? -6.377 7.058 18.865 1.00 73.12 520 ILE A N 1
ATOM 4148 C CA . ILE A 1 520 ? -6.834 6.970 17.471 1.00 73.12 520 ILE A CA 1
ATOM 4149 C C . ILE A 1 520 ? -6.654 8.286 16.722 1.00 73.12 520 ILE A C 1
ATOM 4151 O O . ILE A 1 520 ? -6.222 8.264 15.575 1.00 73.12 520 ILE A O 1
ATOM 4155 N N . ASP A 1 521 ? -6.879 9.435 17.363 1.00 69.88 521 ASP A N 1
ATOM 4156 C CA . ASP A 1 521 ? -6.665 10.748 16.730 1.00 69.88 521 ASP A CA 1
ATOM 4157 C C . ASP A 1 521 ? -5.208 10.963 16.282 1.00 69.88 521 ASP A C 1
ATOM 4159 O O . ASP A 1 521 ? -4.926 11.791 15.419 1.00 69.88 521 ASP A O 1
ATOM 4163 N N . GLY A 1 522 ? -4.267 10.205 16.848 1.00 72.44 522 GLY A N 1
ATOM 4164 C CA . GLY A 1 522 ? -2.858 10.242 16.488 1.00 72.44 522 GLY A CA 1
ATOM 4165 C C . GLY A 1 522 ? -2.439 9.216 15.440 1.00 72.44 522 GLY A C 1
ATOM 4166 O O . GLY A 1 522 ? -1.253 8.903 15.394 1.00 72.44 522 GLY A O 1
ATOM 4167 N N . ARG A 1 523 ? -3.360 8.657 14.645 1.00 77.75 523 ARG A N 1
ATOM 4168 C CA . ARG A 1 523 ? -3.074 7.665 13.592 1.00 77.75 523 ARG A CA 1
ATOM 4169 C C . ARG A 1 523 ? -3.323 8.249 12.201 1.00 77.75 523 ARG A C 1
ATOM 4171 O O . ARG A 1 523 ? -4.380 8.078 11.618 1.00 77.75 523 ARG A O 1
ATOM 4178 N N . LEU A 1 524 ? -2.335 8.954 11.661 1.00 71.94 524 LEU A N 1
ATOM 4179 C CA . LEU A 1 524 ? -2.447 9.665 10.382 1.00 71.94 524 LEU A CA 1
ATOM 4180 C C . LEU A 1 524 ? -1.704 8.903 9.269 1.00 71.94 524 LEU A C 1
ATOM 4182 O O . LEU A 1 524 ? -0.770 8.153 9.547 1.00 71.94 524 LEU A O 1
ATOM 4186 N N . GLY A 1 525 ? -2.102 9.087 8.011 1.00 67.75 525 GLY A N 1
ATOM 4187 C CA . GLY A 1 525 ? -1.429 8.481 6.852 1.00 67.75 525 GLY A CA 1
ATOM 4188 C C . GLY A 1 525 ? -1.127 6.981 6.986 1.00 67.75 525 GLY A C 1
ATOM 4189 O O . GLY A 1 525 ? -1.872 6.234 7.633 1.00 67.75 525 GLY A O 1
ATOM 4190 N N . ASN A 1 526 ? -0.003 6.547 6.414 1.00 69.50 526 ASN A N 1
ATOM 4191 C CA . ASN A 1 526 ? 0.310 5.123 6.242 1.00 69.50 526 ASN A CA 1
ATOM 4192 C C . ASN A 1 526 ? 1.026 4.547 7.472 1.00 69.50 526 ASN A C 1
ATOM 4194 O O . ASN A 1 526 ? 0.814 3.400 7.861 1.00 69.50 526 ASN A O 1
ATOM 4198 N N . SER A 1 527 ? 1.882 5.343 8.115 1.00 83.69 527 SER A N 1
ATOM 4199 C CA . SER A 1 527 ? 2.739 4.891 9.214 1.00 83.69 527 SER A CA 1
ATOM 4200 C C . SER A 1 527 ? 2.710 5.775 10.454 1.00 83.69 527 SER A C 1
ATOM 4202 O O . SER A 1 527 ? 3.286 5.352 11.460 1.00 83.69 527 SER A O 1
ATOM 4204 N N . PHE A 1 528 ? 2.062 6.950 10.421 1.00 85.88 528 PHE A N 1
ATOM 4205 C CA . PHE A 1 528 ? 1.972 7.794 11.609 1.00 85.88 528 PHE A CA 1
ATOM 4206 C C . PHE A 1 528 ? 1.045 7.131 12.634 1.00 85.88 528 PHE A C 1
ATOM 4208 O O . PHE A 1 528 ? -0.103 6.775 12.349 1.00 85.88 528 PHE A O 1
ATOM 4215 N N . GLU A 1 529 ? 1.549 6.955 13.846 1.00 87.81 529 GLU A N 1
ATOM 4216 C CA . GLU A 1 529 ? 0.829 6.321 14.940 1.00 87.81 529 GLU A CA 1
ATOM 4217 C C . GLU A 1 529 ? 1.190 6.983 16.262 1.00 87.81 529 GLU A C 1
ATOM 4219 O O . GLU A 1 529 ? 2.348 7.318 16.521 1.00 87.81 529 GLU A O 1
ATOM 4224 N N . SER A 1 530 ? 0.185 7.125 17.122 1.00 90.38 530 SER A N 1
ATOM 4225 C CA . SER A 1 530 ? 0.379 7.412 18.531 1.00 90.38 530 SER A CA 1
ATOM 4226 C C . SER A 1 530 ? -0.014 6.202 19.361 1.00 90.38 530 SER A C 1
ATOM 4228 O O . SER A 1 530 ? -1.023 5.554 19.093 1.00 90.38 530 SER A O 1
ATOM 4230 N N . TYR A 1 531 ? 0.801 5.888 20.359 1.00 92.62 531 TYR A N 1
ATOM 4231 C CA . TYR A 1 531 ? 0.589 4.768 21.269 1.00 92.62 531 TYR A CA 1
ATOM 4232 C C . TYR A 1 531 ? 1.216 5.070 22.631 1.00 92.62 531 TYR A C 1
ATOM 4234 O O . TYR A 1 531 ? 2.000 6.008 22.789 1.00 92.62 531 TYR A O 1
ATOM 4242 N N . ALA A 1 532 ? 0.879 4.279 23.640 1.00 93.38 532 ALA A N 1
ATOM 4243 C CA . ALA A 1 532 ? 1.411 4.406 24.984 1.00 93.38 532 ALA A CA 1
ATOM 4244 C C . ALA A 1 532 ? 2.346 3.250 25.339 1.00 93.38 532 ALA A C 1
ATOM 4246 O O . ALA A 1 532 ? 2.109 2.091 24.996 1.00 93.38 532 ALA A O 1
ATOM 4247 N N . VAL A 1 533 ? 3.393 3.574 26.096 1.00 94.06 533 VAL A N 1
ATOM 4248 C CA . VAL A 1 533 ? 4.321 2.612 26.693 1.00 94.06 533 VAL A CA 1
ATOM 4249 C C . VAL A 1 533 ? 4.482 2.864 28.184 1.00 94.06 533 VAL A C 1
ATOM 4251 O O . VAL A 1 533 ? 4.357 3.996 28.664 1.00 94.06 533 VAL A O 1
ATOM 4254 N N . ASP A 1 534 ? 4.799 1.808 28.922 1.00 90.69 534 ASP A N 1
ATOM 4255 C CA . ASP A 1 534 ? 5.177 1.913 30.325 1.00 90.69 534 ASP A CA 1
ATOM 4256 C C . ASP A 1 534 ? 6.697 2.065 30.521 1.00 90.69 534 ASP A C 1
ATOM 4258 O O . ASP A 1 534 ? 7.508 1.927 29.601 1.00 90.69 534 ASP A O 1
ATOM 4262 N N . SER A 1 535 ? 7.112 2.314 31.764 1.00 87.88 535 SER A N 1
ATOM 4263 C CA . SER A 1 535 ? 8.526 2.468 32.135 1.00 87.88 535 SER A CA 1
ATOM 4264 C C . SER A 1 535 ? 9.384 1.204 31.958 1.00 87.88 535 SER A C 1
ATOM 4266 O O . SER A 1 535 ? 10.601 1.277 32.115 1.00 87.88 535 SER A O 1
ATOM 4268 N N . ARG A 1 536 ? 8.780 0.041 31.679 1.00 87.25 536 ARG A N 1
ATOM 4269 C CA . ARG A 1 536 ? 9.471 -1.235 31.413 1.00 87.25 536 ARG A CA 1
ATOM 4270 C C . ARG A 1 536 ? 9.682 -1.464 29.906 1.00 87.25 536 ARG A C 1
ATOM 4272 O O . ARG A 1 536 ? 10.365 -2.425 29.530 1.00 87.25 536 ARG A O 1
ATOM 4279 N N . GLY A 1 537 ? 9.121 -0.584 29.070 1.00 89.31 537 GLY A N 1
ATOM 4280 C CA . GLY A 1 537 ? 9.167 -0.643 27.613 1.00 89.31 537 GLY A CA 1
ATOM 4281 C C . GLY A 1 537 ? 8.087 -1.530 26.993 1.00 89.31 537 GLY A C 1
ATOM 4282 O O . GLY A 1 537 ? 8.228 -1.886 25.826 1.00 89.31 537 GLY A O 1
ATOM 4283 N N . TYR A 1 538 ? 7.052 -1.915 27.748 1.00 91.88 538 TYR A N 1
ATOM 4284 C CA . TYR A 1 538 ? 5.896 -2.608 27.181 1.00 91.88 538 TYR A CA 1
ATOM 4285 C C . TYR A 1 538 ? 4.920 -1.601 26.596 1.00 91.88 538 TYR A C 1
ATOM 4287 O O . TYR A 1 538 ? 4.639 -0.566 27.206 1.00 91.88 538 TYR A O 1
ATOM 4295 N N . MET A 1 539 ? 4.396 -1.935 25.426 1.00 93.94 539 MET A N 1
ATOM 4296 C CA . ME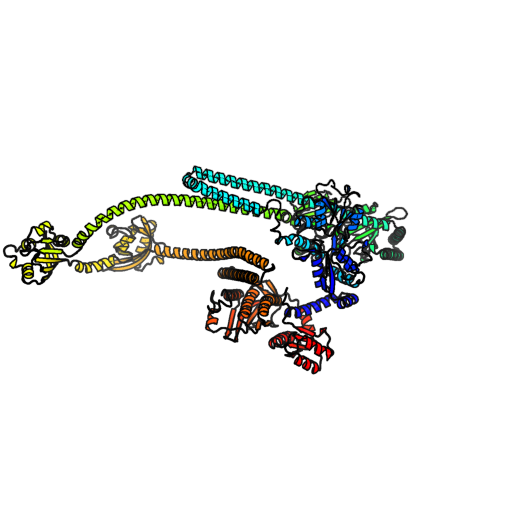T A 1 539 ? 3.268 -1.246 24.830 1.00 93.94 539 MET A CA 1
ATOM 4297 C C . MET A 1 539 ? 2.022 -1.503 25.685 1.00 93.94 539 MET A C 1
ATOM 4299 O O . MET A 1 539 ? 1.754 -2.632 26.085 1.00 93.94 539 MET A O 1
ATOM 4303 N N . ILE A 1 540 ? 1.291 -0.441 26.013 1.00 93.19 540 ILE A N 1
ATOM 4304 C CA . ILE A 1 540 ? 0.102 -0.486 26.876 1.00 93.19 540 ILE A CA 1
ATOM 4305 C C . ILE A 1 540 ? -1.154 0.052 26.177 1.00 93.19 540 ILE A C 1
ATOM 4307 O O . ILE A 1 540 ? -2.183 0.247 26.804 1.00 93.19 540 ILE A O 1
ATOM 4311 N N . SER A 1 541 ? -1.078 0.309 24.880 1.00 92.12 541 SER A N 1
ATOM 4312 C CA . SER A 1 541 ? -2.227 0.580 24.017 1.00 92.12 541 SER A CA 1
ATOM 4313 C C . SER A 1 541 ? -2.074 -0.256 22.758 1.00 92.12 541 SER A C 1
ATOM 4315 O O . SER A 1 541 ? -0.948 -0.504 22.338 1.00 92.12 541 SER A O 1
ATOM 4317 N N . SER A 1 542 ? -3.166 -0.634 22.120 1.00 87.75 542 SER A N 1
ATOM 4318 C CA . SER A 1 542 ? -3.127 -1.462 20.918 1.00 87.75 542 SER A CA 1
ATOM 4319 C C . SER A 1 542 ? -2.494 -0.687 19.764 1.00 87.75 542 SER A C 1
ATOM 4321 O O . SER A 1 542 ? -2.782 0.497 19.552 1.00 87.75 542 SER A O 1
ATOM 4323 N N . SER A 1 543 ? -1.637 -1.360 19.008 1.00 89.12 543 SER A N 1
ATOM 4324 C CA . SER A 1 543 ? -1.098 -0.865 17.751 1.00 89.12 543 SER A CA 1
ATOM 4325 C C . SER A 1 543 ? -2.107 -1.034 16.613 1.00 89.12 543 SER A C 1
ATOM 4327 O O . SER A 1 543 ? -2.786 -2.059 16.521 1.00 89.12 543 SER A O 1
ATOM 4329 N N . ARG A 1 544 ? -2.150 -0.069 15.685 1.00 82.19 544 ARG A N 1
ATOM 4330 C CA . ARG A 1 544 ? -2.885 -0.207 14.410 1.00 82.19 544 ARG A CA 1
ATOM 4331 C C . ARG A 1 544 ? -2.275 -1.260 13.479 1.00 82.19 544 ARG A C 1
ATOM 4333 O O . ARG A 1 544 ? -2.901 -1.645 12.504 1.00 82.19 544 ARG A O 1
ATOM 4340 N N . PHE A 1 545 ? -1.062 -1.724 13.778 1.00 87.12 545 PHE A N 1
ATOM 4341 C CA . PHE A 1 545 ? -0.329 -2.726 13.006 1.00 87.12 545 PHE A CA 1
ATOM 4342 C C . PHE A 1 545 ? -0.332 -4.097 13.697 1.00 87.12 545 PHE A C 1
ATOM 4344 O O . PHE A 1 545 ? 0.564 -4.906 13.462 1.00 87.12 545 PHE A O 1
ATOM 4351 N N . THR A 1 546 ? -1.317 -4.377 14.560 1.00 85.25 546 THR A N 1
ATOM 4352 C CA . THR A 1 546 ? -1.402 -5.658 15.285 1.00 85.25 546 THR A CA 1
ATOM 4353 C C . THR A 1 546 ? -1.408 -6.849 14.322 1.00 85.25 546 THR A C 1
ATOM 4355 O O . THR A 1 546 ? -0.616 -7.765 14.519 1.00 85.25 546 THR A O 1
ATOM 4358 N N . SER A 1 547 ? -2.151 -6.796 13.211 1.00 79.56 547 SER A N 1
ATOM 4359 C CA . SER A 1 547 ? -2.138 -7.864 12.197 1.00 79.56 547 SER A CA 1
ATOM 4360 C C . SER A 1 547 ? -0.755 -8.069 11.550 1.00 79.56 547 SER A C 1
ATOM 4362 O O . SER A 1 547 ? -0.338 -9.205 11.340 1.00 79.56 547 SER A O 1
ATOM 4364 N N . GLU A 1 548 ? 0.006 -6.994 11.289 1.00 85.25 548 GLU A N 1
ATOM 4365 C CA . GLU A 1 548 ? 1.394 -7.083 10.784 1.00 85.25 548 GLU A CA 1
ATOM 4366 C C . GLU A 1 548 ? 2.306 -7.776 11.811 1.00 85.25 548 GLU A C 1
ATOM 4368 O O . GLU A 1 548 ? 3.156 -8.600 11.468 1.00 85.25 548 GLU A O 1
ATOM 4373 N N . LEU A 1 549 ? 2.134 -7.445 13.092 1.00 87.75 549 LEU A N 1
ATOM 4374 C CA . LEU A 1 549 ? 2.896 -8.043 14.186 1.00 87.75 549 LEU A CA 1
ATOM 4375 C C . LEU A 1 549 ? 2.538 -9.518 14.404 1.00 87.75 549 LEU A C 1
ATOM 4377 O O . LEU A 1 549 ? 3.430 -10.309 14.718 1.00 87.75 549 LEU A O 1
ATOM 4381 N N . GLN A 1 550 ? 1.271 -9.887 14.207 1.00 85.69 550 GLN A N 1
ATOM 4382 C CA . GLN A 1 550 ? 0.795 -11.268 14.266 1.00 85.69 550 GLN A CA 1
ATOM 4383 C C . GLN A 1 550 ? 1.373 -12.112 13.127 1.00 85.69 550 GLN A C 1
ATOM 4385 O O . GLN A 1 550 ? 1.923 -13.183 13.374 1.00 85.69 550 GLN A O 1
ATOM 4390 N N . GLN A 1 551 ? 1.368 -11.594 11.893 1.00 85.25 551 GLN A N 1
ATOM 4391 C CA . GLN A 1 551 ? 1.997 -12.254 10.738 1.00 85.25 551 GLN A CA 1
ATOM 4392 C C . GLN A 1 551 ? 3.501 -12.491 10.941 1.00 85.25 551 GLN A C 1
ATOM 4394 O O . GLN A 1 551 ? 4.050 -13.487 10.476 1.00 85.25 551 GLN A O 1
ATOM 4399 N N . LYS A 1 552 ? 4.177 -11.593 11.667 1.00 86.88 552 LYS A N 1
ATOM 4400 C CA . LYS A 1 552 ? 5.597 -11.725 12.035 1.00 86.88 552 LYS A CA 1
ATOM 4401 C C . LYS A 1 552 ? 5.848 -12.628 13.248 1.00 86.88 552 LYS A C 1
ATOM 4403 O O . LYS A 1 552 ? 7.007 -12.809 13.620 1.00 86.88 552 LYS A O 1
ATOM 4408 N N . GLY A 1 553 ? 4.802 -13.146 13.894 1.00 87.12 553 GLY A N 1
ATOM 4409 C CA . GLY A 1 553 ? 4.902 -13.955 15.111 1.00 87.12 553 GLY A CA 1
ATOM 4410 C C . GLY A 1 553 ? 5.378 -13.186 16.351 1.00 87.12 553 GLY A C 1
ATOM 4411 O O . GLY A 1 553 ? 5.822 -13.804 17.315 1.00 87.12 553 GLY A O 1
ATOM 4412 N N . ILE A 1 554 ? 5.325 -11.848 16.334 1.00 87.88 554 ILE A N 1
ATOM 4413 C CA . ILE A 1 554 ? 5.661 -11.003 17.495 1.00 87.88 554 ILE A CA 1
ATOM 4414 C C . ILE A 1 554 ? 4.500 -11.000 18.495 1.00 87.88 554 ILE A C 1
ATOM 4416 O O . ILE A 1 554 ? 4.725 -11.004 19.703 1.00 87.88 554 ILE A O 1
ATOM 4420 N N . VAL A 1 555 ? 3.270 -10.992 17.980 1.00 87.94 555 VAL A N 1
ATOM 4421 C CA . VAL A 1 555 ? 2.028 -11.113 18.751 1.00 87.94 555 VAL A CA 1
ATOM 4422 C C . VAL A 1 555 ? 1.367 -12.443 18.364 1.00 87.94 555 VAL A C 1
ATOM 4424 O O . VAL A 1 555 ? 1.381 -12.780 17.180 1.00 87.94 555 VAL A O 1
ATOM 4427 N N . PRO A 1 556 ? 0.827 -13.239 19.303 1.00 83.62 556 PRO A N 1
ATOM 4428 C CA . PRO A 1 556 ? 0.089 -14.453 18.954 1.00 83.62 556 PRO A CA 1
ATOM 4429 C C . PRO A 1 556 ? -1.143 -14.155 18.082 1.00 83.62 556 PRO A C 1
ATOM 4431 O O . PRO A 1 556 ? -1.736 -13.082 18.171 1.00 83.62 556 PRO A O 1
ATOM 4434 N N . ALA A 1 557 ? -1.527 -15.095 17.217 1.00 79.00 557 ALA A N 1
ATOM 4435 C CA . ALA A 1 557 ? -2.675 -14.913 16.329 1.00 79.00 557 ALA A CA 1
ATOM 4436 C C . ALA A 1 557 ? -3.981 -14.780 17.132 1.00 79.00 557 ALA A C 1
ATOM 4438 O O . ALA A 1 557 ? -4.326 -15.684 17.890 1.00 79.00 557 ALA A O 1
ATOM 4439 N N . GLY A 1 558 ? -4.701 -13.674 16.926 1.00 74.00 558 GLY A N 1
ATOM 4440 C CA . GLY A 1 558 ? -5.929 -13.343 17.658 1.00 74.00 558 GLY A CA 1
ATOM 4441 C C . GLY A 1 558 ? -5.712 -12.521 18.934 1.00 74.00 558 GLY A C 1
ATOM 4442 O O . GLY A 1 558 ? -6.677 -11.958 19.436 1.00 74.00 558 GLY A O 1
ATOM 4443 N N . ASP A 1 559 ? -4.473 -12.382 19.416 1.00 80.38 559 ASP A N 1
ATOM 4444 C CA . ASP A 1 559 ? -4.178 -11.620 20.633 1.00 80.38 559 ASP A CA 1
ATOM 4445 C C . ASP A 1 559 ? -3.954 -10.126 20.334 1.00 80.38 559 ASP A C 1
ATOM 4447 O O . ASP A 1 559 ? -3.436 -9.740 19.277 1.00 80.38 559 ASP A O 1
ATOM 4451 N N . SER A 1 560 ? -4.252 -9.279 21.325 1.00 84.44 560 SER A N 1
ATOM 4452 C CA . SER A 1 560 ? -3.938 -7.846 21.293 1.00 84.44 560 SER A CA 1
ATOM 4453 C C . SER A 1 560 ? -2.431 -7.579 21.401 1.00 84.44 560 SER A C 1
ATOM 4455 O O . SER A 1 560 ? -1.672 -8.311 22.040 1.00 84.44 560 SER A O 1
ATOM 4457 N N . SER A 1 561 ? -1.976 -6.463 20.828 1.00 90.00 561 SER A N 1
ATOM 4458 C CA . SER A 1 561 ? -0.610 -5.952 21.018 1.00 90.00 561 SER A CA 1
ATOM 4459 C C . SER A 1 561 ? -0.372 -5.337 22.407 1.00 90.00 561 SER A C 1
ATOM 4461 O O . SER A 1 561 ? 0.788 -5.151 22.800 1.00 90.00 561 SER A O 1
ATOM 4463 N N . VAL A 1 562 ? -1.433 -5.055 23.174 1.00 91.06 562 VAL A N 1
ATOM 4464 C CA . VAL A 1 562 ? -1.350 -4.575 24.562 1.00 91.06 562 VAL A CA 1
ATOM 4465 C C . VAL A 1 562 ? -0.587 -5.594 25.411 1.00 91.06 562 VAL A C 1
ATOM 4467 O O . VAL A 1 562 ? -0.950 -6.759 25.483 1.00 91.06 562 VAL A O 1
ATOM 4470 N N . LEU A 1 563 ? 0.500 -5.157 26.052 1.00 91.56 563 LEU A N 1
ATOM 4471 C CA . LEU A 1 563 ? 1.432 -5.962 26.859 1.00 91.56 563 LEU A CA 1
ATOM 4472 C C . LEU A 1 563 ? 2.166 -7.108 26.134 1.00 91.56 563 LEU A C 1
ATOM 4474 O O . LEU A 1 563 ? 3.163 -7.592 26.674 1.00 91.56 563 LEU A O 1
ATOM 4478 N N . ASN A 1 564 ? 1.761 -7.490 24.922 1.00 90.94 564 ASN A N 1
ATOM 4479 C CA . ASN A 1 564 ? 2.459 -8.473 24.088 1.00 90.94 564 ASN A CA 1
ATOM 4480 C C . ASN A 1 564 ? 3.639 -7.872 23.309 1.00 90.94 564 ASN A C 1
ATOM 4482 O O . ASN A 1 564 ? 4.581 -8.582 22.961 1.00 90.94 564 ASN A O 1
ATOM 4486 N N . VAL A 1 565 ? 3.652 -6.554 23.087 1.00 92.19 565 VAL A N 1
ATOM 4487 C CA . VAL A 1 565 ? 4.755 -5.873 22.396 1.00 92.19 565 VAL A CA 1
ATOM 4488 C C . VAL A 1 565 ? 5.694 -5.203 23.394 1.00 92.19 565 VAL A C 1
ATOM 4490 O O . VAL A 1 565 ? 5.290 -4.356 24.196 1.00 92.19 565 VAL A O 1
ATOM 4493 N N . ARG A 1 566 ? 6.988 -5.523 23.301 1.00 91.25 566 ARG A N 1
ATOM 4494 C CA . ARG A 1 566 ? 8.053 -4.840 24.044 1.00 91.25 566 ARG A CA 1
ATOM 4495 C C . ARG A 1 566 ? 9.033 -4.175 23.087 1.00 91.25 566 ARG A C 1
ATOM 4497 O O . ARG A 1 566 ? 9.517 -4.804 22.151 1.00 91.25 566 ARG A O 1
ATOM 4504 N N . LEU A 1 567 ? 9.358 -2.909 23.344 1.00 89.44 567 LEU A N 1
ATOM 4505 C CA . LEU A 1 567 ? 10.308 -2.162 22.523 1.00 89.44 567 LEU A CA 1
ATOM 4506 C C . LEU A 1 567 ? 11.702 -2.806 22.584 1.00 89.44 567 LEU A C 1
ATOM 4508 O O . LEU A 1 567 ? 12.205 -3.145 23.659 1.00 89.44 567 LEU A O 1
ATOM 4512 N N . GLN A 1 568 ? 12.325 -2.949 21.412 1.00 82.81 568 GLN A N 1
ATOM 4513 C CA . GLN A 1 568 ? 13.653 -3.543 21.264 1.00 82.81 568 GLN A CA 1
ATOM 4514 C C . GLN A 1 568 ? 14.740 -2.666 21.899 1.00 82.81 568 GLN A C 1
ATOM 4516 O O . GLN A 1 568 ? 14.624 -1.440 21.941 1.00 82.81 568 GLN A O 1
ATOM 4521 N N . SER A 1 569 ? 15.811 -3.312 22.366 1.00 81.25 569 SER A N 1
ATOM 4522 C CA . SER A 1 569 ? 16.986 -2.687 22.992 1.00 81.25 569 SER A CA 1
ATOM 4523 C C . SER A 1 569 ? 16.651 -1.624 24.060 1.00 81.25 569 SER A C 1
ATOM 4525 O O . SER A 1 569 ? 17.021 -0.460 23.901 1.00 81.25 569 SER A O 1
ATOM 4527 N N . PRO A 1 570 ? 15.984 -1.996 25.175 1.00 75.81 570 PRO A N 1
ATOM 4528 C CA . PRO A 1 570 ? 15.525 -1.064 26.217 1.00 75.81 570 PRO A CA 1
ATOM 4529 C C . PRO A 1 570 ? 16.575 -0.066 26.728 1.00 75.81 570 PRO A C 1
ATOM 4531 O O . PRO A 1 570 ? 16.249 1.074 27.053 1.00 75.81 570 PRO A O 1
ATOM 4534 N N . GLU A 1 571 ? 17.843 -0.478 26.792 1.00 77.94 571 GLU A N 1
ATOM 4535 C CA . GLU A 1 571 ? 18.925 0.364 27.313 1.00 77.94 571 GLU A CA 1
ATOM 4536 C C . GLU A 1 571 ? 19.362 1.471 26.340 1.00 77.94 571 GLU A C 1
ATOM 4538 O O . GLU A 1 571 ? 19.846 2.511 26.776 1.00 77.94 571 GLU A O 1
ATOM 4543 N N . THR A 1 572 ? 19.151 1.297 25.033 1.00 81.69 572 THR A N 1
ATOM 4544 C CA . THR A 1 572 ? 19.531 2.283 24.004 1.00 81.69 572 THR A CA 1
ATOM 4545 C C . THR A 1 572 ? 18.330 2.945 23.337 1.00 81.69 572 THR A C 1
ATOM 4547 O O . THR A 1 572 ? 18.486 3.953 22.652 1.00 81.69 572 THR A O 1
ATOM 4550 N N . ASN A 1 573 ? 17.128 2.391 23.506 1.00 86.81 573 ASN A N 1
ATOM 4551 C CA . ASN A 1 573 ? 15.924 2.917 22.885 1.00 86.81 573 ASN A CA 1
ATOM 4552 C C . ASN A 1 573 ? 15.514 4.252 23.541 1.00 86.81 573 ASN A C 1
ATOM 4554 O O . ASN A 1 573 ? 15.230 4.274 24.745 1.00 86.81 573 ASN A O 1
ATOM 4558 N N . PRO A 1 574 ? 15.437 5.363 22.780 1.00 90.31 574 PRO A N 1
ATOM 4559 C CA . PRO A 1 574 ? 15.182 6.687 23.345 1.00 90.31 574 PRO A CA 1
ATOM 4560 C C . PRO A 1 574 ? 13.814 6.786 24.030 1.00 90.31 574 PRO A C 1
ATOM 4562 O O . PRO A 1 574 ? 13.691 7.477 25.041 1.00 90.31 574 PRO A O 1
ATOM 4565 N N . ILE A 1 575 ? 12.811 6.049 23.545 1.00 92.25 575 ILE A N 1
ATOM 4566 C CA . ILE A 1 575 ? 11.477 5.997 24.150 1.00 92.25 575 ILE A CA 1
ATOM 4567 C C . ILE A 1 575 ? 11.541 5.307 25.512 1.00 92.25 575 ILE A C 1
ATOM 4569 O O . ILE A 1 575 ? 10.974 5.800 26.486 1.00 92.25 575 ILE A O 1
ATOM 4573 N N . VAL A 1 576 ? 12.231 4.166 25.602 1.00 90.62 576 VAL A N 1
ATOM 4574 C CA . VAL A 1 576 ? 12.303 3.395 26.851 1.00 90.62 576 VAL A CA 1
ATOM 4575 C C . VAL A 1 576 ? 13.091 4.163 27.911 1.00 90.62 576 VAL A C 1
ATOM 4577 O O . VAL A 1 576 ? 12.652 4.249 29.059 1.00 90.62 576 VAL A O 1
ATOM 4580 N N . GLN A 1 577 ? 14.192 4.811 27.521 1.00 89.44 577 GLN A N 1
ATOM 4581 C CA . GLN A 1 577 ? 14.933 5.719 28.401 1.00 89.44 577 GLN A CA 1
ATOM 4582 C C . GLN A 1 577 ? 14.052 6.882 28.868 1.00 89.44 577 GLN A C 1
ATOM 4584 O O . GLN A 1 577 ? 13.994 7.191 30.062 1.00 89.44 577 GLN A O 1
ATOM 4589 N N . ALA A 1 578 ? 13.291 7.486 27.957 1.00 89.62 578 ALA A N 1
ATOM 4590 C CA . ALA A 1 578 ? 12.371 8.555 28.305 1.00 89.62 578 ALA A CA 1
ATOM 4591 C C . ALA A 1 578 ? 11.246 8.099 29.243 1.00 89.62 578 ALA A C 1
ATOM 4593 O O . ALA A 1 578 ? 10.910 8.823 30.178 1.00 89.62 578 ALA A O 1
ATOM 4594 N N . ALA A 1 579 ? 10.703 6.893 29.064 1.00 90.25 579 ALA A N 1
ATOM 4595 C CA . ALA A 1 579 ? 9.696 6.326 29.955 1.00 90.25 579 ALA A CA 1
ATOM 4596 C C . ALA A 1 579 ? 10.253 5.996 31.346 1.00 90.25 579 ALA A C 1
ATOM 4598 O O . ALA A 1 579 ? 9.603 6.277 32.354 1.00 90.25 579 ALA A O 1
ATOM 4599 N N . LYS A 1 580 ? 11.482 5.475 31.420 1.00 88.38 580 LYS A N 1
ATOM 4600 C CA . LYS A 1 580 ? 12.177 5.170 32.679 1.00 88.38 580 LYS A CA 1
ATOM 4601 C C . LYS A 1 580 ? 12.473 6.432 33.496 1.00 88.38 580 LYS A C 1
ATOM 4603 O O . LYS A 1 580 ? 12.240 6.446 34.703 1.00 88.38 580 LYS A O 1
ATOM 4608 N N . PHE A 1 581 ? 12.933 7.500 32.841 1.00 87.94 581 PHE A N 1
ATOM 4609 C CA . PHE A 1 581 ? 13.315 8.762 33.492 1.00 87.94 581 PHE A CA 1
ATOM 4610 C C . PHE A 1 581 ? 12.232 9.850 33.465 1.00 87.94 581 PHE A C 1
ATOM 4612 O O . PHE A 1 581 ? 12.455 10.956 33.957 1.00 87.94 581 PHE A O 1
ATOM 4619 N N . LYS A 1 582 ? 11.047 9.542 32.927 1.00 88.25 582 LYS A N 1
ATOM 4620 C CA . LYS A 1 582 ? 9.914 10.470 32.783 1.00 88.25 582 LYS A CA 1
ATOM 4621 C C . LYS A 1 582 ? 10.271 11.755 32.027 1.00 88.25 582 LYS A C 1
ATOM 4623 O O . LYS A 1 582 ? 9.905 12.860 32.439 1.00 88.25 582 LYS A O 1
ATOM 4628 N N . LEU A 1 583 ? 11.011 11.603 30.932 1.00 88.69 583 LEU A N 1
ATOM 4629 C CA . LEU A 1 583 ? 11.482 12.700 30.091 1.00 88.69 583 LEU A CA 1
ATOM 4630 C C . LEU A 1 583 ? 10.548 12.908 28.896 1.00 88.69 583 LEU A C 1
ATOM 4632 O O . LEU A 1 583 ? 10.019 11.956 28.326 1.00 88.69 583 LEU A O 1
ATOM 4636 N N . ASN A 1 584 ? 10.389 14.166 28.494 1.00 91.38 584 ASN A N 1
ATOM 4637 C CA . ASN A 1 584 ? 9.783 14.521 27.213 1.00 91.38 584 ASN A CA 1
ATOM 4638 C C . ASN A 1 584 ? 10.901 14.685 26.186 1.00 91.38 584 ASN A C 1
ATOM 4640 O O . ASN A 1 584 ? 11.989 15.147 26.538 1.00 91.38 584 ASN A O 1
ATOM 4644 N N . GLY A 1 585 ? 10.646 14.348 24.929 1.00 89.50 585 GLY A N 1
ATOM 4645 C CA . GLY A 1 585 ? 11.668 14.464 23.899 1.00 89.50 585 GLY A CA 1
ATOM 4646 C C . GLY A 1 585 ? 11.139 14.256 22.493 1.00 89.50 585 GLY A C 1
ATOM 4647 O O . GLY A 1 585 ? 9.970 13.944 22.282 1.00 89.50 585 GLY A O 1
ATOM 4648 N N . GLN A 1 586 ? 12.033 14.463 21.534 1.00 91.69 586 GLN A N 1
ATOM 4649 C CA . GLN A 1 586 ? 11.811 14.182 20.125 1.00 91.69 586 GLN A CA 1
ATOM 4650 C C . GLN A 1 586 ? 13.122 13.738 19.480 1.00 91.69 586 GLN A C 1
ATOM 4652 O O . GLN A 1 586 ? 14.196 14.206 19.864 1.00 91.69 586 GLN A O 1
ATOM 4657 N N . ASN A 1 587 ? 13.027 12.867 18.483 1.00 90.62 587 ASN A N 1
ATOM 4658 C CA . ASN A 1 587 ? 14.132 12.492 17.617 1.00 90.62 587 ASN A CA 1
ATOM 4659 C C . ASN A 1 587 ? 13.667 12.546 16.158 1.00 90.62 587 ASN A C 1
ATOM 4661 O O . ASN A 1 587 ? 12.920 11.684 15.696 1.00 90.62 587 ASN A O 1
ATOM 4665 N N . LEU A 1 588 ? 14.139 13.575 15.451 1.00 86.44 588 LEU A N 1
ATOM 4666 C CA . LEU A 1 588 ? 13.881 13.801 14.028 1.00 86.44 588 LEU A CA 1
ATOM 4667 C C . LEU A 1 588 ? 14.995 13.241 13.123 1.00 86.44 588 LEU A C 1
ATOM 4669 O O . LEU A 1 588 ? 14.869 13.279 11.905 1.00 86.44 588 LEU A O 1
ATOM 4673 N N . ASN A 1 589 ? 16.068 12.699 13.708 1.00 83.75 589 ASN A N 1
ATOM 4674 C CA . ASN A 1 589 ? 17.199 12.114 12.980 1.00 83.75 589 ASN A CA 1
ATOM 4675 C C . ASN A 1 589 ? 17.002 10.623 12.666 1.00 83.75 589 ASN A C 1
ATOM 4677 O O . ASN A 1 589 ? 17.778 10.051 11.905 1.00 83.75 589 ASN A O 1
ATOM 4681 N N . GLY A 1 590 ? 15.975 10.001 13.244 1.00 88.31 590 GLY A N 1
ATOM 4682 C CA . GLY A 1 590 ? 15.663 8.590 13.054 1.00 88.31 590 GLY A CA 1
ATOM 4683 C C . GLY A 1 590 ? 16.050 7.720 14.253 1.00 88.31 590 GLY A C 1
ATOM 4684 O O . GLY A 1 590 ? 17.076 7.936 14.900 1.00 88.31 590 GLY A O 1
ATOM 4685 N N . TYR A 1 591 ? 15.222 6.725 14.556 1.00 90.88 591 TYR A N 1
ATOM 4686 C CA . TYR A 1 591 ? 15.511 5.612 15.464 1.00 90.88 591 TYR A CA 1
ATOM 4687 C C . TYR A 1 591 ? 14.675 4.385 15.074 1.00 90.88 591 TYR A C 1
ATOM 4689 O O . TYR A 1 591 ? 13.729 4.496 14.298 1.00 90.88 591 TYR A O 1
ATOM 4697 N N . THR A 1 592 ? 15.028 3.205 15.584 1.00 90.12 592 THR A N 1
ATOM 4698 C CA . THR A 1 592 ? 14.287 1.965 15.304 1.00 90.12 592 THR A CA 1
ATOM 4699 C C . THR A 1 592 ? 13.091 1.826 16.244 1.00 90.12 592 THR A C 1
ATOM 4701 O O . THR A 1 592 ? 13.262 1.861 17.467 1.00 90.12 592 THR A O 1
ATOM 4704 N N . ASN A 1 593 ? 11.892 1.646 15.690 1.00 91.50 593 ASN A N 1
ATOM 4705 C CA . ASN A 1 593 ? 10.673 1.434 16.473 1.00 91.50 593 ASN A CA 1
ATOM 4706 C C . ASN A 1 593 ? 10.423 -0.040 16.836 1.00 91.50 593 ASN A C 1
ATOM 4708 O O . ASN A 1 593 ? 11.221 -0.931 16.545 1.00 91.50 593 ASN A O 1
ATOM 4712 N N . TYR A 1 594 ? 9.270 -0.307 17.456 1.00 91.06 594 TYR A N 1
ATOM 4713 C CA . TYR A 1 594 ? 8.837 -1.652 17.847 1.00 91.06 594 TYR A CA 1
ATOM 4714 C C . TYR A 1 594 ? 8.571 -2.594 16.651 1.00 91.06 594 TYR A C 1
ATOM 4716 O O . TYR A 1 594 ? 8.629 -3.808 16.826 1.00 91.06 594 TYR A O 1
ATOM 4724 N N . ARG A 1 595 ? 8.346 -2.062 15.437 1.00 91.31 595 ARG A N 1
ATOM 4725 C CA . ARG A 1 595 ? 8.191 -2.835 14.184 1.00 91.31 595 ARG A CA 1
ATOM 4726 C C . ARG A 1 595 ? 9.515 -3.136 13.474 1.00 91.31 595 ARG A C 1
ATOM 4728 O O . ARG A 1 595 ? 9.512 -3.800 12.435 1.00 91.31 595 ARG A O 1
ATOM 4735 N N . GLY A 1 596 ? 10.637 -2.627 13.989 1.00 88.50 596 GLY A N 1
ATOM 4736 C CA . GLY A 1 596 ? 11.947 -2.722 13.338 1.00 88.50 596 GLY A CA 1
ATOM 4737 C C . GLY A 1 596 ? 12.135 -1.749 12.166 1.00 88.50 596 GLY A C 1
ATOM 4738 O O . GLY A 1 596 ? 13.021 -1.955 11.339 1.00 88.50 596 GLY A O 1
ATOM 4739 N N . LYS A 1 597 ? 11.305 -0.704 12.057 1.00 90.94 597 LYS A N 1
ATOM 4740 C CA . LYS A 1 597 ? 11.390 0.330 11.014 1.00 90.94 597 LYS A CA 1
ATOM 4741 C C . LYS A 1 597 ? 12.103 1.573 11.541 1.00 90.94 597 LYS A C 1
ATOM 4743 O O . LYS A 1 597 ? 12.009 1.898 12.725 1.00 90.94 597 LYS A O 1
ATOM 4748 N N . THR A 1 598 ? 12.788 2.289 10.650 1.00 93.00 598 THR A N 1
ATOM 4749 C CA . THR A 1 598 ? 13.372 3.598 10.965 1.00 93.00 598 THR A CA 1
ATOM 4750 C C . THR A 1 598 ? 12.276 4.654 10.971 1.00 93.00 598 THR A C 1
ATOM 4752 O O . THR A 1 598 ? 11.688 4.964 9.932 1.00 93.00 598 THR A O 1
ATOM 4755 N N . VAL A 1 599 ? 12.022 5.221 12.141 1.00 93.50 599 VAL A N 1
ATOM 4756 C CA . VAL A 1 599 ? 10.995 6.234 12.370 1.00 93.50 599 VAL A CA 1
ATOM 4757 C C . VAL A 1 599 ? 11.610 7.512 12.907 1.00 93.50 599 VAL A C 1
ATOM 4759 O O . VAL A 1 599 ? 12.682 7.500 13.512 1.00 93.50 599 VAL A O 1
ATOM 4762 N N . VAL A 1 600 ? 10.897 8.615 12.741 1.00 93.25 600 VAL A N 1
ATOM 4763 C CA . VAL A 1 600 ? 11.066 9.796 13.586 1.00 93.25 600 VAL A CA 1
ATOM 4764 C C . VAL A 1 600 ? 9.891 9.879 14.535 1.00 93.25 600 VAL A C 1
ATOM 4766 O O . VAL A 1 600 ? 8.805 9.387 14.238 1.00 93.25 600 VAL A O 1
ATOM 4769 N N . GLY A 1 601 ? 10.079 10.523 15.675 1.00 92.94 601 GLY A N 1
ATOM 4770 C CA . GLY A 1 601 ? 8.985 10.638 16.619 1.00 92.94 601 GLY A CA 1
ATOM 4771 C C . GLY A 1 601 ? 9.266 11.564 17.774 1.00 92.94 601 GLY A C 1
ATOM 4772 O O . GLY A 1 601 ? 10.377 12.060 17.970 1.00 92.94 601 GLY A O 1
ATOM 4773 N N . GLN A 1 602 ? 8.220 11.766 18.550 1.00 93.88 602 GLN A N 1
ATOM 4774 C CA . GLN A 1 602 ? 8.214 12.504 19.797 1.00 93.88 602 GLN A CA 1
ATOM 4775 C C . GLN A 1 602 ? 7.581 11.652 20.887 1.00 93.88 602 GLN A C 1
ATOM 4777 O O . GLN A 1 602 ? 6.824 10.719 20.620 1.00 93.88 602 GLN A O 1
ATOM 4782 N N . TRP A 1 603 ? 7.843 12.015 22.131 1.00 93.25 603 TRP A N 1
ATOM 4783 C CA . TRP A 1 603 ? 7.217 11.369 23.267 1.00 93.25 603 TRP A CA 1
ATOM 4784 C C . TRP A 1 603 ? 7.026 12.340 24.423 1.00 93.25 603 TRP A C 1
ATOM 4786 O O . TRP A 1 603 ? 7.820 13.257 24.666 1.00 93.25 603 TRP A O 1
ATOM 4796 N N . ILE A 1 604 ? 5.953 12.105 25.167 1.00 91.69 604 ILE A N 1
ATOM 4797 C CA . ILE A 1 604 ? 5.598 12.846 26.367 1.00 91.69 604 ILE A CA 1
ATOM 4798 C C . ILE A 1 604 ? 5.345 11.870 27.506 1.00 91.69 604 ILE A C 1
ATOM 4800 O O . ILE A 1 604 ? 4.495 10.986 27.415 1.00 91.69 604 ILE A O 1
ATOM 4804 N N . SER A 1 605 ? 6.075 12.048 28.605 1.00 89.81 605 SER A N 1
ATOM 4805 C CA . SER A 1 605 ? 5.862 11.254 29.807 1.00 89.81 605 SER A CA 1
ATOM 4806 C C . SER A 1 605 ? 4.917 11.973 30.765 1.00 89.81 605 SER A C 1
ATOM 4808 O O . SER A 1 605 ? 5.136 13.114 31.187 1.00 89.81 605 SER A O 1
ATOM 4810 N N . LEU A 1 606 ? 3.835 11.293 31.122 1.00 84.06 606 LEU A N 1
ATOM 4811 C CA . LEU A 1 606 ? 2.802 11.794 32.012 1.00 84.06 606 LEU A CA 1
ATOM 4812 C C . LEU A 1 606 ? 3.172 11.434 33.448 1.00 84.06 606 LEU A C 1
ATOM 4814 O O . LEU A 1 606 ? 2.988 10.311 33.920 1.00 84.06 606 LEU A O 1
ATOM 4818 N N . LYS A 1 607 ? 3.723 12.426 34.157 1.00 70.56 607 LYS A N 1
ATOM 4819 C CA . LYS A 1 607 ? 4.360 12.249 35.473 1.00 70.56 607 LYS A CA 1
ATOM 4820 C C . LYS A 1 607 ? 3.484 11.530 36.507 1.00 70.56 607 LYS A C 1
ATOM 4822 O O . LYS A 1 607 ? 4.031 10.775 37.316 1.00 70.56 607 LYS A O 1
ATOM 4827 N N . ASN A 1 608 ? 2.168 11.754 36.461 1.00 69.00 608 ASN A N 1
ATOM 4828 C CA . ASN A 1 608 ? 1.206 11.233 37.435 1.00 69.00 608 ASN A CA 1
ATOM 4829 C C . ASN A 1 608 ? 0.756 9.793 37.144 1.00 69.00 608 ASN A C 1
ATOM 4831 O O . ASN A 1 608 ? 0.421 9.090 38.089 1.00 69.00 608 ASN A O 1
ATOM 4835 N N . SER A 1 609 ? 0.802 9.333 35.889 1.00 68.00 609 SER A N 1
ATOM 4836 C CA . SER A 1 609 ? 0.237 8.040 35.471 1.00 68.00 609 SER A CA 1
ATOM 4837 C C . SER A 1 609 ? 1.275 6.972 35.099 1.00 68.00 609 SER A C 1
ATOM 4839 O O . SER A 1 609 ? 0.896 5.841 34.823 1.00 68.00 609 SER A O 1
ATOM 4841 N N . ASN A 1 610 ? 2.580 7.287 35.120 1.00 78.00 610 ASN A N 1
ATOM 4842 C CA . ASN A 1 610 ? 3.662 6.384 34.670 1.00 78.00 610 ASN A CA 1
ATOM 4843 C C . ASN A 1 610 ? 3.485 5.891 33.215 1.00 78.00 610 ASN A C 1
ATOM 4845 O O . ASN A 1 610 ? 3.929 4.797 32.866 1.00 78.00 610 ASN A O 1
ATOM 4849 N N . ILE A 1 611 ? 2.859 6.714 32.375 1.00 88.62 611 ILE A N 1
ATOM 4850 C CA . ILE A 1 611 ? 2.643 6.449 30.952 1.00 88.62 611 ILE A CA 1
ATOM 4851 C C . ILE A 1 611 ? 3.535 7.377 30.142 1.00 88.62 611 ILE A C 1
ATOM 4853 O O . ILE A 1 611 ? 3.613 8.573 30.436 1.00 88.62 611 ILE A O 1
ATOM 4857 N N . THR A 1 612 ? 4.145 6.850 29.090 1.00 92.50 612 THR A N 1
ATOM 4858 C CA . THR A 1 612 ? 4.755 7.662 28.042 1.00 92.50 612 THR A CA 1
ATOM 4859 C C . THR A 1 612 ? 3.969 7.480 26.761 1.00 92.50 612 THR A C 1
ATOM 4861 O O . THR A 1 612 ? 3.866 6.372 26.247 1.00 92.50 612 THR A O 1
ATOM 4864 N N . VAL A 1 613 ? 3.407 8.575 26.263 1.00 92.94 613 VAL A N 1
ATOM 4865 C CA . VAL A 1 613 ? 2.758 8.616 24.954 1.00 92.94 613 VAL A CA 1
ATOM 4866 C C . VAL A 1 613 ? 3.833 8.891 23.919 1.00 92.94 613 VAL A C 1
ATOM 4868 O O . VAL A 1 613 ? 4.612 9.831 24.079 1.00 92.94 613 VAL A O 1
ATOM 4871 N N . VAL A 1 614 ? 3.873 8.074 22.883 1.00 93.81 614 VAL A N 1
ATOM 4872 C CA . VAL A 1 614 ? 4.775 8.170 21.741 1.00 93.81 614 VAL A CA 1
ATOM 4873 C C . VAL A 1 614 ? 3.932 8.524 20.530 1.00 93.81 614 VAL A C 1
ATOM 4875 O O . VAL A 1 614 ? 2.863 7.951 20.362 1.00 93.81 614 VAL A O 1
ATOM 4878 N N . SER A 1 615 ? 4.412 9.443 19.699 1.00 92.94 615 SER A N 1
ATOM 4879 C CA . SER A 1 615 ? 3.908 9.643 18.340 1.00 92.94 615 SER A CA 1
ATOM 4880 C C . SER A 1 615 ? 5.078 9.486 17.384 1.00 92.94 615 SER A C 1
ATOM 4882 O O . SER A 1 615 ? 6.086 10.178 17.541 1.00 92.94 615 SER A O 1
ATOM 4884 N N . GLU A 1 616 ? 4.963 8.605 16.401 1.00 93.62 616 GLU A N 1
ATOM 4885 C CA . GLU A 1 616 ? 6.030 8.322 15.442 1.00 93.62 616 GLU A CA 1
ATOM 4886 C C . GLU A 1 616 ? 5.488 8.148 14.023 1.00 93.62 616 GLU A C 1
ATOM 4888 O O . GLU A 1 616 ? 4.327 7.805 13.843 1.00 93.62 616 GLU A O 1
ATOM 4893 N N . ILE A 1 617 ? 6.338 8.395 13.025 1.00 91.50 617 ILE A N 1
ATOM 4894 C CA . ILE A 1 617 ? 6.080 8.171 11.596 1.00 91.50 617 ILE A CA 1
ATOM 4895 C C . ILE A 1 617 ? 7.334 7.585 10.953 1.00 91.50 617 ILE A C 1
ATOM 4897 O O . ILE A 1 617 ? 8.461 7.939 11.316 1.00 91.50 617 ILE A O 1
ATOM 4901 N N . GLN A 1 618 ? 7.163 6.685 9.990 1.00 91.62 618 GLN A N 1
ATOM 4902 C CA . GLN A 1 618 ? 8.270 6.117 9.236 1.00 91.62 618 GLN A CA 1
ATOM 4903 C C . GLN A 1 618 ? 9.004 7.214 8.464 1.00 91.62 618 GLN A C 1
ATOM 4905 O O . GLN A 1 618 ? 8.405 8.018 7.748 1.00 91.62 618 GLN A O 1
ATOM 4910 N N . LEU A 1 619 ? 10.334 7.224 8.578 1.00 89.19 619 LEU A N 1
ATOM 4911 C CA . LEU A 1 619 ? 11.172 8.254 7.963 1.00 89.19 619 LEU A CA 1
ATOM 4912 C C . LEU A 1 619 ? 11.008 8.291 6.434 1.00 89.19 619 LEU A C 1
ATOM 4914 O O . LEU A 1 619 ? 11.080 9.359 5.838 1.00 89.19 619 LEU A O 1
ATOM 4918 N N . SER A 1 620 ? 10.759 7.140 5.802 1.00 86.25 620 SER A N 1
ATOM 4919 C CA . SER A 1 620 ? 10.537 7.063 4.355 1.00 86.25 620 SER A CA 1
ATOM 4920 C C . SER A 1 620 ? 9.219 7.692 3.907 1.00 86.25 620 SER A C 1
ATOM 4922 O O . SER A 1 620 ? 9.190 8.250 2.822 1.00 86.25 620 SER A O 1
ATOM 4924 N N . GLU A 1 621 ? 8.153 7.611 4.712 1.00 84.50 621 GLU A N 1
ATOM 4925 C CA . GLU A 1 621 ? 6.883 8.286 4.402 1.00 84.50 621 GLU A CA 1
ATOM 4926 C C . GLU A 1 621 ? 7.042 9.796 4.569 1.00 84.50 621 GLU A C 1
ATOM 4928 O O . GLU A 1 621 ? 6.680 10.562 3.685 1.00 84.50 621 GLU A O 1
ATOM 4933 N N . MET A 1 622 ? 7.683 10.222 5.660 1.00 84.62 622 MET A N 1
ATOM 4934 C CA . MET A 1 622 ? 7.957 11.636 5.912 1.00 84.62 622 MET A CA 1
ATOM 4935 C C . MET A 1 622 ? 8.819 12.286 4.814 1.00 84.62 622 MET A C 1
ATOM 4937 O O . MET A 1 622 ? 8.627 13.458 4.503 1.00 84.62 622 MET A O 1
ATOM 4941 N N . LEU A 1 623 ? 9.752 11.535 4.217 1.00 84.94 623 LEU A N 1
ATOM 4942 C CA . LEU A 1 623 ? 10.647 12.011 3.156 1.00 84.94 623 LEU A CA 1
ATOM 4943 C C . LEU A 1 623 ? 10.224 11.594 1.738 1.00 84.94 623 LEU A C 1
ATOM 4945 O O . LEU A 1 623 ? 11.003 11.806 0.809 1.00 84.94 623 LEU A O 1
ATOM 4949 N N . ALA A 1 624 ? 9.040 11.005 1.545 1.00 79.25 624 ALA A N 1
ATOM 4950 C CA . ALA A 1 624 ? 8.608 10.521 0.231 1.00 79.25 624 ALA A CA 1
ATOM 4951 C C . ALA A 1 624 ? 8.617 11.652 -0.812 1.00 79.25 624 ALA A C 1
ATOM 4953 O O . ALA A 1 624 ? 9.307 11.560 -1.827 1.00 79.25 624 ALA A O 1
ATOM 4954 N N . GLU A 1 625 ? 7.979 12.778 -0.483 1.00 75.69 625 GLU A N 1
ATOM 4955 C CA . GLU A 1 625 ? 7.922 13.966 -1.340 1.00 75.69 625 GLU A CA 1
ATOM 4956 C C . GLU A 1 625 ? 9.316 14.559 -1.611 1.00 75.69 625 GLU A C 1
ATOM 4958 O O . GLU A 1 625 ? 9.650 14.925 -2.738 1.00 75.69 625 GLU A O 1
ATOM 4963 N N . TYR A 1 626 ? 10.190 14.575 -0.597 1.00 84.25 626 TYR A N 1
ATOM 4964 C CA . TYR A 1 626 ? 11.588 14.980 -0.760 1.00 84.25 626 TYR A CA 1
ATOM 4965 C C . TYR A 1 626 ? 12.326 14.100 -1.775 1.00 84.25 626 TYR A C 1
ATOM 4967 O O . TYR A 1 626 ? 13.075 14.614 -2.610 1.00 84.25 626 TYR A O 1
ATOM 4975 N N . TYR A 1 627 ? 12.147 12.778 -1.710 1.00 80.31 627 TYR A N 1
ATOM 4976 C CA . TYR A 1 627 ? 12.818 11.857 -2.622 1.00 80.31 627 TYR A CA 1
ATOM 4977 C C . TYR A 1 627 ? 12.299 11.974 -4.052 1.00 80.31 627 TYR A C 1
ATOM 4979 O O . TYR A 1 627 ? 13.121 11.936 -4.971 1.00 80.31 627 TYR A O 1
ATOM 4987 N N . ASP A 1 628 ? 11.000 12.188 -4.244 1.00 74.06 628 ASP A N 1
ATOM 4988 C CA . ASP A 1 628 ? 10.410 12.401 -5.567 1.00 74.06 628 ASP A CA 1
ATOM 4989 C C . ASP A 1 628 ? 10.944 13.681 -6.218 1.00 74.06 628 ASP A C 1
ATOM 4991 O O . ASP A 1 628 ? 11.475 13.639 -7.334 1.00 74.06 628 ASP A O 1
ATOM 4995 N N . VAL A 1 629 ? 10.920 14.802 -5.488 1.00 77.81 629 VAL A N 1
ATOM 4996 C CA . VAL A 1 629 ? 11.461 16.086 -5.962 1.00 77.81 629 VAL A CA 1
ATOM 4997 C C . VAL A 1 629 ? 12.963 15.981 -6.233 1.00 77.81 629 VAL A C 1
ATOM 4999 O O . VAL A 1 629 ? 13.440 16.415 -7.284 1.00 77.81 629 VAL A O 1
ATOM 5002 N N . ARG A 1 630 ? 13.729 15.352 -5.331 1.00 86.06 630 ARG A N 1
ATOM 5003 C CA . ARG A 1 630 ? 15.168 15.116 -5.525 1.00 86.06 630 ARG A CA 1
ATOM 5004 C C . ARG A 1 630 ? 15.433 14.313 -6.791 1.00 86.06 630 ARG A C 1
ATOM 5006 O O . ARG A 1 630 ? 16.288 14.703 -7.582 1.00 86.06 630 ARG A O 1
ATOM 5013 N N . ASN A 1 631 ? 14.750 13.185 -6.971 1.00 77.06 631 ASN A N 1
ATOM 5014 C CA . ASN A 1 631 ? 14.982 12.304 -8.110 1.00 77.06 631 ASN A CA 1
ATOM 5015 C C . ASN A 1 631 ? 14.633 13.019 -9.423 1.00 77.06 631 ASN A C 1
ATOM 5017 O O . ASN A 1 631 ? 15.413 12.946 -10.369 1.00 77.06 631 ASN A O 1
ATOM 5021 N N . LEU A 1 632 ? 13.535 13.779 -9.461 1.00 78.62 632 LEU A N 1
ATOM 5022 C CA . LEU A 1 632 ? 13.142 14.578 -10.623 1.00 78.62 632 LEU A CA 1
ATOM 5023 C C . LEU A 1 632 ? 14.197 15.634 -10.980 1.00 78.62 632 LEU A C 1
ATOM 5025 O O . LEU A 1 632 ? 14.604 15.730 -12.139 1.00 78.62 632 LEU A O 1
ATOM 5029 N N . LEU A 1 633 ? 14.693 16.387 -9.991 1.00 80.56 633 LEU A N 1
ATOM 5030 C CA . LEU A 1 633 ? 15.740 17.390 -10.205 1.00 80.56 633 LEU A CA 1
ATOM 5031 C C . LEU A 1 633 ? 17.067 16.759 -10.656 1.00 80.56 633 LEU A C 1
ATOM 5033 O O . LEU A 1 633 ? 17.727 17.296 -11.546 1.00 80.56 633 LEU A O 1
ATOM 5037 N N . LEU A 1 634 ? 17.450 15.608 -10.092 1.00 80.06 634 LEU A N 1
ATOM 5038 C CA . LEU A 1 634 ? 18.666 14.889 -10.487 1.00 80.06 634 LEU A CA 1
ATOM 5039 C C . LEU A 1 634 ? 18.557 14.291 -11.894 1.00 80.06 634 LEU A C 1
ATOM 5041 O O . LEU A 1 634 ? 19.502 14.411 -12.671 1.00 80.06 634 LEU A O 1
ATOM 5045 N N . ILE A 1 635 ? 17.415 13.700 -12.255 1.00 78.62 635 ILE A N 1
ATOM 5046 C CA . ILE A 1 635 ? 17.159 13.202 -13.615 1.00 78.62 635 ILE A CA 1
ATOM 5047 C C . ILE A 1 635 ? 17.212 14.363 -14.609 1.00 78.62 635 ILE A C 1
ATOM 5049 O O . ILE A 1 635 ? 17.900 14.265 -15.625 1.00 78.62 635 ILE A O 1
ATOM 5053 N N . GLY A 1 636 ? 16.559 15.486 -14.294 1.00 76.50 636 GLY A N 1
ATOM 5054 C CA . GLY A 1 636 ? 16.624 16.702 -15.104 1.00 76.50 636 GLY A CA 1
ATOM 5055 C C . GLY A 1 636 ? 18.063 17.184 -15.311 1.00 76.50 636 GLY A C 1
ATOM 5056 O O . GLY A 1 636 ? 18.469 17.454 -16.443 1.00 76.50 636 GLY A O 1
ATOM 5057 N N . LEU A 1 637 ? 18.868 17.210 -14.242 1.00 82.81 637 LEU A N 1
ATOM 5058 C CA . LEU A 1 637 ? 20.283 17.577 -14.303 1.00 82.81 637 LEU A CA 1
ATOM 5059 C C . LEU A 1 637 ? 21.091 16.609 -15.186 1.00 82.81 637 LEU A C 1
ATOM 5061 O O . LEU A 1 637 ? 21.868 17.068 -16.027 1.00 82.81 637 LEU A O 1
ATOM 5065 N N . ILE A 1 638 ? 20.881 15.295 -15.051 1.00 81.00 638 ILE A N 1
ATOM 5066 C CA . ILE A 1 638 ? 21.556 14.260 -15.852 1.00 81.00 638 ILE A CA 1
ATOM 5067 C C . ILE A 1 638 ? 21.196 14.403 -17.332 1.00 81.00 638 ILE A C 1
ATOM 5069 O O . ILE A 1 638 ? 22.097 14.470 -18.167 1.00 81.00 638 ILE A O 1
ATOM 5073 N N . ILE A 1 639 ? 19.905 14.516 -17.663 1.00 76.44 639 ILE A N 1
ATOM 5074 C CA . ILE A 1 639 ? 19.433 14.681 -19.045 1.00 76.44 639 ILE A CA 1
ATOM 5075 C C . ILE A 1 639 ? 19.993 15.971 -19.644 1.00 76.44 639 ILE A C 1
ATOM 5077 O O . ILE A 1 639 ? 20.534 15.943 -20.748 1.00 76.44 639 ILE A O 1
ATOM 5081 N N . SER A 1 640 ? 19.935 17.092 -18.914 1.00 76.50 640 SER A N 1
ATOM 5082 C CA . SER A 1 640 ? 20.495 18.356 -19.405 1.00 76.50 640 SER A CA 1
ATOM 5083 C C . SER A 1 640 ? 22.004 18.259 -19.641 1.00 76.50 640 SER A C 1
ATOM 5085 O O . SER A 1 640 ? 22.494 18.729 -20.665 1.00 76.50 640 SER A O 1
ATOM 5087 N N . SER A 1 641 ? 22.736 17.577 -18.756 1.00 79.50 641 SER A N 1
ATOM 5088 C CA . SER A 1 641 ? 24.185 17.405 -18.877 1.00 79.50 641 SER A CA 1
ATOM 5089 C C . SER A 1 641 ? 24.529 16.513 -20.070 1.00 79.50 641 SER A C 1
ATOM 5091 O O . SER A 1 641 ? 25.409 16.856 -20.859 1.00 79.50 641 SER A O 1
ATOM 5093 N N . ALA A 1 642 ? 23.797 15.410 -20.255 1.00 73.38 642 ALA A N 1
ATOM 5094 C CA . ALA A 1 642 ? 23.954 14.506 -21.389 1.00 73.38 642 ALA A CA 1
ATOM 5095 C C . ALA A 1 642 ? 23.618 15.193 -22.720 1.00 73.38 642 ALA A C 1
ATOM 5097 O O . ALA A 1 642 ? 24.337 15.016 -23.703 1.00 73.38 642 ALA A O 1
ATOM 5098 N N . PHE A 1 643 ? 22.572 16.021 -22.752 1.00 77.81 643 PHE A N 1
ATOM 5099 C CA . PHE A 1 643 ? 22.186 16.785 -23.934 1.00 77.81 643 PHE A CA 1
ATOM 5100 C C . PHE A 1 643 ? 23.238 17.838 -24.295 1.00 77.81 643 PHE A C 1
ATOM 5102 O O . PHE A 1 643 ? 23.651 17.918 -25.452 1.00 77.81 643 PHE A O 1
ATOM 5109 N N . ILE A 1 644 ? 23.745 18.594 -23.312 1.00 78.75 644 ILE A N 1
ATOM 5110 C CA . ILE A 1 644 ? 24.811 19.575 -23.550 1.00 78.75 644 ILE A CA 1
ATOM 5111 C C . ILE A 1 644 ? 26.095 18.877 -24.016 1.00 78.75 644 ILE A C 1
ATOM 5113 O O . ILE A 1 644 ? 26.735 19.346 -24.960 1.00 78.75 644 ILE A O 1
ATOM 5117 N N . LEU A 1 645 ? 26.458 17.737 -23.418 1.00 78.44 645 LEU A N 1
ATOM 5118 C CA . LEU A 1 645 ? 27.616 16.949 -23.843 1.00 78.44 645 LEU A CA 1
ATOM 5119 C C . LEU A 1 645 ? 27.437 16.415 -25.272 1.00 78.44 645 LEU A C 1
ATOM 5121 O O . LEU A 1 645 ? 28.349 16.534 -26.088 1.00 78.44 645 LEU A O 1
ATOM 5125 N N . SER A 1 646 ? 26.250 15.905 -25.604 1.00 70.19 646 SER A N 1
ATOM 5126 C CA . SER A 1 646 ? 25.922 15.394 -26.941 1.00 70.19 646 SER A CA 1
ATOM 5127 C C . SER A 1 646 ? 25.979 16.497 -27.997 1.00 70.19 646 SER A C 1
ATOM 5129 O O . SER A 1 646 ? 26.607 16.314 -29.038 1.00 70.19 646 SER A O 1
ATOM 5131 N N . ILE A 1 647 ? 25.412 17.677 -27.712 1.00 76.12 647 ILE A N 1
ATOM 5132 C CA . ILE A 1 647 ? 25.530 18.858 -28.580 1.00 76.12 647 ILE A CA 1
ATOM 5133 C C . ILE A 1 647 ? 26.995 19.275 -28.729 1.00 76.12 647 ILE A C 1
ATOM 5135 O O . ILE A 1 647 ? 27.422 19.610 -29.830 1.00 76.12 647 ILE A O 1
ATOM 5139 N N . SER A 1 648 ? 27.781 19.230 -27.652 1.00 75.31 648 SER A N 1
ATOM 5140 C CA . SER A 1 648 ? 29.205 19.582 -27.691 1.00 75.31 648 SER A CA 1
ATOM 5141 C C . SER A 1 648 ? 29.990 18.635 -28.603 1.00 75.31 648 SER A C 1
ATOM 5143 O O . SER A 1 648 ? 30.747 19.092 -29.459 1.00 75.31 648 SER A O 1
ATOM 5145 N N . ILE A 1 649 ? 29.771 17.322 -28.477 1.00 74.50 649 ILE A N 1
ATOM 5146 C CA . ILE A 1 649 ? 30.389 16.293 -29.329 1.00 74.50 649 ILE A CA 1
ATOM 5147 C C . ILE A 1 649 ? 29.949 16.466 -30.786 1.00 74.50 649 ILE A C 1
ATOM 5149 O O . ILE A 1 649 ? 30.775 16.419 -31.700 1.00 74.50 649 ILE A O 1
ATOM 5153 N N . PHE A 1 650 ? 28.660 16.714 -31.013 1.00 72.12 650 PHE A N 1
ATOM 5154 C CA . PHE A 1 650 ? 28.109 16.952 -32.342 1.00 72.12 650 PHE A CA 1
ATOM 5155 C C . PHE A 1 650 ? 28.724 18.194 -33.002 1.00 72.12 650 PHE A C 1
ATOM 5157 O O . PHE A 1 650 ? 29.155 18.126 -34.153 1.00 72.12 650 PHE A O 1
ATOM 5164 N N . MET A 1 651 ? 28.854 19.300 -32.261 1.00 68.31 651 MET A N 1
ATOM 5165 C CA . MET A 1 651 ? 29.499 20.529 -32.737 1.00 68.31 651 MET A CA 1
ATOM 5166 C C . MET A 1 651 ? 30.976 20.305 -33.075 1.00 68.31 651 MET A C 1
ATOM 5168 O O . MET A 1 651 ? 31.429 20.768 -34.120 1.00 68.31 651 MET A O 1
ATOM 5172 N N . ILE A 1 652 ? 31.716 19.549 -32.253 1.00 71.38 652 ILE A N 1
ATOM 5173 C CA . ILE A 1 652 ? 33.108 19.164 -32.548 1.00 71.38 652 ILE A CA 1
ATOM 5174 C C . ILE A 1 652 ? 33.174 18.326 -33.835 1.00 71.38 652 ILE A C 1
ATOM 5176 O O . ILE A 1 652 ? 34.009 18.581 -34.702 1.00 71.38 652 ILE A O 1
ATOM 5180 N N . THR A 1 653 ? 32.262 17.366 -33.998 1.00 67.06 653 THR A N 1
ATOM 5181 C CA . THR A 1 653 ? 32.226 16.467 -35.163 1.00 67.06 653 THR A CA 1
ATOM 5182 C C . THR A 1 653 ? 31.918 17.223 -36.457 1.00 67.06 653 THR A C 1
ATOM 5184 O O . THR A 1 653 ? 32.599 17.027 -37.464 1.00 67.06 653 THR A O 1
ATOM 5187 N N . ILE A 1 654 ? 30.929 18.125 -36.435 1.00 71.12 654 ILE A N 1
ATOM 5188 C CA . ILE A 1 654 ? 30.613 19.000 -37.573 1.00 71.12 654 ILE A CA 1
ATOM 5189 C C . ILE A 1 654 ? 31.791 19.912 -37.897 1.00 71.12 654 ILE A C 1
ATOM 5191 O O . ILE A 1 654 ? 32.133 20.048 -39.069 1.00 71.12 654 ILE A O 1
ATOM 5195 N N . SER A 1 655 ? 32.412 20.516 -36.882 1.00 68.75 655 SER A N 1
ATOM 5196 C CA . SER A 1 655 ? 33.556 21.411 -37.067 1.00 68.75 655 SER A CA 1
ATOM 5197 C C . SER A 1 655 ? 34.706 20.703 -37.788 1.00 68.75 655 SER A C 1
ATOM 5199 O O . SER A 1 655 ? 35.232 21.228 -38.768 1.00 68.75 655 SER A O 1
ATOM 5201 N N . ASN A 1 656 ? 35.047 19.483 -37.361 1.00 68.19 656 ASN A N 1
ATOM 5202 C CA . ASN A 1 656 ? 36.103 18.688 -37.991 1.00 68.19 656 ASN A CA 1
ATOM 5203 C C . ASN A 1 656 ? 35.738 18.314 -39.435 1.00 68.19 656 ASN A C 1
ATOM 5205 O O . ASN A 1 656 ? 36.531 18.516 -40.352 1.00 68.19 656 ASN A O 1
ATOM 5209 N N . ARG A 1 657 ? 34.502 17.851 -39.663 1.00 70.44 657 ARG A N 1
ATOM 5210 C CA . ARG A 1 657 ? 34.040 17.432 -40.994 1.00 70.44 657 ARG A CA 1
ATOM 5211 C C . ARG A 1 657 ? 33.946 18.597 -41.982 1.00 70.44 657 ARG A C 1
ATOM 5213 O O . ARG A 1 657 ? 34.285 18.431 -43.150 1.00 70.44 657 ARG A O 1
ATOM 5220 N N . ALA A 1 658 ? 33.502 19.770 -41.534 1.00 67.25 658 ALA A N 1
ATOM 5221 C CA . ALA A 1 658 ? 33.446 20.976 -42.357 1.00 67.25 658 ALA A CA 1
ATOM 5222 C C . ALA A 1 658 ? 34.851 21.428 -42.792 1.00 67.25 658 ALA A C 1
ATOM 5224 O O . ALA A 1 658 ? 35.044 21.791 -43.954 1.00 67.25 658 ALA A O 1
ATOM 5225 N N . ASN A 1 659 ? 35.836 21.338 -41.893 1.00 67.19 659 ASN A N 1
ATOM 5226 C CA . ASN A 1 659 ? 37.233 21.638 -42.209 1.00 67.19 659 ASN A CA 1
ATOM 5227 C C . ASN A 1 659 ? 37.826 20.635 -43.213 1.00 67.19 659 ASN A C 1
ATOM 5229 O O . ASN A 1 659 ? 38.469 21.053 -44.178 1.00 67.19 659 ASN A O 1
ATOM 5233 N N . ASP A 1 660 ? 37.554 19.337 -43.053 1.00 70.38 660 ASP A N 1
ATOM 5234 C CA . ASP A 1 660 ? 38.019 18.302 -43.988 1.00 70.38 660 ASP A CA 1
ATOM 5235 C C . ASP A 1 660 ? 37.418 18.462 -45.391 1.00 70.38 660 ASP A C 1
ATOM 5237 O O . ASP A 1 660 ? 38.130 18.348 -46.390 1.00 70.38 660 ASP A O 1
ATOM 5241 N N . ILE A 1 661 ? 36.118 18.765 -45.482 1.00 73.06 661 ILE A N 1
ATOM 5242 C CA . ILE A 1 661 ? 35.436 19.022 -46.761 1.00 73.06 661 ILE A CA 1
ATOM 5243 C C . ILE A 1 661 ? 36.030 20.253 -47.450 1.00 73.06 661 ILE A C 1
ATOM 5245 O O . ILE A 1 661 ? 36.321 20.206 -48.644 1.00 73.06 661 ILE A O 1
ATOM 5249 N N . SER A 1 662 ? 36.252 21.337 -46.702 1.00 69.12 662 SER A N 1
ATOM 5250 C CA . SER A 1 662 ? 36.873 22.558 -47.230 1.00 69.12 662 SER A CA 1
ATOM 5251 C C . SER A 1 662 ? 38.274 22.279 -47.792 1.00 69.12 662 SER A C 1
ATOM 5253 O O . SER A 1 662 ? 38.613 22.728 -48.887 1.00 69.12 662 SER A O 1
ATOM 5255 N N . ARG A 1 663 ? 39.064 21.447 -47.097 1.00 71.06 663 ARG A N 1
ATOM 5256 C CA . ARG A 1 663 ? 40.403 21.040 -47.540 1.00 71.06 663 ARG A CA 1
ATOM 5257 C C . ARG A 1 663 ? 40.370 20.171 -48.804 1.00 71.06 663 ARG A C 1
ATOM 5259 O O . ARG A 1 663 ? 41.175 20.400 -49.703 1.00 71.06 663 ARG A O 1
ATOM 5266 N N . ARG A 1 664 ? 39.436 19.216 -48.901 1.00 70.44 664 ARG A N 1
ATOM 5267 C CA . ARG A 1 664 ? 39.269 18.353 -50.089 1.00 70.44 664 ARG A CA 1
ATOM 5268 C C . ARG A 1 664 ? 38.799 19.128 -51.316 1.00 70.44 664 ARG A C 1
ATOM 5270 O O . ARG A 1 664 ? 39.376 18.965 -52.382 1.00 70.44 664 ARG A O 1
ATOM 5277 N N . SER A 1 665 ? 37.835 20.034 -51.155 1.00 68.38 665 SER A N 1
ATOM 5278 C CA . SER A 1 665 ? 37.334 20.870 -52.254 1.00 68.38 665 SER A CA 1
ATOM 5279 C C . SER A 1 665 ? 38.436 21.737 -52.880 1.00 68.38 665 SER A C 1
ATOM 5281 O O . SER A 1 665 ? 38.470 21.910 -54.098 1.00 68.38 665 SER A O 1
ATOM 5283 N N . GLN A 1 666 ? 39.384 22.231 -52.073 1.00 66.75 666 GLN A N 1
ATOM 5284 C CA . GLN A 1 666 ? 40.550 22.961 -52.584 1.00 66.75 666 GLN A CA 1
ATOM 5285 C C . GLN A 1 666 ? 41.535 22.067 -53.357 1.00 66.75 666 GLN A C 1
ATOM 5287 O O . GLN A 1 666 ? 42.179 22.549 -54.287 1.00 66.75 666 GLN A O 1
ATOM 5292 N N . GLN A 1 667 ? 41.648 20.781 -53.007 1.00 71.56 667 GLN A N 1
ATOM 5293 C CA . GLN A 1 667 ? 42.501 19.821 -53.720 1.00 71.56 667 GLN A CA 1
ATOM 5294 C C . GLN A 1 667 ? 41.865 19.348 -55.038 1.00 71.56 667 GLN A C 1
ATOM 5296 O O . GLN A 1 667 ? 42.539 19.339 -56.065 1.00 71.56 667 GLN A O 1
ATOM 5301 N N . GLU A 1 668 ? 40.565 19.046 -55.043 1.00 70.19 668 GLU A N 1
ATOM 5302 C CA . GLU A 1 668 ? 39.828 18.589 -56.234 1.00 70.19 668 GLU A CA 1
ATOM 5303 C C . GLU A 1 668 ? 39.787 19.654 -57.346 1.00 70.19 668 GLU A C 1
ATOM 5305 O O . GLU A 1 668 ? 39.918 19.337 -58.532 1.00 70.19 668 GLU A O 1
ATOM 5310 N N . LEU A 1 669 ? 39.678 20.938 -56.978 1.00 65.94 669 LEU A N 1
ATOM 5311 C CA . LEU A 1 669 ? 39.703 22.045 -57.940 1.00 65.94 669 LEU A CA 1
ATOM 5312 C C . LEU A 1 669 ? 41.068 22.181 -58.642 1.00 65.94 669 LEU A C 1
ATOM 5314 O O . LEU A 1 669 ? 41.125 22.546 -59.817 1.00 65.94 669 LEU A O 1
ATOM 5318 N N . ALA A 1 670 ? 42.167 21.852 -57.956 1.00 66.56 670 ALA A N 1
ATOM 5319 C CA . ALA A 1 670 ? 43.508 21.844 -58.545 1.00 66.56 670 ALA A CA 1
ATOM 5320 C C . ALA A 1 670 ? 43.712 20.658 -59.511 1.00 66.56 670 ALA A C 1
ATOM 5322 O O . ALA A 1 670 ? 44.408 20.771 -60.525 1.00 66.56 670 ALA A O 1
ATOM 5323 N N . GLU A 1 671 ? 43.062 19.527 -59.239 1.00 64.25 671 GLU A N 1
ATOM 5324 C CA . GLU A 1 671 ? 43.156 18.312 -60.049 1.00 64.25 671 GLU A CA 1
ATOM 5325 C C . GLU A 1 671 ? 42.362 18.429 -61.367 1.00 64.25 671 GLU A C 1
ATOM 5327 O O . GLU A 1 671 ? 42.862 18.059 -62.432 1.00 64.25 671 GLU A O 1
ATOM 5332 N N . GLN A 1 672 ? 41.180 19.063 -61.346 1.00 63.34 672 GLN A N 1
ATOM 5333 C CA . GLN A 1 672 ? 40.351 19.275 -62.546 1.00 63.34 672 GLN A CA 1
ATOM 5334 C C . GLN A 1 672 ? 41.014 20.146 -63.625 1.00 63.34 672 GLN A C 1
ATOM 5336 O O . GLN A 1 672 ? 40.871 19.868 -64.819 1.00 63.34 672 GLN A O 1
ATOM 5341 N N . VAL A 1 673 ? 41.772 21.174 -63.230 1.00 60.28 673 VAL A N 1
ATOM 5342 C CA . VAL A 1 673 ? 42.529 22.023 -64.173 1.00 60.28 673 VAL A CA 1
ATOM 5343 C C . VAL A 1 673 ? 43.645 21.220 -64.862 1.00 60.28 673 VAL A C 1
ATOM 5345 O O . VAL A 1 673 ? 43.956 21.439 -66.035 1.00 60.28 673 VAL A O 1
ATOM 5348 N N . THR A 1 674 ? 44.192 20.218 -64.173 1.00 55.69 674 THR A N 1
ATOM 5349 C CA . THR A 1 674 ? 45.273 19.365 -64.683 1.00 55.69 674 THR A CA 1
ATOM 5350 C C . THR A 1 674 ? 44.753 18.303 -65.663 1.00 55.69 674 THR A C 1
ATOM 5352 O O . THR A 1 674 ? 45.406 18.004 -66.663 1.00 55.69 674 THR A O 1
ATOM 5355 N N . ILE A 1 675 ? 43.544 17.779 -65.436 1.00 56.84 675 ILE A N 1
ATOM 5356 C CA . ILE A 1 675 ? 42.920 16.737 -66.272 1.00 56.84 675 ILE A CA 1
ATOM 5357 C C . ILE A 1 675 ? 42.476 17.283 -67.639 1.00 56.84 675 ILE A C 1
ATOM 5359 O O . ILE A 1 675 ? 42.793 16.676 -68.664 1.00 56.84 675 ILE A O 1
ATOM 5363 N N . ARG A 1 676 ? 41.843 18.467 -67.699 1.00 51.34 676 ARG A N 1
ATOM 5364 C CA . ARG A 1 676 ? 41.390 19.055 -68.982 1.00 51.34 676 ARG A CA 1
ATOM 5365 C C . ARG A 1 676 ? 42.519 19.439 -69.938 1.00 51.34 676 ARG A C 1
ATOM 5367 O O . ARG A 1 676 ? 42.311 19.485 -71.146 1.00 51.34 676 ARG A O 1
ATOM 5374 N N . THR A 1 677 ? 43.719 19.665 -69.416 1.00 55.31 677 THR A N 1
ATOM 5375 C CA . THR A 1 677 ? 44.911 19.951 -70.227 1.00 55.31 677 THR A CA 1
ATOM 5376 C C . THR A 1 677 ? 45.505 18.667 -70.838 1.00 55.31 677 THR A C 1
ATOM 5378 O O . THR A 1 677 ? 46.242 18.725 -71.817 1.00 55.31 677 THR A O 1
ATOM 5381 N N . LYS A 1 678 ? 45.146 17.489 -70.303 1.00 52.16 678 LYS A N 1
ATOM 5382 C CA . LYS A 1 678 ? 45.658 16.170 -70.709 1.00 52.16 678 LYS A CA 1
ATOM 5383 C C . LYS A 1 678 ? 44.780 15.484 -71.769 1.00 52.16 678 LYS A C 1
ATOM 5385 O O . LYS A 1 678 ? 45.301 14.746 -72.597 1.00 52.16 678 LYS A O 1
ATOM 5390 N N . GLU A 1 679 ? 43.475 15.764 -71.794 1.00 52.03 679 GLU A N 1
ATOM 5391 C CA . GLU A 1 679 ? 42.519 15.176 -72.753 1.00 52.03 679 GLU A CA 1
ATOM 5392 C C . GLU A 1 679 ? 42.755 15.620 -74.209 1.00 52.03 679 GLU A C 1
ATOM 5394 O O . GLU A 1 679 ? 42.562 14.827 -75.131 1.00 52.03 679 GLU A O 1
ATOM 5399 N N . LEU A 1 680 ? 43.246 16.846 -74.431 1.00 51.19 680 LEU A N 1
ATOM 5400 C CA . LEU A 1 680 ? 43.514 17.371 -75.778 1.00 51.19 680 LEU A CA 1
ATOM 5401 C C . LEU A 1 680 ? 44.737 16.706 -76.449 1.00 51.19 680 LEU A C 1
ATOM 5403 O O . LEU A 1 680 ? 44.804 16.648 -77.671 1.00 51.19 680 LEU A O 1
ATOM 5407 N N . ALA A 1 681 ? 45.663 16.141 -75.666 1.00 55.19 681 ALA A N 1
ATOM 5408 C CA . ALA A 1 681 ? 46.862 15.459 -76.167 1.00 55.19 681 ALA A CA 1
ATOM 5409 C C . ALA A 1 681 ? 46.617 13.989 -76.578 1.00 55.19 681 ALA A C 1
ATOM 5411 O O . ALA A 1 681 ? 47.385 13.417 -77.347 1.00 55.19 681 ALA A O 1
ATOM 5412 N N . VAL A 1 682 ? 45.542 13.358 -76.089 1.00 50.91 682 VAL A N 1
ATOM 5413 C CA . VAL A 1 682 ? 45.290 11.912 -76.262 1.00 50.91 682 VAL A CA 1
ATOM 5414 C C . VAL A 1 682 ? 44.580 11.584 -77.588 1.00 50.91 682 VAL A C 1
ATOM 5416 O O . VAL A 1 682 ? 44.738 10.483 -78.118 1.00 50.91 682 VAL A O 1
ATOM 5419 N N . SER A 1 683 ? 43.848 12.531 -78.185 1.00 49.19 683 SER A N 1
ATOM 5420 C CA . SER A 1 683 ? 43.128 12.296 -79.450 1.00 49.19 683 SER A CA 1
ATOM 5421 C C . SER A 1 683 ? 44.050 12.200 -80.676 1.00 49.19 683 SER A C 1
ATOM 5423 O O . SER A 1 683 ? 43.742 11.444 -81.594 1.00 49.19 683 SER A O 1
ATOM 5425 N N . GLU A 1 684 ? 45.192 12.899 -80.695 1.00 52.59 684 GLU A N 1
ATOM 5426 C CA . GLU A 1 684 ? 46.202 12.780 -81.768 1.00 52.59 684 GLU A CA 1
ATOM 5427 C C . GLU A 1 684 ? 47.027 11.485 -81.661 1.00 52.59 684 GLU A C 1
ATOM 5429 O O . GLU A 1 684 ? 47.511 10.955 -82.662 1.00 52.59 684 GLU A O 1
ATOM 5434 N N . GLN A 1 685 ? 47.146 10.919 -80.458 1.00 51.28 685 GLN A N 1
ATOM 5435 C CA . GLN A 1 685 ? 47.939 9.715 -80.198 1.00 51.28 685 GLN A CA 1
ATOM 5436 C C . GLN A 1 685 ? 47.221 8.421 -80.638 1.00 51.28 685 GLN A C 1
ATOM 5438 O O . GLN A 1 685 ? 47.866 7.428 -80.978 1.00 51.28 685 GLN A O 1
ATOM 5443 N N . LYS A 1 686 ? 45.881 8.435 -80.700 1.00 48.03 686 LYS A N 1
ATOM 5444 C CA . LYS A 1 686 ? 45.043 7.256 -80.983 1.00 48.03 686 LYS A CA 1
ATOM 5445 C C . LYS A 1 686 ? 45.139 6.744 -82.432 1.00 48.03 686 LYS A C 1
ATOM 5447 O O . LYS A 1 686 ? 45.124 5.533 -82.624 1.00 48.03 686 LYS A O 1
ATOM 5452 N N . SER A 1 687 ? 45.311 7.612 -83.437 1.00 51.72 687 SER A N 1
ATOM 5453 C CA . SER A 1 687 ? 45.505 7.177 -84.840 1.00 51.72 687 SER A CA 1
ATOM 5454 C C . SER A 1 687 ? 46.905 6.617 -85.121 1.00 51.72 687 SER A C 1
ATOM 5456 O O . SER A 1 687 ? 47.050 5.767 -85.993 1.00 51.72 687 SER A O 1
ATOM 5458 N N . LYS A 1 688 ? 47.931 7.019 -84.353 1.00 52.59 688 LYS A N 1
ATOM 5459 C CA . LYS A 1 688 ? 49.269 6.399 -84.411 1.00 52.59 688 LYS A CA 1
ATOM 5460 C C . LYS A 1 688 ? 49.300 4.997 -83.785 1.00 52.59 688 LYS A C 1
ATOM 5462 O O . LYS A 1 688 ? 50.043 4.150 -84.260 1.00 52.59 688 LYS A O 1
ATOM 5467 N N . LEU A 1 689 ? 48.476 4.744 -82.764 1.00 50.50 689 LEU A N 1
ATOM 5468 C CA . LEU A 1 689 ? 48.451 3.478 -82.015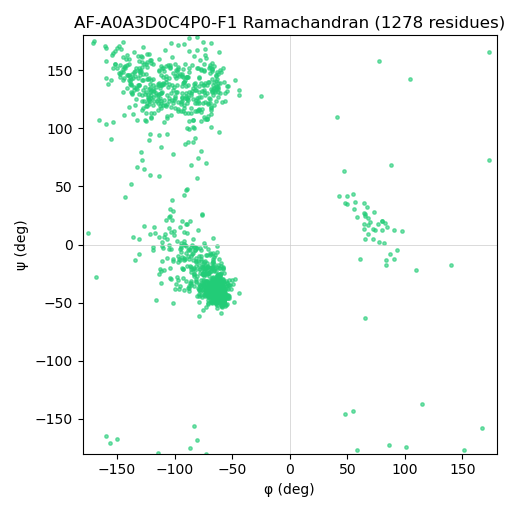 1.00 50.50 689 LEU A CA 1
ATOM 5469 C C . LEU A 1 689 ? 47.768 2.312 -82.750 1.00 50.50 689 LEU A C 1
ATOM 5471 O O . LEU A 1 689 ? 48.092 1.161 -82.485 1.00 50.50 689 LEU A O 1
ATOM 5475 N N . ILE A 1 690 ? 46.845 2.576 -83.683 1.00 53.66 690 ILE A N 1
ATOM 5476 C CA . ILE A 1 690 ? 46.177 1.501 -84.441 1.00 53.66 690 ILE A CA 1
ATOM 5477 C C . ILE A 1 690 ? 47.168 0.837 -85.415 1.00 53.66 690 ILE A C 1
ATOM 5479 O O . ILE A 1 690 ? 47.258 -0.389 -85.437 1.00 53.66 690 ILE A O 1
ATOM 5483 N N . ASN A 1 691 ? 47.993 1.620 -86.121 1.00 52.19 691 ASN A N 1
ATOM 5484 C CA . ASN A 1 691 ? 49.020 1.097 -87.036 1.00 52.19 691 ASN A CA 1
ATOM 5485 C C . ASN A 1 691 ? 50.193 0.389 -86.330 1.00 52.19 691 ASN A C 1
ATOM 5487 O O . ASN A 1 691 ? 50.834 -0.463 -86.941 1.00 52.19 691 ASN A O 1
ATOM 5491 N N . SER A 1 692 ? 50.465 0.691 -85.056 1.00 52.72 692 SER A N 1
ATOM 5492 C CA . SER A 1 692 ? 51.515 0.022 -84.269 1.00 52.72 692 SER A CA 1
ATOM 5493 C C . SER A 1 692 ? 51.036 -1.208 -83.479 1.00 52.72 692 SER A C 1
ATOM 5495 O O . SER A 1 692 ? 51.837 -1.842 -82.797 1.00 52.72 692 SER A O 1
ATOM 5497 N N . SER A 1 693 ? 49.745 -1.561 -83.552 1.00 49.41 693 SER A N 1
ATOM 5498 C CA . SER A 1 693 ? 49.131 -2.616 -82.719 1.00 49.41 693 SER A CA 1
ATOM 5499 C C . SER A 1 693 ? 48.836 -3.944 -83.432 1.00 49.41 693 SER A C 1
ATOM 5501 O O . SER A 1 693 ? 48.402 -4.897 -82.786 1.00 49.41 693 SER A O 1
ATOM 5503 N N . VAL A 1 694 ? 49.074 -4.037 -84.745 1.00 61.19 694 VAL A N 1
ATOM 5504 C CA . VAL A 1 694 ? 48.896 -5.279 -85.520 1.00 61.19 694 VAL A CA 1
ATOM 5505 C C . VAL A 1 694 ? 50.130 -6.167 -85.344 1.00 61.19 694 VAL A C 1
ATOM 5507 O O . VAL A 1 694 ? 51.236 -5.700 -85.587 1.00 61.19 694 VAL A O 1
ATOM 5510 N N . ALA A 1 695 ? 49.960 -7.417 -84.901 1.00 59.72 695 ALA A N 1
ATOM 5511 C CA . ALA A 1 695 ? 51.070 -8.319 -84.558 1.00 59.72 695 ALA A CA 1
ATOM 5512 C C . ALA A 1 695 ? 51.831 -8.867 -85.780 1.00 59.72 695 ALA A C 1
ATOM 5514 O O . ALA A 1 695 ? 53.015 -9.175 -85.663 1.00 59.72 695 ALA A O 1
ATOM 5515 N N . ASP A 1 696 ? 51.177 -8.936 -86.938 1.00 75.56 696 ASP A N 1
ATOM 5516 C CA . ASP A 1 696 ? 51.796 -9.386 -88.183 1.00 75.56 696 ASP A CA 1
ATOM 5517 C C . ASP A 1 696 ? 52.647 -8.272 -88.808 1.00 75.56 696 ASP A C 1
ATOM 5519 O O . ASP A 1 696 ? 52.315 -7.078 -88.754 1.00 75.56 696 ASP A O 1
ATOM 5523 N N . GLY A 1 697 ? 53.759 -8.662 -89.424 1.00 77.06 697 GLY A N 1
ATOM 5524 C CA . GLY A 1 697 ? 54.652 -7.735 -90.106 1.00 77.06 697 GLY A CA 1
ATOM 5525 C C . GLY A 1 697 ? 54.093 -7.359 -91.468 1.00 77.06 697 GLY A C 1
ATOM 5526 O O . GLY A 1 697 ? 53.988 -8.229 -92.320 1.00 77.06 697 GLY A O 1
ATOM 5527 N N . ILE A 1 698 ? 53.746 -6.088 -91.679 1.00 81.81 698 ILE A N 1
ATOM 5528 C CA . ILE A 1 698 ? 53.169 -5.575 -92.927 1.00 81.81 698 ILE A CA 1
ATOM 5529 C C . ILE A 1 698 ? 54.183 -4.697 -93.670 1.00 81.81 698 ILE A C 1
ATOM 5531 O O . ILE A 1 698 ? 54.661 -3.697 -93.129 1.00 81.81 698 ILE A O 1
ATOM 5535 N N . LEU A 1 699 ? 54.460 -5.043 -94.926 1.00 82.75 699 LEU A N 1
ATOM 5536 C CA . LEU A 1 699 ? 55.352 -4.320 -95.839 1.00 82.75 699 LEU A CA 1
ATOM 5537 C C . LEU A 1 699 ? 54.587 -3.897 -97.098 1.00 82.75 699 LEU A C 1
ATOM 5539 O O . LEU A 1 699 ? 53.873 -4.714 -97.672 1.00 82.75 699 LEU A O 1
ATOM 5543 N N . GLY A 1 700 ? 54.745 -2.652 -97.549 1.00 82.06 700 GLY A N 1
ATOM 5544 C CA . GLY A 1 700 ? 54.199 -2.160 -98.819 1.00 82.06 700 GLY A CA 1
ATOM 5545 C C . GLY A 1 700 ? 55.287 -1.994 -99.873 1.00 82.06 700 GLY A C 1
ATOM 5546 O O . GLY A 1 700 ? 56.339 -1.444 -99.559 1.00 82.06 700 GLY A O 1
ATOM 5547 N N . VAL A 1 701 ? 55.041 -2.439 -101.106 1.00 81.00 701 VAL A N 1
ATOM 5548 C CA . VAL A 1 701 ? 56.010 -2.433 -102.218 1.00 81.00 701 VAL A CA 1
ATOM 5549 C C . VAL A 1 701 ? 55.412 -1.752 -103.457 1.00 81.00 701 VAL A C 1
ATOM 5551 O O . VAL A 1 701 ? 54.222 -1.913 -103.737 1.00 81.00 701 VAL A O 1
ATOM 5554 N N . ASP A 1 702 ? 56.224 -0.987 -104.189 1.00 82.12 702 ASP A N 1
ATOM 5555 C CA . ASP A 1 702 ? 55.853 -0.286 -105.426 1.00 82.12 702 ASP A CA 1
ATOM 5556 C C . ASP A 1 702 ? 55.861 -1.192 -106.677 1.00 82.12 702 ASP A C 1
ATOM 5558 O O . ASP A 1 702 ? 56.192 -2.381 -106.627 1.00 82.12 702 ASP A O 1
ATOM 5562 N N . LYS A 1 703 ? 55.500 -0.618 -107.836 1.00 77.00 703 LYS A N 1
ATOM 5563 C CA . LYS A 1 703 ? 55.426 -1.322 -109.138 1.00 77.00 703 LYS A CA 1
ATOM 55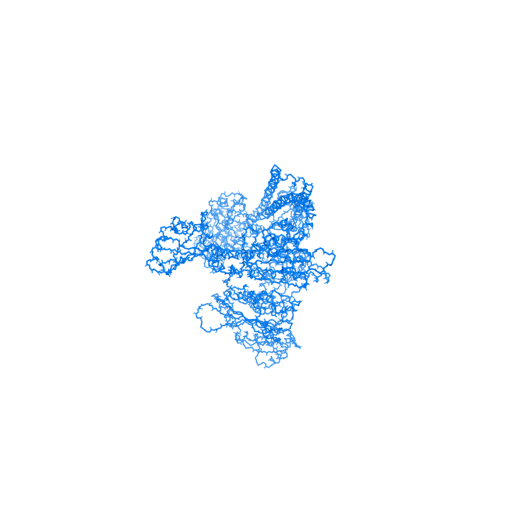64 C C . LYS A 1 703 ? 56.800 -1.786 -109.664 1.00 77.00 703 LYS A C 1
ATOM 5566 O O . LYS A 1 703 ? 56.859 -2.499 -110.666 1.00 77.00 703 LYS A O 1
ATOM 5571 N N . HIS A 1 704 ? 57.890 -1.398 -109.002 1.00 74.25 704 HIS A N 1
ATOM 5572 C CA . HIS A 1 704 ? 59.276 -1.666 -109.384 1.00 74.25 704 HIS A CA 1
ATOM 5573 C C . HIS A 1 704 ? 60.055 -2.497 -108.346 1.00 74.25 704 HIS A C 1
ATOM 5575 O O . HIS A 1 704 ? 61.198 -2.859 -108.618 1.00 74.25 704 HIS A O 1
ATOM 5581 N N . GLY A 1 705 ? 59.443 -2.853 -107.210 1.00 70.00 705 GLY A N 1
ATOM 5582 C CA . GLY A 1 705 ? 60.041 -3.701 -106.177 1.00 70.00 705 GLY A CA 1
ATOM 5583 C C . GLY A 1 705 ? 60.675 -2.962 -104.993 1.00 70.00 705 GLY A C 1
ATOM 5584 O O . GLY A 1 705 ? 61.367 -3.604 -104.200 1.00 70.00 705 GLY A O 1
ATOM 5585 N N . HIS A 1 706 ? 60.442 -1.654 -104.843 1.00 80.25 706 HIS A N 1
ATOM 5586 C CA . HIS A 1 706 ? 60.924 -0.858 -103.706 1.00 80.25 706 HIS A CA 1
ATOM 5587 C C . HIS A 1 706 ? 59.889 -0.778 -102.587 1.00 80.25 706 HIS A C 1
ATOM 5589 O O . HIS A 1 706 ? 58.688 -0.691 -102.845 1.00 80.25 706 HIS A O 1
ATOM 5595 N N . PHE A 1 707 ? 60.344 -0.766 -101.334 1.00 81.50 707 PHE A N 1
ATOM 5596 C CA . PHE A 1 707 ? 59.450 -0.628 -100.186 1.00 81.50 707 PHE A CA 1
ATOM 5597 C C . PHE A 1 707 ? 58.967 0.823 -100.015 1.00 81.50 707 PHE A C 1
ATOM 5599 O O . PHE A 1 707 ? 59.763 1.756 -100.010 1.00 81.50 707 PHE A O 1
ATOM 5606 N N . ILE A 1 708 ? 57.657 1.007 -99.833 1.00 77.50 708 ILE A N 1
ATOM 5607 C CA . ILE A 1 708 ? 56.997 2.314 -99.646 1.00 77.50 708 ILE A CA 1
ATOM 5608 C C . ILE A 1 708 ? 56.710 2.586 -98.171 1.00 77.50 708 ILE A C 1
ATOM 5610 O O . ILE A 1 708 ? 56.813 3.718 -97.703 1.00 77.50 708 ILE A O 1
ATOM 5614 N N . PHE A 1 709 ? 56.323 1.548 -97.432 1.00 79.94 709 PHE A N 1
ATOM 5615 C CA . PHE A 1 709 ? 56.094 1.627 -95.994 1.00 79.94 709 PHE A CA 1
ATOM 5616 C C . PHE A 1 709 ? 56.361 0.270 -95.340 1.00 79.94 709 PHE A C 1
ATOM 5618 O O . PHE A 1 709 ? 56.225 -0.780 -95.971 1.00 79.94 709 PHE A O 1
ATOM 5625 N N . ALA A 1 710 ? 56.692 0.294 -94.054 1.00 76.38 710 ALA A N 1
ATOM 5626 C CA . ALA A 1 710 ? 56.773 -0.886 -93.208 1.00 76.38 710 ALA A CA 1
ATOM 5627 C C . ALA A 1 710 ? 56.131 -0.553 -91.864 1.00 76.38 710 ALA A C 1
ATOM 5629 O O . ALA A 1 710 ? 56.442 0.477 -91.270 1.00 76.38 710 ALA A O 1
ATOM 5630 N N . ASN A 1 711 ? 55.220 -1.396 -91.374 1.00 78.31 711 ASN A N 1
ATOM 5631 C CA . ASN A 1 711 ? 54.696 -1.192 -90.026 1.00 78.31 711 ASN A CA 1
ATOM 5632 C C . ASN A 1 711 ? 55.747 -1.593 -88.972 1.00 78.31 711 ASN A C 1
ATOM 5634 O O . ASN A 1 711 ? 56.711 -2.312 -89.243 1.00 78.31 711 ASN A O 1
ATOM 5638 N N . GLU A 1 712 ? 55.548 -1.149 -87.732 1.00 74.00 712 GLU A N 1
ATOM 5639 C CA . GLU A 1 712 ? 56.487 -1.421 -86.636 1.00 74.00 712 GLU A CA 1
ATOM 5640 C C . GLU A 1 712 ? 56.663 -2.929 -86.356 1.00 74.00 712 GLU A C 1
ATOM 5642 O O . GLU A 1 712 ? 57.707 -3.372 -85.886 1.00 74.00 712 GLU A O 1
ATOM 5647 N N . SER A 1 713 ? 55.660 -3.752 -86.659 1.00 77.75 713 SER A N 1
ATOM 5648 C CA . SER A 1 713 ? 55.764 -5.206 -86.503 1.00 77.75 713 SER A CA 1
ATOM 5649 C C . SER A 1 713 ? 56.613 -5.850 -87.601 1.00 77.75 713 SER A C 1
ATOM 5651 O O . SER A 1 713 ? 57.318 -6.816 -87.325 1.00 77.75 713 SER A O 1
ATOM 5653 N N . ALA A 1 714 ? 56.651 -5.289 -88.814 1.00 73.25 714 ALA A N 1
ATOM 5654 C CA . ALA A 1 714 ? 57.527 -5.756 -89.885 1.00 73.25 714 ALA A CA 1
ATOM 5655 C C . ALA A 1 714 ? 58.993 -5.480 -89.562 1.00 73.25 714 ALA A C 1
ATOM 5657 O O . ALA A 1 714 ? 59.829 -6.359 -89.755 1.00 73.25 714 ALA A O 1
ATOM 5658 N N . THR A 1 715 ? 59.310 -4.309 -89.004 1.00 76.25 715 THR A N 1
ATOM 5659 C CA . THR A 1 715 ? 60.675 -4.003 -88.545 1.00 76.25 715 THR A CA 1
ATOM 5660 C C . THR A 1 715 ? 61.089 -4.912 -87.385 1.00 76.25 715 THR A C 1
ATOM 5662 O O . THR A 1 715 ? 62.221 -5.391 -87.348 1.00 76.25 715 THR A O 1
ATOM 5665 N N . LYS A 1 716 ? 60.161 -5.248 -86.477 1.00 70.56 716 LYS A N 1
ATOM 5666 C CA . LYS A 1 716 ? 60.409 -6.193 -85.372 1.00 70.56 716 LYS A CA 1
ATOM 5667 C C . LYS A 1 716 ? 60.611 -7.638 -85.830 1.00 70.56 716 LYS A C 1
ATOM 5669 O O . LYS A 1 716 ? 61.525 -8.292 -85.333 1.00 70.56 716 LYS A O 1
ATOM 5674 N N . ILE A 1 717 ? 59.782 -8.139 -86.746 1.00 71.94 717 ILE A N 1
ATOM 5675 C CA . ILE A 1 717 ? 59.853 -9.529 -87.233 1.00 71.94 717 ILE A CA 1
ATOM 5676 C C . ILE A 1 717 ? 61.059 -9.719 -88.162 1.00 71.94 717 ILE A C 1
ATOM 5678 O O . ILE A 1 717 ? 61.746 -10.733 -88.076 1.00 71.94 717 ILE A O 1
ATOM 5682 N N . THR A 1 718 ? 61.362 -8.734 -89.013 1.00 71.00 718 THR A N 1
ATOM 5683 C CA . THR A 1 718 ? 62.480 -8.807 -89.976 1.00 71.00 718 THR A CA 1
ATOM 5684 C C . THR A 1 718 ? 63.827 -8.358 -89.406 1.00 71.00 718 THR A C 1
ATOM 5686 O O . THR A 1 718 ? 64.879 -8.677 -89.960 1.00 71.00 718 THR A O 1
ATOM 5689 N N . GLY A 1 719 ? 63.820 -7.615 -88.296 1.00 65.25 719 GLY A N 1
ATOM 5690 C CA . GLY A 1 719 ? 65.019 -7.097 -87.635 1.00 65.25 719 GLY A CA 1
ATOM 5691 C C . GLY A 1 719 ? 65.720 -5.947 -88.372 1.00 65.25 719 GLY A C 1
ATOM 5692 O O . GLY A 1 719 ? 66.787 -5.515 -87.934 1.00 65.25 719 GLY A O 1
ATOM 5693 N N . TYR A 1 720 ? 65.159 -5.453 -89.477 1.00 76.06 720 TYR A N 1
ATOM 5694 C CA . TYR A 1 720 ? 65.641 -4.266 -90.185 1.00 76.06 720 TYR A CA 1
ATOM 5695 C C . TYR A 1 720 ? 64.913 -3.014 -89.687 1.00 76.06 720 TYR A C 1
ATOM 5697 O O . TYR A 1 720 ? 63.723 -3.066 -89.369 1.00 76.06 720 TYR A O 1
ATOM 5705 N N . SER A 1 721 ? 65.607 -1.873 -89.616 1.00 77.12 721 SER A N 1
ATOM 5706 C CA . SER A 1 721 ? 64.937 -0.605 -89.309 1.00 77.12 721 SER A CA 1
ATOM 5707 C C . SER A 1 721 ? 64.045 -0.174 -90.472 1.00 77.12 721 SER A C 1
ATOM 5709 O O . SER A 1 721 ? 64.305 -0.513 -91.624 1.00 77.12 721 SER A O 1
ATOM 5711 N N . GLU A 1 722 ? 63.007 0.610 -90.187 1.00 76.38 722 GLU A N 1
ATOM 5712 C CA . GLU A 1 722 ? 62.117 1.142 -91.227 1.00 76.38 722 GLU A CA 1
ATOM 5713 C C . GLU A 1 722 ? 62.917 1.879 -92.313 1.00 76.38 722 GLU A C 1
ATOM 5715 O O . GLU A 1 722 ? 62.731 1.634 -93.497 1.00 76.38 722 GLU A O 1
ATOM 5720 N N . GLU A 1 723 ? 63.900 2.688 -91.916 1.00 74.62 723 GLU A N 1
ATOM 5721 C CA . GLU A 1 723 ? 64.772 3.421 -92.838 1.00 74.62 723 GLU A CA 1
ATOM 5722 C C . GLU A 1 723 ? 65.633 2.489 -93.712 1.00 74.62 723 GLU A C 1
ATOM 5724 O O . GLU A 1 723 ? 65.841 2.771 -94.889 1.00 74.62 723 GLU A O 1
ATOM 5729 N N . GLN A 1 724 ? 66.089 1.348 -93.182 1.00 75.75 724 GLN A N 1
ATOM 5730 C CA . GLN A 1 724 ? 66.829 0.331 -93.944 1.00 75.75 724 GLN A CA 1
ATOM 5731 C C . GLN A 1 724 ? 65.936 -0.426 -94.929 1.00 75.75 724 GLN A C 1
ATOM 5733 O O . GLN A 1 724 ? 66.373 -0.724 -96.038 1.00 75.75 724 GLN A O 1
ATOM 5738 N N . ILE A 1 725 ? 64.697 -0.720 -94.533 1.00 77.50 725 ILE A N 1
ATOM 5739 C CA . ILE A 1 725 ? 63.712 -1.365 -95.403 1.00 77.50 725 ILE A CA 1
ATOM 5740 C C . ILE A 1 725 ? 63.348 -0.416 -96.551 1.00 77.50 725 ILE A C 1
ATOM 5742 O O . ILE A 1 725 ? 63.408 -0.816 -97.705 1.00 77.50 725 ILE A O 1
ATOM 5746 N N . LEU A 1 726 ? 63.057 0.855 -96.255 1.00 79.00 726 LEU A N 1
ATOM 5747 C CA . LEU A 1 726 ? 62.649 1.858 -97.249 1.00 79.00 726 LEU A CA 1
ATOM 5748 C C . LEU A 1 726 ? 63.769 2.302 -98.200 1.00 79.00 726 LEU A C 1
ATOM 5750 O O . LEU A 1 726 ? 63.490 2.779 -99.295 1.00 79.00 726 LEU A O 1
ATOM 5754 N N . SER A 1 727 ? 65.035 2.170 -97.796 1.00 72.25 727 SER A N 1
ATOM 5755 C CA . SER A 1 727 ? 66.196 2.512 -98.634 1.00 72.25 727 SER A CA 1
ATOM 5756 C C . SER A 1 727 ? 66.743 1.336 -99.456 1.00 72.25 727 SER A C 1
ATOM 5758 O O . SER A 1 727 ? 67.739 1.503 -100.161 1.00 72.25 727 SER A O 1
ATOM 5760 N N . SER A 1 728 ? 66.092 0.172 -99.389 1.00 74.00 728 SER A N 1
ATOM 5761 C CA . SER A 1 728 ? 66.490 -1.068 -100.065 1.00 74.00 728 SER A CA 1
ATOM 5762 C C . SER A 1 728 ? 65.375 -1.585 -100.984 1.00 74.00 728 SER A C 1
ATOM 5764 O O . SER A 1 728 ? 64.217 -1.185 -100.866 1.00 74.00 728 SER A O 1
ATOM 5766 N N . ASP A 1 729 ? 65.702 -2.506 -101.892 1.00 75.88 729 ASP A N 1
ATOM 5767 C CA . ASP A 1 729 ? 64.713 -3.227 -102.706 1.00 75.88 729 ASP A CA 1
ATOM 5768 C C . ASP A 1 729 ? 64.465 -4.655 -102.184 1.00 75.88 729 ASP A C 1
ATOM 5770 O O . ASP A 1 729 ? 65.279 -5.223 -101.446 1.00 75.88 729 ASP A O 1
ATOM 5774 N N . LEU A 1 730 ? 63.339 -5.249 -102.585 1.00 75.62 730 LEU A N 1
ATOM 5775 C CA . LEU A 1 730 ? 62.884 -6.566 -102.131 1.00 75.62 730 LEU A CA 1
ATOM 5776 C C . LEU A 1 730 ? 63.932 -7.686 -102.307 1.00 75.62 730 LEU A C 1
ATOM 5778 O O . LEU A 1 730 ? 64.067 -8.548 -101.436 1.00 75.62 730 LEU A O 1
ATOM 5782 N N . ILE A 1 731 ? 64.690 -7.676 -103.406 1.00 72.50 731 ILE A N 1
ATOM 5783 C CA . ILE A 1 731 ? 65.695 -8.708 -103.702 1.00 72.50 731 ILE A CA 1
ATOM 5784 C C . ILE A 1 731 ? 66.920 -8.502 -102.818 1.00 72.50 731 ILE A C 1
ATOM 5786 O O . ILE A 1 731 ? 67.448 -9.456 -102.243 1.00 72.50 731 ILE A O 1
ATOM 5790 N N . SER A 1 732 ? 67.357 -7.254 -102.665 1.00 68.88 732 SER A N 1
ATOM 5791 C CA . SER A 1 732 ? 68.534 -6.920 -101.866 1.00 68.88 732 SER A CA 1
ATOM 5792 C C . SER A 1 732 ? 68.408 -7.347 -100.396 1.00 68.88 732 SER A C 1
ATOM 5794 O O . SER A 1 732 ? 69.420 -7.749 -99.801 1.00 68.88 732 SER A O 1
ATOM 5796 N N . LEU A 1 733 ? 67.183 -7.302 -99.850 1.00 72.38 733 LEU A N 1
ATOM 5797 C CA . LEU A 1 733 ? 66.893 -7.529 -98.435 1.00 72.38 733 LEU A CA 1
ATOM 5798 C C . LEU A 1 733 ? 66.640 -9.008 -98.092 1.00 72.38 733 LEU A C 1
ATOM 5800 O O . LEU A 1 733 ? 67.087 -9.456 -97.041 1.00 72.38 733 LEU A O 1
ATOM 5804 N N . PHE A 1 734 ? 65.979 -9.777 -98.970 1.00 68.56 734 PHE A N 1
ATOM 5805 C CA . PHE A 1 734 ? 65.508 -11.138 -98.651 1.00 68.56 734 PHE A CA 1
ATOM 5806 C C . PHE A 1 734 ? 66.104 -12.274 -99.512 1.00 68.56 734 PHE A C 1
ATOM 5808 O O . PHE A 1 734 ? 65.859 -13.439 -99.214 1.00 68.56 734 PHE A O 1
ATOM 5815 N N . ALA A 1 735 ? 66.914 -12.001 -100.547 1.00 60.62 735 ALA A N 1
ATOM 5816 C CA . ALA A 1 735 ? 67.414 -13.044 -101.467 1.00 60.62 735 ALA A CA 1
ATOM 5817 C C . ALA A 1 735 ? 68.673 -13.824 -101.005 1.00 60.62 735 ALA A C 1
ATOM 5819 O O . ALA A 1 735 ? 69.197 -14.650 -101.759 1.00 60.62 735 ALA A O 1
ATOM 5820 N N . GLY A 1 736 ? 69.178 -13.594 -99.787 1.00 62.03 736 GLY A N 1
ATOM 5821 C CA . GLY A 1 736 ? 70.314 -14.349 -99.227 1.00 62.03 736 GLY A CA 1
ATOM 5822 C C . GLY A 1 736 ? 71.582 -14.345 -100.105 1.00 62.03 736 GLY A C 1
ATOM 5823 O O . GLY A 1 736 ? 71.904 -13.337 -100.732 1.00 62.03 736 GLY A O 1
ATOM 5824 N N . GLU A 1 737 ? 72.322 -15.464 -100.146 1.00 54.28 737 GLU A N 1
ATOM 5825 C CA . GLU A 1 737 ? 73.588 -15.628 -100.900 1.00 54.28 737 GLU A CA 1
ATOM 5826 C C . GLU A 1 737 ? 73.418 -15.769 -102.433 1.00 54.28 737 GLU A C 1
ATOM 5828 O O . GLU A 1 737 ? 74.406 -15.886 -103.154 1.00 54.28 737 GLU A O 1
ATOM 5833 N N . ASN A 1 738 ? 72.193 -15.716 -102.970 1.00 54.44 738 ASN A N 1
ATOM 5834 C CA . ASN A 1 738 ? 71.895 -15.990 -104.385 1.00 54.44 738 ASN A CA 1
ATOM 5835 C C . ASN A 1 738 ? 71.662 -14.704 -105.217 1.00 54.44 738 ASN A C 1
ATOM 5837 O O . ASN A 1 738 ? 70.775 -14.645 -106.070 1.00 54.44 738 ASN A O 1
ATOM 5841 N N . LYS A 1 739 ? 72.438 -13.644 -104.946 1.00 57.03 739 LYS A N 1
ATOM 5842 C CA . LYS A 1 739 ? 72.172 -12.273 -105.437 1.00 57.03 739 LYS A CA 1
ATOM 5843 C C . LYS A 1 739 ? 72.405 -12.036 -106.931 1.00 57.03 739 LYS A C 1
ATOM 5845 O O . LYS A 1 739 ? 71.764 -11.156 -107.494 1.00 57.03 739 LYS A O 1
ATOM 5850 N N . ASP A 1 740 ? 73.259 -12.814 -107.589 1.00 55.09 740 ASP A N 1
ATOM 5851 C CA . ASP A 1 740 ? 73.740 -12.451 -108.933 1.00 55.09 740 ASP A CA 1
ATOM 5852 C C . ASP A 1 740 ? 72.837 -12.918 -110.099 1.00 55.09 740 ASP A C 1
ATOM 5854 O O . ASP A 1 740 ? 73.102 -12.557 -111.242 1.00 55.09 740 ASP A O 1
ATOM 5858 N N . ASN A 1 741 ? 71.759 -13.682 -109.846 1.00 56.47 741 ASN A N 1
ATOM 5859 C CA . ASN A 1 741 ? 70.892 -14.255 -110.899 1.00 56.47 741 ASN A CA 1
ATOM 5860 C C . ASN A 1 741 ? 69.372 -14.039 -110.713 1.00 56.47 741 ASN A C 1
ATOM 5862 O O . ASN A 1 741 ? 68.591 -14.565 -111.508 1.00 56.47 741 ASN A O 1
ATOM 5866 N N . LEU A 1 742 ? 68.923 -13.285 -109.702 1.00 63.41 742 LEU A N 1
ATOM 5867 C CA . LEU A 1 742 ? 67.499 -12.975 -109.501 1.00 63.41 742 LEU A CA 1
ATOM 5868 C C . LEU A 1 742 ? 67.162 -11.561 -109.993 1.00 63.41 742 LEU A C 1
ATOM 5870 O O . LEU A 1 742 ? 67.707 -10.579 -109.501 1.00 63.41 742 LEU A O 1
ATOM 5874 N N . THR A 1 743 ? 66.224 -11.454 -110.936 1.00 69.62 743 THR A N 1
ATOM 5875 C CA . THR A 1 743 ? 65.577 -10.190 -111.322 1.00 69.62 743 THR A CA 1
ATOM 5876 C C . THR A 1 743 ? 64.210 -10.070 -110.648 1.00 69.62 743 THR A C 1
ATOM 5878 O O . THR A 1 743 ? 63.593 -11.082 -110.310 1.00 69.62 743 THR A O 1
ATOM 5881 N N . PHE A 1 744 ? 63.708 -8.841 -110.455 1.00 71.69 744 PHE A N 1
ATOM 5882 C CA . PHE A 1 744 ? 62.398 -8.600 -109.819 1.00 71.69 744 PHE A CA 1
ATOM 5883 C C . PHE A 1 744 ? 61.276 -9.368 -110.524 1.00 71.69 744 PHE A C 1
ATOM 5885 O O . PHE A 1 744 ? 60.440 -9.980 -109.863 1.00 71.69 744 PHE A O 1
ATOM 5892 N N . GLU A 1 745 ? 61.361 -9.459 -111.853 1.00 74.38 745 GLU A N 1
ATOM 5893 C CA . GLU A 1 745 ? 60.461 -10.212 -112.733 1.00 74.38 745 GLU A CA 1
ATOM 5894 C C . GLU A 1 745 ? 60.379 -11.722 -112.410 1.00 74.38 745 GLU A C 1
ATOM 5896 O O . GLU A 1 745 ? 59.411 -12.381 -112.784 1.00 74.38 745 GLU A O 1
ATOM 5901 N N . GLY A 1 746 ? 61.365 -12.277 -111.692 1.00 66.75 746 GLY A N 1
ATOM 5902 C CA . GLY A 1 746 ? 61.411 -13.674 -111.249 1.00 66.75 746 GLY A CA 1
ATOM 5903 C C . GLY A 1 746 ? 60.883 -13.937 -109.832 1.00 66.75 746 GLY A C 1
ATOM 5904 O O . GLY A 1 746 ? 60.857 -15.093 -109.413 1.00 66.75 746 GLY A O 1
ATOM 5905 N N . THR A 1 747 ? 60.477 -12.906 -109.085 1.00 76.81 747 THR A N 1
ATOM 5906 C CA . THR A 1 747 ? 60.017 -13.038 -107.689 1.00 76.81 747 THR A CA 1
ATOM 5907 C C . THR A 1 747 ? 58.532 -13.403 -107.587 1.00 76.81 747 THR A C 1
ATOM 5909 O O . THR A 1 747 ? 57.727 -13.058 -108.456 1.00 76.81 747 THR A O 1
ATOM 5912 N N . GLU A 1 748 ? 58.133 -14.048 -106.485 1.00 75.38 748 GLU A N 1
ATOM 5913 C CA . GLU A 1 748 ? 56.711 -14.311 -106.202 1.00 75.38 748 GLU A CA 1
ATOM 5914 C C . GLU A 1 748 ? 55.909 -13.004 -106.020 1.00 75.38 748 GLU A C 1
ATOM 5916 O O . GLU A 1 748 ? 54.731 -12.947 -106.361 1.00 75.38 748 GLU A O 1
ATOM 5921 N N . VAL A 1 749 ? 56.556 -11.907 -105.605 1.00 78.25 749 VAL A N 1
ATOM 5922 C CA . VAL A 1 749 ? 55.929 -10.575 -105.509 1.00 78.25 749 VAL A CA 1
ATOM 5923 C C . VAL A 1 749 ? 55.560 -10.017 -106.883 1.00 78.25 749 VAL A C 1
ATOM 5925 O O . VAL A 1 749 ? 54.441 -9.548 -107.075 1.00 78.25 749 VAL A O 1
ATOM 5928 N N . TYR A 1 750 ? 56.447 -10.126 -107.873 1.00 78.62 750 TYR A N 1
ATOM 5929 C CA . TYR A 1 750 ? 56.133 -9.702 -109.240 1.00 78.62 750 TYR A CA 1
ATOM 5930 C C . TYR A 1 750 ? 55.036 -10.561 -109.880 1.00 78.62 750 TYR A C 1
ATOM 5932 O O . TYR A 1 750 ? 54.146 -10.030 -110.551 1.00 78.62 750 TYR A O 1
ATOM 5940 N N . LYS A 1 751 ? 55.040 -11.880 -109.631 1.00 77.06 751 LYS A N 1
ATOM 5941 C CA . LYS A 1 751 ? 53.948 -12.765 -110.069 1.00 77.06 751 LYS A CA 1
ATOM 5942 C C . LYS A 1 751 ? 52.606 -12.352 -109.468 1.00 77.06 751 LYS A C 1
ATOM 5944 O O . LYS A 1 751 ? 51.623 -12.313 -110.207 1.00 77.06 751 LYS A O 1
ATOM 5949 N N . ALA A 1 752 ? 52.556 -12.007 -108.179 1.00 77.38 752 ALA A N 1
ATOM 5950 C CA . ALA A 1 752 ? 51.339 -11.516 -107.529 1.00 77.38 752 ALA A CA 1
ATOM 5951 C C . ALA A 1 752 ? 50.840 -10.199 -108.160 1.00 77.38 752 ALA A C 1
ATOM 5953 O O . ALA A 1 752 ? 49.649 -10.058 -108.424 1.00 77.38 752 ALA A O 1
ATOM 5954 N N . ILE A 1 753 ? 51.745 -9.271 -108.501 1.00 79.31 753 ILE A N 1
ATOM 5955 C CA . ILE A 1 753 ? 51.397 -7.997 -109.161 1.00 79.31 753 ILE A CA 1
ATOM 5956 C C . ILE A 1 753 ? 50.827 -8.219 -110.576 1.00 79.31 753 ILE A C 1
ATOM 5958 O O . ILE A 1 753 ? 49.819 -7.611 -110.929 1.00 79.31 753 ILE A O 1
ATOM 5962 N N . GLN A 1 754 ? 51.435 -9.091 -111.389 1.00 79.25 754 GLN A N 1
ATOM 5963 C CA . GLN A 1 754 ? 50.986 -9.356 -112.768 1.00 79.25 754 GLN A CA 1
ATOM 5964 C C . GLN A 1 754 ? 49.688 -10.168 -112.832 1.00 79.25 754 GLN A C 1
ATOM 5966 O O . GLN A 1 754 ? 48.816 -9.892 -113.654 1.00 79.25 754 GLN A O 1
ATOM 5971 N N . SER A 1 755 ? 49.570 -11.189 -111.980 1.00 78.31 755 SER A N 1
ATOM 5972 C CA . SER A 1 755 ? 48.381 -12.050 -111.926 1.00 78.31 755 SER A CA 1
ATOM 5973 C C . SER A 1 755 ? 47.205 -11.400 -111.200 1.00 78.31 755 SER A C 1
ATOM 5975 O O . SER A 1 755 ? 46.070 -11.811 -111.423 1.00 78.31 755 SER A O 1
ATOM 5977 N N . LYS A 1 756 ? 47.472 -10.391 -110.356 1.00 76.56 756 LYS A N 1
ATOM 5978 C CA . LYS A 1 756 ? 46.518 -9.794 -109.411 1.00 76.56 756 LYS A CA 1
ATOM 5979 C C . LYS A 1 756 ? 45.932 -10.803 -108.406 1.00 76.56 756 LYS A C 1
ATOM 5981 O O . LYS A 1 756 ? 44.868 -10.565 -107.840 1.00 76.56 756 LYS A O 1
ATOM 5986 N N . GLU A 1 757 ? 46.633 -11.907 -108.139 1.00 74.25 757 GLU A N 1
ATOM 5987 C CA . GLU A 1 757 ? 46.239 -12.927 -107.158 1.00 74.25 757 GLU A CA 1
ATOM 5988 C C . GLU A 1 757 ? 47.111 -12.892 -105.889 1.00 74.25 757 GLU A C 1
ATOM 5990 O O . GLU A 1 757 ? 48.267 -12.470 -105.909 1.00 74.25 757 GLU A O 1
ATOM 5995 N N . VAL A 1 758 ? 46.546 -13.352 -104.765 1.00 77.62 758 VAL A N 1
ATOM 5996 C CA . VAL A 1 758 ? 47.233 -13.435 -103.463 1.00 77.62 758 VAL A CA 1
ATOM 5997 C C . VAL A 1 758 ? 48.023 -14.745 -103.354 1.00 77.62 758 VAL A C 1
ATOM 5999 O O . VAL A 1 758 ? 47.454 -15.820 -103.541 1.00 77.62 758 VAL A O 1
ATOM 6002 N N . ILE A 1 759 ? 49.300 -14.678 -102.963 1.00 79.06 759 ILE A N 1
ATOM 6003 C CA . ILE A 1 759 ? 50.202 -15.839 -102.806 1.00 79.06 759 ILE A CA 1
ATOM 6004 C C . ILE A 1 759 ? 50.507 -16.080 -101.315 1.00 79.06 759 ILE A C 1
ATOM 6006 O O . ILE A 1 759 ? 50.703 -15.121 -100.572 1.00 79.06 759 ILE A O 1
ATOM 6010 N N . ARG A 1 760 ? 50.537 -17.342 -100.848 1.00 78.06 760 ARG A N 1
ATOM 6011 C CA . ARG A 1 760 ? 50.787 -17.730 -99.436 1.00 78.06 760 ARG A CA 1
ATOM 6012 C C . ARG A 1 760 ? 51.842 -18.835 -99.314 1.00 78.06 760 ARG A C 1
ATOM 6014 O O . ARG A 1 760 ? 51.781 -19.800 -100.072 1.00 78.06 760 ARG A O 1
ATOM 6021 N N . ILE A 1 761 ? 52.755 -18.709 -98.346 1.00 73.06 761 ILE A N 1
ATOM 6022 C CA . ILE A 1 761 ? 53.878 -19.629 -98.090 1.00 73.06 761 ILE A CA 1
ATOM 6023 C C . ILE A 1 761 ? 53.982 -19.904 -96.579 1.00 73.06 761 ILE A C 1
ATOM 6025 O O . ILE A 1 761 ? 53.942 -18.972 -95.779 1.00 73.06 761 ILE A O 1
ATOM 6029 N N . SER A 1 762 ? 54.116 -21.174 -96.181 1.00 68.69 762 SER A N 1
ATOM 6030 C CA . SER A 1 762 ? 54.064 -21.601 -94.772 1.00 68.69 762 SER A CA 1
ATOM 6031 C C . SER A 1 762 ? 55.302 -22.398 -94.354 1.00 68.69 762 SER A C 1
ATOM 6033 O O . SER A 1 762 ? 55.792 -23.232 -95.116 1.00 68.69 762 SER A O 1
ATOM 6035 N N . ASN A 1 763 ? 55.704 -22.239 -93.087 1.00 59.00 763 ASN A N 1
ATOM 6036 C CA . ASN A 1 763 ? 56.705 -23.063 -92.398 1.00 59.00 763 ASN A CA 1
ATOM 6037 C C . ASN A 1 763 ? 58.119 -22.960 -92.997 1.00 59.00 763 ASN A C 1
ATOM 6039 O O . ASN A 1 763 ? 58.870 -23.939 -93.042 1.00 59.00 763 ASN A O 1
ATOM 6043 N N . GLU A 1 764 ? 58.461 -21.763 -93.462 1.00 63.62 764 GLU A N 1
ATOM 6044 C CA . GLU A 1 764 ? 59.753 -21.456 -94.054 1.00 63.62 764 GLU A CA 1
ATOM 6045 C C . GLU A 1 764 ? 60.626 -20.735 -93.026 1.00 63.62 764 GLU A C 1
ATOM 6047 O O . GLU A 1 764 ? 60.183 -19.810 -92.341 1.00 63.62 764 GLU A O 1
ATOM 6052 N N . TYR A 1 765 ? 61.875 -21.180 -92.900 1.00 63.47 765 TYR A N 1
ATOM 6053 C CA . TYR A 1 765 ? 62.862 -20.490 -92.084 1.00 63.47 765 TYR A CA 1
ATOM 6054 C C . TYR A 1 765 ? 63.465 -19.379 -92.922 1.00 63.47 765 TYR A C 1
ATOM 6056 O O . TYR A 1 765 ? 64.303 -19.617 -93.790 1.00 63.47 765 TYR A O 1
ATOM 6064 N N . VAL A 1 766 ? 62.989 -18.162 -92.684 1.00 64.12 766 VAL A N 1
ATOM 6065 C CA . VAL A 1 766 ? 63.481 -16.991 -93.402 1.00 64.12 766 VAL A CA 1
ATOM 6066 C C . VAL A 1 766 ? 64.632 -16.399 -92.605 1.00 64.12 766 VAL A C 1
ATOM 6068 O O . VAL A 1 766 ? 64.505 -16.118 -91.408 1.00 64.12 766 VAL A O 1
ATOM 6071 N N . LEU A 1 767 ? 65.769 -16.231 -93.278 1.00 63.75 767 LEU A N 1
ATOM 6072 C CA . LEU A 1 767 ? 66.945 -15.597 -92.708 1.00 63.75 767 LEU A CA 1
ATOM 6073 C C . LEU A 1 767 ? 66.731 -14.082 -92.671 1.00 63.75 767 LEU A C 1
ATOM 6075 O O . LEU A 1 767 ? 66.598 -13.429 -93.705 1.00 63.75 767 LEU A O 1
ATOM 6079 N N . MET A 1 768 ? 66.709 -13.538 -91.464 1.00 67.81 768 MET A N 1
ATOM 6080 C CA . MET A 1 768 ? 66.464 -12.129 -91.186 1.00 67.81 768 MET A CA 1
ATOM 6081 C C . MET A 1 768 ? 67.759 -11.380 -90.850 1.00 67.81 768 MET A C 1
ATOM 6083 O O . MET A 1 768 ? 68.831 -11.982 -90.701 1.00 67.81 768 MET A O 1
ATOM 6087 N N . SER A 1 769 ? 67.658 -10.052 -90.710 1.00 61.22 769 SER A N 1
ATOM 6088 C CA . SER A 1 769 ? 68.775 -9.171 -90.344 1.00 61.22 769 SER A CA 1
ATOM 6089 C C . SER A 1 769 ? 69.604 -9.754 -89.195 1.00 61.22 769 SER A C 1
ATOM 6091 O O . SER A 1 769 ? 69.068 -10.148 -88.157 1.00 61.22 769 SER A O 1
ATOM 6093 N N . GLY A 1 770 ? 70.925 -9.824 -89.381 1.00 59.09 770 GLY A N 1
ATOM 6094 C CA . GLY A 1 770 ? 71.848 -10.347 -88.369 1.00 59.09 770 GLY A CA 1
ATOM 6095 C C . GLY A 1 770 ? 71.950 -11.877 -88.281 1.00 59.09 770 GLY A C 1
ATOM 6096 O O . GLY A 1 770 ? 72.425 -12.367 -87.262 1.00 59.09 770 GLY A O 1
ATOM 6097 N N . ALA A 1 771 ? 71.555 -12.617 -89.328 1.00 57.56 771 ALA A N 1
ATOM 6098 C CA . ALA A 1 771 ? 71.631 -14.085 -89.423 1.00 57.56 771 ALA A CA 1
ATOM 6099 C C . ALA A 1 771 ? 70.696 -14.847 -88.460 1.00 57.56 771 ALA A C 1
ATOM 6101 O O . ALA A 1 771 ? 71.010 -15.943 -87.996 1.00 57.56 771 ALA A O 1
ATOM 6102 N N . ARG A 1 772 ? 69.529 -14.267 -88.157 1.00 61.41 772 ARG A N 1
ATOM 6103 C CA . ARG A 1 772 ? 68.492 -14.900 -87.334 1.00 61.41 772 ARG A CA 1
ATOM 6104 C C . ARG A 1 772 ? 67.511 -15.658 -88.226 1.00 61.41 772 ARG A C 1
ATOM 6106 O O . ARG A 1 772 ? 66.852 -15.039 -89.052 1.00 61.41 772 ARG A O 1
ATOM 6113 N N . GLU A 1 773 ? 67.379 -16.966 -88.034 1.00 61.53 773 GLU A N 1
ATOM 6114 C CA . GLU A 1 773 ? 66.316 -17.757 -88.663 1.00 61.53 773 GLU A CA 1
ATOM 6115 C C . GLU A 1 773 ? 65.074 -17.756 -87.768 1.00 61.53 773 GLU A C 1
ATOM 6117 O O . GLU A 1 773 ? 65.151 -18.066 -86.576 1.00 61.53 773 GLU A O 1
ATOM 6122 N N . LEU A 1 774 ? 63.925 -17.392 -88.333 1.00 67.75 774 LEU A N 1
ATOM 6123 C CA . LEU A 1 774 ? 62.629 -17.488 -87.664 1.00 67.75 774 LEU A CA 1
ATOM 6124 C C . LEU A 1 774 ? 61.722 -18.436 -88.449 1.00 67.75 774 LEU A C 1
ATOM 6126 O O . LEU A 1 774 ? 61.691 -18.340 -89.678 1.00 67.75 774 LEU A O 1
ATOM 6130 N N . PRO A 1 775 ? 60.973 -19.327 -87.774 1.00 62.25 775 PRO A N 1
ATOM 6131 C CA . PRO A 1 775 ? 59.936 -20.101 -88.434 1.00 62.25 775 PRO A CA 1
ATOM 6132 C C . PRO A 1 775 ? 58.770 -19.163 -88.747 1.00 62.25 775 PRO A C 1
ATOM 6134 O O . PRO A 1 775 ? 58.070 -18.711 -87.837 1.00 62.25 775 PRO A O 1
ATOM 6137 N N . LEU A 1 776 ? 58.589 -18.844 -90.027 1.00 71.00 776 LEU A N 1
ATOM 6138 C CA . LEU A 1 776 ? 57.587 -17.884 -90.470 1.00 71.00 776 LEU A CA 1
ATOM 6139 C C . LEU A 1 776 ? 56.570 -18.500 -91.429 1.00 71.00 776 LEU A C 1
ATOM 6141 O O . LEU A 1 776 ? 56.809 -19.485 -92.133 1.00 71.00 776 LEU A O 1
ATOM 6145 N N . GLU A 1 777 ? 55.419 -17.849 -91.460 1.00 77.44 777 GLU A N 1
ATOM 6146 C CA . GLU A 1 777 ? 54.368 -18.008 -92.452 1.00 77.44 777 GLU A CA 1
ATOM 6147 C C . GLU A 1 777 ? 54.066 -16.626 -93.047 1.00 77.44 777 GLU A C 1
ATOM 6149 O O . GLU A 1 777 ? 53.932 -15.655 -92.305 1.00 77.44 777 GLU A O 1
ATOM 6154 N N . TYR A 1 778 ? 54.017 -16.489 -94.375 1.00 81.44 778 TYR A N 1
ATOM 6155 C CA . TYR A 1 778 ? 53.824 -15.184 -95.015 1.00 81.44 778 TYR A CA 1
ATOM 6156 C C . TYR A 1 778 ? 52.919 -15.193 -96.251 1.00 81.44 778 TYR A C 1
ATOM 6158 O O . TYR A 1 778 ? 52.752 -16.207 -96.931 1.00 81.44 778 TYR A O 1
ATOM 6166 N N . SER A 1 779 ? 52.305 -14.035 -96.535 1.00 81.94 779 SER A N 1
ATOM 6167 C CA . SER A 1 779 ? 51.402 -13.824 -97.674 1.00 81.94 779 SER A CA 1
ATOM 6168 C C . SER A 1 779 ? 51.686 -12.531 -98.440 1.00 81.94 779 SER A C 1
ATOM 6170 O O . SER A 1 779 ? 52.135 -11.551 -97.857 1.00 81.94 779 SER A O 1
ATOM 6172 N N . ILE A 1 780 ? 51.421 -12.525 -99.746 1.00 85.00 780 ILE A N 1
ATOM 6173 C CA . ILE A 1 780 ? 51.696 -11.428 -100.684 1.00 85.00 780 ILE A CA 1
ATOM 6174 C C . ILE A 1 780 ? 50.381 -11.072 -101.393 1.00 85.00 780 ILE A C 1
ATOM 6176 O O . ILE A 1 780 ? 49.802 -11.932 -102.054 1.00 85.00 780 ILE A O 1
ATOM 6180 N N . SER A 1 781 ? 49.902 -9.831 -101.249 1.00 81.50 781 SER A N 1
ATOM 6181 C CA . SER A 1 781 ? 48.585 -9.362 -101.717 1.00 81.50 781 SER A CA 1
ATOM 6182 C C . SER A 1 781 ? 48.678 -8.093 -102.591 1.00 81.50 781 SER A C 1
ATOM 6184 O O . SER A 1 781 ? 49.097 -7.053 -102.081 1.00 81.50 781 SER A O 1
ATOM 6186 N N . PRO A 1 782 ? 48.271 -8.116 -103.873 1.00 81.38 782 PRO A N 1
ATOM 6187 C CA . PRO A 1 782 ? 48.340 -6.952 -104.769 1.00 81.38 782 PRO A CA 1
ATOM 6188 C C . PRO A 1 782 ? 47.266 -5.884 -104.463 1.00 81.38 782 PRO A C 1
ATOM 6190 O O . PRO A 1 782 ? 46.211 -6.201 -103.914 1.00 81.38 782 PRO A O 1
ATOM 6193 N N . VAL A 1 783 ? 47.522 -4.619 -104.825 1.00 79.75 783 VAL A N 1
ATOM 6194 C CA . VAL A 1 783 ? 46.618 -3.465 -104.614 1.00 79.75 783 VAL A CA 1
ATOM 6195 C C . VAL A 1 783 ? 46.109 -2.927 -105.959 1.00 79.75 783 VAL A C 1
ATOM 6197 O O . VAL A 1 783 ? 46.898 -2.665 -106.862 1.00 79.75 783 VAL A O 1
ATOM 6200 N N . GLU A 1 784 ? 44.790 -2.752 -106.100 1.00 66.44 784 GLU A N 1
ATOM 6201 C CA . GLU A 1 784 ? 44.145 -2.255 -107.328 1.00 66.44 784 GLU A CA 1
ATOM 6202 C C . GLU A 1 784 ? 43.755 -0.771 -107.214 1.00 66.44 784 GLU A C 1
ATOM 6204 O O . GLU A 1 784 ? 42.591 -0.438 -106.997 1.00 66.44 784 GLU A O 1
ATOM 6209 N N . ASP A 1 785 ? 44.734 0.124 -107.356 1.00 68.38 785 ASP A N 1
ATOM 6210 C CA . ASP A 1 785 ? 44.512 1.569 -107.501 1.00 68.38 785 ASP A CA 1
ATOM 6211 C C . ASP A 1 785 ? 45.547 2.159 -108.475 1.00 68.38 785 ASP A C 1
ATOM 6213 O O . ASP A 1 785 ? 46.747 2.181 -108.195 1.00 68.38 785 ASP A O 1
ATOM 6217 N N . ASP A 1 786 ? 45.095 2.596 -109.654 1.00 59.72 786 ASP A N 1
ATOM 6218 C CA . ASP A 1 786 ? 45.982 3.058 -110.727 1.00 59.72 786 ASP A CA 1
ATOM 6219 C C . ASP A 1 786 ? 46.608 4.438 -110.437 1.00 59.72 786 ASP A C 1
ATOM 6221 O O . ASP A 1 786 ? 47.647 4.751 -111.025 1.00 59.72 786 ASP A O 1
ATOM 6225 N N . GLU A 1 787 ? 46.037 5.229 -109.513 1.00 58.28 787 GLU A N 1
ATOM 6226 C CA . GLU A 1 787 ? 46.576 6.536 -109.089 1.00 58.28 787 GLU A CA 1
ATOM 6227 C C . GLU A 1 787 ? 47.550 6.447 -107.897 1.00 58.28 787 GLU A C 1
ATOM 6229 O O . GLU A 1 787 ? 48.189 7.443 -107.553 1.00 58.28 787 GLU A O 1
ATOM 6234 N N . SER A 1 788 ? 47.703 5.266 -107.284 1.00 68.69 788 SER A N 1
ATOM 6235 C CA . SER A 1 788 ? 48.603 5.034 -106.147 1.00 68.69 788 SER A CA 1
ATOM 6236 C C . SER A 1 788 ? 49.933 4.398 -106.573 1.00 68.69 788 SER A C 1
ATOM 6238 O O . SER A 1 788 ? 49.985 3.529 -107.451 1.00 68.69 788 SER A O 1
ATOM 6240 N N . ASP A 1 789 ? 51.024 4.798 -105.912 1.00 69.38 789 ASP A N 1
ATOM 6241 C CA . ASP A 1 789 ? 52.360 4.217 -106.118 1.00 69.38 789 ASP A CA 1
ATOM 6242 C C . ASP A 1 789 ? 52.507 2.817 -105.475 1.00 69.38 789 ASP A C 1
ATOM 6244 O O . ASP A 1 789 ? 53.424 2.069 -105.818 1.00 69.38 789 ASP A O 1
ATOM 6248 N N . LEU A 1 790 ? 51.590 2.423 -104.578 1.00 80.12 790 LEU A N 1
ATOM 6249 C CA . LEU A 1 790 ? 51.583 1.125 -103.890 1.00 80.12 790 LEU A CA 1
ATOM 6250 C C . LEU A 1 790 ? 51.033 0.005 -104.779 1.00 80.12 790 LEU A C 1
ATOM 6252 O O . LEU A 1 790 ? 49.855 0.003 -105.121 1.00 80.12 790 LEU A O 1
ATOM 6256 N N . ALA A 1 791 ? 51.870 -0.986 -105.091 1.00 79.19 791 ALA A N 1
ATOM 6257 C CA . ALA A 1 791 ? 51.504 -2.107 -105.956 1.00 79.19 791 ALA A CA 1
ATOM 6258 C C . ALA A 1 791 ? 51.107 -3.375 -105.190 1.00 79.19 791 ALA A C 1
ATOM 6260 O O . ALA A 1 791 ? 50.262 -4.138 -105.658 1.00 79.19 791 ALA A O 1
ATOM 6261 N N . CYS A 1 792 ? 51.724 -3.639 -104.034 1.00 82.38 792 CYS A N 1
ATOM 6262 C CA . CYS A 1 792 ? 51.512 -4.875 -103.279 1.00 82.38 792 CYS A CA 1
ATOM 6263 C C . CYS A 1 792 ? 51.773 -4.691 -101.778 1.00 82.38 792 CYS A C 1
ATOM 6265 O O . CYS A 1 792 ? 52.603 -3.880 -101.375 1.00 82.38 792 CYS A O 1
ATOM 6267 N N . VAL A 1 793 ? 51.096 -5.490 -100.952 1.00 83.69 793 VAL A N 1
ATOM 6268 C CA . VAL A 1 793 ? 51.271 -5.577 -99.498 1.00 83.69 793 VAL A CA 1
ATOM 6269 C C . VAL A 1 793 ? 51.662 -7.006 -99.103 1.00 83.69 793 VAL A C 1
ATOM 6271 O O . VAL A 1 793 ? 51.025 -7.962 -99.534 1.00 83.69 793 VAL A O 1
ATOM 6274 N N . ILE A 1 794 ? 52.697 -7.164 -98.280 1.00 83.75 794 ILE A N 1
ATOM 6275 C CA . ILE A 1 794 ? 53.213 -8.450 -97.783 1.00 83.75 794 ILE A CA 1
ATOM 6276 C C . ILE A 1 794 ? 52.966 -8.540 -96.275 1.00 83.75 794 ILE A C 1
ATOM 6278 O O . ILE A 1 794 ? 53.247 -7.578 -95.562 1.00 83.75 794 ILE A O 1
ATOM 6282 N N . THR A 1 795 ? 52.471 -9.680 -95.786 1.00 81.88 795 THR A N 1
ATOM 6283 C CA . THR A 1 795 ? 52.219 -9.951 -94.359 1.00 81.88 795 THR A CA 1
ATOM 6284 C C . THR A 1 795 ? 53.058 -11.130 -93.851 1.00 81.88 795 THR A C 1
ATOM 6286 O O . THR A 1 795 ? 53.038 -12.185 -94.480 1.00 81.88 795 THR A O 1
ATOM 6289 N N . LEU A 1 796 ? 53.733 -10.994 -92.707 1.00 79.50 796 LEU A N 1
ATOM 6290 C CA . LEU A 1 796 ? 54.605 -12.002 -92.075 1.00 79.50 796 LEU A CA 1
ATOM 6291 C C . LEU A 1 796 ? 54.071 -12.404 -90.681 1.00 79.50 796 LEU A C 1
ATOM 6293 O O . LEU A 1 796 ? 53.775 -11.514 -89.883 1.00 79.50 796 LEU A O 1
ATOM 6297 N N . GLN A 1 797 ? 54.019 -13.703 -90.360 1.00 75.75 797 GLN A N 1
ATOM 6298 C CA . GLN A 1 797 ? 53.520 -14.258 -89.089 1.00 75.75 797 GLN A CA 1
ATOM 6299 C C . GLN A 1 797 ? 54.496 -15.284 -88.463 1.00 75.75 797 GLN A C 1
ATOM 6301 O O . GLN A 1 797 ? 55.041 -16.135 -89.162 1.00 75.75 797 GLN A O 1
ATOM 6306 N N . ASP A 1 798 ? 54.700 -15.218 -87.139 1.00 69.81 798 ASP A N 1
ATOM 6307 C CA . ASP A 1 798 ? 55.592 -16.085 -86.333 1.00 69.81 798 ASP A CA 1
ATOM 6308 C C . ASP A 1 798 ? 54.809 -17.213 -85.620 1.00 69.81 798 ASP A C 1
ATOM 6310 O O . ASP A 1 798 ? 53.801 -16.956 -84.959 1.00 69.81 798 ASP A O 1
ATOM 6314 N N . ILE A 1 799 ? 55.275 -18.467 -85.723 1.00 60.88 799 ILE A N 1
ATOM 6315 C CA . ILE A 1 799 ? 54.594 -19.678 -85.209 1.00 60.88 799 ILE A CA 1
ATOM 6316 C C . ILE A 1 799 ? 55.244 -20.325 -83.961 1.00 60.88 799 ILE A C 1
ATOM 6318 O O . ILE A 1 799 ? 54.974 -21.486 -83.637 1.00 60.88 799 ILE A O 1
ATOM 6322 N N . THR A 1 800 ? 56.052 -19.581 -83.203 1.00 59.59 800 THR A N 1
ATOM 6323 C CA . THR A 1 800 ? 56.773 -20.042 -81.990 1.00 59.59 800 THR A CA 1
ATOM 6324 C C . THR A 1 800 ? 55.890 -20.718 -80.912 1.00 59.59 800 THR A C 1
ATOM 6326 O O . THR A 1 800 ? 56.330 -21.636 -80.216 1.00 59.59 800 THR A O 1
ATOM 6329 N N . LEU A 1 801 ? 54.617 -20.331 -80.786 1.00 53.53 801 LEU A N 1
ATOM 6330 C CA . LEU A 1 801 ? 53.685 -20.768 -79.727 1.00 53.53 801 LEU A CA 1
ATOM 6331 C C . LEU A 1 801 ? 53.384 -22.275 -79.697 1.00 53.53 801 LEU A C 1
ATOM 6333 O O . LEU A 1 801 ? 53.088 -22.837 -78.647 1.00 53.53 801 LEU A O 1
ATOM 6337 N N . ARG A 1 802 ? 53.488 -22.968 -80.828 1.00 51.72 802 ARG A N 1
ATOM 6338 C CA . ARG A 1 802 ? 53.202 -24.409 -80.891 1.00 51.72 802 ARG A CA 1
ATOM 6339 C C . ARG A 1 802 ? 54.309 -25.268 -80.260 1.00 51.72 802 ARG A C 1
ATOM 6341 O O . ARG A 1 802 ? 54.039 -26.369 -79.796 1.00 51.72 802 ARG A O 1
ATOM 6348 N N . VAL A 1 803 ? 55.536 -24.749 -80.170 1.00 52.50 803 VAL A N 1
ATOM 6349 C CA . VAL A 1 803 ? 56.646 -25.358 -79.408 1.00 52.50 803 VAL A CA 1
ATOM 6350 C C . VAL A 1 803 ? 56.424 -25.212 -77.890 1.00 52.50 803 VAL A C 1
ATOM 6352 O O . VAL A 1 803 ? 56.932 -26.015 -77.108 1.00 52.50 803 VAL A O 1
ATOM 6355 N N . GLN A 1 804 ? 55.584 -24.263 -77.461 1.00 50.75 804 GLN A N 1
ATOM 6356 C CA . GLN A 1 804 ? 55.305 -23.979 -76.047 1.00 50.75 804 GLN A CA 1
ATOM 6357 C C . GLN A 1 804 ? 54.321 -24.964 -75.379 1.00 50.75 804 GLN A C 1
ATOM 6359 O O . GLN A 1 804 ? 54.195 -24.959 -74.158 1.00 50.75 804 GLN A O 1
ATOM 6364 N N . GLU A 1 805 ? 53.635 -25.855 -76.106 1.00 49.03 805 GLU A N 1
ATOM 6365 C CA . GLU A 1 805 ? 52.746 -26.848 -75.467 1.00 49.03 805 GLU A CA 1
ATOM 6366 C C . GLU A 1 805 ? 53.505 -27.941 -74.695 1.00 49.03 805 GLU A C 1
ATOM 6368 O O . GLU A 1 805 ? 52.975 -28.488 -73.730 1.00 49.03 805 GLU A O 1
ATOM 6373 N N . THR A 1 806 ? 54.764 -28.215 -75.040 1.00 50.66 806 THR A N 1
ATOM 6374 C CA . THR A 1 806 ? 55.629 -29.150 -74.297 1.00 50.66 806 THR A CA 1
ATOM 6375 C C . THR A 1 806 ? 56.134 -28.529 -72.988 1.00 50.66 806 THR A C 1
ATOM 6377 O O . THR A 1 806 ? 56.170 -29.209 -71.966 1.00 50.66 806 THR A O 1
ATOM 6380 N N . GLU A 1 807 ? 56.386 -27.211 -72.967 1.00 53.16 807 GLU A N 1
ATOM 6381 C CA . GLU A 1 807 ? 56.620 -26.453 -71.720 1.00 53.16 807 GLU A CA 1
ATOM 6382 C C . GLU A 1 807 ? 55.413 -26.515 -70.767 1.00 53.16 807 GLU A C 1
ATOM 6384 O O . GLU A 1 807 ? 55.553 -26.343 -69.556 1.00 53.16 807 GLU A O 1
ATOM 6389 N N . ARG A 1 808 ? 54.202 -26.7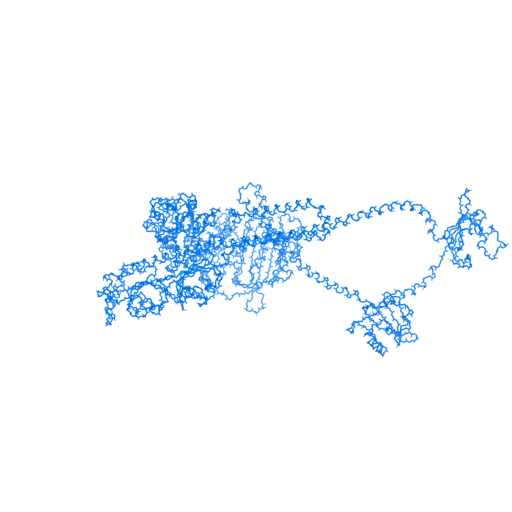37 -71.290 1.00 55.03 808 ARG A N 1
ATOM 6390 C CA . ARG A 1 808 ? 52.957 -26.677 -70.514 1.00 55.03 808 ARG A CA 1
ATOM 6391 C C . ARG A 1 808 ? 52.874 -27.769 -69.443 1.00 55.03 808 ARG A C 1
ATOM 6393 O O . ARG A 1 808 ? 52.348 -27.504 -68.368 1.00 55.03 808 ARG A O 1
ATOM 6400 N N . LEU A 1 809 ? 53.389 -28.970 -69.718 1.00 55.12 809 LEU A N 1
ATOM 6401 C CA . LEU A 1 809 ? 53.379 -30.108 -68.785 1.00 55.12 809 LEU A CA 1
ATOM 6402 C C . LEU A 1 809 ? 54.378 -29.926 -67.633 1.00 55.12 809 LEU A C 1
ATOM 6404 O O . LEU A 1 809 ? 54.026 -30.184 -66.482 1.00 55.12 809 LEU A O 1
ATOM 6408 N N . GLU A 1 810 ? 55.576 -29.413 -67.920 1.00 58.94 810 GLU A N 1
ATOM 6409 C CA . GLU A 1 810 ? 56.558 -29.041 -66.891 1.00 58.94 810 GLU A CA 1
ATOM 6410 C C . GLU A 1 810 ? 56.035 -27.891 -66.023 1.00 58.94 810 GLU A C 1
ATOM 6412 O O . GLU A 1 810 ? 56.056 -27.983 -64.796 1.00 58.94 810 GLU A O 1
ATOM 6417 N N . LYS A 1 811 ? 55.430 -26.868 -66.644 1.00 59.75 811 LYS A N 1
ATOM 6418 C CA . LYS A 1 811 ? 54.757 -25.777 -65.922 1.00 59.75 811 LYS A CA 1
ATOM 6419 C C . LYS A 1 811 ? 53.597 -26.273 -65.043 1.00 59.75 811 LYS A C 1
ATOM 6421 O O . LYS A 1 811 ? 53.351 -25.694 -63.992 1.00 59.75 811 LYS A O 1
ATOM 6426 N N . MET A 1 812 ? 52.883 -27.343 -65.403 1.00 66.12 812 MET A N 1
ATOM 6427 C CA . MET A 1 812 ? 51.767 -27.847 -64.583 1.00 66.12 812 MET A CA 1
ATOM 6428 C C . MET A 1 812 ? 52.211 -28.485 -63.259 1.00 66.12 812 MET A C 1
ATOM 6430 O O . MET A 1 812 ? 51.586 -28.204 -62.239 1.00 66.12 812 MET A O 1
ATOM 6434 N N . LEU A 1 813 ? 53.260 -29.319 -63.250 1.00 63.00 813 LEU A N 1
ATOM 6435 C CA . LEU A 1 813 ? 53.813 -29.887 -62.005 1.00 63.00 813 LEU A CA 1
ATOM 6436 C C . LEU A 1 813 ? 54.456 -28.804 -61.136 1.00 63.00 813 LEU A C 1
ATOM 6438 O O . LEU A 1 813 ? 54.322 -28.818 -59.911 1.00 63.00 813 LEU A O 1
ATOM 6442 N N . GLU A 1 814 ? 55.092 -27.837 -61.792 1.00 67.00 814 GLU A N 1
ATOM 6443 C CA . GLU A 1 814 ? 55.699 -26.678 -61.156 1.00 67.00 814 GLU A CA 1
ATOM 6444 C C . GLU A 1 814 ? 54.653 -25.796 -60.449 1.00 67.00 814 GLU A C 1
ATOM 6446 O O . GLU A 1 814 ? 54.893 -25.349 -59.331 1.00 67.00 814 GLU A O 1
ATOM 6451 N N . HIS A 1 815 ? 53.456 -25.630 -61.024 1.00 67.81 815 HIS A N 1
ATOM 6452 C CA . HIS A 1 815 ? 52.377 -24.784 -60.489 1.00 67.81 815 HIS A CA 1
ATOM 6453 C C . HIS A 1 815 ? 51.242 -25.546 -59.768 1.00 67.81 815 HIS A C 1
ATOM 6455 O O . HIS A 1 815 ? 50.133 -25.018 -59.637 1.00 67.81 815 HIS A O 1
ATOM 6461 N N . LEU A 1 816 ? 51.468 -26.781 -59.300 1.00 75.38 816 LEU A N 1
ATOM 6462 C CA . LEU A 1 816 ? 50.470 -27.499 -58.491 1.00 75.38 816 LEU A CA 1
ATOM 6463 C C . LEU A 1 816 ? 50.161 -26.732 -57.189 1.00 75.38 816 LEU A C 1
ATOM 6465 O O . LEU A 1 816 ? 51.091 -26.442 -56.444 1.00 75.38 816 LEU A O 1
ATOM 6469 N N . PRO A 1 817 ? 48.881 -26.491 -56.831 1.00 72.06 817 PRO A N 1
ATOM 6470 C CA . PRO A 1 817 ? 48.481 -25.590 -55.739 1.00 72.06 817 PRO A CA 1
ATOM 6471 C C . PRO A 1 817 ? 48.670 -26.176 -54.323 1.00 72.06 817 PRO A C 1
ATOM 6473 O O . PRO A 1 817 ? 47.974 -25.798 -53.383 1.00 72.06 817 PRO A O 1
ATOM 6476 N N . VAL A 1 818 ? 49.588 -27.128 -54.160 1.00 78.88 818 VAL A N 1
ATOM 6477 C CA . VAL A 1 818 ? 49.983 -27.727 -52.881 1.00 78.88 818 VAL A CA 1
ATOM 6478 C C . VAL A 1 818 ? 51.506 -27.757 -52.845 1.00 78.88 818 VAL A C 1
ATOM 6480 O O . VAL A 1 818 ? 52.136 -28.148 -53.826 1.00 78.88 818 VAL A O 1
ATOM 6483 N N . CYS A 1 819 ? 52.102 -27.352 -51.721 1.00 86.81 819 CYS A N 1
ATOM 6484 C CA . CYS A 1 819 ? 53.547 -27.449 -51.543 1.00 86.81 819 CYS A CA 1
ATOM 6485 C C . CYS A 1 819 ? 53.942 -28.927 -51.520 1.00 86.81 819 CYS A C 1
ATOM 6487 O O . CYS A 1 819 ? 53.464 -29.698 -50.680 1.00 86.81 819 CYS A O 1
ATOM 6489 N N . MET A 1 820 ? 54.799 -29.313 -52.460 1.00 87.06 820 MET A N 1
ATOM 6490 C CA . MET A 1 820 ? 55.316 -30.666 -52.570 1.00 87.06 820 MET A CA 1
ATOM 6491 C C . MET A 1 820 ? 56.834 -30.623 -52.502 1.00 87.06 820 MET A C 1
ATOM 6493 O O . MET A 1 820 ? 57.482 -29.941 -53.296 1.00 87.06 820 MET A O 1
ATOM 6497 N N . VAL A 1 821 ? 57.382 -31.371 -51.551 1.00 89.31 821 VAL A N 1
ATOM 6498 C CA . VAL A 1 821 ? 58.820 -31.490 -51.322 1.00 89.31 821 VAL A CA 1
ATOM 6499 C C . VAL A 1 821 ? 59.197 -32.960 -51.414 1.00 89.31 821 VAL A C 1
ATOM 6501 O O . VAL A 1 821 ? 58.605 -33.795 -50.735 1.00 89.31 821 VAL A O 1
ATOM 6504 N N . ILE A 1 822 ? 60.180 -33.280 -52.245 1.00 87.62 822 ILE A N 1
ATOM 6505 C CA . ILE A 1 822 ? 60.795 -34.602 -52.328 1.00 87.62 822 ILE A CA 1
ATOM 6506 C C . ILE A 1 822 ? 62.155 -34.502 -51.650 1.00 87.62 822 ILE A C 1
ATOM 6508 O O . ILE A 1 822 ? 62.968 -33.659 -52.028 1.00 87.62 822 ILE A O 1
ATOM 6512 N N . MET A 1 823 ? 62.393 -35.337 -50.641 1.00 87.94 823 MET A N 1
ATOM 6513 C CA . MET A 1 823 ? 63.644 -35.349 -49.879 1.00 87.94 823 MET A CA 1
ATOM 6514 C C . MET A 1 823 ? 64.233 -36.754 -49.767 1.00 87.94 823 MET A C 1
ATOM 6516 O O . MET A 1 823 ? 63.504 -37.752 -49.752 1.00 87.94 823 MET A O 1
ATOM 6520 N N . ASN A 1 824 ? 65.560 -36.819 -49.705 1.00 86.88 824 ASN A N 1
ATOM 6521 C CA . ASN A 1 824 ? 66.319 -38.062 -49.616 1.00 86.88 824 ASN A CA 1
ATOM 6522 C C . ASN A 1 824 ? 66.499 -38.523 -48.150 1.00 86.88 824 ASN A C 1
ATOM 6524 O O . ASN A 1 824 ? 66.072 -37.857 -47.208 1.00 86.88 824 ASN A O 1
ATOM 6528 N N . GLN A 1 825 ? 67.146 -39.676 -47.949 1.00 83.62 825 GLN A N 1
ATOM 6529 C CA . GLN A 1 825 ? 67.378 -40.269 -46.619 1.00 83.62 825 GLN A CA 1
ATOM 6530 C C . GLN A 1 825 ? 68.374 -39.498 -45.731 1.00 83.62 825 GLN A C 1
ATOM 6532 O O . GLN A 1 825 ? 68.510 -39.825 -44.553 1.00 83.62 825 GLN A O 1
ATOM 6537 N N . ASN A 1 826 ? 69.074 -38.501 -46.278 1.00 81.31 826 ASN A N 1
ATOM 6538 C CA . ASN A 1 826 ? 69.982 -37.620 -45.539 1.00 81.31 826 ASN A CA 1
ATOM 6539 C C . ASN A 1 826 ? 69.295 -36.308 -45.114 1.00 81.31 826 ASN A C 1
ATOM 6541 O O . ASN A 1 826 ? 69.977 -35.358 -44.736 1.00 81.31 826 ASN A O 1
ATOM 6545 N N . ASP A 1 827 ? 67.961 -36.260 -45.179 1.00 79.94 827 ASP A N 1
ATOM 6546 C CA . ASP A 1 827 ? 67.117 -35.096 -44.889 1.00 79.94 827 ASP A CA 1
ATOM 6547 C C . ASP A 1 827 ? 67.314 -33.913 -45.865 1.00 79.94 827 ASP A C 1
ATOM 6549 O O . ASP A 1 827 ? 66.902 -32.791 -45.564 1.00 79.94 827 ASP A O 1
ATOM 6553 N N . GLU A 1 828 ? 67.914 -34.138 -47.042 1.00 86.25 828 GLU A N 1
ATOM 6554 C CA . GLU A 1 828 ? 68.146 -33.105 -48.063 1.00 86.25 828 GLU A CA 1
ATOM 6555 C C . GLU A 1 828 ? 67.007 -33.052 -49.087 1.00 86.25 828 GLU A C 1
ATOM 6557 O O . GLU A 1 828 ? 66.523 -34.087 -49.555 1.00 86.25 828 GLU A O 1
ATOM 6562 N N . VAL A 1 829 ? 66.599 -31.843 -49.481 1.00 89.25 829 VAL A N 1
ATOM 6563 C CA . VAL A 1 829 ? 65.565 -31.644 -50.508 1.00 89.25 829 VAL A CA 1
ATOM 6564 C C . VAL A 1 829 ? 66.142 -31.917 -51.895 1.00 89.25 829 VAL A C 1
ATOM 6566 O O . VAL A 1 829 ? 67.075 -31.249 -52.324 1.00 89.25 829 VAL A O 1
ATOM 6569 N N . GLU A 1 830 ? 65.568 -32.859 -52.634 1.00 86.88 830 GLU A N 1
ATOM 6570 C CA . GLU A 1 830 ? 65.958 -33.160 -54.017 1.00 86.88 830 GLU A CA 1
ATOM 6571 C C . GLU A 1 830 ? 65.122 -32.361 -55.019 1.00 86.88 830 GLU A C 1
ATOM 6573 O O . GLU A 1 830 ? 65.636 -31.853 -56.014 1.00 86.88 830 GLU A O 1
ATOM 6578 N N . GLN A 1 831 ? 63.827 -32.207 -54.740 1.00 85.88 831 GLN A N 1
ATOM 6579 C CA . GLN A 1 831 ? 62.933 -31.454 -55.604 1.00 85.88 831 GLN A CA 1
ATOM 6580 C C . GLN A 1 831 ? 61.852 -30.752 -54.791 1.00 85.88 831 GLN A C 1
ATOM 6582 O O . GLN A 1 831 ? 61.333 -31.274 -53.807 1.00 85.88 831 GLN A O 1
ATOM 6587 N N . ILE A 1 832 ? 61.489 -29.559 -55.237 1.00 88.38 832 ILE A N 1
ATOM 6588 C CA . ILE A 1 832 ? 60.374 -28.778 -54.716 1.00 88.38 832 ILE A CA 1
ATOM 6589 C C . ILE A 1 832 ? 59.664 -28.123 -55.899 1.00 88.38 832 ILE A C 1
ATOM 6591 O O . ILE A 1 832 ? 60.310 -27.816 -56.903 1.00 88.38 832 ILE A O 1
ATOM 6595 N N . ASN A 1 833 ? 58.346 -27.965 -55.822 1.00 86.88 833 ASN A N 1
ATOM 6596 C CA . ASN A 1 833 ? 57.575 -27.232 -56.828 1.00 86.88 833 ASN A CA 1
ATOM 6597 C C . ASN A 1 833 ? 57.519 -25.727 -56.507 1.00 86.88 833 ASN A C 1
ATOM 6599 O O . ASN A 1 833 ? 57.830 -25.307 -55.389 1.00 86.88 833 ASN A O 1
ATOM 6603 N N . GLN A 1 834 ? 57.088 -24.899 -57.461 1.00 83.12 834 GLN A N 1
ATOM 6604 C CA . GLN A 1 834 ? 57.045 -23.441 -57.292 1.00 83.12 834 GLN A CA 1
ATOM 6605 C C . GLN A 1 834 ? 56.164 -23.016 -56.111 1.00 83.12 834 GLN A C 1
ATOM 6607 O O . GLN A 1 834 ? 56.525 -22.114 -55.361 1.00 83.12 834 GLN A O 1
ATOM 6612 N N . THR A 1 835 ? 55.048 -23.707 -55.870 1.00 85.88 835 THR A N 1
ATOM 6613 C CA . THR A 1 835 ? 54.187 -23.429 -54.709 1.00 85.88 835 THR A CA 1
ATOM 6614 C C . THR A 1 835 ? 54.896 -23.676 -53.372 1.00 85.88 835 THR A C 1
ATOM 6616 O O . THR A 1 835 ? 54.634 -22.968 -52.401 1.00 85.88 835 THR A O 1
ATOM 6619 N N . GLY A 1 836 ? 55.830 -24.629 -53.299 1.00 84.62 836 GLY A N 1
ATOM 6620 C CA . GLY A 1 836 ? 56.664 -24.823 -52.112 1.00 84.62 836 GLY A CA 1
ATOM 6621 C C . GLY A 1 836 ? 57.724 -23.737 -51.922 1.00 84.62 836 GLY A C 1
ATOM 6622 O O . GLY A 1 836 ? 57.944 -23.293 -50.795 1.00 84.62 836 GLY A O 1
ATOM 6623 N N . ILE A 1 837 ? 58.315 -23.259 -53.018 1.00 86.31 837 ILE A N 1
ATOM 6624 C CA . ILE A 1 837 ? 59.245 -22.117 -53.037 1.00 86.31 837 ILE A CA 1
ATOM 6625 C C . ILE A 1 837 ? 58.534 -20.854 -52.540 1.00 86.31 837 ILE A C 1
ATOM 6627 O O . ILE A 1 837 ? 59.042 -20.177 -51.653 1.00 86.31 837 ILE A O 1
ATOM 6631 N N . GLU A 1 838 ? 57.327 -20.571 -53.030 1.00 83.44 838 GLU A N 1
ATOM 6632 C CA . GLU A 1 838 ? 56.526 -19.414 -52.609 1.00 83.44 838 GLU A CA 1
ATOM 6633 C C . GLU A 1 838 ? 56.084 -19.502 -51.143 1.00 83.44 838 GLU A C 1
ATOM 6635 O O . GLU A 1 838 ? 56.152 -18.511 -50.415 1.00 83.44 838 GLU A O 1
ATOM 6640 N N . LEU A 1 839 ? 55.669 -20.688 -50.683 1.00 84.06 839 LEU A N 1
ATOM 6641 C CA . LEU A 1 839 ? 55.255 -20.899 -49.294 1.00 84.06 839 LEU A CA 1
ATOM 6642 C C . LEU A 1 839 ? 56.421 -20.714 -48.310 1.00 84.06 839 LEU A C 1
ATOM 6644 O O . LEU A 1 839 ? 56.219 -20.191 -47.214 1.00 84.06 839 LEU A O 1
ATOM 6648 N N . LEU A 1 840 ? 57.638 -21.121 -48.681 1.00 85.44 840 LEU A N 1
ATOM 6649 C CA . LEU A 1 840 ? 58.825 -21.022 -47.824 1.00 85.44 840 LEU A CA 1
ATOM 6650 C C . LEU A 1 840 ? 59.627 -19.723 -48.051 1.00 85.44 840 LEU A C 1
ATOM 6652 O O . LEU A 1 840 ? 60.354 -19.282 -47.161 1.00 85.44 840 LEU A O 1
ATOM 6656 N N . GLY A 1 841 ? 59.474 -19.072 -49.203 1.00 81.38 841 GLY A N 1
ATOM 6657 C CA . GLY A 1 841 ? 60.131 -17.815 -49.573 1.00 81.38 841 GLY A CA 1
ATOM 6658 C C . GLY A 1 841 ? 61.623 -17.920 -49.878 1.00 81.38 841 GLY A C 1
ATOM 6659 O O . GLY A 1 841 ? 62.305 -16.896 -49.888 1.00 81.38 841 GLY A O 1
ATOM 6660 N N . PHE A 1 842 ? 62.143 -19.133 -50.051 1.00 85.50 842 PHE A N 1
ATOM 6661 C CA . PHE A 1 842 ? 63.538 -19.395 -50.411 1.00 85.50 842 PHE A CA 1
ATOM 6662 C C . PHE A 1 842 ? 63.670 -19.614 -51.912 1.00 85.50 842 PHE A C 1
ATOM 6664 O O . PHE A 1 842 ? 62.726 -20.072 -52.541 1.00 85.50 842 PHE A O 1
ATOM 6671 N N . GLU A 1 843 ? 64.838 -19.311 -52.473 1.00 84.44 843 GLU A N 1
ATOM 6672 C CA . GLU A 1 843 ? 65.127 -19.608 -53.877 1.00 84.44 843 GLU A CA 1
ATOM 6673 C C . GLU A 1 843 ? 65.438 -21.099 -54.052 1.00 84.44 843 GLU A C 1
ATOM 6675 O O . GLU A 1 843 ? 65.968 -21.744 -53.146 1.00 84.44 843 GLU A O 1
ATOM 6680 N N . ARG A 1 844 ? 65.144 -21.657 -55.231 1.00 82.88 844 ARG A N 1
ATOM 6681 C CA . ARG A 1 844 ? 65.299 -23.098 -55.510 1.00 82.88 844 ARG A CA 1
ATOM 6682 C C . ARG A 1 844 ? 66.701 -23.619 -55.173 1.00 82.88 844 ARG A C 1
ATOM 6684 O O . ARG A 1 844 ? 66.816 -24.652 -54.519 1.00 82.88 844 ARG A O 1
ATOM 6691 N N . ASP A 1 845 ? 67.737 -22.874 -55.549 1.00 80.88 845 ASP A N 1
ATOM 6692 C CA . ASP A 1 845 ? 69.144 -23.245 -55.339 1.00 80.88 845 ASP A CA 1
ATOM 6693 C C . ASP A 1 845 ? 69.582 -23.170 -53.863 1.00 80.88 845 ASP A C 1
ATOM 6695 O O . ASP A 1 845 ? 70.588 -23.762 -53.479 1.00 80.88 845 ASP A O 1
ATOM 6699 N N . GLU A 1 846 ? 68.832 -22.454 -53.017 1.00 81.75 846 GLU A N 1
ATOM 6700 C CA . GLU A 1 846 ? 69.079 -22.378 -51.571 1.00 81.75 846 GLU A CA 1
ATOM 6701 C C . GLU A 1 846 ? 68.454 -23.562 -50.816 1.00 81.75 846 GLU A C 1
ATOM 6703 O O . GLU A 1 846 ? 68.856 -23.849 -49.690 1.00 81.75 846 GLU A O 1
ATOM 6708 N N . ILE A 1 847 ? 67.456 -24.225 -51.414 1.00 84.31 847 ILE A N 1
ATOM 6709 C CA . ILE A 1 847 ? 66.701 -25.328 -50.804 1.00 84.31 847 ILE A CA 1
ATOM 6710 C C . ILE A 1 847 ? 67.187 -26.676 -51.336 1.00 84.31 847 ILE A C 1
ATOM 6712 O O . ILE A 1 847 ? 67.444 -27.596 -50.562 1.00 84.31 847 ILE A O 1
ATOM 6716 N N . VAL A 1 848 ? 67.283 -26.811 -52.660 1.00 86.19 848 VAL A N 1
ATOM 6717 C CA . VAL A 1 848 ? 67.642 -28.075 -53.306 1.00 86.19 848 VAL A CA 1
ATOM 6718 C C . VAL A 1 848 ? 69.095 -28.420 -52.967 1.00 86.19 848 VAL A C 1
ATOM 6720 O O . VAL A 1 848 ? 69.986 -27.575 -53.021 1.00 86.19 848 VAL A O 1
ATOM 6723 N N . GLY A 1 849 ? 69.328 -29.665 -52.558 1.00 80.38 849 GLY A N 1
ATOM 6724 C CA . GLY A 1 849 ? 70.612 -30.162 -52.068 1.00 80.38 849 GLY A CA 1
ATOM 6725 C C . GLY A 1 849 ? 70.952 -29.768 -50.626 1.00 80.38 849 GLY A C 1
ATOM 6726 O O . GLY A 1 849 ? 72.029 -30.124 -50.159 1.00 80.38 849 GLY A O 1
ATOM 6727 N N . HIS A 1 850 ? 70.069 -29.057 -49.913 1.00 86.88 850 HIS A N 1
ATOM 6728 C CA . HIS A 1 850 ? 70.282 -28.656 -48.520 1.00 86.88 850 HIS A CA 1
ATOM 6729 C C . HIS A 1 850 ? 69.320 -29.377 -47.558 1.00 86.88 850 HIS A C 1
ATOM 6731 O O . HIS A 1 850 ? 68.210 -29.748 -47.957 1.00 86.88 850 HIS A O 1
ATOM 6737 N N . PRO A 1 851 ? 69.703 -29.559 -46.276 1.00 84.94 851 PRO A N 1
ATOM 6738 C CA . PRO A 1 851 ? 68.830 -30.154 -45.271 1.00 84.94 851 PRO A CA 1
ATOM 6739 C C . PRO A 1 851 ? 67.575 -29.320 -44.994 1.00 84.94 851 PRO A C 1
ATOM 6741 O O . PRO A 1 851 ? 67.640 -28.091 -44.888 1.00 84.94 851 PRO A O 1
ATOM 6744 N N . VAL A 1 852 ? 66.445 -29.992 -44.768 1.00 85.69 852 VAL A N 1
ATOM 6745 C CA . VAL A 1 852 ? 65.148 -29.349 -44.466 1.00 85.69 852 VAL A CA 1
ATOM 6746 C C . VAL A 1 852 ? 65.157 -28.473 -43.205 1.00 85.69 852 VAL A C 1
ATOM 6748 O O . VAL A 1 852 ? 64.311 -27.591 -43.065 1.00 85.69 852 VAL A O 1
ATOM 6751 N N . ASP A 1 853 ? 66.143 -28.649 -42.317 1.00 85.94 853 ASP A N 1
ATOM 6752 C CA . ASP A 1 853 ? 66.392 -27.809 -41.134 1.00 85.94 853 ASP A CA 1
ATOM 6753 C C . ASP A 1 853 ? 66.369 -26.305 -41.438 1.00 85.94 853 ASP A C 1
ATOM 6755 O O . ASP A 1 853 ? 66.015 -25.504 -40.572 1.00 85.94 853 ASP A O 1
ATOM 6759 N N . LEU A 1 854 ? 66.733 -25.921 -42.666 1.00 83.50 854 LEU A N 1
ATOM 6760 C CA . LEU A 1 854 ? 66.779 -24.538 -43.133 1.00 83.50 854 LEU A CA 1
ATOM 6761 C C . LEU A 1 854 ? 65.472 -23.768 -42.871 1.00 83.50 854 LEU A C 1
ATOM 6763 O O . LEU A 1 854 ? 65.505 -22.588 -42.508 1.00 83.50 854 LEU A O 1
ATOM 6767 N N . PHE A 1 855 ? 64.329 -24.433 -43.033 1.00 86.31 855 PHE A N 1
ATOM 6768 C CA . PHE A 1 855 ? 62.996 -23.846 -42.880 1.00 86.31 855 PHE A CA 1
ATOM 6769 C C . PHE A 1 855 ? 62.178 -24.498 -41.757 1.00 86.31 855 PHE A C 1
ATOM 6771 O O . PHE A 1 855 ? 60.975 -24.256 -41.638 1.00 86.31 855 PHE A O 1
ATOM 6778 N N . ILE A 1 856 ? 62.824 -25.262 -40.875 1.00 86.31 856 ILE A N 1
ATOM 6779 C CA . ILE A 1 856 ? 62.227 -25.754 -39.631 1.00 86.31 856 ILE A CA 1
ATOM 6780 C C . ILE A 1 856 ? 62.664 -24.833 -38.477 1.00 86.31 856 ILE A C 1
ATOM 6782 O O . ILE A 1 856 ? 63.847 -24.516 -38.346 1.00 86.31 856 ILE A O 1
ATOM 6786 N N . PRO A 1 857 ? 61.744 -24.350 -37.619 1.00 83.88 857 PRO A N 1
ATOM 6787 C CA . PRO A 1 857 ? 62.103 -23.508 -36.480 1.00 83.88 857 PRO A CA 1
ATOM 6788 C C . PRO A 1 857 ? 63.102 -24.211 -35.561 1.00 83.88 857 PRO A C 1
ATOM 6790 O O . PRO A 1 857 ? 62.946 -25.393 -35.270 1.00 83.88 857 PRO A O 1
ATOM 6793 N N . GLN A 1 858 ? 64.093 -23.477 -35.048 1.00 81.31 858 GLN A N 1
ATOM 6794 C CA . GLN A 1 858 ? 65.227 -24.053 -34.311 1.00 81.31 858 GLN A CA 1
ATOM 6795 C C . GLN A 1 858 ? 64.805 -24.897 -33.090 1.00 81.31 858 GLN A C 1
ATOM 6797 O O . GLN A 1 858 ? 65.436 -25.903 -32.789 1.00 81.31 858 GLN A O 1
ATOM 6802 N N . GLU A 1 859 ? 63.696 -24.539 -32.435 1.00 81.50 859 GLU A N 1
ATOM 6803 C CA . GLU A 1 859 ? 63.103 -25.290 -31.315 1.00 81.50 859 GLU A CA 1
ATOM 6804 C C . GLU A 1 859 ? 62.498 -26.649 -31.732 1.00 81.50 859 GLU A C 1
ATOM 6806 O O . GLU A 1 859 ? 62.303 -27.524 -30.891 1.00 81.50 859 GLU A O 1
ATOM 6811 N N . GLN A 1 860 ? 62.196 -26.837 -33.022 1.00 82.12 860 GLN A N 1
ATOM 6812 C CA . GLN A 1 860 ? 61.536 -28.022 -33.583 1.00 82.12 860 GLN A CA 1
ATOM 6813 C C . GLN A 1 860 ? 62.481 -28.935 -34.387 1.00 82.12 860 GLN A C 1
ATOM 6815 O O . GLN A 1 860 ? 62.102 -30.072 -34.668 1.00 82.12 860 GLN A O 1
ATOM 6820 N N . VAL A 1 861 ? 63.708 -28.495 -34.702 1.00 82.44 861 VAL A N 1
ATOM 6821 C CA . VAL A 1 861 ? 64.685 -29.240 -35.530 1.00 82.44 861 VAL A CA 1
ATOM 6822 C C . VAL A 1 861 ? 64.992 -30.632 -34.964 1.00 82.44 861 VAL A C 1
ATOM 6824 O O . VAL A 1 861 ? 64.838 -31.628 -35.666 1.00 82.44 861 VAL A O 1
ATOM 6827 N N . GLU A 1 862 ? 65.340 -30.734 -33.677 1.00 82.56 862 GLU A N 1
ATOM 6828 C CA . GLU A 1 862 ? 65.659 -32.026 -33.036 1.00 82.56 862 GLU A CA 1
ATOM 6829 C C . GLU A 1 862 ? 64.465 -32.994 -33.057 1.00 82.56 862 GLU A C 1
ATOM 6831 O O . GLU A 1 862 ? 64.606 -34.189 -33.328 1.00 82.56 862 GLU A O 1
ATOM 6836 N N . SER A 1 863 ? 63.256 -32.471 -32.828 1.00 81.50 863 SER A N 1
ATOM 6837 C CA . SER A 1 863 ? 62.033 -33.276 -32.893 1.00 81.50 863 SER A CA 1
ATOM 6838 C C . SER A 1 863 ? 61.701 -33.706 -34.323 1.00 81.50 863 SER A C 1
ATOM 6840 O O . SER A 1 863 ? 61.107 -34.770 -34.499 1.00 81.50 863 SER A O 1
ATOM 6842 N N . HIS A 1 864 ? 62.032 -32.892 -35.326 1.00 84.31 864 HIS A N 1
ATOM 6843 C CA . HIS A 1 864 ? 61.773 -33.193 -36.730 1.00 84.31 864 HIS A CA 1
ATOM 6844 C C . HIS A 1 864 ? 62.732 -34.264 -37.266 1.00 84.31 864 HIS A C 1
ATOM 6846 O O . HIS A 1 864 ? 62.281 -35.232 -37.873 1.00 84.31 864 HIS A O 1
ATOM 6852 N N . LYS A 1 865 ? 64.024 -34.185 -36.931 1.00 83.75 865 LYS A N 1
ATOM 6853 C CA . LYS A 1 865 ? 65.004 -35.230 -37.277 1.00 83.75 865 LYS A CA 1
ATOM 6854 C C . LYS A 1 865 ? 64.662 -36.587 -36.678 1.00 83.75 865 LYS A C 1
ATOM 6856 O O . LYS A 1 865 ? 64.776 -37.617 -37.339 1.00 83.75 865 LYS A O 1
ATOM 6861 N N . ALA A 1 866 ? 64.190 -36.607 -35.430 1.00 83.19 866 ALA A N 1
ATOM 6862 C CA . ALA A 1 866 ? 63.713 -37.838 -34.805 1.00 83.19 866 ALA A CA 1
ATOM 6863 C C . ALA A 1 866 ? 62.511 -38.448 -35.557 1.00 83.19 866 ALA A C 1
ATOM 6865 O O . ALA A 1 866 ? 62.412 -39.673 -35.653 1.00 83.19 866 ALA A O 1
ATOM 6866 N N . LEU A 1 867 ? 61.627 -37.607 -36.113 1.00 84.56 867 LEU A N 1
ATOM 6867 C CA . LEU A 1 867 ? 60.489 -38.034 -36.929 1.00 84.56 867 LEU A CA 1
ATOM 6868 C C . LEU A 1 867 ? 60.945 -38.649 -38.258 1.00 84.56 867 LEU A C 1
ATOM 6870 O O . LEU A 1 867 ? 60.511 -39.753 -38.578 1.00 84.56 867 LEU A O 1
ATOM 6874 N N . LEU A 1 868 ? 61.837 -37.977 -38.996 1.00 84.69 868 LEU A N 1
ATOM 6875 C CA . LEU A 1 868 ? 62.355 -38.455 -40.286 1.00 84.69 868 LEU A CA 1
ATOM 6876 C C . LEU A 1 868 ? 63.136 -39.763 -40.138 1.00 84.69 868 LEU A C 1
ATOM 6878 O O . LEU A 1 868 ? 62.898 -40.718 -40.877 1.00 84.69 868 LEU A O 1
ATOM 6882 N N . LYS A 1 869 ? 63.983 -39.864 -39.107 1.00 83.25 869 LYS A N 1
ATOM 6883 C CA . LYS A 1 869 ? 64.718 -41.098 -38.808 1.00 83.25 869 LYS A CA 1
ATOM 6884 C C . LYS A 1 869 ? 63.784 -42.280 -38.549 1.00 83.25 869 LYS A C 1
ATOM 6886 O O . LYS A 1 869 ? 64.059 -43.382 -39.013 1.00 83.25 869 LYS A O 1
ATOM 6891 N N . LYS A 1 870 ? 62.688 -42.062 -37.818 1.00 83.38 870 LYS A N 1
ATOM 6892 C CA . LYS A 1 870 ? 61.675 -43.095 -37.574 1.00 83.38 870 LYS A CA 1
ATOM 6893 C C . LYS A 1 870 ? 60.900 -43.434 -38.855 1.00 83.38 870 LYS A C 1
ATOM 6895 O O . LYS A 1 870 ? 60.720 -44.609 -39.153 1.00 83.38 870 LYS A O 1
ATOM 6900 N N . PHE A 1 871 ? 60.507 -42.425 -39.633 1.00 87.06 871 PHE A N 1
ATOM 6901 C CA . PHE A 1 871 ? 59.800 -42.580 -40.908 1.00 87.06 871 PHE A CA 1
ATOM 6902 C C . PHE A 1 871 ? 60.580 -43.446 -41.909 1.00 87.06 871 PHE A C 1
ATOM 6904 O O . PHE A 1 871 ? 60.025 -44.407 -42.432 1.00 87.06 871 PHE A O 1
ATOM 6911 N N . PHE A 1 872 ? 61.869 -43.171 -42.132 1.00 85.81 872 PHE A N 1
ATOM 6912 C CA . PHE A 1 872 ? 62.689 -43.953 -43.067 1.00 85.81 872 PHE A CA 1
ATOM 6913 C C . PHE A 1 872 ? 63.049 -45.355 -42.548 1.00 85.81 872 PHE A C 1
ATOM 6915 O O . PHE A 1 872 ? 63.385 -46.221 -43.347 1.00 85.81 872 PHE A O 1
ATOM 6922 N N . GLN A 1 873 ? 62.985 -45.598 -41.232 1.00 85.00 873 GLN A N 1
ATOM 6923 C CA . GLN A 1 873 ? 63.172 -46.937 -40.653 1.00 85.00 873 GLN A CA 1
ATOM 6924 C C . GLN A 1 873 ? 61.918 -47.809 -40.756 1.00 85.00 873 GLN A C 1
ATOM 6926 O O . GLN A 1 873 ? 62.030 -49.019 -40.937 1.00 85.00 873 GLN A O 1
ATOM 6931 N N . GLU A 1 874 ? 60.740 -47.210 -40.581 1.00 83.50 874 GLU A N 1
ATOM 6932 C CA . GLU A 1 874 ? 59.459 -47.924 -40.549 1.00 83.50 874 GLU A CA 1
ATOM 6933 C C . GLU A 1 874 ? 58.742 -47.933 -41.912 1.00 83.50 874 GLU A C 1
ATOM 6935 O O . GLU A 1 874 ? 57.792 -48.693 -42.079 1.00 83.50 874 GLU A O 1
ATOM 6940 N N . GLU A 1 875 ? 59.176 -47.096 -42.866 1.00 83.12 875 GLU A N 1
ATOM 6941 C CA . GLU A 1 875 ? 58.581 -46.899 -44.202 1.00 83.12 875 GLU A CA 1
ATOM 6942 C C . GLU A 1 875 ? 57.053 -46.696 -44.165 1.00 83.12 875 GLU A C 1
ATOM 6944 O O . GLU A 1 875 ? 56.307 -47.140 -45.038 1.00 83.12 875 GLU A O 1
ATOM 6949 N N . ALA A 1 876 ? 56.565 -46.016 -43.126 1.00 80.56 876 ALA A N 1
ATOM 6950 C CA . ALA A 1 876 ? 55.144 -45.806 -42.877 1.00 80.56 876 ALA A CA 1
ATOM 6951 C C . ALA A 1 876 ? 54.730 -44.358 -43.162 1.00 80.56 876 ALA A C 1
ATOM 6953 O O . ALA A 1 876 ? 55.469 -43.420 -42.879 1.00 80.56 876 ALA A O 1
ATOM 6954 N N . VAL A 1 877 ? 53.512 -44.163 -43.676 1.00 84.75 877 VAL A N 1
ATOM 6955 C CA . VAL A 1 877 ? 52.947 -42.822 -43.890 1.00 84.75 877 VAL A CA 1
ATOM 6956 C C . VAL A 1 877 ? 52.739 -42.121 -42.547 1.00 84.75 877 VAL A C 1
ATOM 6958 O O . VAL A 1 877 ? 52.124 -42.681 -41.639 1.00 84.75 877 VAL A O 1
ATOM 6961 N N . VAL A 1 878 ? 53.204 -40.875 -42.432 1.00 82.81 878 VAL A N 1
ATOM 6962 C CA . VAL A 1 878 ? 53.067 -40.063 -41.212 1.00 82.81 878 VAL A CA 1
ATOM 6963 C C . VAL A 1 878 ? 52.247 -38.811 -41.512 1.00 82.81 878 VAL A C 1
ATOM 6965 O O . VAL A 1 878 ? 52.659 -37.984 -42.320 1.00 82.81 878 VAL A O 1
ATOM 6968 N N . ASP A 1 879 ? 51.109 -38.648 -40.831 1.00 83.56 879 ASP A N 1
ATOM 6969 C CA . ASP A 1 879 ? 50.282 -37.430 -40.875 1.00 83.56 879 ASP A CA 1
ATOM 6970 C C . ASP A 1 879 ? 50.421 -36.647 -39.565 1.00 83.56 879 ASP A C 1
ATOM 6972 O O . ASP A 1 879 ? 50.086 -37.136 -38.476 1.00 83.56 879 ASP A O 1
ATOM 6976 N N . THR A 1 880 ? 50.882 -35.400 -39.670 1.00 78.00 880 THR A N 1
ATOM 6977 C CA . THR A 1 880 ? 51.139 -34.554 -38.505 1.00 78.00 880 THR A CA 1
ATOM 6978 C C . THR A 1 880 ? 49.880 -34.175 -37.723 1.00 78.00 880 THR A C 1
ATOM 6980 O O . THR A 1 880 ? 50.009 -33.808 -36.557 1.00 78.00 880 THR A O 1
ATOM 6983 N N . ARG A 1 881 ? 48.663 -34.313 -38.283 1.00 72.06 881 ARG A N 1
ATOM 6984 C CA . ARG A 1 881 ? 47.400 -34.103 -37.532 1.00 72.06 881 ARG A CA 1
ATOM 6985 C C . ARG A 1 881 ? 47.250 -35.020 -36.326 1.00 72.06 881 ARG A C 1
ATOM 6987 O O . ARG A 1 881 ? 46.630 -34.640 -35.342 1.00 72.06 881 ARG A O 1
ATOM 6994 N N . SER A 1 882 ? 47.785 -36.233 -36.412 1.00 68.81 882 SER A N 1
ATOM 6995 C CA . SER A 1 882 ? 47.601 -37.268 -35.387 1.00 68.81 882 SER A CA 1
ATOM 6996 C C . SER A 1 882 ? 48.556 -37.141 -34.193 1.00 68.81 882 SER A C 1
ATOM 6998 O O . SER A 1 882 ? 48.436 -37.889 -33.227 1.00 68.81 882 SER A O 1
ATOM 7000 N N . LEU A 1 883 ? 49.503 -36.199 -34.248 1.00 68.12 883 LEU A N 1
ATOM 7001 C CA . LEU A 1 883 ? 50.624 -36.106 -33.309 1.00 68.12 883 LEU A CA 1
ATOM 7002 C C . LEU A 1 883 ? 50.449 -35.046 -32.199 1.00 68.12 883 LEU A C 1
ATOM 7004 O O . LEU A 1 883 ? 51.419 -34.767 -31.499 1.00 68.12 883 LEU A O 1
ATOM 7008 N N . ASP A 1 884 ? 49.247 -34.476 -32.028 1.00 57.81 884 ASP A N 1
ATOM 7009 C CA . ASP A 1 884 ? 48.852 -33.486 -30.994 1.00 57.81 884 ASP A CA 1
ATOM 7010 C C . ASP A 1 884 ? 49.899 -32.374 -30.737 1.00 57.81 884 ASP A C 1
ATOM 7012 O O . ASP A 1 884 ? 50.234 -32.008 -29.608 1.00 57.81 884 ASP A O 1
ATOM 7016 N N . ARG A 1 885 ? 50.497 -31.871 -31.826 1.00 65.81 885 ARG A N 1
ATOM 7017 C CA . ARG A 1 885 ? 51.560 -30.854 -31.830 1.00 65.81 885 ARG A CA 1
ATOM 7018 C C . ARG A 1 885 ? 51.342 -29.861 -32.969 1.00 65.81 885 ARG A C 1
ATOM 7020 O O . ARG A 1 885 ? 50.976 -30.246 -34.075 1.00 65.81 885 ARG A O 1
ATOM 7027 N N . ASN A 1 886 ? 51.625 -28.583 -32.715 1.00 67.12 886 ASN A N 1
ATOM 7028 C CA . ASN A 1 886 ? 51.565 -27.535 -33.737 1.00 67.12 886 ASN A CA 1
ATOM 7029 C C . ASN A 1 886 ? 52.879 -27.500 -34.534 1.00 67.12 886 ASN A C 1
ATOM 7031 O O . ASN A 1 886 ? 53.909 -27.047 -34.027 1.00 67.12 886 ASN A O 1
ATOM 7035 N N . PHE A 1 887 ? 52.836 -27.964 -35.782 1.00 79.56 887 PHE A N 1
ATOM 7036 C CA . PHE A 1 887 ? 53.968 -27.897 -36.704 1.00 79.56 887 PHE A CA 1
ATOM 7037 C C . PHE A 1 887 ? 53.997 -26.542 -37.405 1.00 79.56 887 PHE A C 1
ATOM 7039 O O . PHE A 1 887 ? 52.974 -26.047 -37.885 1.00 79.56 887 PHE A O 1
ATOM 7046 N N . LYS A 1 888 ? 55.177 -25.922 -37.435 1.00 84.56 888 LYS A N 1
ATOM 7047 C CA . LYS A 1 888 ? 55.387 -24.641 -38.106 1.00 84.56 888 LYS A CA 1
ATOM 7048 C C . LYS A 1 888 ? 56.601 -24.737 -39.005 1.00 84.56 888 LYS A C 1
ATOM 7050 O O . LYS A 1 888 ? 57.577 -25.392 -38.657 1.00 84.56 888 LYS A O 1
ATOM 7055 N N . VAL A 1 889 ? 56.550 -24.040 -40.129 1.00 87.06 889 VAL A N 1
ATOM 7056 C CA . VAL A 1 889 ? 57.723 -23.793 -40.971 1.00 87.06 889 VAL A CA 1
ATOM 7057 C C . VAL A 1 889 ? 58.082 -22.324 -40.913 1.00 87.06 889 VAL A C 1
ATOM 7059 O O . VAL A 1 889 ? 57.242 -21.456 -40.662 1.00 87.06 889 VAL A O 1
ATOM 7062 N N . LYS A 1 890 ? 59.362 -22.048 -41.101 1.00 86.00 890 LYS A N 1
ATOM 7063 C CA . LYS A 1 890 ? 59.920 -20.711 -41.097 1.00 86.00 890 LYS A CA 1
ATOM 7064 C C . LYS A 1 890 ? 60.109 -20.256 -42.536 1.00 86.00 890 LYS A C 1
ATOM 7066 O O . LYS A 1 890 ? 60.914 -20.817 -43.269 1.00 86.00 890 LYS A O 1
ATOM 7071 N N . HIS A 1 891 ? 59.400 -19.200 -42.900 1.00 87.12 891 HIS A N 1
ATOM 7072 C CA . HIS A 1 891 ? 59.610 -18.491 -44.151 1.00 87.12 891 HIS A CA 1
ATOM 7073 C C . HIS A 1 891 ? 60.956 -17.739 -44.126 1.00 87.12 891 HIS A C 1
ATOM 7075 O O . HIS A 1 891 ? 61.390 -17.303 -43.054 1.00 87.12 891 HIS A O 1
ATOM 7081 N N . LYS A 1 892 ? 61.594 -17.495 -45.280 1.00 83.75 892 LYS A N 1
ATOM 7082 C CA . LYS A 1 892 ? 62.891 -16.783 -45.394 1.00 83.75 892 LYS A CA 1
ATOM 7083 C C . LYS A 1 892 ? 62.924 -15.426 -44.680 1.00 83.75 892 LYS A C 1
ATOM 7085 O O . LYS A 1 892 ? 63.929 -15.055 -44.082 1.00 83.75 892 LYS A O 1
ATOM 7090 N N . SER A 1 893 ? 61.801 -14.704 -44.664 1.00 79.94 893 SER A N 1
ATOM 7091 C CA . SER A 1 893 ? 61.647 -13.430 -43.931 1.00 79.94 893 SER A CA 1
ATOM 7092 C C . SER A 1 893 ? 61.648 -13.561 -42.398 1.00 79.94 893 SER A C 1
ATOM 7094 O O . SER A 1 893 ? 61.629 -12.556 -41.693 1.00 79.94 893 SER A O 1
ATOM 7096 N N . GLY A 1 894 ? 61.626 -14.787 -41.870 1.00 77.12 894 GLY A N 1
ATOM 7097 C CA . GLY A 1 894 ? 61.521 -15.095 -40.446 1.00 77.12 894 GLY A CA 1
ATOM 7098 C C . GLY A 1 894 ? 60.092 -15.317 -39.942 1.00 77.12 894 GLY A C 1
ATOM 7099 O O . GLY A 1 894 ? 59.922 -15.699 -38.785 1.00 77.12 894 GLY A O 1
ATOM 7100 N N . LYS A 1 895 ? 59.066 -15.118 -40.782 1.00 81.19 895 LYS A N 1
ATOM 7101 C CA . LYS A 1 895 ? 57.661 -15.385 -40.430 1.00 81.19 895 LYS A CA 1
ATOM 7102 C C . LYS A 1 895 ? 57.431 -16.889 -40.237 1.00 81.19 895 LYS A C 1
ATOM 7104 O O . LYS A 1 895 ? 57.837 -17.690 -41.072 1.00 81.19 895 LYS A O 1
ATOM 7109 N N . LEU A 1 896 ? 56.745 -17.262 -39.159 1.00 85.06 896 LEU A N 1
ATOM 7110 C CA . LEU A 1 896 ? 56.311 -18.639 -38.921 1.00 85.06 896 LEU A CA 1
ATOM 7111 C C . LEU A 1 896 ? 54.948 -18.881 -39.576 1.00 85.06 896 LEU A C 1
ATOM 7113 O O . LEU A 1 896 ? 54.027 -18.086 -39.386 1.00 85.06 896 LEU A O 1
ATOM 7117 N N . ILE A 1 897 ? 54.830 -19.975 -40.322 1.00 85.94 897 ILE A N 1
ATOM 7118 C CA . ILE A 1 897 ? 53.610 -20.409 -41.009 1.00 85.94 897 ILE A CA 1
ATOM 7119 C C . ILE A 1 897 ? 53.155 -21.719 -40.368 1.00 85.94 897 ILE A C 1
ATOM 7121 O O . ILE A 1 897 ? 53.968 -22.630 -40.193 1.00 85.94 897 ILE A O 1
ATOM 7125 N N . GLU A 1 898 ? 51.882 -21.803 -39.973 1.00 85.06 898 GLU A N 1
ATOM 7126 C CA . GLU A 1 898 ? 51.324 -23.035 -39.407 1.00 85.06 898 GLU A CA 1
ATOM 7127 C C . GLU A 1 898 ? 50.964 -23.998 -40.527 1.00 85.06 898 GLU A C 1
ATOM 7129 O O . GLU A 1 898 ? 50.219 -23.657 -41.447 1.00 85.06 898 GLU A O 1
ATOM 7134 N N . ILE A 1 899 ? 51.494 -25.212 -40.436 1.00 87.25 899 ILE A N 1
ATOM 7135 C CA . ILE A 1 899 ? 51.362 -26.187 -41.505 1.00 87.25 899 ILE A CA 1
ATOM 7136 C C . ILE A 1 899 ? 50.842 -27.519 -41.003 1.00 87.25 899 ILE A C 1
ATOM 7138 O O . ILE A 1 899 ? 51.013 -27.916 -39.849 1.00 87.25 899 ILE A O 1
ATOM 7142 N N . GLN A 1 900 ? 50.262 -28.242 -41.943 1.00 85.69 900 GLN A N 1
ATOM 7143 C CA . GLN A 1 900 ? 49.988 -29.653 -41.835 1.00 85.69 900 GLN A CA 1
ATOM 7144 C C . GLN A 1 900 ? 50.798 -30.386 -42.904 1.00 85.69 900 GLN A C 1
ATOM 7146 O O . GLN A 1 900 ? 50.761 -29.998 -44.071 1.00 85.69 900 GLN A O 1
ATOM 7151 N N . ALA A 1 901 ? 51.517 -31.439 -42.520 1.00 88.00 901 ALA A N 1
ATOM 7152 C CA . ALA A 1 901 ? 52.348 -32.210 -43.432 1.00 88.00 901 ALA A CA 1
ATOM 7153 C C . ALA A 1 901 ? 51.970 -33.694 -43.420 1.00 88.00 901 ALA A C 1
ATOM 7155 O O . ALA A 1 901 ? 51.648 -34.267 -42.376 1.00 88.00 901 ALA A O 1
ATOM 7156 N N . VAL A 1 902 ? 52.032 -34.314 -44.597 1.00 89.31 902 VAL A N 1
ATOM 7157 C CA . VAL A 1 902 ? 51.878 -35.760 -44.776 1.00 89.31 902 VAL A CA 1
ATOM 7158 C C . VAL A 1 902 ? 53.115 -36.290 -45.487 1.00 89.31 902 VAL A C 1
ATOM 7160 O O . VAL A 1 902 ? 53.401 -35.888 -46.614 1.00 89.31 902 VAL A O 1
ATOM 7163 N N . TYR A 1 903 ? 53.835 -37.192 -44.826 1.00 90.00 903 TYR A N 1
ATOM 7164 C CA . TYR A 1 903 ? 55.057 -37.817 -45.326 1.00 90.00 903 TYR A CA 1
ATOM 7165 C C . TYR A 1 903 ? 54.711 -39.172 -45.939 1.00 90.00 903 TYR A C 1
ATOM 7167 O O . TYR A 1 903 ? 54.141 -40.023 -45.253 1.00 90.00 903 TYR A O 1
ATOM 7175 N N . THR A 1 904 ? 55.048 -39.375 -47.216 1.00 89.25 904 THR A N 1
ATOM 7176 C CA . THR A 1 904 ? 54.763 -40.613 -47.958 1.00 89.25 904 THR A CA 1
ATOM 7177 C C . THR A 1 904 ? 56.046 -41.187 -48.563 1.00 89.25 904 THR A C 1
ATOM 7179 O O . THR A 1 904 ? 56.773 -40.446 -49.227 1.00 89.25 904 THR A O 1
ATOM 7182 N N . PRO A 1 905 ? 56.349 -42.482 -48.373 1.00 88.44 905 PRO A N 1
ATOM 7183 C CA . PRO A 1 905 ? 57.519 -43.105 -48.984 1.00 88.44 905 PRO A CA 1
ATOM 7184 C C . PRO A 1 905 ? 57.284 -43.335 -50.484 1.00 88.44 905 PRO A C 1
ATOM 7186 O O . PRO A 1 905 ? 56.248 -43.868 -50.883 1.00 88.44 905 PRO A O 1
ATOM 7189 N N . VAL A 1 906 ? 58.240 -42.935 -51.325 1.00 86.31 906 VAL A N 1
ATOM 7190 C CA . VAL A 1 906 ? 58.207 -43.127 -52.783 1.00 86.31 906 VAL A CA 1
ATOM 7191 C C . VAL A 1 906 ? 59.530 -43.722 -53.250 1.00 86.31 906 VAL A C 1
ATOM 7193 O O . VAL A 1 906 ? 60.602 -43.206 -52.941 1.00 86.31 906 VAL A O 1
ATOM 7196 N N . HIS A 1 907 ? 59.453 -44.803 -54.025 1.00 81.62 907 HIS A N 1
ATOM 7197 C CA . HIS A 1 907 ? 60.623 -45.425 -54.638 1.00 81.62 907 HIS A CA 1
ATOM 7198 C C . HIS A 1 907 ? 60.820 -44.893 -56.059 1.00 81.62 907 HIS A C 1
ATOM 7200 O O . HIS A 1 907 ? 60.003 -45.152 -56.944 1.00 81.62 907 HIS A O 1
ATOM 7206 N N . PHE A 1 908 ? 61.924 -44.185 -56.282 1.00 77.19 908 PHE A N 1
ATOM 7207 C CA . PHE A 1 908 ? 62.408 -43.845 -57.621 1.00 77.19 908 PHE A CA 1
ATOM 7208 C C . PHE A 1 908 ? 63.488 -44.840 -58.060 1.00 77.19 908 PHE A C 1
ATOM 7210 O O . PHE A 1 908 ? 63.965 -45.652 -57.266 1.00 77.19 908 PHE A O 1
ATOM 7217 N N . HIS A 1 909 ? 63.919 -44.771 -59.325 1.00 70.75 909 HIS A N 1
ATOM 7218 C CA . HIS A 1 909 ? 64.941 -45.681 -59.862 1.00 70.75 909 HIS A CA 1
ATOM 7219 C C . HIS A 1 909 ? 66.294 -45.613 -59.116 1.00 70.75 909 HIS A C 1
ATOM 7221 O O . HIS A 1 909 ? 67.099 -46.529 -59.254 1.00 70.75 909 HIS A O 1
ATOM 7227 N N . ASN A 1 910 ? 66.527 -44.563 -58.315 1.00 64.75 910 ASN A N 1
ATOM 7228 C CA . ASN A 1 910 ? 67.768 -44.305 -57.577 1.00 64.75 910 ASN A CA 1
ATOM 7229 C C . ASN A 1 910 ? 67.669 -44.441 -56.038 1.00 64.75 910 ASN A C 1
ATOM 7231 O O . ASN A 1 910 ? 68.678 -44.227 -55.372 1.00 64.75 910 ASN A O 1
ATOM 7235 N N . GLY A 1 911 ? 66.521 -44.810 -55.449 1.00 78.56 911 GLY A N 1
ATOM 7236 C CA . GLY A 1 911 ? 66.406 -44.985 -53.989 1.00 78.56 911 GLY A CA 1
ATOM 7237 C C . GLY A 1 911 ? 65.013 -44.723 -53.407 1.00 78.56 911 GLY A C 1
ATOM 7238 O O . GLY A 1 911 ? 64.058 -44.468 -54.142 1.00 78.56 911 GLY A O 1
ATOM 7239 N N . LEU A 1 912 ? 64.900 -44.812 -52.074 1.00 85.56 912 LEU A N 1
ATOM 7240 C CA . LEU A 1 912 ? 63.696 -44.451 -51.315 1.00 85.56 912 LEU A CA 1
ATOM 7241 C C . LEU A 1 912 ? 63.754 -42.973 -50.906 1.00 85.56 912 LEU A C 1
ATOM 7243 O O . LEU A 1 912 ? 64.711 -42.541 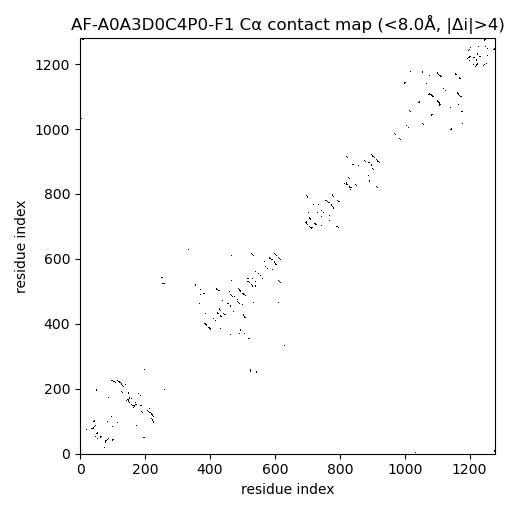-50.265 1.00 85.56 912 LEU A O 1
ATOM 7247 N N . TYR A 1 913 ? 62.693 -42.241 -51.222 1.00 90.06 913 TYR A N 1
ATOM 7248 C CA . TYR A 1 913 ? 62.530 -40.820 -50.940 1.00 90.06 913 TYR A CA 1
ATOM 7249 C C . TYR A 1 913 ? 61.251 -40.574 -50.144 1.00 90.06 913 TYR A C 1
ATOM 7251 O O . TYR A 1 913 ? 60.310 -41.367 -50.196 1.00 90.06 913 TYR A O 1
ATOM 7259 N N . ALA A 1 914 ? 61.195 -39.457 -49.425 1.00 87.31 914 ALA A N 1
ATOM 7260 C CA . ALA A 1 914 ? 59.959 -38.975 -48.827 1.00 87.31 914 ALA A CA 1
ATOM 7261 C C . ALA A 1 914 ? 59.337 -37.920 -49.745 1.00 87.31 914 ALA A C 1
ATOM 7263 O O . ALA A 1 914 ? 59.901 -36.841 -49.923 1.00 87.31 914 ALA A O 1
ATOM 7264 N N . ALA A 1 915 ? 58.167 -38.219 -50.306 1.00 88.81 915 ALA A N 1
ATOM 7265 C CA . ALA A 1 915 ? 57.305 -37.213 -50.906 1.00 88.81 915 ALA A CA 1
ATOM 7266 C C . ALA A 1 915 ? 56.429 -36.617 -49.801 1.00 88.81 915 ALA A C 1
ATOM 7268 O O . ALA A 1 915 ? 55.589 -37.300 -49.206 1.00 88.81 915 ALA A O 1
ATOM 7269 N N . VAL A 1 916 ? 56.652 -35.343 -49.504 1.00 89.19 916 VAL A N 1
ATOM 7270 C CA . VAL A 1 916 ? 55.999 -34.625 -48.416 1.00 89.19 916 VAL A CA 1
ATOM 7271 C C . VAL A 1 916 ? 55.072 -33.581 -49.005 1.00 89.19 916 VAL A C 1
ATOM 7273 O O . VAL A 1 916 ? 55.505 -32.656 -49.691 1.00 89.19 916 VAL A O 1
ATOM 7276 N N . MET A 1 917 ? 53.783 -33.738 -48.724 1.00 88.19 917 MET A N 1
ATOM 7277 C CA . MET A 1 917 ? 52.783 -32.726 -49.043 1.00 88.19 917 MET A CA 1
ATOM 7278 C C . MET A 1 917 ? 52.584 -31.835 -47.829 1.00 88.19 917 MET A C 1
ATOM 7280 O O . MET A 1 917 ? 52.291 -32.330 -46.739 1.00 88.19 917 MET A O 1
ATOM 7284 N N . VAL A 1 918 ? 52.725 -30.529 -48.028 1.00 86.88 918 VAL A N 1
ATOM 7285 C CA . VAL A 1 918 ? 52.593 -29.522 -46.978 1.00 86.88 918 VAL A CA 1
ATOM 7286 C C . VAL A 1 918 ? 51.452 -28.578 -47.332 1.00 86.88 918 VAL A C 1
ATOM 7288 O O . VAL A 1 918 ? 51.409 -27.995 -48.416 1.00 86.88 918 VAL A O 1
ATOM 7291 N N . ARG A 1 919 ? 50.514 -28.415 -46.401 1.00 84.44 919 ARG A N 1
ATOM 7292 C CA . ARG A 1 919 ? 49.386 -27.493 -46.516 1.00 84.44 919 ARG A CA 1
ATOM 7293 C C . ARG A 1 919 ? 49.491 -26.416 -45.446 1.00 84.44 919 ARG A C 1
ATOM 7295 O O . ARG A 1 919 ? 49.622 -26.734 -44.267 1.00 84.44 919 ARG A O 1
ATOM 7302 N N . ASP A 1 920 ? 49.391 -25.156 -45.857 1.00 82.94 920 ASP A N 1
ATOM 7303 C CA . ASP A 1 920 ? 49.178 -24.040 -44.935 1.00 82.94 920 ASP A CA 1
ATOM 7304 C C . ASP A 1 920 ? 47.744 -24.115 -44.386 1.00 82.94 920 ASP A C 1
ATOM 7306 O O . ASP A 1 920 ? 46.779 -24.119 -45.152 1.00 82.94 920 ASP A O 1
ATOM 7310 N N . ILE A 1 921 ? 47.604 -24.207 -43.064 1.00 77.88 921 ILE A N 1
ATOM 7311 C CA . ILE A 1 921 ? 46.305 -24.258 -42.367 1.00 77.88 921 ILE A CA 1
ATOM 7312 C C . ILE A 1 921 ? 45.998 -22.959 -41.616 1.00 77.88 921 ILE A C 1
ATOM 7314 O O . ILE A 1 921 ? 45.030 -22.888 -40.857 1.00 77.88 921 ILE A O 1
ATOM 7318 N N . THR A 1 922 ? 46.806 -21.915 -41.819 1.00 74.81 922 THR A N 1
ATOM 7319 C CA . THR A 1 922 ? 46.655 -20.629 -41.132 1.00 74.81 922 THR A CA 1
ATOM 7320 C C . THR A 1 922 ? 45.267 -20.030 -41.391 1.00 74.81 922 THR A C 1
ATOM 7322 O O . THR A 1 922 ? 44.609 -19.584 -40.452 1.00 74.81 922 THR A O 1
ATOM 7325 N N . LEU A 1 923 ? 44.784 -20.072 -42.639 1.00 68.88 923 LEU A N 1
ATOM 7326 C CA . LEU A 1 923 ? 43.448 -19.588 -43.017 1.00 68.88 923 LEU A CA 1
ATOM 7327 C C . LEU A 1 923 ? 42.315 -20.495 -42.516 1.00 68.88 923 LEU A C 1
ATOM 7329 O O . LEU A 1 923 ? 41.294 -19.984 -42.070 1.00 68.88 923 LEU A O 1
ATOM 7333 N N . ASP A 1 924 ? 42.492 -21.818 -42.542 1.00 68.06 924 ASP A N 1
ATOM 7334 C CA . ASP A 1 924 ? 41.467 -22.775 -42.099 1.00 68.06 924 ASP A CA 1
ATOM 7335 C C . ASP A 1 924 ? 41.190 -22.634 -40.588 1.00 68.06 924 ASP A C 1
ATOM 7337 O O . ASP A 1 924 ? 40.036 -22.596 -40.160 1.00 68.06 924 ASP A O 1
ATOM 7341 N N . ARG A 1 925 ? 42.237 -22.437 -39.773 1.00 68.50 925 ARG A N 1
ATOM 7342 C CA . ARG A 1 925 ? 42.084 -22.112 -38.344 1.00 68.50 925 ARG A CA 1
ATOM 7343 C C . ARG A 1 925 ? 41.525 -20.715 -38.098 1.00 68.50 925 ARG A C 1
ATOM 7345 O O . ARG A 1 925 ? 40.749 -20.526 -37.165 1.00 68.50 925 ARG A O 1
ATOM 7352 N N . GLN A 1 926 ? 41.900 -19.730 -38.915 1.00 67.38 926 GLN A N 1
ATOM 7353 C CA . GLN A 1 926 ? 41.278 -18.406 -38.853 1.00 67.38 926 GLN A CA 1
ATOM 7354 C C . GLN A 1 926 ? 39.786 -18.478 -39.189 1.00 67.38 926 GLN A C 1
ATOM 7356 O O . GLN A 1 926 ? 39.005 -17.782 -38.549 1.00 67.38 926 GLN A O 1
ATOM 7361 N N . ALA A 1 927 ? 39.380 -19.336 -40.128 1.00 70.12 927 ALA A N 1
ATOM 7362 C CA . ALA A 1 927 ? 37.982 -19.576 -40.459 1.00 70.12 927 ALA A CA 1
ATOM 7363 C C . ALA A 1 927 ? 37.236 -20.267 -39.310 1.00 70.12 927 ALA A C 1
ATOM 7365 O O . ALA A 1 927 ? 36.136 -19.844 -38.982 1.00 70.12 927 ALA A O 1
ATOM 7366 N N . GLU A 1 928 ? 37.833 -21.259 -38.643 1.00 71.38 928 GLU A N 1
ATOM 7367 C CA . GLU A 1 928 ? 37.266 -21.897 -37.444 1.00 71.38 928 GLU A CA 1
ATOM 7368 C C . GLU A 1 928 ? 37.094 -20.900 -36.284 1.00 71.38 928 GLU A C 1
ATOM 7370 O O . GLU A 1 928 ? 36.031 -20.826 -35.664 1.00 71.38 928 GLU A O 1
ATOM 7375 N N . PHE A 1 929 ? 38.106 -20.063 -36.038 1.00 67.50 929 PHE A N 1
ATOM 7376 C CA . PHE A 1 929 ? 38.028 -18.990 -35.048 1.00 67.50 929 PHE A CA 1
ATOM 7377 C C . PHE A 1 929 ? 36.990 -17.931 -35.443 1.00 67.50 929 PHE A C 1
ATOM 7379 O O . PHE A 1 929 ? 36.228 -17.469 -34.598 1.00 67.50 929 PHE A O 1
ATOM 7386 N N . ALA A 1 930 ? 36.897 -17.589 -36.731 1.00 70.38 930 ALA A N 1
ATOM 7387 C CA . ALA A 1 930 ? 35.854 -16.716 -37.259 1.00 70.38 930 ALA A CA 1
ATOM 7388 C C . ALA A 1 930 ? 34.459 -17.343 -37.130 1.00 70.38 930 ALA A C 1
ATOM 7390 O O . ALA A 1 930 ? 33.493 -16.613 -36.953 1.00 70.38 930 ALA A O 1
ATOM 7391 N N . LEU A 1 931 ? 34.338 -18.672 -37.169 1.00 68.69 931 LEU A N 1
ATOM 7392 C CA . LEU A 1 931 ? 33.083 -19.403 -36.975 1.00 68.69 931 LEU A CA 1
ATOM 7393 C C . LEU A 1 931 ? 32.648 -19.375 -35.502 1.00 68.69 931 LEU A C 1
ATOM 7395 O O . LEU A 1 931 ? 31.475 -19.148 -35.208 1.00 68.69 931 LEU A O 1
ATOM 7399 N N . LEU A 1 932 ? 33.595 -19.524 -34.571 1.00 66.69 932 LEU A N 1
ATOM 7400 C CA . LEU A 1 932 ? 33.366 -19.322 -33.136 1.00 66.69 932 LEU A CA 1
ATOM 7401 C C . LEU A 1 932 ? 33.005 -17.869 -32.814 1.00 66.69 932 LEU A C 1
ATOM 7403 O O . LEU A 1 932 ? 32.079 -17.623 -32.044 1.00 66.69 932 LEU A O 1
ATOM 7407 N N . GLU A 1 933 ? 33.683 -16.911 -33.442 1.00 67.25 933 GLU A N 1
ATOM 7408 C CA . GLU A 1 933 ? 33.366 -15.492 -33.302 1.00 67.25 933 GLU A CA 1
ATOM 7409 C C . GLU A 1 933 ? 32.011 -15.162 -33.940 1.00 67.25 933 GLU A C 1
ATOM 7411 O O . GLU A 1 933 ? 31.221 -14.444 -33.341 1.00 67.25 933 GLU A O 1
ATOM 7416 N N . ALA A 1 934 ? 31.665 -15.751 -35.087 1.00 65.94 934 ALA A N 1
ATOM 7417 C CA . ALA A 1 934 ? 30.343 -15.623 -35.698 1.00 65.94 934 ALA A CA 1
ATOM 7418 C C . ALA A 1 934 ? 29.242 -16.207 -34.800 1.00 65.94 934 ALA A C 1
ATOM 7420 O O . ALA A 1 934 ? 28.169 -15.617 -34.688 1.00 65.94 934 ALA A O 1
ATOM 7421 N N . LYS A 1 935 ? 29.511 -17.321 -34.106 1.00 62.91 935 LYS A N 1
ATOM 7422 C CA . LYS A 1 935 ? 28.605 -17.883 -33.096 1.00 62.91 935 LYS A CA 1
ATOM 7423 C C . LYS A 1 935 ? 28.448 -16.944 -31.898 1.00 62.91 935 LYS A C 1
ATOM 7425 O O . LYS A 1 935 ? 27.325 -16.660 -31.503 1.00 62.91 935 LYS A O 1
ATOM 7430 N N . ARG A 1 936 ? 29.550 -16.394 -31.379 1.00 70.69 936 ARG A N 1
ATOM 7431 C CA . ARG A 1 936 ? 29.530 -15.393 -30.301 1.00 70.69 936 ARG A CA 1
ATOM 7432 C C . ARG A 1 936 ? 28.750 -14.142 -30.711 1.00 70.69 936 ARG A C 1
ATOM 7434 O O . ARG A 1 936 ? 27.929 -13.660 -29.942 1.00 70.69 936 ARG A O 1
ATOM 7441 N N . ILE A 1 937 ? 28.955 -13.657 -31.936 1.00 66.88 937 ILE A N 1
ATOM 7442 C CA . ILE A 1 937 ? 28.209 -12.541 -32.528 1.00 66.88 937 ILE A CA 1
ATOM 7443 C C . ILE A 1 937 ? 26.725 -12.896 -32.664 1.00 66.88 937 ILE A C 1
ATOM 7445 O O . ILE A 1 937 ? 25.887 -12.046 -32.392 1.00 66.88 937 ILE A O 1
ATOM 7449 N N . SER A 1 938 ? 26.379 -14.128 -33.045 1.00 63.91 938 SER A N 1
ATOM 7450 C CA . SER A 1 938 ? 24.989 -14.603 -33.112 1.00 63.91 938 SER A CA 1
ATOM 7451 C C . SER A 1 938 ? 24.316 -14.634 -31.733 1.00 63.91 938 SER A C 1
ATOM 7453 O O . SER A 1 938 ? 23.162 -14.218 -31.597 1.00 63.91 938 SER A O 1
ATOM 7455 N N . ASP A 1 939 ? 25.028 -15.083 -30.700 1.00 65.94 939 ASP A N 1
ATOM 7456 C CA . ASP A 1 939 ? 24.528 -15.126 -29.321 1.00 65.94 939 ASP A CA 1
ATOM 7457 C C . ASP A 1 939 ? 24.391 -13.710 -28.732 1.00 65.94 939 ASP A C 1
ATOM 7459 O O . ASP A 1 939 ? 23.348 -13.361 -28.170 1.00 65.94 939 ASP A O 1
ATOM 7463 N N . ASP A 1 940 ? 25.394 -12.851 -28.941 1.00 66.62 940 ASP A N 1
ATOM 7464 C CA . ASP A 1 940 ? 25.357 -11.435 -28.563 1.00 66.62 940 ASP A CA 1
ATOM 7465 C C . ASP A 1 940 ? 24.245 -10.687 -29.313 1.00 66.62 940 ASP A C 1
ATOM 7467 O O . ASP A 1 940 ? 23.529 -9.885 -28.713 1.00 66.62 940 ASP A O 1
ATOM 7471 N N . ALA A 1 941 ? 24.039 -10.977 -30.601 1.00 65.12 941 ALA A N 1
ATOM 7472 C CA . ALA A 1 941 ? 22.944 -10.425 -31.393 1.00 65.12 941 ALA A CA 1
ATOM 7473 C C . ALA A 1 941 ? 21.579 -10.894 -30.876 1.00 65.12 941 ALA A C 1
ATOM 7475 O O . ALA A 1 941 ? 20.646 -10.095 -30.823 1.00 65.12 941 ALA A O 1
ATOM 7476 N N . SER A 1 942 ? 21.454 -12.152 -30.444 1.00 58.19 942 SER A N 1
ATOM 7477 C CA . SER A 1 942 ? 20.214 -12.680 -29.859 1.00 58.19 942 SER A CA 1
ATOM 7478 C C . SER A 1 942 ? 19.903 -12.030 -28.510 1.00 58.19 942 SER A C 1
ATOM 7480 O O . SER A 1 942 ? 18.761 -11.646 -28.248 1.00 58.19 942 SER A O 1
ATOM 7482 N N . LYS A 1 943 ? 20.925 -11.815 -27.675 1.00 61.84 943 LYS A N 1
ATOM 7483 C CA . LYS A 1 943 ? 20.794 -11.081 -26.412 1.00 61.84 943 LYS A CA 1
ATOM 7484 C C . LYS A 1 943 ? 20.436 -9.612 -26.645 1.00 61.84 943 LYS A C 1
ATOM 7486 O O . LYS A 1 943 ? 19.477 -9.125 -26.055 1.00 61.84 943 LYS A O 1
ATOM 7491 N N . ALA A 1 944 ? 21.129 -8.939 -27.563 1.00 63.03 944 ALA A N 1
ATOM 7492 C CA . ALA A 1 944 ? 20.836 -7.562 -27.947 1.00 63.03 944 ALA A CA 1
ATOM 7493 C C . ALA A 1 944 ? 19.429 -7.418 -28.548 1.00 63.03 944 ALA A C 1
ATOM 7495 O O . ALA A 1 944 ? 18.743 -6.447 -28.249 1.00 63.03 944 ALA A O 1
ATOM 7496 N N . LYS A 1 945 ? 18.962 -8.397 -29.336 1.00 60.28 945 LYS A N 1
ATOM 7497 C CA . LYS A 1 945 ? 17.584 -8.466 -29.850 1.00 60.28 945 LYS A CA 1
ATOM 7498 C C . LYS A 1 945 ? 16.572 -8.562 -28.705 1.00 60.28 945 LYS A C 1
ATOM 7500 O O . LYS A 1 945 ? 15.588 -7.829 -28.717 1.00 60.28 945 LYS A O 1
ATOM 7505 N N . SER A 1 946 ? 16.815 -9.414 -27.707 1.00 55.75 946 SER A N 1
ATOM 7506 C CA . SER A 1 946 ? 15.934 -9.557 -26.538 1.00 55.75 946 SER A CA 1
ATOM 7507 C C . SER A 1 946 ? 15.893 -8.285 -25.682 1.00 55.75 946 SER A C 1
ATOM 7509 O O . SER A 1 946 ? 14.808 -7.836 -25.311 1.00 55.75 946 SER A O 1
ATOM 7511 N N . ASP A 1 947 ? 17.049 -7.673 -25.422 1.00 63.22 947 ASP A N 1
ATOM 7512 C CA . ASP A 1 947 ? 17.154 -6.434 -24.643 1.00 63.22 947 ASP A CA 1
ATOM 7513 C C . ASP A 1 947 ? 16.544 -5.244 -25.408 1.00 63.22 947 ASP A C 1
ATOM 7515 O O . ASP A 1 947 ? 15.856 -4.404 -24.826 1.00 63.22 947 ASP A O 1
ATOM 7519 N N . PHE A 1 948 ? 16.715 -5.201 -26.734 1.00 68.06 948 PHE A N 1
ATOM 7520 C CA . PHE A 1 948 ? 16.069 -4.220 -27.603 1.00 68.06 948 PHE A CA 1
ATOM 7521 C C . PHE A 1 948 ? 14.545 -4.353 -27.572 1.00 68.06 948 PHE A C 1
ATOM 7523 O O . PHE A 1 948 ? 13.862 -3.345 -27.421 1.00 68.06 948 PHE A O 1
ATOM 7530 N N . LEU A 1 949 ? 14.000 -5.572 -27.662 1.00 64.56 949 LEU A N 1
ATOM 7531 C CA . LEU A 1 949 ? 12.553 -5.795 -27.589 1.00 64.56 949 LEU A CA 1
ATOM 7532 C C . LEU A 1 949 ? 11.985 -5.412 -26.214 1.00 64.56 949 LEU A C 1
ATOM 7534 O O . LEU A 1 949 ? 10.940 -4.763 -26.154 1.00 64.56 949 LEU A O 1
ATOM 7538 N N . ALA A 1 950 ? 12.688 -5.733 -25.122 1.00 61.84 950 ALA A N 1
ATOM 7539 C CA . ALA A 1 950 ? 12.313 -5.319 -23.767 1.00 61.84 950 ALA A CA 1
ATOM 7540 C C . ALA A 1 950 ? 12.259 -3.788 -23.625 1.00 61.84 950 ALA A C 1
ATOM 7542 O O . ALA A 1 950 ? 11.256 -3.241 -23.155 1.00 61.84 950 ALA A O 1
ATOM 7543 N N . ASN A 1 951 ? 13.297 -3.093 -24.096 1.00 60.28 951 ASN A N 1
ATOM 7544 C CA . ASN A 1 951 ? 13.372 -1.633 -24.047 1.00 60.28 951 ASN A CA 1
ATOM 7545 C C . ASN A 1 951 ? 12.334 -0.973 -24.963 1.00 60.28 951 ASN A C 1
ATOM 7547 O O . ASN A 1 951 ? 11.613 -0.083 -24.521 1.00 60.28 951 ASN A O 1
ATOM 7551 N N . MET A 1 952 ? 12.179 -1.454 -26.200 1.00 67.00 952 MET A N 1
ATOM 7552 C CA . MET A 1 952 ? 11.151 -0.972 -27.128 1.00 67.00 952 MET A CA 1
ATOM 7553 C C . MET A 1 952 ? 9.745 -1.167 -26.575 1.00 67.00 952 MET A C 1
ATOM 7555 O O . MET A 1 952 ? 8.915 -0.276 -26.715 1.00 67.00 952 MET A O 1
ATOM 7559 N N . SER A 1 953 ? 9.459 -2.279 -25.894 1.00 67.50 953 SER A N 1
ATOM 7560 C CA . SER A 1 953 ? 8.161 -2.441 -25.241 1.00 67.50 953 SER A CA 1
ATOM 7561 C C . SER A 1 953 ? 7.920 -1.364 -24.184 1.00 67.50 953 SER A C 1
ATOM 7563 O O . SER A 1 953 ? 6.828 -0.802 -24.130 1.00 67.50 953 SER A O 1
ATOM 7565 N N . HIS A 1 954 ? 8.913 -1.039 -23.353 1.00 66.50 954 HIS A N 1
ATOM 7566 C CA . HIS A 1 954 ? 8.787 0.046 -22.375 1.00 66.50 954 HIS A CA 1
ATOM 7567 C C . HIS A 1 954 ? 8.636 1.427 -23.042 1.00 66.50 954 HIS A C 1
ATOM 7569 O O . HIS A 1 954 ? 7.806 2.236 -22.610 1.00 66.50 954 HIS A O 1
ATOM 7575 N N . GLU A 1 955 ? 9.372 1.677 -24.125 1.00 71.19 955 GLU A N 1
ATOM 7576 C CA . GLU A 1 955 ? 9.332 2.938 -24.873 1.00 71.19 955 GLU A CA 1
ATOM 7577 C C . GLU A 1 955 ? 8.082 3.112 -25.737 1.00 71.19 955 GLU A C 1
ATOM 7579 O O . GLU A 1 955 ? 7.680 4.246 -25.966 1.00 71.19 955 GLU A O 1
ATOM 7584 N N . ILE A 1 956 ? 7.428 2.030 -26.170 1.00 71.00 956 ILE A N 1
ATOM 7585 C CA . ILE A 1 956 ? 6.144 2.092 -26.880 1.00 71.00 956 ILE A CA 1
ATOM 7586 C C . ILE A 1 956 ? 4.979 2.098 -25.881 1.00 71.00 956 ILE A C 1
ATOM 7588 O O . ILE A 1 956 ? 4.021 2.845 -26.064 1.00 71.00 956 ILE A O 1
ATOM 7592 N N . ARG A 1 957 ? 5.058 1.356 -24.769 1.00 71.62 957 ARG A N 1
ATOM 7593 C CA . ARG A 1 957 ? 4.008 1.341 -23.732 1.00 71.62 957 ARG A CA 1
ATOM 7594 C C . ARG A 1 957 ? 3.739 2.733 -23.165 1.00 71.62 957 ARG A C 1
ATOM 7596 O O . ARG A 1 957 ? 2.588 3.085 -22.941 1.00 71.62 957 ARG A O 1
ATOM 7603 N N . THR A 1 958 ? 4.780 3.534 -22.968 1.00 64.25 958 THR A N 1
ATOM 7604 C CA . THR A 1 958 ? 4.666 4.879 -22.386 1.00 64.25 958 THR A CA 1
ATOM 7605 C C . THR A 1 958 ? 3.824 5.846 -23.246 1.00 64.25 958 THR A C 1
ATOM 7607 O O . THR A 1 958 ? 2.827 6.363 -22.737 1.00 64.25 958 THR A O 1
ATOM 7610 N N . PRO A 1 959 ? 4.119 6.073 -24.543 1.00 65.44 959 PRO A N 1
ATOM 7611 C CA . PRO A 1 959 ? 3.269 6.886 -25.409 1.00 65.44 959 PRO A CA 1
ATOM 7612 C C . PRO A 1 959 ? 1.915 6.225 -25.689 1.00 65.44 959 PRO A C 1
ATOM 7614 O O . PRO A 1 959 ? 0.918 6.934 -25.802 1.00 65.44 959 PRO A O 1
ATOM 7617 N N . MET A 1 960 ? 1.832 4.892 -25.747 1.00 78.69 960 MET A N 1
ATOM 7618 C CA . MET A 1 960 ? 0.555 4.203 -25.961 1.00 78.69 960 MET A CA 1
ATOM 7619 C C . MET A 1 960 ? -0.405 4.353 -24.782 1.00 78.69 960 MET A C 1
ATOM 7621 O O . MET A 1 960 ? -1.579 4.640 -24.999 1.00 78.69 960 MET A O 1
ATOM 7625 N N . ASN A 1 961 ? 0.087 4.258 -23.545 1.00 73.25 961 ASN A N 1
ATOM 7626 C CA . ASN A 1 961 ? -0.703 4.531 -22.345 1.00 73.25 961 ASN A CA 1
ATOM 7627 C C . ASN A 1 961 ? -1.165 5.994 -22.298 1.00 73.25 961 ASN A C 1
ATOM 7629 O O . ASN A 1 961 ? -2.289 6.259 -21.882 1.00 73.25 961 ASN A O 1
ATOM 7633 N N . ALA A 1 962 ? -0.355 6.935 -22.796 1.00 68.88 962 ALA A N 1
ATOM 7634 C CA . ALA A 1 962 ? -0.765 8.331 -22.939 1.00 68.88 962 ALA A CA 1
ATOM 7635 C C . ALA A 1 962 ? -1.850 8.519 -24.019 1.00 68.88 962 ALA A C 1
ATOM 7637 O O . ALA A 1 962 ? -2.825 9.228 -23.784 1.00 68.88 962 ALA A O 1
ATOM 7638 N N . ILE A 1 963 ? -1.732 7.866 -25.184 1.00 74.50 963 ILE A N 1
ATOM 7639 C CA . ILE A 1 963 ? -2.753 7.899 -26.249 1.00 74.50 963 ILE A CA 1
ATOM 7640 C C . ILE A 1 963 ? -4.059 7.249 -25.775 1.00 74.50 963 ILE A C 1
ATOM 7642 O O . ILE A 1 963 ? -5.131 7.801 -26.030 1.00 74.50 963 ILE A O 1
ATOM 7646 N N . MET A 1 964 ? -3.991 6.118 -25.064 1.00 72.94 964 MET A N 1
ATOM 7647 C CA . MET A 1 964 ? -5.158 5.478 -24.449 1.00 72.94 964 MET A CA 1
ATOM 7648 C C . MET A 1 964 ? -5.780 6.374 -23.381 1.00 72.94 964 MET A C 1
ATOM 7650 O O . MET A 1 964 ? -6.988 6.574 -23.417 1.00 72.94 964 MET A O 1
ATOM 7654 N N . GLY A 1 965 ? -4.972 6.970 -22.498 1.00 66.50 965 GLY A N 1
ATOM 7655 C CA . GLY A 1 965 ? -5.433 7.904 -21.469 1.00 66.50 965 GLY A CA 1
ATOM 7656 C C . GLY A 1 965 ? -6.137 9.123 -22.065 1.00 66.50 965 GLY A C 1
ATOM 7657 O O . GLY A 1 965 ? -7.276 9.407 -21.715 1.00 66.50 965 GLY A O 1
ATOM 7658 N N . MET A 1 966 ? -5.528 9.790 -23.050 1.00 76.94 966 MET A N 1
ATOM 7659 C CA . MET A 1 966 ? -6.146 10.929 -23.741 1.00 76.94 966 MET A CA 1
ATOM 7660 C C . MET A 1 966 ? -7.405 10.534 -24.521 1.00 76.94 966 MET A C 1
ATOM 7662 O O . MET A 1 966 ? -8.384 11.278 -24.520 1.00 76.94 966 MET A O 1
ATOM 7666 N N . SER A 1 967 ? -7.410 9.367 -25.173 1.00 76.00 967 SER A N 1
ATOM 7667 C CA . SER A 1 967 ? -8.592 8.881 -25.896 1.00 76.00 967 SER A CA 1
ATOM 7668 C C . SER A 1 967 ? -9.725 8.510 -24.935 1.00 76.00 967 SER A C 1
ATOM 7670 O O . SER A 1 967 ? -10.883 8.792 -25.225 1.00 76.00 967 SER A O 1
ATOM 7672 N N . HIS A 1 968 ? -9.406 7.937 -23.773 1.00 63.91 968 HIS A N 1
ATOM 7673 C CA . HIS A 1 968 ? -10.363 7.630 -22.713 1.00 63.91 968 HIS A CA 1
ATOM 7674 C C . HIS A 1 968 ? -10.971 8.908 -22.118 1.00 63.91 968 HIS A C 1
ATOM 7676 O O . HIS A 1 968 ? -12.190 9.020 -22.025 1.00 63.91 968 HIS A O 1
ATOM 7682 N N . LEU A 1 969 ? -10.138 9.910 -21.812 1.00 72.69 969 LEU A N 1
ATOM 7683 C CA . LEU A 1 969 ? -10.584 11.223 -21.334 1.00 72.69 969 LEU A CA 1
ATOM 7684 C C . LEU A 1 969 ? -11.474 11.932 -22.361 1.00 72.69 969 LEU A C 1
ATOM 7686 O O . LEU A 1 969 ? -12.535 12.438 -22.013 1.00 72.69 969 LEU A O 1
ATOM 7690 N N . ALA A 1 970 ? -11.098 11.910 -23.642 1.00 74.12 970 ALA A N 1
ATOM 7691 C CA . ALA A 1 970 ? -11.924 12.479 -24.701 1.00 74.12 970 ALA A CA 1
ATOM 7692 C C . ALA A 1 970 ? -13.273 11.747 -24.841 1.00 74.12 970 ALA A C 1
ATOM 7694 O O . ALA A 1 970 ? -14.293 12.399 -25.047 1.00 74.12 970 ALA A O 1
ATOM 7695 N N . LEU A 1 971 ? -13.311 10.416 -24.690 1.00 72.56 971 LEU A N 1
ATOM 7696 C CA . LEU A 1 971 ? -14.559 9.636 -24.697 1.00 72.56 971 LEU A CA 1
ATOM 7697 C C . LEU A 1 971 ? -15.455 9.884 -23.476 1.00 72.56 971 LEU A C 1
ATOM 7699 O O . LEU A 1 971 ? -16.658 9.633 -23.577 1.00 72.56 971 LEU A O 1
ATOM 7703 N N . ALA A 1 972 ? -14.891 10.363 -22.364 1.00 63.09 972 ALA A N 1
ATOM 7704 C CA . ALA A 1 972 ? -15.625 10.752 -21.161 1.00 63.09 972 ALA A CA 1
ATOM 7705 C C . ALA A 1 972 ? -16.280 12.146 -21.270 1.00 63.09 972 ALA A C 1
ATOM 7707 O O . ALA A 1 972 ? -17.158 12.469 -20.474 1.00 63.09 972 ALA A O 1
ATOM 7708 N N . CYS A 1 973 ? -15.902 12.962 -22.261 1.00 73.44 973 CYS A N 1
ATOM 7709 C CA . CYS A 1 973 ? -16.559 14.235 -22.568 1.00 73.44 973 CYS A CA 1
ATOM 7710 C C . CYS A 1 973 ? -17.808 14.053 -23.457 1.00 73.44 973 CYS A C 1
ATOM 7712 O O . CYS A 1 973 ? -17.959 13.054 -24.167 1.00 73.44 973 CYS A O 1
ATOM 7714 N N . GLU A 1 974 ? -18.687 15.061 -23.500 1.00 73.00 974 GLU A N 1
ATOM 7715 C CA . GLU A 1 974 ? -19.783 15.112 -24.478 1.00 73.00 974 GLU A CA 1
ATOM 7716 C C . GLU A 1 974 ? -19.232 15.333 -25.900 1.00 73.00 974 GLU A C 1
ATOM 7718 O O . GLU A 1 974 ? -18.865 16.440 -26.290 1.00 73.00 974 GLU A O 1
ATOM 7723 N N . LEU A 1 975 ? -19.153 14.253 -26.685 1.00 81.06 975 LEU A N 1
ATOM 7724 C CA . LEU A 1 975 ? -18.696 14.266 -28.076 1.00 81.06 975 LEU A CA 1
ATOM 7725 C C . LEU A 1 975 ? -19.834 13.967 -29.056 1.00 81.06 975 LEU A C 1
ATOM 7727 O O . LEU A 1 975 ? -20.580 12.997 -28.892 1.00 81.06 975 LEU A O 1
ATOM 7731 N N . ASP A 1 976 ? -19.865 14.709 -30.164 1.00 75.06 976 ASP A N 1
ATOM 7732 C CA . ASP A 1 976 ? -20.697 14.381 -31.322 1.00 75.06 976 ASP A CA 1
ATOM 7733 C C . ASP A 1 976 ? -20.375 12.980 -31.879 1.00 75.06 976 ASP A C 1
ATOM 7735 O O . ASP A 1 976 ? -19.246 12.481 -31.819 1.00 75.06 976 ASP A O 1
ATOM 7739 N N . ARG A 1 977 ? -21.372 12.343 -32.509 1.00 66.00 977 ARG A N 1
ATOM 7740 C CA . ARG A 1 977 ? -21.316 10.938 -32.965 1.00 66.00 977 ARG A CA 1
ATOM 7741 C C . ARG A 1 977 ? -20.113 10.612 -33.869 1.00 66.00 977 ARG A C 1
ATOM 7743 O O . ARG A 1 977 ? -19.602 9.495 -33.820 1.00 66.00 977 ARG A O 1
ATOM 7750 N N . LYS A 1 978 ? -19.653 11.559 -34.699 1.00 62.12 978 LYS A N 1
ATOM 7751 C CA . LYS A 1 978 ? -18.476 11.383 -35.578 1.00 62.12 978 LYS A CA 1
ATOM 7752 C C . LYS A 1 978 ? -17.148 11.453 -34.799 1.00 62.12 978 LYS A C 1
ATOM 7754 O O . LYS A 1 978 ? -16.408 10.473 -34.871 1.00 62.12 978 LYS A O 1
ATOM 7759 N N . PRO A 1 979 ? -16.845 12.530 -34.042 1.00 69.56 979 PRO A N 1
ATOM 7760 C CA . PRO A 1 979 ? -15.682 12.586 -33.152 1.00 69.56 979 PRO A CA 1
ATOM 7761 C C . PRO A 1 979 ? -15.597 11.413 -32.174 1.00 69.56 979 PRO A C 1
ATOM 7763 O O . PRO A 1 979 ? -14.552 10.772 -32.105 1.00 69.56 979 PRO A O 1
ATOM 7766 N N . LYS A 1 980 ? -16.706 11.053 -31.508 1.00 68.31 980 LYS A N 1
ATOM 7767 C CA . LYS A 1 980 ? -16.760 9.906 -30.588 1.00 68.31 980 LYS A CA 1
ATOM 7768 C C . LYS A 1 980 ? -16.295 8.617 -31.268 1.00 68.31 980 LYS A C 1
ATOM 7770 O O . LYS A 1 980 ? -15.436 7.920 -30.747 1.00 68.31 980 LYS A O 1
ATOM 7775 N N . ASN A 1 981 ? -16.777 8.349 -32.484 1.00 56.19 981 ASN A N 1
ATOM 7776 C CA . ASN A 1 981 ? -16.375 7.175 -33.261 1.00 56.19 981 ASN A CA 1
ATOM 7777 C C . ASN A 1 981 ? -14.878 7.193 -33.642 1.00 56.19 981 ASN A C 1
ATOM 7779 O O . ASN A 1 981 ? -14.224 6.154 -33.589 1.00 56.19 981 ASN A O 1
ATOM 7783 N N . TYR A 1 982 ? -14.302 8.350 -33.995 1.00 64.12 982 TYR A N 1
ATOM 7784 C CA . TYR A 1 982 ? -12.862 8.444 -34.271 1.00 64.12 982 TYR A CA 1
ATOM 7785 C C . TYR A 1 982 ? -12.020 8.165 -33.028 1.00 64.12 982 TYR A C 1
ATOM 7787 O O . TYR A 1 982 ? -11.087 7.368 -33.101 1.00 64.12 982 TYR A O 1
ATOM 7795 N N . VAL A 1 983 ? -12.381 8.752 -31.887 1.00 74.56 983 VAL A N 1
ATOM 7796 C CA . VAL A 1 983 ? -11.652 8.549 -30.630 1.00 74.56 983 VAL A CA 1
ATOM 7797 C C . VAL A 1 983 ? -11.790 7.102 -30.141 1.00 74.56 983 VAL A C 1
ATOM 7799 O O . VAL A 1 983 ? -10.792 6.499 -29.756 1.00 74.56 983 VAL A O 1
ATOM 7802 N N . THR A 1 984 ? -12.970 6.479 -30.260 1.00 63.62 984 THR A N 1
ATOM 7803 C CA . THR A 1 984 ? -13.151 5.044 -29.967 1.00 63.62 984 THR A CA 1
ATOM 7804 C C . THR A 1 984 ? -12.264 4.166 -30.848 1.00 63.62 984 THR A C 1
ATOM 7806 O O . THR A 1 984 ? -11.689 3.194 -30.364 1.00 63.62 984 THR A O 1
ATOM 7809 N N . LYS A 1 985 ? -12.105 4.500 -32.135 1.00 61.12 985 LYS A N 1
ATOM 7810 C CA . LYS A 1 985 ? -11.210 3.758 -33.036 1.00 61.12 985 LYS A CA 1
ATOM 7811 C C . LYS A 1 985 ? -9.737 3.932 -32.672 1.00 61.12 985 LYS A C 1
ATOM 7813 O O . LYS A 1 985 ? -9.003 2.952 -32.732 1.00 61.12 985 LYS A O 1
ATOM 7818 N N . VAL A 1 986 ? -9.316 5.136 -32.279 1.00 71.19 986 VAL A N 1
ATOM 7819 C CA . VAL A 1 986 ? -7.945 5.394 -31.804 1.00 71.19 986 VAL A CA 1
ATOM 7820 C C . VAL A 1 986 ? -7.669 4.619 -30.514 1.00 71.19 986 VAL A C 1
ATOM 7822 O O . VAL A 1 986 ? -6.644 3.951 -30.428 1.00 71.19 986 VAL A O 1
ATOM 7825 N N . TYR A 1 987 ? -8.609 4.621 -29.565 1.00 68.56 987 TYR A N 1
ATOM 7826 C CA . TYR A 1 987 ? -8.510 3.856 -28.320 1.00 68.56 987 TYR A CA 1
ATOM 7827 C C . TYR A 1 987 ? -8.389 2.344 -28.576 1.00 68.56 987 TYR A C 1
ATOM 7829 O O . TYR A 1 987 ? -7.433 1.723 -28.120 1.00 68.56 987 TYR A O 1
ATOM 7837 N N . LYS A 1 988 ? -9.282 1.761 -29.393 1.00 60.88 988 LYS A N 1
ATOM 7838 C CA . LYS A 1 988 ? -9.236 0.327 -29.744 1.00 60.88 988 LYS A CA 1
ATOM 7839 C C . LYS A 1 988 ? -7.966 -0.062 -30.514 1.00 60.88 988 LYS A C 1
ATOM 7841 O O . LYS A 1 988 ? -7.421 -1.143 -30.306 1.00 60.88 988 LYS A O 1
ATOM 7846 N N . ALA A 1 989 ? -7.475 0.804 -31.403 1.00 65.12 989 ALA A N 1
ATOM 7847 C CA . ALA A 1 989 ? -6.216 0.569 -32.115 1.00 65.12 989 ALA A CA 1
ATOM 7848 C C . ALA A 1 989 ? -5.010 0.604 -31.164 1.00 65.12 989 ALA A C 1
ATOM 7850 O O . ALA A 1 989 ? -4.075 -0.182 -31.316 1.00 65.12 989 ALA A O 1
ATOM 7851 N N . ALA A 1 990 ? -5.052 1.494 -30.172 1.00 71.94 990 ALA A N 1
ATOM 7852 C CA . ALA A 1 990 ? -4.007 1.636 -29.177 1.00 71.94 990 ALA A CA 1
ATOM 7853 C C . ALA A 1 990 ? -3.927 0.441 -28.215 1.00 71.94 990 ALA A C 1
ATOM 7855 O O . ALA A 1 990 ? -2.840 -0.084 -27.974 1.00 71.94 990 ALA A O 1
ATOM 7856 N N . GLU A 1 991 ? -5.081 -0.025 -27.741 1.00 64.94 991 GLU A N 1
ATOM 7857 C CA . GLU A 1 991 ? -5.225 -1.228 -26.920 1.00 64.94 991 GLU A CA 1
ATOM 7858 C C . GLU A 1 991 ? -4.738 -2.480 -27.666 1.00 64.94 991 GLU A C 1
ATOM 7860 O O . GLU A 1 991 ? -3.938 -3.256 -27.142 1.00 64.94 991 GLU A O 1
ATOM 7865 N N . SER A 1 992 ? -5.144 -2.630 -28.934 1.00 63.56 992 SER A N 1
ATOM 7866 C CA . SER A 1 992 ? -4.698 -3.735 -29.781 1.00 63.56 992 SER A CA 1
ATOM 7867 C C . SER A 1 992 ? -3.176 -3.763 -29.906 1.00 63.56 992 SER A C 1
ATOM 7869 O O . SER A 1 992 ? -2.583 -4.811 -29.665 1.00 63.56 992 SER A O 1
ATOM 7871 N N . LEU A 1 993 ? -2.536 -2.625 -30.203 1.00 68.62 993 LEU A N 1
ATOM 7872 C CA . LEU A 1 993 ? -1.081 -2.534 -30.356 1.00 68.62 993 LEU A CA 1
ATOM 7873 C C . LEU A 1 993 ? -0.326 -2.927 -29.076 1.00 68.62 993 LEU A C 1
ATOM 7875 O O . LEU A 1 993 ? 0.709 -3.588 -29.161 1.00 68.62 993 LEU A O 1
ATOM 7879 N N . LEU A 1 994 ? -0.844 -2.563 -27.899 1.00 69.56 994 LEU A N 1
ATOM 7880 C CA . LEU A 1 994 ? -0.241 -2.940 -26.619 1.00 69.56 994 LEU A CA 1
ATOM 7881 C C . LEU A 1 994 ? -0.272 -4.460 -26.402 1.00 69.56 994 LEU A C 1
ATOM 7883 O O . LEU A 1 994 ? 0.711 -5.035 -25.932 1.00 69.56 994 LEU A O 1
ATOM 7887 N N . GLY A 1 995 ? -1.373 -5.106 -26.800 1.00 62.31 995 GLY A N 1
ATOM 7888 C CA . GLY A 1 995 ? -1.495 -6.564 -26.821 1.00 62.31 995 GLY A CA 1
ATOM 7889 C C . GLY A 1 995 ? -0.433 -7.219 -27.708 1.00 62.31 995 GLY A C 1
ATOM 7890 O O . GLY A 1 995 ? 0.288 -8.095 -27.243 1.00 62.31 995 GLY A O 1
ATOM 7891 N N . ILE A 1 996 ? -0.247 -6.718 -28.939 1.00 64.50 996 ILE A N 1
ATOM 7892 C CA . ILE A 1 996 ? 0.782 -7.225 -29.873 1.00 64.50 996 ILE A CA 1
ATOM 7893 C C . ILE A 1 996 ? 2.185 -7.151 -29.259 1.00 64.50 996 ILE A C 1
ATOM 7895 O O . ILE A 1 996 ? 2.990 -8.067 -29.411 1.00 64.50 996 ILE A O 1
ATOM 7899 N N . ILE A 1 997 ? 2.500 -6.054 -28.573 1.00 69.88 997 ILE A N 1
ATOM 7900 C CA . ILE A 1 997 ? 3.820 -5.844 -27.970 1.00 69.88 997 ILE A CA 1
ATOM 7901 C C . ILE A 1 997 ? 4.061 -6.816 -26.815 1.00 69.88 997 ILE A C 1
ATOM 7903 O O . ILE A 1 997 ? 5.153 -7.374 -26.709 1.00 69.88 997 ILE A O 1
ATOM 7907 N N . ASN A 1 998 ? 3.049 -7.044 -25.974 1.00 66.06 998 ASN A N 1
ATOM 7908 C CA . ASN A 1 998 ? 3.143 -8.019 -24.891 1.00 66.06 998 ASN A CA 1
ATOM 7909 C C . ASN A 1 998 ? 3.317 -9.447 -25.442 1.00 66.06 998 ASN A C 1
ATOM 7911 O O . ASN A 1 998 ? 4.184 -10.168 -24.952 1.00 66.06 998 ASN A O 1
ATOM 7915 N N . ASP A 1 999 ? 2.606 -9.812 -26.515 1.00 66.25 999 ASP A N 1
ATOM 7916 C CA . ASP A 1 999 ? 2.780 -11.104 -27.196 1.00 66.25 999 ASP A CA 1
ATOM 7917 C C . ASP A 1 999 ? 4.214 -11.280 -27.736 1.00 66.25 999 ASP A C 1
ATOM 7919 O O . ASP A 1 999 ? 4.824 -12.339 -27.586 1.00 66.25 999 ASP A O 1
ATOM 7923 N N . ILE A 1 1000 ? 4.793 -10.233 -28.338 1.00 68.62 1000 ILE A N 1
ATOM 7924 C CA . ILE A 1 1000 ? 6.175 -10.252 -28.851 1.00 68.62 1000 ILE A CA 1
ATOM 7925 C C . ILE A 1 1000 ? 7.193 -10.407 -27.711 1.00 68.62 1000 ILE A C 1
ATOM 7927 O O . ILE A 1 1000 ? 8.190 -11.118 -27.868 1.00 68.62 1000 ILE A O 1
ATOM 7931 N N . LEU A 1 1001 ? 6.960 -9.762 -26.565 1.00 69.75 1001 LEU A N 1
ATOM 7932 C CA . LEU A 1 1001 ? 7.819 -9.910 -25.391 1.00 69.75 1001 LEU A CA 1
ATOM 7933 C C . LEU A 1 1001 ? 7.769 -11.317 -24.805 1.00 69.75 1001 LEU A C 1
ATOM 7935 O O . LEU A 1 1001 ? 8.823 -11.882 -24.510 1.00 69.75 1001 LEU A O 1
ATOM 7939 N N . ASP A 1 1002 ? 6.570 -11.868 -24.625 1.00 66.50 1002 ASP A N 1
ATOM 7940 C CA . ASP A 1 1002 ? 6.396 -13.217 -24.092 1.00 66.50 1002 ASP A CA 1
ATOM 7941 C C . ASP A 1 1002 ? 7.044 -14.243 -25.029 1.00 66.50 1002 ASP A C 1
ATOM 7943 O O . ASP A 1 1002 ? 7.826 -15.080 -24.575 1.00 66.50 1002 ASP A O 1
ATOM 7947 N N . PHE A 1 1003 ? 6.857 -14.100 -26.347 1.00 67.19 1003 PHE A N 1
ATOM 7948 C CA . PHE A 1 1003 ? 7.559 -14.913 -27.343 1.00 67.19 1003 PHE A CA 1
ATOM 7949 C C . PHE A 1 1003 ? 9.089 -14.795 -27.221 1.00 67.19 1003 PHE A C 1
ATOM 7951 O O . PHE A 1 1003 ? 9.788 -15.807 -27.197 1.00 67.19 1003 PHE A O 1
ATOM 7958 N N . SER A 1 1004 ? 9.623 -13.576 -27.077 1.00 67.50 1004 SER A N 1
ATOM 7959 C CA . SER A 1 1004 ? 11.068 -13.353 -26.926 1.00 67.50 1004 SER A CA 1
ATOM 7960 C C . SER A 1 1004 ? 11.636 -13.952 -25.634 1.00 67.50 1004 SER A C 1
ATOM 7962 O O . SER A 1 1004 ? 12.786 -14.390 -25.634 1.00 67.50 1004 SER A O 1
ATOM 7964 N N . LYS A 1 1005 ? 10.875 -13.969 -24.530 1.00 68.00 1005 LYS A N 1
ATOM 7965 C CA . LYS A 1 1005 ? 11.303 -14.590 -23.262 1.00 68.00 1005 LYS A CA 1
ATOM 7966 C C . LYS A 1 1005 ? 11.320 -16.114 -23.351 1.00 68.00 1005 LYS A C 1
ATOM 7968 O O . LYS A 1 1005 ? 12.241 -16.733 -22.819 1.00 68.00 1005 LYS A O 1
ATOM 7973 N N . ILE A 1 1006 ? 10.341 -16.693 -24.045 1.00 71.31 1006 ILE A N 1
ATOM 7974 C CA . ILE A 1 1006 ? 10.251 -18.133 -24.313 1.00 71.31 1006 ILE A CA 1
ATOM 7975 C C . ILE A 1 1006 ? 11.406 -18.587 -25.219 1.00 71.31 1006 ILE A C 1
ATOM 7977 O O . ILE A 1 1006 ? 12.081 -19.558 -24.894 1.00 71.31 1006 ILE A O 1
ATOM 7981 N N . GLU A 1 1007 ? 11.682 -17.872 -26.318 1.00 65.19 1007 GLU A N 1
ATOM 7982 C CA . GLU A 1 1007 ? 12.784 -18.188 -27.250 1.00 65.19 1007 GLU A CA 1
ATOM 7983 C C . GLU A 1 1007 ? 14.158 -18.121 -26.556 1.00 65.19 1007 GLU A C 1
ATOM 7985 O O . GLU A 1 1007 ? 15.053 -18.908 -26.854 1.00 65.19 1007 GLU A O 1
ATOM 7990 N N . ALA A 1 1008 ? 14.302 -17.225 -25.574 1.00 62.78 1008 ALA A N 1
ATOM 7991 C CA . ALA A 1 1008 ? 15.508 -17.079 -24.763 1.00 62.78 1008 ALA A CA 1
ATOM 7992 C C . ALA A 1 1008 ? 15.602 -18.055 -23.569 1.00 62.78 1008 ALA A C 1
ATOM 7994 O O . ALA A 1 1008 ? 16.583 -17.986 -22.828 1.00 62.78 1008 ALA A O 1
ATOM 7995 N N . GLY A 1 1009 ? 14.596 -18.912 -23.341 1.00 62.56 1009 GLY A N 1
ATOM 7996 C CA . GLY A 1 1009 ? 14.558 -19.853 -22.213 1.00 62.56 1009 GLY A CA 1
ATOM 7997 C C . GLY A 1 1009 ? 14.478 -19.195 -20.828 1.00 62.56 1009 GLY A C 1
ATOM 7998 O O . GLY A 1 1009 ? 14.951 -19.774 -19.858 1.00 62.56 1009 GLY A O 1
ATOM 7999 N N . LYS A 1 1010 ? 13.934 -17.972 -20.728 1.00 63.47 1010 LYS A N 1
ATOM 8000 C CA . LYS A 1 1010 ? 13.869 -17.164 -19.488 1.00 63.47 1010 LYS A CA 1
ATOM 8001 C C . LYS A 1 1010 ? 12.473 -17.124 -18.841 1.00 63.47 1010 LYS A C 1
ATOM 8003 O O . LYS A 1 1010 ? 12.204 -16.222 -18.049 1.00 63.47 1010 LYS A O 1
ATOM 8008 N N . LEU A 1 1011 ? 11.555 -17.999 -19.251 1.00 70.19 1011 LEU A N 1
ATOM 8009 C CA . LEU A 1 1011 ? 10.196 -18.059 -18.711 1.00 70.19 1011 LEU A CA 1
ATOM 8010 C C . LEU A 1 1011 ? 10.066 -19.297 -17.822 1.00 70.19 1011 LEU A C 1
ATOM 8012 O O . LEU A 1 1011 ? 10.090 -20.414 -18.332 1.00 70.19 1011 LEU A O 1
ATOM 8016 N N . ASP A 1 1012 ? 9.934 -19.071 -16.516 1.00 69.44 1012 ASP A N 1
ATOM 8017 C CA . ASP A 1 1012 ? 9.709 -20.116 -15.516 1.00 69.44 1012 ASP A CA 1
ATOM 8018 C C . ASP A 1 1012 ? 8.198 -20.306 -15.287 1.00 69.44 1012 ASP A C 1
ATOM 8020 O O . ASP A 1 1012 ? 7.447 -19.328 -15.273 1.00 69.44 1012 ASP A O 1
ATOM 8024 N N . ILE A 1 1013 ? 7.755 -21.560 -15.138 1.00 79.38 1013 ILE A N 1
ATOM 8025 C CA . ILE A 1 1013 ? 6.372 -21.918 -14.781 1.00 79.38 1013 ILE A CA 1
ATOM 8026 C C . ILE A 1 1013 ? 6.268 -21.970 -13.257 1.00 79.38 1013 ILE A C 1
ATOM 8028 O O . ILE A 1 1013 ? 7.040 -22.676 -12.604 1.00 79.38 1013 ILE A O 1
ATOM 8032 N N . GLU A 1 1014 ? 5.321 -21.227 -12.688 1.00 76.69 1014 GLU A N 1
ATOM 8033 C CA . GLU A 1 1014 ? 5.095 -21.222 -11.243 1.00 76.69 1014 GLU A CA 1
ATOM 8034 C C . GLU A 1 1014 ? 4.290 -22.454 -10.791 1.00 76.69 1014 GLU A C 1
ATOM 8036 O O . GLU A 1 1014 ? 3.487 -23.015 -11.534 1.00 76.69 1014 GLU A O 1
ATOM 8041 N N . ILE A 1 1015 ? 4.495 -22.893 -9.547 1.00 81.50 1015 ILE A N 1
ATOM 8042 C CA . ILE A 1 1015 ? 3.699 -23.961 -8.927 1.00 81.50 1015 ILE A CA 1
ATOM 8043 C C . ILE A 1 1015 ? 3.072 -23.382 -7.662 1.00 81.50 1015 ILE A C 1
ATOM 8045 O O . ILE A 1 1015 ? 3.675 -23.411 -6.588 1.00 81.50 1015 ILE A O 1
ATOM 8049 N N . ILE A 1 1016 ? 1.873 -22.820 -7.809 1.00 82.62 1016 ILE A N 1
ATOM 8050 C CA . ILE A 1 1016 ? 1.084 -22.236 -6.719 1.00 82.62 1016 ILE A CA 1
ATOM 8051 C C . ILE A 1 1016 ? -0.246 -22.972 -6.561 1.00 82.62 1016 ILE A C 1
ATOM 8053 O O . ILE A 1 1016 ? -0.735 -23.591 -7.502 1.00 82.62 1016 ILE A O 1
ATOM 8057 N N . GLU A 1 1017 ? -0.827 -22.926 -5.363 1.00 84.00 1017 GLU A N 1
ATOM 8058 C CA . GLU A 1 1017 ? -2.168 -23.462 -5.107 1.00 84.00 1017 GLU A CA 1
ATOM 8059 C C . GLU A 1 1017 ? -3.227 -22.540 -5.721 1.00 84.00 1017 GLU A C 1
ATOM 8061 O O . GLU A 1 1017 ? -3.211 -21.333 -5.482 1.00 84.00 1017 GLU A O 1
ATOM 8066 N N . PHE A 1 1018 ? -4.147 -23.102 -6.505 1.00 84.12 1018 PHE A N 1
ATOM 8067 C CA . PHE A 1 1018 ? -5.227 -22.350 -7.136 1.00 84.12 1018 PHE A CA 1
ATOM 8068 C C . PHE A 1 1018 ? -6.510 -23.178 -7.279 1.00 84.12 1018 PHE A C 1
ATOM 8070 O O . PHE A 1 1018 ? -6.483 -24.409 -7.355 1.00 84.12 1018 PHE A O 1
ATOM 8077 N N . SER A 1 1019 ? -7.641 -22.476 -7.333 1.00 82.94 1019 SER A N 1
ATOM 8078 C CA . SER A 1 1019 ? -8.956 -23.039 -7.644 1.00 82.94 1019 SER A CA 1
ATOM 8079 C C . SER A 1 1019 ? -9.177 -23.020 -9.157 1.00 82.94 1019 SER A C 1
ATOM 8081 O O . SER A 1 1019 ? -9.109 -21.963 -9.799 1.00 82.94 1019 SER A O 1
ATOM 8083 N N . LEU A 1 1020 ? -9.467 -24.182 -9.750 1.00 83.56 1020 LEU A N 1
ATOM 8084 C CA . LEU A 1 1020 ? -9.797 -24.252 -11.177 1.00 83.56 1020 LEU A CA 1
ATOM 8085 C C . LEU A 1 1020 ? -11.098 -23.492 -11.480 1.00 83.56 1020 LEU A C 1
ATOM 8087 O O . LEU A 1 1020 ? -11.225 -22.887 -12.542 1.00 83.56 1020 LEU A O 1
ATOM 8091 N N . HIS A 1 1021 ? -12.028 -23.452 -10.524 1.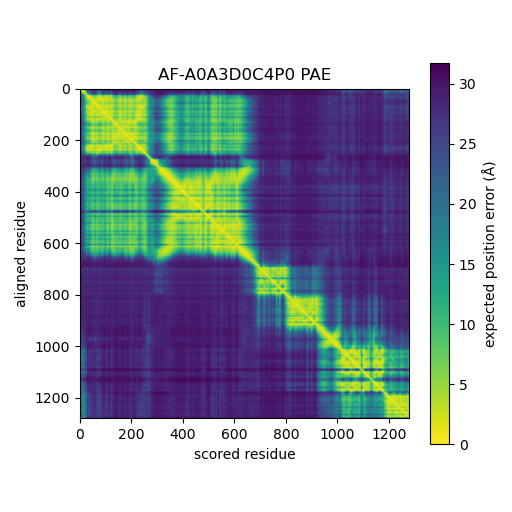00 78.00 1021 HIS A N 1
ATOM 8092 C CA . HIS A 1 1021 ? -13.269 -22.690 -10.655 1.00 78.00 1021 HIS A CA 1
ATOM 8093 C C . HIS A 1 1021 ? -13.013 -21.187 -10.768 1.00 78.00 1021 HIS A C 1
ATOM 8095 O O . HIS A 1 1021 ? -13.621 -20.542 -11.620 1.00 78.00 1021 HIS A O 1
ATOM 8101 N N . ASP A 1 1022 ? -12.083 -20.641 -9.981 1.00 73.56 1022 ASP A N 1
ATOM 8102 C CA . ASP A 1 1022 ? -11.738 -19.214 -10.035 1.00 73.56 1022 ASP A CA 1
ATOM 8103 C C . ASP A 1 1022 ? -11.093 -18.872 -11.386 1.00 73.56 1022 ASP A C 1
ATOM 8105 O O . ASP A 1 1022 ? -11.413 -17.862 -12.008 1.00 73.56 1022 ASP A O 1
ATOM 8109 N N . THR A 1 1023 ? -10.268 -19.787 -11.903 1.00 79.19 1023 THR A N 1
ATOM 8110 C CA . THR A 1 1023 ? -9.640 -19.664 -13.229 1.00 79.19 1023 THR A CA 1
ATOM 8111 C C . THR A 1 1023 ? -10.698 -19.593 -14.340 1.00 79.19 1023 THR A C 1
ATOM 8113 O O . THR A 1 1023 ? -10.642 -18.725 -15.212 1.00 79.19 1023 THR A O 1
ATOM 8116 N N . PHE A 1 1024 ? -11.714 -20.461 -14.292 1.00 81.88 1024 PHE A N 1
ATOM 8117 C CA . PHE A 1 1024 ? -12.832 -20.436 -15.242 1.00 81.88 1024 PHE A CA 1
ATOM 8118 C C . PHE A 1 1024 ? -13.742 -19.218 -15.053 1.00 81.88 1024 PHE A C 1
ATOM 8120 O O . PHE A 1 1024 ? -14.256 -18.692 -16.040 1.00 81.88 1024 PHE A O 1
ATOM 8127 N N . ALA A 1 1025 ? -13.918 -18.733 -13.822 1.00 68.56 1025 ALA A N 1
ATOM 8128 C CA . ALA A 1 1025 ? -14.672 -17.513 -13.543 1.00 68.56 1025 ALA A CA 1
ATOM 8129 C C . ALA A 1 1025 ? -14.001 -16.283 -14.173 1.00 68.56 1025 ALA A C 1
ATOM 8131 O O . ALA A 1 1025 ? -14.663 -15.476 -14.830 1.00 68.56 1025 ALA A O 1
ATOM 8132 N N . ASP A 1 1026 ? -12.678 -16.171 -14.045 1.00 69.25 1026 ASP A N 1
ATOM 8133 C CA . ASP A 1 1026 ? -11.891 -15.120 -14.691 1.00 69.25 1026 ASP A CA 1
ATOM 8134 C C . ASP A 1 1026 ? -12.000 -15.194 -16.219 1.00 69.25 1026 ASP A C 1
ATOM 8136 O O . ASP A 1 1026 ? -12.227 -14.180 -16.889 1.00 69.25 1026 ASP A O 1
ATOM 8140 N N . LEU A 1 1027 ? -11.919 -16.403 -16.781 1.00 78.50 1027 LEU A N 1
ATOM 8141 C CA . LEU A 1 1027 ? -12.099 -16.635 -18.212 1.00 78.50 1027 LEU A CA 1
ATOM 8142 C C . LEU A 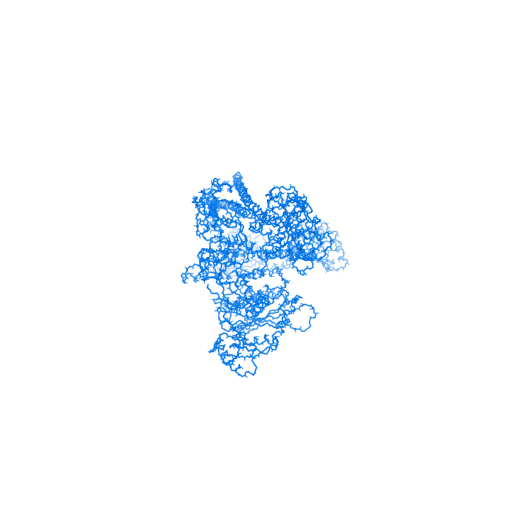1 1027 ? -13.504 -16.233 -18.692 1.00 78.50 1027 LEU A C 1
ATOM 8144 O O . LEU A 1 1027 ? -13.634 -15.569 -19.726 1.00 78.50 1027 LEU A O 1
ATOM 8148 N N . ALA A 1 1028 ? -14.546 -16.584 -17.934 1.00 74.06 1028 ALA A N 1
ATOM 8149 C CA . ALA A 1 1028 ? -15.933 -16.226 -18.220 1.00 74.06 1028 ALA A CA 1
ATOM 8150 C C . ALA A 1 1028 ? -16.141 -14.707 -18.225 1.00 74.06 1028 ALA A C 1
ATOM 8152 O O . ALA A 1 1028 ? -16.766 -14.183 -19.146 1.00 74.06 1028 ALA A O 1
ATOM 8153 N N . ASN A 1 1029 ? -15.554 -13.985 -17.266 1.00 67.00 1029 ASN A N 1
ATOM 8154 C CA . ASN A 1 1029 ? -15.636 -12.523 -17.206 1.00 67.00 1029 ASN A CA 1
ATOM 8155 C C . ASN A 1 1029 ? -15.014 -11.853 -18.445 1.00 67.00 1029 ASN A C 1
ATOM 8157 O O . ASN A 1 1029 ? -15.535 -10.857 -18.948 1.00 67.00 1029 ASN A O 1
ATOM 8161 N N . ILE A 1 1030 ? -13.909 -12.400 -18.961 1.00 72.00 1030 ILE A N 1
ATOM 8162 C CA . ILE A 1 1030 ? -13.173 -11.820 -20.094 1.00 72.00 1030 ILE A CA 1
ATOM 8163 C C . ILE A 1 1030 ? -13.831 -12.163 -21.439 1.00 72.00 1030 ILE A C 1
ATOM 8165 O O . ILE A 1 1030 ? -13.940 -11.305 -22.321 1.00 72.00 1030 ILE A O 1
ATOM 8169 N N . ILE A 1 1031 ? -14.237 -13.420 -21.630 1.00 78.25 1031 ILE A N 1
ATOM 8170 C CA . ILE A 1 1031 ? -14.775 -13.914 -22.906 1.00 78.25 1031 ILE A CA 1
ATOM 8171 C C . ILE A 1 1031 ? -16.281 -13.676 -23.014 1.00 78.25 1031 ILE A C 1
ATOM 8173 O O . ILE A 1 1031 ? -16.758 -13.358 -24.105 1.00 78.25 1031 ILE A O 1
ATOM 8177 N N . GLY A 1 1032 ? -17.014 -13.737 -21.902 1.00 71.44 1032 GLY A N 1
ATOM 8178 C CA . GLY A 1 1032 ? -18.465 -13.550 -21.858 1.00 71.44 1032 GLY A CA 1
ATOM 8179 C C . GLY A 1 1032 ? -18.911 -12.200 -22.415 1.00 71.44 1032 GLY A C 1
ATOM 8180 O O . GLY A 1 1032 ? -19.872 -12.145 -23.175 1.00 71.44 1032 GLY A O 1
ATOM 8181 N N . LEU A 1 1033 ? -18.160 -11.121 -22.153 1.00 65.25 1033 LEU A N 1
ATOM 8182 C CA . LEU A 1 1033 ? -18.447 -9.802 -22.732 1.00 65.25 1033 LEU A CA 1
ATOM 8183 C C . LEU A 1 1033 ? -18.336 -9.812 -24.269 1.00 65.25 1033 LEU A C 1
ATOM 8185 O O . LEU A 1 1033 ? -19.190 -9.269 -24.964 1.00 65.25 1033 LEU A O 1
ATOM 8189 N N . LYS A 1 1034 ? -17.296 -10.460 -24.811 1.00 70.38 1034 LYS A N 1
ATOM 8190 C CA . LYS A 1 1034 ? -17.049 -10.535 -26.263 1.00 70.38 1034 LYS A CA 1
ATOM 8191 C C . LYS A 1 1034 ? -18.048 -11.448 -26.974 1.00 70.38 1034 LYS A C 1
ATOM 8193 O O . LYS A 1 1034 ? -18.415 -11.171 -28.114 1.00 70.38 1034 LYS A O 1
ATOM 8198 N N . ALA A 1 1035 ? -18.451 -12.536 -26.321 1.00 75.06 1035 ALA A N 1
ATOM 8199 C CA . ALA A 1 1035 ? -19.488 -13.438 -26.809 1.00 75.06 1035 ALA A CA 1
ATOM 8200 C C . ALA A 1 1035 ? -20.859 -12.738 -26.809 1.00 75.06 1035 ALA A C 1
ATOM 8202 O O . ALA A 1 1035 ? -21.551 -12.762 -27.826 1.00 75.06 1035 ALA A O 1
ATOM 8203 N N . GLY A 1 1036 ? -21.185 -12.013 -25.731 1.00 66.38 1036 GLY A N 1
ATOM 8204 C CA . GLY A 1 1036 ? -22.420 -11.237 -25.592 1.00 66.38 1036 GLY A CA 1
ATOM 8205 C C . GLY A 1 1036 ? -22.581 -10.134 -26.642 1.00 66.38 1036 GLY A C 1
ATOM 8206 O O . GLY A 1 1036 ? -23.659 -9.991 -27.205 1.00 66.38 1036 GLY A O 1
ATOM 8207 N N . GLU A 1 1037 ? -21.509 -9.419 -27.017 1.00 72.12 1037 GLU A N 1
ATOM 8208 C CA . GLU A 1 1037 ? -21.553 -8.433 -28.122 1.00 72.12 1037 GLU A CA 1
ATOM 8209 C C . GLU A 1 1037 ? -22.007 -9.036 -29.467 1.00 72.12 1037 GLU A C 1
ATOM 8211 O O . GLU A 1 1037 ? -22.495 -8.314 -30.341 1.00 72.12 1037 GLU A O 1
ATOM 8216 N N . LYS A 1 1038 ? -21.827 -10.348 -29.646 1.00 71.38 1038 LYS A N 1
ATOM 8217 C CA . LYS A 1 1038 ? -22.205 -11.098 -30.846 1.00 71.38 1038 LYS A CA 1
ATOM 8218 C C . LYS A 1 1038 ? -23.431 -11.996 -30.646 1.00 71.38 1038 LYS A C 1
ATOM 8220 O O . LYS A 1 1038 ? -23.773 -12.721 -31.576 1.00 71.38 1038 LYS A O 1
ATOM 8225 N N . ASN A 1 1039 ? -24.083 -11.951 -29.480 1.00 71.25 1039 ASN A N 1
ATOM 8226 C CA . ASN A 1 1039 ? -25.136 -12.895 -29.086 1.00 71.25 1039 ASN A CA 1
ATOM 8227 C C . ASN A 1 1039 ? -24.715 -14.365 -29.284 1.00 71.25 1039 ASN A C 1
ATOM 8229 O O . ASN A 1 1039 ? -25.482 -15.171 -29.804 1.00 71.25 1039 ASN A O 1
ATOM 8233 N N . LEU A 1 1040 ? -23.468 -14.694 -28.935 1.00 77.88 1040 LEU A N 1
ATOM 8234 C CA . LEU A 1 1040 ? -22.982 -16.071 -28.918 1.00 77.88 1040 LEU A CA 1
ATOM 8235 C C . LEU A 1 1040 ? -23.188 -16.672 -27.537 1.00 77.88 1040 LEU A C 1
ATOM 8237 O O . LEU A 1 1040 ? -22.899 -16.028 -26.527 1.00 77.88 1040 LEU A O 1
ATOM 8241 N N . GLU A 1 1041 ? -23.601 -17.928 -27.508 1.00 76.62 1041 GLU A N 1
ATOM 8242 C CA . GLU A 1 1041 ? -23.750 -18.662 -26.262 1.00 76.62 1041 GLU A CA 1
ATOM 8243 C C . GLU A 1 1041 ? -22.407 -19.226 -25.797 1.00 76.62 1041 GLU A C 1
ATOM 8245 O O . GLU A 1 1041 ? -21.652 -19.789 -26.591 1.00 76.62 1041 GLU A O 1
ATOM 8250 N N . LEU A 1 1042 ? -22.082 -19.046 -24.516 1.00 79.88 1042 LEU A N 1
ATOM 8251 C CA . LEU A 1 1042 ? -20.821 -19.488 -23.926 1.00 79.88 1042 LEU A CA 1
ATOM 8252 C C . LEU A 1 1042 ? -21.104 -20.516 -22.831 1.00 79.88 1042 LEU A C 1
ATOM 8254 O O . LEU A 1 1042 ? -21.654 -20.171 -21.787 1.00 79.88 1042 LEU A O 1
ATOM 8258 N N . LEU A 1 1043 ? -20.689 -21.759 -23.062 1.00 78.00 1043 LEU A N 1
ATOM 8259 C CA . LEU A 1 1043 ? -20.930 -22.888 -22.166 1.00 78.00 1043 LEU A CA 1
ATOM 8260 C C . LEU A 1 1043 ? -19.613 -23.394 -21.573 1.00 78.00 1043 LEU A C 1
ATOM 8262 O O . LEU A 1 1043 ? -18.606 -23.504 -22.277 1.00 78.00 1043 LEU A O 1
ATOM 8266 N N . PHE A 1 1044 ? -19.633 -23.735 -20.285 1.00 79.94 1044 PHE A N 1
ATOM 8267 C CA . PHE A 1 1044 ? -18.514 -24.362 -19.583 1.00 79.94 1044 PHE A CA 1
ATOM 8268 C C . PHE A 1 1044 ? -18.893 -25.778 -19.153 1.00 79.94 1044 PHE A C 1
ATOM 8270 O O . PHE A 1 1044 ? -19.886 -25.958 -18.453 1.00 79.94 1044 PHE A O 1
ATOM 8277 N N . ASP A 1 1045 ? -18.093 -26.767 -19.544 1.00 79.38 1045 ASP A N 1
ATOM 8278 C CA . ASP A 1 1045 ? -18.318 -28.186 -19.247 1.00 79.38 1045 ASP A CA 1
ATOM 8279 C C . ASP A 1 1045 ? -17.124 -28.762 -18.466 1.00 79.38 1045 ASP A C 1
ATOM 8281 O O . ASP A 1 1045 ? -16.085 -29.119 -19.023 1.00 79.38 1045 ASP A O 1
ATOM 8285 N N . ILE A 1 1046 ? -17.238 -28.772 -17.137 1.00 82.81 1046 ILE A N 1
ATOM 8286 C CA . ILE A 1 1046 ? -16.178 -29.213 -16.221 1.00 82.81 1046 ILE A CA 1
ATOM 8287 C C . ILE A 1 1046 ? -16.528 -30.610 -15.708 1.00 82.81 1046 ILE A C 1
ATOM 8289 O O . ILE A 1 1046 ? -17.538 -30.782 -15.025 1.00 82.81 1046 ILE A O 1
ATOM 8293 N N . SER A 1 1047 ? -15.676 -31.600 -15.990 1.00 77.62 1047 SER A N 1
ATOM 8294 C CA . SER A 1 1047 ? -15.898 -32.966 -15.510 1.00 77.62 1047 SER A CA 1
ATOM 8295 C C . SER A 1 1047 ? -15.871 -33.049 -13.972 1.00 77.62 1047 SER A C 1
ATOM 8297 O O . SER A 1 1047 ? -14.950 -32.511 -13.349 1.00 77.62 1047 SER A O 1
ATOM 8299 N N . PRO A 1 1048 ? -16.808 -33.786 -13.336 1.00 65.94 1048 PRO A N 1
ATOM 8300 C CA . PRO A 1 1048 ? -16.840 -33.980 -11.881 1.00 65.94 1048 PRO A CA 1
ATOM 8301 C C . PRO A 1 1048 ? -15.613 -34.699 -11.306 1.00 65.94 1048 PRO A C 1
ATOM 8303 O O . PRO A 1 1048 ? -15.391 -34.670 -10.096 1.00 65.94 1048 PRO A O 1
ATOM 8306 N N . GLU A 1 1049 ? -14.840 -35.385 -12.152 1.00 70.31 1049 GLU A N 1
ATOM 8307 C CA . GLU A 1 1049 ? -13.609 -36.077 -11.755 1.00 70.31 1049 GLU A CA 1
ATOM 8308 C C . GLU A 1 1049 ? -12.428 -35.111 -11.568 1.00 70.31 1049 GLU A C 1
ATOM 8310 O O . GLU A 1 1049 ? -11.399 -35.494 -11.010 1.00 70.31 1049 GLU A O 1
ATOM 8315 N N . VAL A 1 1050 ? -12.564 -33.858 -12.017 1.00 80.56 1050 VAL A N 1
ATOM 8316 C CA . VAL A 1 1050 ? -11.524 -32.834 -11.910 1.00 80.56 1050 VAL A CA 1
ATOM 8317 C C . VAL A 1 1050 ? -11.508 -32.247 -10.489 1.00 80.56 1050 VAL A C 1
ATOM 8319 O O . VAL A 1 1050 ? -12.525 -31.728 -10.025 1.00 80.56 1050 VAL A O 1
ATOM 8322 N N . PRO A 1 1051 ? -10.367 -32.279 -9.774 1.00 77.50 1051 PRO A N 1
ATOM 8323 C CA . PRO A 1 1051 ? -10.253 -31.658 -8.458 1.00 77.50 1051 PRO A CA 1
ATOM 8324 C C . PRO A 1 1051 ? -10.432 -30.135 -8.509 1.00 77.50 1051 PRO A C 1
ATOM 8326 O O . PRO A 1 1051 ? -9.890 -29.464 -9.385 1.00 77.50 1051 PRO A O 1
ATOM 8329 N N . VAL A 1 1052 ? -11.131 -29.587 -7.509 1.00 75.19 1052 VAL A N 1
ATOM 8330 C CA . VAL A 1 1052 ? -11.377 -28.138 -7.355 1.00 75.19 1052 VAL A CA 1
ATOM 8331 C C . VAL A 1 1052 ? -10.075 -27.367 -7.119 1.00 75.19 1052 VAL A C 1
ATOM 8333 O O . VAL A 1 1052 ? -9.870 -26.309 -7.711 1.00 75.19 1052 VAL A O 1
ATOM 8336 N N . MET A 1 1053 ? -9.200 -27.908 -6.263 1.00 80.88 1053 MET A N 1
ATOM 8337 C CA . MET A 1 1053 ? -7.938 -27.287 -5.853 1.00 80.88 1053 MET A CA 1
ATOM 8338 C C . MET A 1 1053 ? -6.748 -28.003 -6.490 1.00 80.88 1053 MET A C 1
ATOM 8340 O O . MET A 1 1053 ? -6.500 -29.185 -6.230 1.00 80.88 1053 MET A O 1
ATOM 8344 N N . LEU A 1 1054 ? -5.986 -27.262 -7.289 1.00 86.19 1054 LEU A N 1
ATOM 8345 C CA . LEU A 1 1054 ? -4.827 -27.746 -8.033 1.00 86.19 1054 LEU A CA 1
ATOM 8346 C C . LEU A 1 1054 ? -3.583 -26.920 -7.687 1.00 86.19 1054 LEU A C 1
ATOM 8348 O O . LEU A 1 1054 ? -3.661 -25.835 -7.115 1.00 86.19 1054 LEU A O 1
ATOM 8352 N N . LYS A 1 1055 ? -2.414 -27.452 -8.030 1.00 85.81 1055 LYS A N 1
ATOM 8353 C CA . LYS A 1 1055 ? -1.107 -26.805 -7.921 1.00 85.81 1055 LYS A CA 1
ATOM 8354 C C . LYS A 1 1055 ? -0.500 -26.662 -9.315 1.00 85.81 1055 LYS A C 1
ATOM 8356 O O . LYS A 1 1055 ? -0.356 -27.658 -10.028 1.00 85.81 1055 LYS A O 1
ATOM 8361 N N . GLY A 1 1056 ? -0.164 -25.434 -9.702 1.00 88.19 1056 GLY A N 1
ATOM 8362 C CA . GLY A 1 1056 ? 0.392 -25.088 -11.014 1.00 88.19 1056 GLY A CA 1
ATOM 8363 C C . GLY A 1 1056 ? 0.382 -23.581 -11.274 1.00 88.19 1056 GLY A C 1
ATOM 8364 O O . GLY A 1 1056 ? 0.322 -22.800 -10.328 1.00 88.19 1056 GLY A O 1
ATOM 8365 N N . ASP A 1 1057 ? 0.427 -23.184 -12.547 1.00 87.88 1057 ASP A N 1
ATOM 8366 C CA . ASP A 1 1057 ? 0.459 -21.778 -12.970 1.00 87.88 1057 ASP A CA 1
ATOM 8367 C C . ASP A 1 1057 ? -0.903 -21.350 -13.565 1.00 87.88 1057 ASP A C 1
ATOM 8369 O O . ASP A 1 1057 ? -1.156 -21.573 -14.760 1.00 87.88 1057 ASP A O 1
ATOM 8373 N N . PRO A 1 1058 ? -1.808 -20.750 -12.764 1.00 86.31 1058 PRO A N 1
ATOM 8374 C CA . PRO A 1 1058 ? -3.121 -20.320 -13.245 1.00 86.31 1058 PRO A CA 1
ATOM 8375 C C . PRO A 1 1058 ? -3.030 -19.170 -14.255 1.00 86.31 1058 PRO A C 1
ATOM 8377 O O . PRO A 1 1058 ? -3.882 -19.063 -15.138 1.00 86.31 1058 PRO A O 1
ATOM 8380 N N . LEU A 1 1059 ? -1.991 -18.326 -14.183 1.00 82.75 1059 LEU A N 1
ATOM 8381 C CA . LEU A 1 1059 ? -1.818 -17.192 -15.091 1.00 82.75 1059 LEU A CA 1
ATOM 8382 C C . LEU A 1 1059 ? -1.546 -17.678 -16.520 1.00 82.75 1059 LEU A C 1
ATOM 8384 O O . LEU A 1 1059 ? -2.164 -17.191 -17.470 1.00 82.75 1059 LEU A O 1
ATOM 8388 N N . ARG A 1 1060 ? -0.648 -18.656 -16.684 1.00 87.31 1060 ARG A N 1
ATOM 8389 C CA . ARG A 1 1060 ? -0.326 -19.231 -18.003 1.00 87.31 1060 ARG A CA 1
ATOM 8390 C C . ARG A 1 1060 ? -1.454 -20.085 -18.551 1.00 87.31 1060 ARG A C 1
ATOM 8392 O O . ARG A 1 1060 ? -1.737 -20.002 -19.748 1.00 87.31 1060 ARG A O 1
ATOM 8399 N N . LEU A 1 1061 ? -2.146 -20.827 -17.687 1.00 89.25 1061 LEU A N 1
ATOM 8400 C CA . LEU A 1 1061 ? -3.348 -21.561 -18.070 1.00 89.25 1061 LEU A CA 1
ATOM 8401 C C . LEU A 1 1061 ? -4.428 -20.610 -18.616 1.00 89.25 1061 LEU A C 1
ATOM 8403 O O . LEU A 1 1061 ? -4.937 -20.825 -19.719 1.00 89.25 1061 LEU A O 1
ATOM 8407 N N . ASN A 1 1062 ? -4.699 -19.505 -17.913 1.00 85.25 1062 ASN A N 1
ATOM 8408 C CA . ASN A 1 1062 ? -5.623 -18.470 -18.381 1.00 85.25 1062 ASN A CA 1
ATOM 8409 C C . ASN A 1 1062 ? -5.163 -17.824 -19.690 1.00 85.25 1062 ASN A C 1
ATOM 8411 O O . ASN A 1 1062 ? -5.980 -17.590 -20.578 1.00 85.25 1062 ASN A O 1
ATOM 8415 N N . GLN A 1 1063 ? -3.864 -17.576 -19.861 1.00 84.50 1063 GLN A N 1
ATOM 8416 C CA . GLN A 1 1063 ? -3.325 -17.016 -21.102 1.00 84.50 1063 GLN A CA 1
ATOM 8417 C C . GLN A 1 1063 ? -3.600 -17.923 -22.314 1.00 84.50 1063 GLN A C 1
ATOM 8419 O O . GLN A 1 1063 ? -3.990 -17.425 -23.374 1.00 84.50 1063 GLN A O 1
ATOM 8424 N N . ILE A 1 1064 ? -3.448 -19.245 -22.162 1.00 89.81 1064 ILE A N 1
ATOM 8425 C CA . ILE A 1 1064 ? -3.781 -20.219 -23.213 1.00 89.81 1064 ILE A CA 1
ATOM 8426 C C . ILE A 1 1064 ? -5.286 -20.172 -23.511 1.00 89.81 1064 ILE A C 1
ATOM 8428 O O . ILE A 1 1064 ? -5.675 -20.020 -24.673 1.00 89.81 1064 ILE A O 1
ATOM 8432 N N . LEU A 1 1065 ? -6.126 -20.251 -22.475 1.00 89.75 1065 LEU A N 1
ATOM 8433 C CA . LEU A 1 1065 ? -7.582 -20.319 -22.613 1.00 89.75 1065 LEU A CA 1
ATOM 8434 C C . LEU A 1 1065 ? -8.186 -19.039 -23.208 1.00 89.75 1065 LEU A C 1
ATOM 8436 O O . LEU A 1 1065 ? -9.002 -19.127 -24.122 1.00 89.75 1065 LEU A O 1
ATOM 8440 N N . ILE A 1 1066 ? -7.742 -17.851 -22.779 1.00 85.06 1066 ILE A N 1
ATOM 8441 C CA . ILE A 1 1066 ? -8.194 -16.557 -23.324 1.00 85.06 1066 ILE A CA 1
ATOM 8442 C C . ILE A 1 1066 ? -7.872 -16.451 -24.817 1.00 85.06 1066 ILE A C 1
ATOM 8444 O O . ILE A 1 1066 ? -8.661 -15.899 -25.586 1.00 85.06 1066 ILE A O 1
ATOM 8448 N N . ASN A 1 1067 ? -6.725 -16.978 -25.245 1.00 84.06 1067 ASN A N 1
ATOM 8449 C CA . ASN A 1 1067 ? -6.319 -16.949 -26.645 1.00 84.06 1067 ASN A CA 1
ATOM 8450 C C . ASN A 1 1067 ? -7.222 -17.834 -27.511 1.00 84.06 1067 ASN A C 1
ATOM 8452 O O . ASN A 1 1067 ? -7.766 -17.380 -28.519 1.00 84.06 1067 ASN A O 1
ATOM 8456 N N . LEU A 1 1068 ? -7.425 -19.084 -27.086 1.00 89.56 1068 LEU A N 1
ATOM 8457 C CA . LEU A 1 1068 ? -8.260 -20.045 -27.804 1.00 89.56 1068 LEU A CA 1
ATOM 8458 C C . LEU A 1 1068 ? -9.730 -19.603 -27.819 1.00 89.56 1068 LEU A C 1
ATOM 8460 O O . LEU A 1 1068 ? -10.330 -19.511 -28.889 1.00 89.56 1068 LEU A O 1
ATOM 8464 N N . ALA A 1 1069 ? -10.283 -19.225 -26.666 1.00 87.94 1069 ALA A N 1
ATOM 8465 C CA . ALA A 1 1069 ? -11.659 -18.745 -26.543 1.00 87.94 1069 ALA A CA 1
ATOM 8466 C C . ALA A 1 1069 ? -11.881 -17.404 -27.265 1.00 87.94 1069 ALA A C 1
ATOM 8468 O O . ALA A 1 1069 ? -12.918 -17.182 -27.892 1.00 87.94 1069 ALA A O 1
ATOM 8469 N N . GLY A 1 1070 ? -10.879 -16.521 -27.258 1.00 84.69 1070 GLY A N 1
ATOM 8470 C CA . GLY A 1 1070 ? -10.899 -15.284 -28.031 1.00 84.69 1070 GLY A CA 1
ATOM 8471 C C . GLY A 1 1070 ? -10.968 -15.537 -29.539 1.00 84.69 1070 GLY A C 1
ATOM 8472 O O . GLY A 1 1070 ? -11.703 -14.837 -30.237 1.00 84.69 1070 GLY A O 1
ATOM 8473 N N . ASN A 1 1071 ? -10.254 -16.550 -30.042 1.00 84.88 1071 ASN A N 1
ATOM 8474 C CA . ASN A 1 1071 ? -10.341 -16.967 -31.443 1.00 84.88 1071 ASN A CA 1
ATOM 8475 C C . ASN A 1 1071 ? -11.706 -17.599 -31.761 1.00 84.88 1071 ASN A C 1
ATOM 8477 O O . ASN A 1 1071 ? -12.319 -17.214 -32.755 1.00 84.88 1071 ASN A O 1
ATOM 8481 N N . ALA A 1 1072 ? -12.225 -18.469 -30.893 1.00 88.38 1072 ALA A N 1
ATOM 8482 C CA . ALA A 1 1072 ? -13.551 -19.074 -31.037 1.00 88.38 1072 ALA A CA 1
ATOM 8483 C C . ALA A 1 1072 ? -14.663 -18.016 -31.194 1.00 88.38 1072 ALA A C 1
ATOM 8485 O O . ALA A 1 1072 ? -15.409 -18.018 -32.176 1.00 88.38 1072 ALA A O 1
ATOM 8486 N N . VAL A 1 1073 ? -14.712 -17.025 -30.296 1.00 85.50 1073 VAL A N 1
ATOM 8487 C CA . VAL A 1 1073 ? -15.674 -15.909 -30.377 1.00 85.50 1073 VAL A CA 1
ATOM 8488 C C . VAL A 1 1073 ? -15.444 -15.052 -31.622 1.00 85.50 1073 VAL A C 1
ATOM 8490 O O . VAL A 1 1073 ? -16.383 -14.561 -32.249 1.00 85.50 1073 VAL A O 1
ATOM 8493 N N . LYS A 1 1074 ? -14.189 -14.841 -32.017 1.00 81.69 1074 LYS A N 1
ATOM 8494 C CA . LYS A 1 1074 ? -13.835 -14.021 -33.180 1.00 81.69 1074 LYS A CA 1
ATOM 8495 C C . LYS A 1 1074 ? -14.333 -14.623 -34.496 1.00 81.69 1074 LYS A C 1
ATOM 8497 O O . LYS A 1 1074 ? -14.849 -13.861 -35.317 1.00 81.69 1074 LYS A O 1
ATOM 8502 N N . PHE A 1 1075 ? -14.204 -15.937 -34.671 1.00 83.50 1075 PHE A N 1
ATOM 8503 C CA . PHE A 1 1075 ? -14.531 -16.656 -35.910 1.00 83.50 1075 PHE A CA 1
ATOM 8504 C C . PHE A 1 1075 ? -15.946 -17.247 -35.955 1.00 83.50 1075 PHE A C 1
ATOM 8506 O O . PHE A 1 1075 ? -16.355 -17.769 -36.992 1.00 83.50 1075 PHE A O 1
ATOM 8513 N N . THR A 1 1076 ? -16.713 -17.081 -34.879 1.00 84.81 1076 THR A N 1
ATOM 8514 C CA . THR A 1 1076 ? -18.142 -17.407 -34.833 1.00 84.81 1076 THR A CA 1
ATOM 8515 C C . THR A 1 1076 ? -18.960 -16.123 -35.004 1.00 84.81 1076 THR A C 1
ATOM 8517 O O . THR A 1 1076 ? -18.691 -15.108 -34.350 1.00 84.81 1076 THR A O 1
ATOM 8520 N N . GLU A 1 1077 ? -19.906 -16.110 -35.949 1.00 79.38 1077 GLU A N 1
ATOM 8521 C CA . GLU A 1 1077 ? -20.850 -14.990 -36.128 1.00 79.38 1077 GLU A CA 1
ATOM 8522 C C . GLU A 1 1077 ? -22.184 -15.251 -35.417 1.00 79.38 1077 GLU A C 1
ATOM 8524 O O . GLU A 1 1077 ? -22.729 -14.322 -34.832 1.00 79.38 1077 GLU A O 1
ATOM 8529 N N . GLN A 1 1078 ? -22.676 -16.493 -35.434 1.00 77.38 1078 GLN A N 1
ATOM 8530 C CA . GLN A 1 1078 ? -23.872 -16.954 -34.722 1.00 77.38 1078 GLN A CA 1
ATOM 8531 C C . GLN A 1 1078 ? -23.650 -18.395 -34.241 1.00 77.38 1078 GLN A C 1
ATOM 8533 O O . GLN A 1 1078 ? -22.935 -19.152 -34.902 1.00 77.38 1078 GLN A O 1
ATOM 8538 N N . GLY A 1 1079 ? -24.255 -18.765 -33.112 1.00 82.12 1079 GLY A N 1
ATOM 8539 C CA . GLY A 1 1079 ? -24.110 -20.085 -32.496 1.00 82.12 1079 GLY A CA 1
ATOM 8540 C C . GLY A 1 1079 ? -23.417 -20.009 -31.139 1.00 82.12 1079 GLY A C 1
ATOM 8541 O O . GLY A 1 1079 ? -23.726 -19.125 -30.342 1.00 82.12 1079 GLY A O 1
ATOM 8542 N N . GLN A 1 1080 ? -22.487 -20.924 -30.872 1.00 82.94 1080 GLN A N 1
ATOM 8543 C CA . GLN A 1 1080 ? -21.997 -21.168 -29.515 1.00 82.94 1080 GLN A CA 1
ATOM 8544 C C . GLN A 1 1080 ? -20.498 -21.457 -29.441 1.00 82.94 1080 GLN A C 1
ATOM 8546 O O . GLN A 1 1080 ? -19.864 -21.897 -30.406 1.00 82.94 1080 GLN A O 1
ATOM 8551 N N . VAL A 1 1081 ? -19.955 -21.257 -28.245 1.00 87.44 1081 VAL A N 1
ATOM 8552 C CA . VAL A 1 1081 ? -18.599 -21.615 -27.849 1.00 87.44 1081 VAL A CA 1
ATOM 8553 C C . VAL A 1 1081 ? -18.678 -22.459 -26.579 1.00 87.44 1081 VAL A C 1
ATOM 8555 O O . VAL A 1 1081 ? -19.233 -22.025 -25.574 1.00 87.44 1081 VAL A O 1
ATOM 8558 N N . VAL A 1 1082 ? -18.110 -23.661 -26.617 1.00 85.69 1082 VAL A N 1
ATOM 8559 C CA . VAL A 1 1082 ? -18.070 -24.603 -25.493 1.00 85.69 1082 VAL A CA 1
ATOM 8560 C C . VAL A 1 1082 ? -16.629 -24.753 -25.025 1.00 85.69 1082 VAL A C 1
ATOM 8562 O O . VAL A 1 1082 ? -15.745 -25.066 -25.824 1.00 85.69 1082 VAL A O 1
ATOM 8565 N N . ILE A 1 1083 ? -16.386 -24.531 -23.737 1.00 90.56 1083 ILE A N 1
ATOM 8566 C CA . ILE A 1 1083 ? -15.079 -24.695 -23.099 1.00 90.56 1083 ILE A CA 1
ATOM 8567 C C . ILE A 1 1083 ? -15.188 -25.832 -22.094 1.00 90.56 1083 ILE A C 1
ATOM 8569 O O . ILE A 1 1083 ? -15.921 -25.717 -21.115 1.00 90.56 1083 ILE A O 1
ATOM 8573 N N . SER A 1 1084 ? -14.452 -26.915 -22.314 1.00 88.50 1084 SER A N 1
ATOM 8574 C CA . SER A 1 1084 ? -14.547 -28.115 -21.488 1.00 88.50 1084 SER A CA 1
ATOM 8575 C C . SER A 1 1084 ? -13.212 -28.539 -20.890 1.00 88.50 1084 SER A C 1
ATOM 8577 O O . SER A 1 1084 ? -12.149 -28.255 -21.448 1.00 88.50 1084 SER A O 1
ATOM 8579 N N . VAL A 1 1085 ? -13.266 -29.225 -19.746 1.00 92.12 1085 VAL A N 1
ATOM 8580 C CA . VAL A 1 1085 ? -12.099 -29.828 -19.091 1.00 92.12 1085 VAL A CA 1
ATOM 8581 C C . VAL A 1 1085 ? -12.417 -31.230 -18.580 1.00 92.12 1085 VAL A C 1
ATOM 8583 O O . VAL A 1 1085 ? -13.399 -31.445 -17.873 1.00 92.12 1085 VAL A O 1
ATOM 8586 N N . ASN A 1 1086 ? -11.553 -32.182 -18.924 1.00 89.00 1086 ASN A N 1
ATOM 8587 C CA . ASN A 1 1086 ? -11.687 -33.595 -18.589 1.00 89.00 1086 ASN A CA 1
ATOM 8588 C C . ASN A 1 1086 ? -10.393 -34.152 -17.986 1.00 89.00 1086 ASN A C 1
ATOM 8590 O O . ASN A 1 1086 ? -9.292 -33.690 -18.294 1.00 89.00 1086 ASN A O 1
ATOM 8594 N N . VAL A 1 1087 ? -10.515 -35.178 -17.143 1.00 84.88 1087 VAL A N 1
ATOM 8595 C CA . VAL A 1 1087 ? -9.361 -35.952 -16.671 1.00 84.88 1087 VAL A CA 1
ATOM 8596 C C . VAL A 1 1087 ? -8.979 -36.957 -17.753 1.00 84.88 1087 VAL A C 1
ATOM 8598 O O . VAL A 1 1087 ? -9.790 -37.788 -18.153 1.00 84.88 1087 VAL A O 1
ATOM 8601 N N . ASN A 1 1088 ? -7.737 -36.897 -18.234 1.00 76.50 1088 ASN A N 1
ATOM 8602 C CA . ASN A 1 1088 ? -7.239 -37.839 -19.233 1.00 76.50 1088 ASN A CA 1
ATOM 8603 C C . ASN A 1 1088 ? -6.590 -39.031 -18.512 1.00 76.50 1088 ASN A C 1
ATOM 8605 O O . ASN A 1 1088 ? -5.392 -39.040 -18.222 1.00 76.50 1088 ASN A O 1
ATOM 8609 N N . SER A 1 1089 ? -7.417 -40.016 -18.162 1.00 56.56 1089 SER A N 1
ATOM 8610 C CA . SER A 1 1089 ? -7.028 -41.238 -17.458 1.00 56.56 1089 SER A CA 1
ATOM 8611 C C . SER A 1 1089 ? -6.533 -42.313 -18.433 1.00 56.56 1089 SER A C 1
ATOM 8613 O O . SER A 1 1089 ? -7.139 -43.369 -18.610 1.00 56.56 1089 SER A O 1
ATOM 8615 N N . SER A 1 1090 ? -5.378 -42.082 -19.061 1.00 47.88 1090 SER A N 1
ATOM 8616 C CA . SER A 1 1090 ? -4.602 -43.196 -19.612 1.00 47.88 1090 SER A CA 1
ATOM 8617 C C . SER A 1 1090 ? -3.994 -43.975 -18.444 1.00 47.88 1090 SER A C 1
ATOM 8619 O O . SER A 1 1090 ? -3.105 -43.475 -17.756 1.00 47.88 1090 SER A O 1
ATOM 8621 N N . ALA A 1 1091 ? -4.535 -45.168 -18.194 1.00 42.88 1091 ALA A N 1
ATOM 8622 C CA . ALA A 1 1091 ? -4.051 -46.117 -17.200 1.00 42.88 1091 ALA A CA 1
ATOM 8623 C C . ALA A 1 1091 ? -2.526 -46.318 -17.303 1.00 42.88 1091 ALA A C 1
ATOM 8625 O O . ALA A 1 1091 ? -1.998 -46.407 -18.407 1.00 42.88 1091 ALA A O 1
ATOM 8626 N N . GLU A 1 1092 ? -1.879 -46.453 -16.139 1.00 44.47 1092 GLU A N 1
ATOM 8627 C CA . GLU A 1 1092 ? -0.438 -46.684 -15.921 1.00 44.47 1092 GLU A CA 1
ATOM 8628 C C . GLU A 1 1092 ? 0.454 -45.432 -15.830 1.00 44.47 1092 GLU A C 1
ATOM 8630 O O . GLU A 1 1092 ? 1.346 -45.240 -16.641 1.00 44.47 1092 GLU A O 1
ATOM 8635 N N . GLU A 1 1093 ? 0.314 -44.633 -14.766 1.00 42.09 1093 GLU A N 1
ATOM 8636 C CA . GLU A 1 1093 ? 1.482 -44.009 -14.117 1.00 42.09 1093 GLU A CA 1
ATOM 8637 C C . GLU A 1 1093 ? 1.159 -43.681 -12.648 1.00 42.09 1093 GLU A C 1
ATOM 8639 O O . GLU A 1 1093 ? 0.602 -42.651 -12.281 1.00 42.09 1093 GLU A O 1
ATOM 8644 N N . THR A 1 1094 ? 1.466 -44.650 -11.786 1.00 42.81 1094 THR A N 1
ATOM 8645 C CA . THR A 1 1094 ? 1.297 -44.604 -10.331 1.00 42.81 1094 THR A CA 1
ATOM 8646 C C . THR A 1 1094 ? 2.410 -43.757 -9.701 1.00 42.81 1094 THR A C 1
ATOM 8648 O O . THR A 1 1094 ? 3.384 -44.298 -9.186 1.00 42.81 1094 THR A O 1
ATOM 8651 N N . HIS A 1 1095 ? 2.278 -42.429 -9.718 1.00 42.81 1095 HIS A N 1
ATOM 8652 C CA . HIS A 1 1095 ? 3.008 -41.548 -8.799 1.00 42.81 1095 HIS A CA 1
ATOM 8653 C C . HIS A 1 1095 ? 2.066 -40.508 -8.172 1.00 42.81 1095 HIS A C 1
ATOM 8655 O O . HIS A 1 1095 ? 1.196 -39.924 -8.806 1.00 42.81 1095 HIS A O 1
ATOM 8661 N N . SER A 1 1096 ? 2.192 -40.361 -6.857 1.00 57.06 1096 SER A N 1
ATOM 8662 C CA . SER A 1 1096 ? 1.103 -40.093 -5.919 1.00 57.06 1096 SER A CA 1
ATOM 8663 C C . SER A 1 1096 ? 0.773 -38.614 -5.667 1.00 57.06 1096 SER A C 1
ATOM 8665 O O . SER A 1 1096 ? 0.689 -38.257 -4.501 1.00 57.06 1096 SER A O 1
ATOM 8667 N N . ASN A 1 1097 ? 0.628 -37.762 -6.694 1.00 67.31 1097 ASN A N 1
ATOM 8668 C CA . ASN A 1 1097 ? -0.051 -36.445 -6.573 1.00 67.31 1097 ASN A CA 1
ATOM 8669 C C . ASN A 1 1097 ? -0.207 -35.660 -7.901 1.00 67.31 1097 ASN A C 1
ATOM 8671 O O . ASN A 1 1097 ? -0.592 -34.492 -7.863 1.00 67.31 1097 ASN A O 1
ATOM 8675 N N . GLU A 1 1098 ? 0.070 -36.252 -9.069 1.00 75.50 1098 GLU A N 1
ATOM 8676 C CA . GLU A 1 1098 ? -0.050 -35.575 -10.374 1.00 75.50 1098 GLU A CA 1
ATOM 8677 C C . GLU A 1 1098 ? -1.294 -36.035 -11.150 1.00 75.50 1098 GLU A C 1
ATOM 8679 O O . GLU A 1 1098 ? -1.610 -37.223 -11.194 1.00 75.50 1098 GLU A O 1
ATOM 8684 N N . ILE A 1 1099 ? -1.995 -35.087 -11.777 1.00 84.25 1099 ILE A N 1
ATOM 8685 C CA . ILE A 1 1099 ? -3.174 -35.304 -12.615 1.00 84.25 1099 ILE A CA 1
ATOM 8686 C C . ILE A 1 1099 ? -2.963 -34.673 -13.994 1.00 84.25 1099 ILE A C 1
ATOM 8688 O O . ILE A 1 1099 ? -2.483 -33.544 -14.129 1.00 84.25 1099 ILE A O 1
ATOM 8692 N N . LYS A 1 1100 ? -3.327 -35.413 -15.043 1.00 88.19 1100 LYS A N 1
ATOM 8693 C CA . LYS A 1 1100 ? -3.305 -34.923 -16.422 1.00 88.19 1100 LYS A CA 1
ATOM 8694 C C . LYS A 1 1100 ? -4.703 -34.454 -16.814 1.00 88.19 1100 LYS A C 1
ATOM 8696 O O . LYS A 1 1100 ? -5.632 -35.260 -16.868 1.00 88.19 1100 LYS A O 1
ATOM 8701 N N . LEU A 1 1101 ? -4.836 -33.164 -17.101 1.00 90.50 1101 LEU A N 1
ATOM 8702 C CA . LEU A 1 1101 ? -6.090 -32.560 -17.547 1.00 90.50 1101 LEU A CA 1
ATOM 8703 C C . LEU A 1 1101 ? -6.044 -32.271 -19.043 1.00 90.50 1101 LEU A C 1
ATOM 8705 O O . LEU A 1 1101 ? -5.007 -31.872 -19.577 1.00 90.50 1101 LEU A O 1
ATOM 8709 N N . GLU A 1 1102 ? -7.176 -32.461 -19.703 1.00 93.38 1102 GLU A N 1
ATOM 8710 C CA . GLU A 1 1102 ? -7.413 -32.127 -21.099 1.00 93.38 1102 GLU A CA 1
ATOM 8711 C C . GLU A 1 1102 ? -8.456 -31.022 -21.182 1.00 93.38 1102 GLU A C 1
ATOM 8713 O O . GLU A 1 1102 ? -9.571 -31.174 -20.694 1.00 93.38 1102 GLU A O 1
ATOM 8718 N N . PHE A 1 1103 ? -8.075 -29.911 -21.796 1.00 94.00 1103 PHE A N 1
ATOM 8719 C CA . PHE A 1 1103 ? -8.911 -28.746 -22.023 1.00 94.00 1103 PHE A CA 1
ATOM 8720 C C . PHE A 1 1103 ? -9.273 -28.677 -23.499 1.00 94.00 1103 PHE A C 1
ATOM 8722 O O . PHE A 1 1103 ? -8.401 -28.867 -24.348 1.00 94.00 1103 PHE A O 1
ATOM 8729 N N . SER A 1 1104 ? -10.514 -28.325 -23.817 1.00 93.75 1104 SER A N 1
ATOM 8730 C CA . SER A 1 1104 ? -10.920 -28.066 -25.197 1.00 93.75 1104 SER A CA 1
ATOM 8731 C C . SER A 1 1104 ? -11.811 -26.841 -25.329 1.00 93.75 1104 SER A C 1
ATOM 8733 O O . SER A 1 1104 ? -12.651 -26.568 -24.479 1.00 93.75 1104 SER A O 1
ATOM 8735 N N . VAL A 1 1105 ? -11.611 -26.097 -26.415 1.00 93.69 1105 VAL A N 1
ATOM 8736 C CA . VAL A 1 1105 ? -12.403 -24.932 -26.807 1.00 93.69 1105 VAL A CA 1
ATOM 8737 C C . VAL A 1 1105 ? -12.993 -25.219 -28.179 1.00 93.69 1105 VAL A C 1
ATOM 8739 O O . VAL A 1 1105 ? -12.267 -25.261 -29.176 1.00 93.69 1105 VAL A O 1
ATOM 8742 N N . LYS A 1 1106 ? -14.306 -25.428 -28.217 1.00 92.62 1106 LYS A N 1
ATOM 8743 C CA . LYS A 1 1106 ? -15.069 -25.768 -29.415 1.00 92.62 1106 LYS A CA 1
ATOM 8744 C C . LYS A 1 1106 ? -15.973 -24.613 -29.817 1.00 92.62 1106 LYS A C 1
ATOM 8746 O O . LYS A 1 1106 ? -16.720 -24.103 -28.992 1.00 92.62 1106 LYS A O 1
ATOM 8751 N N . ASP A 1 1107 ? -15.949 -24.239 -31.085 1.00 92.19 1107 ASP A N 1
ATOM 8752 C CA . ASP A 1 1107 ? -16.818 -23.223 -31.670 1.00 92.19 1107 ASP A CA 1
ATOM 8753 C C . ASP A 1 1107 ? -17.660 -23.788 -32.817 1.00 92.19 1107 ASP A C 1
ATOM 8755 O O . ASP A 1 1107 ? -17.311 -24.808 -33.408 1.00 92.19 1107 ASP A O 1
ATOM 8759 N N . SER A 1 1108 ? -18.770 -23.117 -33.128 1.00 87.75 1108 SER A N 1
ATOM 8760 C CA . SER A 1 1108 ? -19.634 -23.415 -34.279 1.00 87.75 1108 SER A CA 1
ATOM 8761 C C . SER A 1 1108 ? -19.408 -22.447 -35.453 1.00 87.75 1108 SER A C 1
ATOM 8763 O O . SER A 1 1108 ? -20.347 -22.119 -36.179 1.00 87.75 1108 SER A O 1
ATOM 8765 N N . GLY A 1 1109 ? -18.198 -21.899 -35.585 1.00 86.19 1109 GLY A N 1
ATOM 8766 C CA . GLY A 1 1109 ? -17.852 -20.860 -36.549 1.00 86.19 1109 GLY A CA 1
ATOM 8767 C C . GLY A 1 1109 ? -17.522 -21.376 -37.951 1.00 86.19 1109 GLY A C 1
ATOM 8768 O O . GLY A 1 1109 ? -17.925 -22.455 -38.378 1.00 86.19 1109 GLY A O 1
ATOM 8769 N N . ILE A 1 1110 ? -16.755 -20.580 -38.701 1.00 83.25 1110 ILE A N 1
ATOM 8770 C CA . ILE A 1 1110 ? -16.447 -20.847 -40.120 1.00 83.25 1110 ILE A CA 1
ATOM 8771 C C . ILE A 1 1110 ? -15.651 -22.138 -40.373 1.00 83.25 1110 ILE A C 1
ATOM 8773 O O . ILE A 1 1110 ? -15.643 -22.624 -41.503 1.00 83.25 1110 ILE A O 1
ATOM 8777 N N . GLY A 1 1111 ? -14.982 -22.683 -39.352 1.00 84.31 1111 GLY A N 1
ATOM 8778 C CA . GLY A 1 1111 ? -14.075 -23.824 -39.481 1.00 84.31 1111 GLY A CA 1
ATOM 8779 C C . GLY A 1 1111 ? -12.912 -23.593 -40.458 1.00 84.31 1111 GLY A C 1
ATOM 8780 O O . GLY A 1 1111 ? -12.721 -22.495 -40.982 1.00 84.31 1111 GLY A O 1
ATOM 8781 N N . MET A 1 1112 ? -12.092 -24.625 -40.673 1.00 85.38 1112 MET A N 1
ATOM 8782 C CA . MET A 1 1112 ? -10.851 -24.547 -41.457 1.00 85.38 1112 MET A CA 1
ATOM 8783 C C . MET A 1 1112 ? -10.640 -25.793 -42.322 1.00 85.38 1112 MET A C 1
ATOM 8785 O O . MET A 1 1112 ? -10.976 -26.906 -41.911 1.00 85.38 1112 MET A O 1
ATOM 8789 N N . ASP A 1 1113 ? -10.048 -25.612 -43.505 1.00 83.94 1113 ASP A N 1
ATOM 8790 C CA . ASP A 1 1113 ? -9.641 -26.715 -44.387 1.00 83.94 1113 ASP A CA 1
ATOM 8791 C C . ASP A 1 1113 ? -8.293 -27.352 -43.978 1.00 83.94 1113 ASP A C 1
ATOM 8793 O O . ASP A 1 1113 ? -7.541 -26.814 -43.160 1.00 83.94 1113 ASP A O 1
ATOM 8797 N N . ASP A 1 1114 ? -7.968 -28.513 -44.557 1.00 79.94 1114 ASP A N 1
ATOM 8798 C CA . ASP A 1 1114 ? -6.756 -29.283 -44.231 1.00 79.94 1114 ASP A CA 1
ATOM 8799 C C . ASP A 1 1114 ? -5.442 -28.529 -44.519 1.00 79.94 1114 ASP A C 1
ATOM 8801 O O . ASP A 1 1114 ? -4.405 -28.815 -43.908 1.00 79.94 1114 ASP A O 1
ATOM 8805 N N . GLU A 1 1115 ? -5.440 -27.587 -45.468 1.00 75.81 1115 GLU A N 1
ATOM 8806 C CA . GLU A 1 1115 ? -4.246 -26.812 -45.808 1.00 75.81 1115 GLU A CA 1
ATOM 8807 C C . GLU A 1 1115 ? -4.013 -25.690 -44.787 1.00 75.81 1115 GLU A C 1
ATOM 8809 O O . GLU A 1 1115 ? -2.874 -25.454 -44.366 1.00 75.81 1115 GLU A O 1
ATOM 8814 N N . GLN A 1 1116 ? -5.091 -25.043 -44.341 1.00 74.62 1116 GLN A N 1
ATOM 8815 C CA . GLN A 1 1116 ? -5.095 -24.043 -43.275 1.00 74.62 1116 GLN A CA 1
ATOM 8816 C C . GLN A 1 1116 ? -4.680 -24.662 -41.935 1.00 74.62 1116 GLN A C 1
ATOM 8818 O O . GLN A 1 1116 ? -3.832 -24.098 -41.236 1.00 74.62 1116 GLN A O 1
ATOM 8823 N N . GLN A 1 1117 ? -5.180 -25.861 -41.616 1.00 80.12 1117 GLN A N 1
ATOM 8824 C CA . GLN A 1 1117 ? -4.848 -26.576 -40.378 1.00 80.12 1117 GLN A CA 1
ATOM 8825 C C . GLN A 1 1117 ? -3.341 -26.824 -40.213 1.00 80.12 1117 GLN A C 1
ATOM 8827 O O . GLN A 1 1117 ? -2.777 -26.596 -39.140 1.00 80.12 1117 GLN A O 1
ATOM 8832 N N . LYS A 1 1118 ? -2.644 -27.198 -41.295 1.00 77.00 1118 LYS A N 1
ATOM 8833 C CA . LYS A 1 1118 ? -1.193 -27.475 -41.276 1.00 77.00 1118 LYS A CA 1
ATOM 8834 C C . LYS A 1 1118 ? -0.321 -26.246 -40.995 1.00 77.00 1118 LYS A C 1
ATOM 8836 O O . LYS A 1 1118 ? 0.842 -26.406 -40.621 1.00 77.00 1118 LYS A O 1
ATOM 8841 N N . LYS A 1 1119 ? -0.846 -25.028 -41.173 1.00 72.25 1119 LYS A N 1
ATOM 8842 C CA . LYS A 1 1119 ? -0.081 -23.774 -41.063 1.00 72.25 1119 LYS A CA 1
ATOM 8843 C C . LYS A 1 1119 ? -0.299 -23.033 -39.730 1.00 72.25 1119 LYS A C 1
ATOM 8845 O O . LYS A 1 1119 ? 0.499 -22.156 -39.413 1.00 72.25 1119 LYS A O 1
ATOM 8850 N N . LEU A 1 1120 ? -1.309 -23.373 -38.923 1.00 69.75 1120 LEU A N 1
ATOM 8851 C CA . LEU A 1 1120 ? -1.774 -22.568 -37.768 1.00 69.75 1120 LEU A CA 1
ATOM 8852 C C . LEU A 1 1120 ? -0.821 -22.458 -36.567 1.00 69.75 1120 LEU A C 1
ATOM 8854 O O . LEU A 1 1120 ? -0.948 -21.521 -35.783 1.00 69.75 1120 LEU A O 1
ATOM 8858 N N . PHE A 1 1121 ? 0.143 -23.370 -36.423 1.00 71.88 1121 PHE A N 1
ATOM 8859 C CA . PHE A 1 1121 ? 1.132 -23.341 -35.332 1.00 71.88 1121 PHE A CA 1
ATOM 8860 C C . PHE A 1 1121 ? 2.521 -22.841 -35.769 1.00 71.88 1121 PHE A C 1
ATOM 8862 O O . PHE A 1 1121 ? 3.493 -22.999 -35.029 1.00 71.88 1121 PHE A O 1
ATOM 8869 N N . GLN A 1 1122 ? 2.644 -22.286 -36.980 1.00 65.38 1122 GLN A N 1
ATOM 8870 C CA . GLN A 1 1122 ? 3.880 -21.659 -37.457 1.00 65.38 1122 GLN A CA 1
ATOM 8871 C C . GLN A 1 1122 ? 3.896 -20.167 -37.089 1.00 65.38 1122 GLN A C 1
ATOM 8873 O O . GLN A 1 1122 ? 2.897 -19.470 -37.252 1.00 65.38 1122 GLN A O 1
ATOM 8878 N N . SER A 1 1123 ? 5.031 -19.648 -36.611 1.00 57.53 1123 SER A N 1
ATOM 8879 C CA . SER A 1 1123 ? 5.180 -18.222 -36.279 1.00 57.53 1123 SER A CA 1
ATOM 8880 C C . SER A 1 1123 ? 4.857 -17.329 -37.482 1.00 57.53 1123 SER A C 1
ATOM 8882 O O . SER A 1 1123 ? 5.401 -17.543 -38.563 1.00 57.53 1123 SER A O 1
ATOM 8884 N N . PHE A 1 1124 ? 4.013 -16.310 -37.281 1.00 53.66 1124 PHE A N 1
ATOM 8885 C CA . PHE A 1 1124 ? 3.598 -15.334 -38.308 1.00 53.66 1124 PHE A CA 1
ATOM 8886 C C . PHE A 1 1124 ? 2.793 -15.908 -39.485 1.00 53.66 1124 PHE A C 1
ATOM 8888 O O . PHE A 1 1124 ? 2.582 -15.229 -40.489 1.00 53.66 1124 PHE A O 1
ATOM 8895 N N . SER A 1 1125 ? 2.304 -17.137 -39.356 1.00 51.19 1125 SER A N 1
ATOM 8896 C CA . SER A 1 1125 ? 1.397 -17.746 -40.319 1.00 51.19 1125 SER A CA 1
ATOM 8897 C C . SER A 1 1125 ? -0.029 -17.222 -40.124 1.00 51.19 1125 SER A C 1
ATOM 8899 O O . SER A 1 1125 ? -0.569 -17.246 -39.018 1.00 51.19 1125 SER A O 1
ATOM 8901 N N . GLN A 1 1126 ? -0.645 -16.726 -41.200 1.00 55.94 1126 GLN A N 1
ATOM 8902 C CA . GLN A 1 1126 ? -2.052 -16.322 -41.234 1.00 55.94 1126 GLN A CA 1
ATOM 8903 C C . GLN A 1 1126 ? -2.736 -17.019 -42.410 1.00 55.94 1126 GLN A C 1
ATOM 8905 O O . GLN A 1 1126 ? -2.193 -17.044 -43.512 1.00 55.94 1126 GLN A O 1
ATOM 8910 N N . ALA A 1 1127 ? -3.914 -17.595 -42.164 1.00 48.19 1127 ALA A N 1
ATOM 8911 C CA . ALA A 1 1127 ? -4.599 -18.475 -43.109 1.00 48.19 1127 ALA A CA 1
ATOM 8912 C C . ALA A 1 1127 ? -5.067 -17.780 -44.404 1.00 48.19 1127 ALA A C 1
ATOM 8914 O O . ALA A 1 1127 ? -5.241 -18.470 -45.403 1.00 48.19 1127 ALA A O 1
ATOM 8915 N N . ASP A 1 1128 ? -5.247 -16.448 -44.425 1.00 46.84 1128 ASP A N 1
ATOM 8916 C CA . ASP A 1 1128 ? -5.646 -15.742 -45.648 1.00 46.84 1128 ASP A CA 1
ATOM 8917 C C . ASP A 1 1128 ? -5.341 -14.227 -45.642 1.00 46.84 1128 ASP A C 1
ATOM 8919 O O . ASP A 1 1128 ? -5.491 -13.536 -44.631 1.00 46.84 1128 ASP A O 1
ATOM 8923 N N . SER A 1 1129 ? -4.954 -13.676 -46.799 1.00 40.06 1129 SER A N 1
ATOM 8924 C CA . SER A 1 1129 ? -4.663 -12.233 -46.975 1.00 40.06 1129 SER A CA 1
ATOM 8925 C C . SER A 1 1129 ? -5.915 -11.382 -47.260 1.00 40.06 1129 SER A C 1
ATOM 8927 O O . SER A 1 1129 ? -5.866 -10.149 -47.271 1.00 40.06 1129 SER A O 1
ATOM 8929 N N . SER A 1 1130 ? -7.063 -12.034 -47.474 1.00 39.69 1130 SER A N 1
ATOM 8930 C CA . SER A 1 1130 ? -8.361 -11.402 -47.751 1.00 39.69 1130 SER A CA 1
ATOM 8931 C C . SER A 1 1130 ? -9.174 -11.117 -46.473 1.00 39.69 1130 SER A C 1
ATOM 8933 O O . SER A 1 1130 ? -9.867 -10.099 -46.387 1.00 39.69 1130 SER A O 1
ATOM 8935 N N . THR A 1 1131 ? -9.026 -11.946 -45.433 1.00 42.78 1131 THR A N 1
ATOM 8936 C CA . THR A 1 1131 ? -9.705 -11.831 -44.125 1.00 42.78 1131 THR A CA 1
ATOM 8937 C C . THR A 1 1131 ? -9.041 -10.827 -43.172 1.00 42.78 1131 THR A C 1
ATOM 8939 O O . THR A 1 1131 ? -9.657 -10.387 -42.195 1.00 42.78 1131 THR A O 1
ATOM 8942 N N . THR A 1 1132 ? -7.831 -10.357 -43.496 1.00 38.91 1132 THR A N 1
ATOM 8943 C CA . THR A 1 1132 ? -7.043 -9.388 -42.709 1.00 38.91 1132 THR A CA 1
ATOM 8944 C C . THR A 1 1132 ? -7.730 -8.026 -42.570 1.00 38.91 1132 THR A C 1
ATOM 8946 O O . THR A 1 1132 ? -7.520 -7.327 -41.581 1.00 38.91 1132 THR A O 1
ATOM 8949 N N . ARG A 1 1133 ? -8.604 -7.650 -43.518 1.00 39.69 1133 ARG A N 1
ATOM 8950 C CA . ARG A 1 1133 ? -9.380 -6.397 -43.434 1.00 39.69 1133 ARG A CA 1
ATOM 8951 C C . ARG A 1 1133 ? -10.585 -6.475 -42.498 1.00 39.69 1133 ARG A C 1
ATOM 8953 O O . ARG A 1 1133 ? -11.062 -5.422 -42.085 1.00 39.69 1133 ARG A O 1
ATOM 8960 N N . LYS A 1 1134 ? -11.089 -7.676 -42.184 1.00 36.41 1134 LYS A N 1
ATOM 8961 C CA . LYS A 1 1134 ? -12.321 -7.855 -41.393 1.00 36.41 1134 LYS A CA 1
ATOM 8962 C C . LYS A 1 1134 ? -12.036 -8.266 -39.938 1.00 36.41 1134 LYS A C 1
ATOM 8964 O O . LYS A 1 1134 ? -12.782 -7.845 -39.063 1.00 36.41 1134 LYS A O 1
ATOM 8969 N N . TYR A 1 1135 ? -10.936 -8.984 -39.654 1.00 43.06 1135 TYR A N 1
ATOM 8970 C CA . TYR A 1 1135 ? -10.670 -9.544 -38.314 1.00 43.06 1135 TYR A CA 1
ATOM 8971 C C . TYR A 1 1135 ? -9.186 -9.523 -37.868 1.00 43.06 1135 TYR A C 1
ATOM 8973 O O . TYR A 1 1135 ? -8.727 -10.502 -37.297 1.00 43.06 1135 TYR A O 1
ATOM 8981 N N . GLY A 1 1136 ? -8.409 -8.461 -38.121 1.00 47.84 1136 GLY A N 1
ATOM 8982 C CA . GLY A 1 1136 ? -6.976 -8.327 -37.756 1.00 47.84 1136 GLY A CA 1
ATOM 8983 C C . GLY A 1 1136 ? -6.458 -9.167 -36.560 1.00 47.84 1136 GLY A C 1
ATOM 8984 O O . GLY A 1 1136 ? -7.038 -9.168 -35.473 1.00 47.84 1136 GLY A O 1
ATOM 8985 N N . GLY A 1 1137 ? -5.375 -9.925 -36.766 1.00 58.69 1137 GLY A N 1
ATOM 8986 C CA . GLY A 1 1137 ? -4.685 -10.723 -35.741 1.00 58.69 1137 GLY A CA 1
ATOM 8987 C C . GLY A 1 1137 ? -3.172 -10.748 -35.982 1.00 58.69 1137 GLY A C 1
ATOM 8988 O O . GLY A 1 1137 ? -2.729 -10.429 -37.080 1.00 58.69 1137 GLY A O 1
ATOM 8989 N N . THR A 1 1138 ? -2.378 -11.094 -34.965 1.00 60.41 1138 THR A N 1
ATOM 8990 C CA . THR A 1 1138 ? -0.899 -11.068 -35.010 1.00 60.41 1138 THR A CA 1
ATOM 8991 C C . THR A 1 1138 ? -0.272 -12.338 -35.578 1.00 60.41 1138 THR A C 1
ATOM 8993 O O . THR A 1 1138 ? 0.870 -12.310 -36.022 1.00 60.41 1138 THR A O 1
ATOM 8996 N N . GLY A 1 1139 ? -0.998 -13.462 -35.564 1.00 65.38 1139 GLY A N 1
ATOM 8997 C CA . GLY A 1 1139 ? -0.448 -14.782 -35.905 1.00 65.38 1139 GLY A CA 1
ATOM 8998 C C . GLY A 1 1139 ? 0.577 -15.316 -34.890 1.00 65.38 1139 GLY A C 1
ATOM 8999 O O . GLY A 1 1139 ? 1.231 -16.316 -35.162 1.00 65.38 1139 GLY A O 1
ATOM 9000 N N . LEU A 1 1140 ? 0.741 -14.655 -33.734 1.00 68.88 1140 LEU A N 1
ATOM 9001 C CA . LEU A 1 1140 ? 1.653 -15.076 -32.660 1.00 68.88 1140 LEU A CA 1
ATOM 9002 C C . LEU A 1 1140 ? 0.939 -15.849 -31.549 1.00 68.88 1140 LEU A C 1
ATOM 9004 O O . LEU A 1 1140 ? 1.547 -16.705 -30.915 1.00 68.88 1140 LEU A O 1
ATOM 9008 N N . GLY A 1 1141 ? -0.352 -15.580 -31.345 1.00 74.62 1141 GLY A N 1
ATOM 9009 C CA . GLY A 1 1141 ? -1.117 -16.126 -30.229 1.00 74.62 1141 GLY A CA 1
ATOM 9010 C C . GLY A 1 1141 ? -1.092 -17.655 -30.137 1.00 74.62 1141 GLY A C 1
ATOM 9011 O O . GLY A 1 1141 ? -0.705 -18.194 -29.107 1.00 74.62 1141 GLY A O 1
ATOM 9012 N N . LEU A 1 1142 ? -1.420 -18.358 -31.225 1.00 81.50 1142 LEU A N 1
ATOM 9013 C CA . LEU A 1 1142 ? -1.435 -19.828 -31.245 1.00 81.50 1142 LEU A CA 1
ATOM 9014 C C . LEU A 1 1142 ? -0.038 -20.438 -31.048 1.00 81.50 1142 LEU A C 1
ATOM 9016 O O . LEU A 1 1142 ? 0.098 -21.485 -30.416 1.00 81.50 1142 LEU A O 1
ATOM 9020 N N . THR A 1 1143 ? 1.008 -19.770 -31.536 1.00 79.00 1143 THR A N 1
ATOM 9021 C CA . THR A 1 1143 ? 2.400 -20.193 -31.336 1.00 79.00 1143 THR A CA 1
ATOM 9022 C C . THR A 1 1143 ? 2.833 -20.032 -29.878 1.00 79.00 1143 THR A C 1
ATOM 9024 O O . THR A 1 1143 ? 3.500 -20.917 -29.343 1.00 79.00 1143 THR A O 1
ATOM 9027 N N . ILE A 1 1144 ? 2.421 -18.944 -29.216 1.00 79.31 1144 ILE A N 1
ATOM 9028 C CA . ILE A 1 1144 ? 2.649 -18.733 -27.779 1.00 79.31 1144 ILE A CA 1
ATOM 9029 C C . ILE A 1 1144 ? 1.882 -19.783 -26.974 1.00 79.31 1144 ILE A C 1
ATOM 9031 O O . ILE A 1 1144 ? 2.488 -20.442 -26.135 1.00 79.31 1144 ILE A O 1
ATOM 9035 N N . SER A 1 1145 ? 0.600 -20.021 -27.277 1.00 87.25 1145 SER A N 1
ATOM 9036 C CA . SER A 1 1145 ? -0.193 -21.073 -26.627 1.00 87.25 1145 SER A CA 1
ATOM 9037 C C . SER A 1 1145 ? 0.475 -22.441 -26.756 1.00 87.25 1145 SER A C 1
ATOM 9039 O O . SER A 1 1145 ? 0.610 -23.146 -25.763 1.00 87.25 1145 SER A O 1
ATOM 9041 N N . LYS A 1 1146 ? 0.982 -22.794 -27.944 1.00 85.00 1146 LYS A N 1
ATOM 9042 C CA . LYS A 1 1146 ? 1.730 -24.042 -28.142 1.00 85.00 1146 LYS A CA 1
ATOM 9043 C C . LYS A 1 1146 ? 2.984 -24.119 -27.274 1.00 85.00 1146 LYS A C 1
ATOM 9045 O O . LYS A 1 1146 ? 3.216 -25.146 -26.645 1.00 85.00 1146 LYS A O 1
ATOM 9050 N N . LYS A 1 1147 ? 3.776 -23.049 -27.208 1.00 82.69 1147 LYS A N 1
ATOM 9051 C CA . LYS A 1 1147 ? 4.989 -23.022 -26.383 1.00 82.69 1147 LYS A CA 1
ATOM 9052 C C . LYS A 1 1147 ? 4.695 -23.082 -24.885 1.00 82.69 1147 LYS A C 1
ATOM 9054 O O . LYS A 1 1147 ? 5.415 -23.765 -24.168 1.00 82.69 1147 LYS A O 1
ATOM 9059 N N . LEU A 1 1148 ? 3.642 -22.411 -24.421 1.00 85.06 1148 LEU A N 1
ATOM 9060 C CA . LEU A 1 1148 ? 3.200 -22.486 -23.028 1.00 85.06 1148 LEU A CA 1
ATOM 9061 C C . LEU A 1 1148 ? 2.714 -23.894 -22.675 1.00 85.06 1148 LEU A C 1
ATOM 9063 O O . LEU A 1 1148 ? 3.114 -24.428 -21.649 1.00 85.06 1148 LEU A O 1
ATOM 9067 N N . VAL A 1 1149 ? 1.936 -24.532 -23.553 1.00 89.56 1149 VAL A N 1
ATOM 9068 C CA . VAL A 1 1149 ? 1.515 -25.930 -23.378 1.00 89.56 1149 VAL A CA 1
ATOM 9069 C C . VAL A 1 1149 ? 2.725 -26.873 -23.329 1.00 89.56 1149 VAL A C 1
ATOM 9071 O O . VAL A 1 1149 ? 2.779 -27.736 -22.459 1.00 89.56 1149 VAL A O 1
ATOM 9074 N N . GLU A 1 1150 ? 3.728 -26.685 -24.195 1.00 87.25 1150 GLU A N 1
ATOM 9075 C CA . GLU A 1 1150 ? 4.988 -27.450 -24.155 1.00 87.25 1150 GLU A CA 1
ATOM 9076 C C . GLU A 1 1150 ? 5.746 -27.250 -22.823 1.00 87.25 1150 GLU A C 1
ATOM 9078 O O . GLU A 1 1150 ? 6.243 -28.224 -22.255 1.00 87.25 1150 GLU A O 1
ATOM 9083 N N . LEU A 1 1151 ? 5.798 -26.017 -22.296 1.00 85.06 1151 LEU A N 1
ATOM 9084 C CA . LEU A 1 1151 ? 6.404 -25.699 -20.992 1.00 85.06 1151 LEU A CA 1
ATOM 9085 C C . LEU A 1 1151 ? 5.622 -26.291 -19.809 1.00 85.06 1151 LEU A C 1
ATOM 9087 O O . LEU A 1 1151 ? 6.226 -26.656 -18.808 1.00 85.06 1151 LEU A O 1
ATOM 9091 N N . MET A 1 1152 ? 4.303 -26.443 -19.939 1.00 87.19 1152 MET A N 1
ATOM 9092 C CA . MET A 1 1152 ? 3.437 -27.122 -18.965 1.00 87.19 1152 MET A CA 1
ATOM 9093 C C . MET A 1 1152 ? 3.361 -28.649 -19.190 1.00 87.19 1152 MET A C 1
ATOM 9095 O O . MET A 1 1152 ? 2.425 -29.310 -18.737 1.00 87.19 1152 MET A O 1
ATOM 9099 N N . HIS A 1 1153 ? 4.338 -29.225 -19.903 1.00 84.88 1153 HIS A N 1
ATOM 9100 C CA . HIS A 1 1153 ? 4.450 -30.664 -20.189 1.00 84.88 1153 HIS A CA 1
ATOM 9101 C C . HIS A 1 1153 ? 3.223 -31.269 -20.895 1.00 84.88 1153 HIS A C 1
ATOM 9103 O O . HIS A 1 1153 ? 2.827 -32.415 -20.655 1.00 84.88 1153 HIS A O 1
ATOM 9109 N N . GLY A 1 1154 ? 2.629 -30.479 -21.784 1.00 87.62 1154 GLY A N 1
ATOM 9110 C CA . GLY A 1 1154 ? 1.415 -30.772 -22.520 1.00 87.62 1154 GLY A CA 1
ATOM 9111 C C . GLY A 1 1154 ? 1.592 -30.911 -24.031 1.00 87.62 1154 GLY A C 1
ATOM 9112 O O . GLY A 1 1154 ? 2.684 -30.761 -24.577 1.00 87.62 1154 GLY A O 1
ATOM 9113 N N . GLN A 1 1155 ? 0.483 -31.165 -24.728 1.00 89.81 1155 GLN A N 1
ATOM 9114 C CA . GLN A 1 1155 ? 0.385 -31.129 -26.190 1.00 89.81 1155 GLN A CA 1
ATOM 9115 C C . GLN A 1 1155 ? -0.880 -30.369 -26.589 1.00 89.81 1155 GLN A C 1
ATOM 9117 O O . GLN A 1 1155 ? -1.873 -30.466 -25.879 1.00 89.81 1155 GLN A O 1
ATOM 9122 N N . ILE A 1 1156 ? -0.843 -29.623 -27.697 1.00 91.06 1156 ILE A N 1
ATOM 9123 C CA . ILE A 1 1156 ? -1.989 -28.894 -28.267 1.00 91.06 1156 ILE A CA 1
ATOM 9124 C C . ILE A 1 1156 ? -2.244 -29.368 -29.700 1.00 91.06 1156 ILE A C 1
ATOM 9126 O O . ILE A 1 1156 ? -1.298 -29.558 -30.469 1.00 91.06 1156 ILE A O 1
ATOM 9130 N N . TRP A 1 1157 ? -3.509 -29.548 -30.062 1.00 91.19 1157 TRP A N 1
ATOM 9131 C CA . TRP A 1 1157 ? -3.951 -29.949 -31.395 1.00 91.19 1157 TRP A CA 1
ATOM 9132 C C . TRP A 1 1157 ? -5.285 -29.284 -31.757 1.00 91.19 1157 TRP A C 1
ATOM 9134 O O . TRP A 1 1157 ? -5.872 -28.545 -30.966 1.00 91.19 1157 TRP A O 1
ATOM 9144 N N . LEU A 1 1158 ? -5.719 -29.491 -32.998 1.00 89.44 1158 LEU A N 1
ATOM 9145 C CA . LEU A 1 1158 ? -6.921 -28.897 -33.570 1.00 89.44 1158 LEU A CA 1
ATOM 9146 C C . LEU A 1 1158 ? -7.655 -29.942 -34.405 1.00 89.44 1158 LEU A C 1
ATOM 9148 O O . LEU A 1 1158 ? -7.035 -30.642 -35.203 1.00 89.44 1158 LEU A O 1
ATOM 9152 N N . GLU A 1 1159 ? -8.973 -29.956 -34.275 1.00 89.19 1159 GLU A N 1
ATOM 9153 C CA . GLU A 1 1159 ? -9.897 -30.657 -35.158 1.00 89.19 1159 GLU A CA 1
ATOM 9154 C C . GLU A 1 1159 ? -10.874 -29.636 -35.745 1.00 89.19 1159 GLU A C 1
ATOM 9156 O O . GLU A 1 1159 ? -11.525 -28.890 -35.014 1.00 89.19 1159 GLU A O 1
ATOM 9161 N N . SER A 1 1160 ? -10.966 -29.540 -37.070 1.00 89.69 1160 SER A N 1
ATOM 9162 C CA . SER A 1 1160 ? -11.878 -28.593 -37.718 1.00 89.69 1160 SER A CA 1
ATOM 9163 C C . SER A 1 1160 ? -12.321 -29.094 -39.088 1.00 89.69 1160 SER A C 1
ATOM 9165 O O . SER A 1 1160 ? -11.631 -29.886 -39.731 1.00 89.69 1160 SER A O 1
ATOM 9167 N N . LYS A 1 1161 ? -13.487 -28.625 -39.531 1.00 85.94 1161 LYS A N 1
ATOM 9168 C CA . LYS A 1 1161 ? -13.980 -28.773 -40.900 1.00 85.94 1161 LYS A CA 1
ATOM 9169 C C . LYS A 1 1161 ? -14.613 -27.459 -41.331 1.00 85.94 1161 LYS A C 1
ATOM 9171 O O . LYS A 1 1161 ? -15.339 -26.842 -40.554 1.00 85.94 1161 LYS A O 1
ATOM 9176 N N . ALA A 1 1162 ? -14.363 -27.040 -42.568 1.00 81.50 1162 ALA A N 1
ATOM 9177 C CA . ALA A 1 1162 ? -14.947 -25.818 -43.114 1.00 81.50 1162 ALA A CA 1
ATOM 9178 C C . ALA A 1 1162 ? -16.489 -25.851 -43.029 1.00 81.50 1162 ALA A C 1
ATOM 9180 O O . ALA A 1 1162 ? -17.124 -26.769 -43.544 1.00 81.50 1162 ALA A O 1
ATOM 9181 N N . GLY A 1 1163 ? -17.073 -24.844 -42.379 1.00 79.00 1163 GLY A N 1
ATOM 9182 C CA . GLY A 1 1163 ? -18.512 -24.685 -42.152 1.00 79.00 1163 GLY A CA 1
ATOM 9183 C C . GLY A 1 1163 ? -19.082 -25.378 -40.906 1.00 79.00 1163 GLY A C 1
ATOM 9184 O O . GLY A 1 1163 ? -20.242 -25.136 -40.591 1.00 79.00 1163 GLY A O 1
ATOM 9185 N N . GLU A 1 1164 ? -18.302 -26.201 -40.195 1.00 82.94 1164 GLU A N 1
ATOM 9186 C CA . GLU A 1 1164 ? -18.742 -26.937 -38.989 1.00 82.94 1164 GLU A CA 1
ATOM 9187 C C . GLU A 1 1164 ? -18.029 -26.468 -37.699 1.00 82.94 1164 GLU A C 1
ATOM 9189 O O . GLU A 1 1164 ? -18.209 -27.071 -36.641 1.00 82.94 1164 GLU A O 1
ATOM 9194 N N . GLY A 1 1165 ? -17.229 -25.396 -37.772 1.00 87.50 1165 GLY A N 1
ATOM 9195 C CA . GLY A 1 1165 ? -16.480 -24.835 -36.642 1.00 87.50 1165 GLY A CA 1
ATOM 9196 C C . GLY A 1 1165 ? -15.112 -25.475 -36.378 1.00 87.50 1165 GLY A C 1
ATOM 9197 O O . GLY A 1 1165 ? -14.583 -26.258 -37.180 1.00 87.50 1165 GLY A O 1
ATOM 9198 N N . SER A 1 1166 ? -14.484 -25.097 -35.264 1.00 91.75 1166 SER A N 1
ATOM 9199 C CA . SER A 1 1166 ? -13.190 -25.634 -34.816 1.00 91.75 1166 SER A CA 1
ATOM 9200 C C . SER A 1 1166 ? -13.208 -26.107 -33.364 1.00 91.75 1166 SER A C 1
ATOM 9202 O O . SER A 1 1166 ? -13.924 -25.571 -32.530 1.00 91.75 1166 SER A O 1
ATOM 9204 N N . CYS A 1 1167 ? -12.395 -27.117 -33.056 1.00 92.88 1167 CYS A N 1
ATOM 9205 C CA . CYS A 1 1167 ? -12.145 -27.617 -31.709 1.00 92.88 1167 CYS A CA 1
ATOM 9206 C C . CYS A 1 1167 ? -10.638 -27.614 -31.438 1.00 92.88 1167 CYS A C 1
ATOM 9208 O O . CYS A 1 1167 ? -9.895 -28.421 -31.997 1.00 92.88 1167 CYS A O 1
ATOM 9210 N N . PHE A 1 1168 ? -10.180 -26.679 -30.608 1.00 93.50 1168 PHE A N 1
ATOM 9211 C CA . PHE A 1 1168 ? -8.797 -26.630 -30.142 1.00 93.50 1168 PHE A CA 1
ATOM 9212 C C . PHE A 1 1168 ? -8.690 -27.347 -28.803 1.00 93.50 1168 PHE A C 1
ATOM 9214 O O . PHE A 1 1168 ? -9.329 -26.926 -27.841 1.00 93.50 1168 PHE A O 1
ATOM 9221 N N . SER A 1 1169 ? -7.836 -28.361 -28.724 1.00 93.81 1169 SER A N 1
ATOM 9222 C CA . SER A 1 1169 ? -7.648 -29.160 -27.513 1.00 93.81 1169 SER A CA 1
ATOM 9223 C C . SER A 1 1169 ? -6.198 -29.123 -27.057 1.00 93.81 1169 SER A C 1
ATOM 9225 O O . SER A 1 1169 ? -5.283 -29.114 -27.882 1.00 93.81 1169 SER A O 1
ATOM 9227 N N . PHE A 1 1170 ? -5.966 -29.104 -25.747 1.00 94.44 1170 PHE A N 1
ATOM 9228 C CA . PHE A 1 1170 ? -4.633 -29.254 -25.181 1.00 94.44 1170 PHE A CA 1
ATOM 9229 C C . PHE A 1 1170 ? -4.634 -30.024 -23.863 1.00 94.44 1170 PHE A C 1
ATOM 9231 O O . PHE A 1 1170 ? -5.585 -29.964 -23.091 1.00 94.44 1170 PHE A O 1
ATOM 9238 N N . THR A 1 1171 ? -3.532 -30.711 -23.567 1.00 93.00 1171 THR A N 1
ATOM 9239 C CA . THR A 1 1171 ? -3.315 -31.350 -22.262 1.00 93.00 1171 THR A CA 1
ATOM 9240 C C . THR A 1 1171 ? -2.340 -30.556 -21.408 1.00 93.00 1171 THR A C 1
ATOM 9242 O O . THR A 1 1171 ? -1.423 -29.953 -21.953 1.00 93.00 1171 THR A O 1
ATOM 9245 N N . THR A 1 1172 ? -2.449 -30.640 -20.087 1.00 90.62 1172 THR A N 1
ATOM 9246 C CA . THR A 1 1172 ? -1.455 -30.120 -19.133 1.00 90.62 1172 THR A CA 1
ATOM 9247 C C . THR A 1 1172 ? -1.324 -31.053 -17.927 1.00 90.62 1172 THR A C 1
ATOM 9249 O O . THR A 1 1172 ? -2.256 -31.802 -17.616 1.00 90.62 1172 THR A O 1
ATOM 9252 N N . ARG A 1 1173 ? -0.159 -31.050 -17.270 1.00 87.25 1173 ARG A N 1
ATOM 9253 C CA . ARG A 1 1173 ? 0.088 -31.803 -16.030 1.00 87.25 1173 ARG A CA 1
ATOM 9254 C C . ARG A 1 1173 ? 0.038 -30.850 -14.839 1.00 87.25 1173 ARG A C 1
ATOM 9256 O O . ARG A 1 1173 ? 0.766 -29.863 -14.814 1.00 87.25 1173 ARG A O 1
ATOM 9263 N N . LEU A 1 1174 ? -0.811 -31.152 -13.861 1.00 87.50 1174 LEU A N 1
ATOM 9264 C CA . LEU A 1 1174 ? -0.989 -30.369 -12.635 1.00 87.50 1174 LEU A CA 1
ATOM 9265 C C . LEU A 1 1174 ? -0.888 -31.279 -11.411 1.00 87.50 1174 LEU A C 1
ATOM 9267 O O . LEU A 1 1174 ? -1.013 -32.496 -11.525 1.00 87.50 1174 LEU A O 1
ATOM 9271 N N . GLN A 1 1175 ? -0.672 -30.701 -10.234 1.00 85.94 1175 GLN A N 1
ATOM 9272 C CA . GLN A 1 1175 ? -0.674 -31.445 -8.972 1.00 85.94 1175 GLN A CA 1
ATOM 9273 C C . GLN A 1 1175 ? -1.994 -31.244 -8.224 1.00 85.94 1175 GLN A C 1
ATOM 9275 O O . GLN A 1 1175 ? -2.597 -30.176 -8.306 1.00 85.94 1175 GLN A O 1
ATOM 9280 N N . VAL A 1 1176 ? -2.454 -32.251 -7.484 1.00 82.06 1176 VAL A N 1
ATOM 9281 C CA . VAL A 1 1176 ? -3.637 -32.126 -6.615 1.00 82.06 1176 VAL A CA 1
ATOM 9282 C C . VAL A 1 1176 ? -3.208 -31.523 -5.275 1.00 82.06 1176 VAL A C 1
ATOM 9284 O O . VAL A 1 1176 ? -2.177 -31.906 -4.723 1.00 82.06 1176 VAL A O 1
ATOM 9287 N N . SER A 1 1177 ? -3.954 -30.540 -4.761 1.00 75.38 1177 SER A N 1
ATOM 9288 C CA . SER A 1 1177 ? -3.640 -29.931 -3.461 1.00 75.38 1177 SER A CA 1
ATOM 9289 C C . SER A 1 1177 ? -4.075 -30.825 -2.290 1.00 75.38 1177 SER A C 1
ATOM 9291 O O . SER A 1 1177 ? -5.174 -31.374 -2.305 1.00 75.38 1177 SER A O 1
ATOM 9293 N N . ASP A 1 1178 ? -3.243 -30.915 -1.243 1.00 62.78 1178 ASP A N 1
ATOM 9294 C CA . ASP A 1 1178 ? -3.538 -31.657 -0.003 1.00 62.78 1178 ASP A CA 1
ATOM 9295 C C . ASP A 1 1178 ? -4.505 -30.895 0.933 1.00 62.78 1178 ASP A C 1
ATOM 9297 O O . ASP A 1 1178 ? -4.984 -31.442 1.930 1.00 62.78 1178 ASP A O 1
ATOM 9301 N N . VAL A 1 1179 ? -4.800 -29.623 0.635 1.00 52.88 1179 VAL A N 1
ATOM 9302 C CA . VAL A 1 1179 ? -5.745 -28.787 1.392 1.00 52.88 1179 VAL A CA 1
ATOM 9303 C C . VAL A 1 1179 ? -7.170 -29.139 0.964 1.00 52.88 1179 VAL A C 1
ATOM 9305 O O . VAL A 1 1179 ? -7.819 -28.420 0.210 1.00 52.88 1179 VAL A O 1
ATOM 9308 N N . ILE A 1 1180 ? -7.660 -30.291 1.416 1.00 50.12 1180 ILE A N 1
ATOM 9309 C CA . ILE A 1 1180 ? -9.053 -30.679 1.208 1.00 50.12 1180 ILE A CA 1
ATOM 9310 C C . ILE A 1 1180 ? -9.875 -30.097 2.362 1.00 50.12 1180 ILE A C 1
ATOM 9312 O O . ILE A 1 1180 ? -9.856 -30.632 3.475 1.00 50.12 1180 ILE A O 1
ATOM 9316 N N . ASP A 1 1181 ? -10.657 -29.040 2.112 1.00 47.47 1181 ASP A N 1
ATOM 9317 C CA . ASP A 1 1181 ? -11.789 -28.710 2.990 1.00 47.47 1181 ASP A CA 1
ATOM 9318 C C . ASP A 1 1181 ? -12.915 -29.733 2.762 1.00 47.47 1181 ASP A C 1
ATOM 9320 O O . ASP A 1 1181 ? -13.950 -29.497 2.139 1.00 47.47 1181 ASP A O 1
ATOM 9324 N N . THR A 1 1182 ? -12.633 -30.953 3.215 1.00 48.53 1182 THR A N 1
ATOM 9325 C CA . THR A 1 1182 ? -13.436 -32.160 2.978 1.00 48.53 1182 THR A CA 1
ATOM 9326 C C . THR A 1 1182 ? -14.835 -32.017 3.578 1.00 48.53 1182 THR A C 1
ATOM 9328 O O . THR A 1 1182 ? -15.789 -32.605 3.077 1.00 48.53 1182 THR A O 1
ATOM 9331 N N . LYS A 1 1183 ? -14.981 -31.176 4.612 1.00 49.00 1183 LYS A N 1
ATOM 9332 C CA . LYS A 1 1183 ? -16.248 -30.954 5.314 1.00 49.00 1183 LYS A CA 1
ATOM 9333 C C . LYS A 1 1183 ? -17.268 -30.186 4.481 1.00 49.00 1183 LYS A C 1
ATOM 9335 O O . LYS A 1 1183 ? -18.440 -30.547 4.527 1.00 49.00 1183 LYS A O 1
ATOM 9340 N N . LEU A 1 1184 ? -16.852 -29.167 3.726 1.00 47.19 1184 LEU A N 1
ATOM 9341 C CA . LEU A 1 1184 ? -17.783 -28.331 2.962 1.00 47.19 1184 LEU A CA 1
ATOM 9342 C C . LEU A 1 1184 ? -18.363 -29.095 1.758 1.00 47.19 1184 LEU A C 1
ATOM 9344 O O . LEU A 1 1184 ? -19.570 -29.064 1.523 1.00 47.19 1184 LEU A O 1
ATOM 9348 N N . ILE A 1 1185 ? -17.518 -29.850 1.048 1.00 52.25 1185 ILE A N 1
ATOM 9349 C CA . ILE A 1 1185 ? -17.919 -30.643 -0.126 1.00 52.25 1185 ILE A CA 1
ATOM 9350 C C . ILE A 1 1185 ? -18.784 -31.851 0.284 1.00 52.25 1185 ILE A C 1
ATOM 9352 O O . ILE A 1 1185 ? -19.768 -32.153 -0.394 1.00 52.25 1185 ILE A O 1
ATOM 9356 N N . GLU A 1 1186 ? -18.484 -32.523 1.405 1.00 53.62 1186 GLU A N 1
ATOM 9357 C CA . GLU A 1 1186 ? -19.339 -33.604 1.934 1.00 53.62 1186 GLU A CA 1
ATOM 9358 C C . GLU A 1 1186 ? -20.709 -33.093 2.404 1.00 53.62 1186 GLU A C 1
ATOM 9360 O O . GLU A 1 1186 ? -21.730 -33.737 2.153 1.00 53.62 1186 GLU A O 1
ATOM 9365 N N . GLN A 1 1187 ? -20.761 -31.921 3.044 1.00 51.47 1187 GLN A N 1
ATOM 9366 C CA . GLN A 1 1187 ? -22.019 -31.313 3.491 1.00 51.47 1187 GLN A CA 1
ATOM 9367 C C . GLN A 1 1187 ? -22.908 -30.875 2.317 1.00 51.47 1187 GLN A C 1
ATOM 9369 O O . GLN A 1 1187 ? -24.118 -31.098 2.357 1.00 51.47 1187 GLN A O 1
ATOM 9374 N N . GLN A 1 1188 ? -22.323 -30.322 1.249 1.00 54.09 1188 GLN A N 1
ATOM 9375 C CA . GLN A 1 1188 ? -23.052 -29.925 0.037 1.00 54.09 1188 GLN A CA 1
ATOM 9376 C C . GLN A 1 1188 ? -23.581 -31.130 -0.757 1.00 54.09 1188 GLN A C 1
ATOM 9378 O O . GLN A 1 1188 ? -24.740 -31.125 -1.174 1.00 54.09 1188 GLN A O 1
ATOM 9383 N N . LYS A 1 1189 ? -22.776 -32.196 -0.908 1.00 56.56 1189 LYS A N 1
ATOM 9384 C CA . LYS A 1 1189 ? -23.224 -33.452 -1.539 1.00 56.56 1189 LYS A CA 1
ATOM 9385 C C . LYS A 1 1189 ? -24.382 -34.104 -0.778 1.00 56.56 1189 LYS A C 1
ATOM 9387 O O . LYS A 1 1189 ? -25.291 -34.627 -1.408 1.00 56.56 1189 LYS A O 1
ATOM 9392 N N . SER A 1 1190 ? -24.380 -34.035 0.555 1.00 59.69 1190 SER A N 1
ATOM 9393 C CA . SER A 1 1190 ? -25.450 -34.589 1.399 1.00 59.69 1190 SER A CA 1
ATOM 9394 C C . SER A 1 1190 ? -26.799 -33.870 1.232 1.00 59.69 1190 SER A C 1
ATOM 9396 O O . SER A 1 1190 ? -27.847 -34.504 1.306 1.00 59.69 1190 SER A O 1
ATOM 9398 N N . PHE A 1 1191 ? -26.798 -32.554 0.982 1.00 68.06 1191 PHE A N 1
ATOM 9399 C CA . PHE A 1 1191 ? -28.034 -31.768 0.852 1.00 68.06 1191 PHE A CA 1
ATOM 9400 C C . PHE A 1 1191 ? -28.752 -31.963 -0.493 1.00 68.06 1191 PHE A C 1
ATOM 9402 O O . PHE A 1 1191 ? -29.984 -31.991 -0.535 1.00 68.06 1191 PHE A O 1
ATOM 9409 N N . LEU A 1 1192 ? -27.988 -32.064 -1.587 1.00 69.25 1192 LEU A N 1
ATOM 9410 C CA . LEU A 1 1192 ? -28.524 -32.203 -2.946 1.00 69.25 1192 LEU A CA 1
ATOM 9411 C C . LEU A 1 1192 ? -28.840 -33.655 -3.331 1.00 69.25 1192 LEU A C 1
ATOM 9413 O O . LEU A 1 1192 ? -29.642 -33.876 -4.238 1.00 69.25 1192 LEU A O 1
ATOM 9417 N N . ALA A 1 1193 ? -28.261 -34.633 -2.631 1.00 74.75 1193 ALA A N 1
ATOM 9418 C CA . ALA A 1 1193 ? -28.549 -36.040 -2.870 1.00 74.75 1193 ALA A CA 1
ATOM 9419 C C . ALA A 1 1193 ? -30.061 -36.329 -2.802 1.00 74.75 1193 ALA A C 1
ATOM 9421 O O . ALA A 1 1193 ? -30.771 -35.831 -1.926 1.00 74.75 1193 ALA A O 1
ATOM 9422 N N . ASP A 1 1194 ? -30.547 -37.124 -3.757 1.00 80.94 1194 ASP A N 1
ATOM 9423 C CA . ASP A 1 1194 ? -31.942 -37.560 -3.905 1.00 80.94 1194 ASP A CA 1
ATOM 9424 C C . ASP A 1 1194 ? -32.969 -36.445 -4.211 1.00 80.94 1194 ASP A C 1
ATOM 9426 O O . ASP A 1 1194 ? -34.170 -36.719 -4.314 1.00 80.94 1194 ASP A O 1
ATOM 9430 N N . LYS A 1 1195 ? -32.539 -35.190 -4.417 1.00 86.12 1195 LYS A N 1
ATOM 9431 C CA . LYS A 1 1195 ? -33.437 -34.075 -4.765 1.00 86.12 1195 LYS A CA 1
ATOM 9432 C C . LYS A 1 1195 ? -33.966 -34.176 -6.189 1.00 86.12 1195 LYS A C 1
ATOM 9434 O O . LYS A 1 1195 ? -33.219 -34.466 -7.122 1.00 86.12 1195 LYS A O 1
ATOM 9439 N N . ARG A 1 1196 ? -35.262 -33.901 -6.376 1.00 89.94 1196 ARG A N 1
ATOM 9440 C CA . ARG A 1 1196 ? -35.917 -33.869 -7.693 1.00 89.94 1196 ARG A CA 1
ATOM 9441 C C . ARG A 1 1196 ? -35.902 -32.457 -8.254 1.00 89.94 1196 ARG A C 1
ATOM 9443 O O . ARG A 1 1196 ? -36.567 -31.578 -7.710 1.00 89.94 1196 ARG A O 1
ATOM 9450 N N . ILE A 1 1197 ? -35.191 -32.255 -9.357 1.00 90.62 1197 ILE A N 1
ATOM 9451 C CA . ILE A 1 1197 ? -34.999 -30.936 -9.964 1.00 90.62 1197 ILE A CA 1
ATOM 9452 C C . ILE A 1 1197 ? -35.552 -30.950 -11.387 1.00 90.62 1197 ILE A C 1
ATOM 9454 O O . ILE A 1 1197 ? -35.186 -31.815 -12.181 1.00 90.62 1197 ILE A O 1
ATOM 9458 N N . LEU A 1 1198 ? -36.438 -30.006 -11.696 1.00 92.31 1198 LEU A N 1
ATOM 9459 C CA . LEU A 1 1198 ? -36.887 -29.733 -13.062 1.00 92.31 1198 LEU A CA 1
ATOM 9460 C C . LEU A 1 1198 ? -36.013 -28.622 -13.649 1.00 92.31 1198 LEU A C 1
ATOM 9462 O O . LEU A 1 1198 ? -35.896 -27.576 -13.023 1.00 92.31 1198 LEU A O 1
ATOM 9466 N N . ILE A 1 1199 ? -35.411 -28.843 -14.815 1.00 90.06 1199 ILE A N 1
ATOM 9467 C CA . ILE A 1 1199 ? -34.648 -27.832 -15.559 1.00 90.06 1199 ILE A CA 1
ATOM 9468 C C . ILE A 1 1199 ? -35.418 -27.508 -16.832 1.00 90.06 1199 ILE A C 1
ATOM 9470 O O . ILE A 1 1199 ? -35.824 -28.428 -17.543 1.00 90.06 1199 ILE A O 1
ATOM 9474 N N . VAL A 1 1200 ? -35.618 -26.222 -17.092 1.00 89.88 1200 VAL A N 1
ATOM 9475 C CA . VAL A 1 1200 ? -36.376 -25.710 -18.230 1.00 89.88 1200 VAL A CA 1
ATOM 9476 C C . VAL A 1 1200 ? -35.522 -24.678 -18.951 1.00 89.88 1200 VAL A C 1
ATOM 9478 O O . VAL A 1 1200 ? -35.177 -23.662 -18.352 1.00 89.88 1200 VAL A O 1
ATOM 9481 N N . ASP A 1 1201 ? -35.155 -24.971 -20.192 1.00 84.81 1201 ASP A N 1
ATOM 9482 C CA . ASP A 1 1201 ? -34.281 -24.140 -21.026 1.00 84.81 1201 ASP A CA 1
ATOM 9483 C C . ASP A 1 1201 ? -34.542 -24.498 -22.499 1.00 84.81 1201 ASP A C 1
ATOM 9485 O O . ASP A 1 1201 ? -34.712 -25.678 -22.818 1.00 84.81 1201 ASP A O 1
ATOM 9489 N N . ASP A 1 1202 ? -34.617 -23.513 -23.395 1.00 82.00 1202 ASP A N 1
ATOM 9490 C CA . ASP A 1 1202 ? -34.836 -23.753 -24.826 1.00 82.00 1202 ASP A CA 1
ATOM 9491 C C . ASP A 1 1202 ? -33.562 -24.227 -25.545 1.00 82.00 1202 ASP A C 1
ATOM 9493 O O . ASP A 1 1202 ? -33.632 -24.803 -26.641 1.00 82.00 1202 ASP A O 1
ATOM 9497 N N . ASN A 1 1203 ? -32.397 -24.082 -24.906 1.00 76.12 1203 ASN A N 1
ATOM 9498 C CA . ASN A 1 1203 ? -31.144 -24.638 -25.376 1.00 76.12 1203 ASN A CA 1
ATOM 9499 C C . ASN A 1 1203 ? -30.906 -26.073 -24.862 1.00 76.12 1203 ASN A C 1
ATOM 9501 O O . ASN A 1 1203 ? -30.603 -26.337 -23.696 1.00 76.12 1203 ASN A O 1
ATOM 9505 N N . LEU A 1 1204 ? -30.917 -27.028 -25.798 1.00 75.25 1204 LEU A N 1
ATOM 9506 C CA . LEU A 1 1204 ? -30.671 -28.451 -25.528 1.00 75.25 1204 LEU A CA 1
ATOM 9507 C C . LEU A 1 1204 ? -29.305 -28.750 -24.880 1.00 75.25 1204 LEU A C 1
ATOM 9509 O O . LEU A 1 1204 ? -29.190 -29.686 -24.094 1.00 75.25 1204 LEU A O 1
ATOM 9513 N N . LEU A 1 1205 ? -28.265 -27.976 -25.184 1.00 66.50 1205 LEU A N 1
ATOM 9514 C CA . LEU A 1 1205 ? -26.936 -28.146 -24.595 1.00 66.50 1205 LEU A CA 1
ATOM 9515 C C . LEU A 1 1205 ? -26.849 -27.572 -23.185 1.00 66.50 1205 LEU A C 1
ATOM 9517 O O . LEU A 1 1205 ? -26.177 -28.167 -22.344 1.00 66.50 1205 LEU A O 1
ATOM 9521 N N . ALA A 1 1206 ? -27.540 -26.466 -22.902 1.00 69.81 1206 ALA A N 1
ATOM 9522 C CA . ALA A 1 1206 ? -27.674 -25.963 -21.538 1.00 69.81 1206 ALA A CA 1
ATOM 9523 C C . ALA A 1 1206 ? -28.383 -27.001 -20.653 1.00 69.81 1206 ALA A C 1
ATOM 9525 O O . ALA A 1 1206 ? -27.898 -27.317 -19.560 1.00 69.81 1206 ALA A O 1
ATOM 9526 N N . LEU A 1 1207 ? -29.452 -27.625 -21.170 1.00 78.62 1207 LEU A N 1
ATOM 9527 C CA . LEU A 1 1207 ? -30.119 -28.755 -20.518 1.00 78.62 1207 LEU A CA 1
ATOM 9528 C C . LEU A 1 1207 ? -29.156 -29.920 -20.255 1.00 78.62 1207 LEU A C 1
ATOM 9530 O O . LEU A 1 1207 ? -29.116 -30.428 -19.133 1.00 78.62 1207 LEU A O 1
ATOM 9534 N N . ASP A 1 1208 ? -28.365 -30.334 -21.247 1.00 72.88 1208 ASP A N 1
ATOM 9535 C CA . ASP A 1 1208 ? -27.421 -31.448 -21.107 1.00 72.88 1208 ASP A CA 1
ATOM 9536 C C . ASP A 1 1208 ? -26.324 -31.160 -20.065 1.00 72.88 1208 ASP A C 1
ATOM 9538 O O . ASP A 1 1208 ? -26.067 -31.996 -19.190 1.00 72.88 1208 ASP A O 1
ATOM 9542 N N . VAL A 1 1209 ? -25.719 -29.967 -20.101 1.00 68.19 1209 VAL A N 1
ATOM 9543 C CA . VAL A 1 1209 ? -24.662 -29.547 -19.164 1.00 68.19 1209 VAL A CA 1
ATOM 9544 C C . VAL A 1 1209 ? -25.204 -29.460 -17.737 1.00 68.19 1209 VAL A C 1
ATOM 9546 O O . VAL A 1 1209 ? -24.657 -30.088 -16.826 1.00 68.19 1209 VAL A O 1
ATOM 9549 N N . LEU A 1 1210 ? -26.316 -28.748 -17.524 1.00 74.75 1210 LEU A N 1
ATOM 9550 C CA . LEU A 1 1210 ? -26.926 -28.619 -16.198 1.00 74.75 1210 LEU A CA 1
ATOM 9551 C C . LEU A 1 1210 ? -27.411 -29.976 -15.665 1.00 74.75 1210 LEU A C 1
ATOM 9553 O O . LEU A 1 1210 ? -27.272 -30.259 -14.471 1.00 74.75 1210 LEU A O 1
ATOM 9557 N N . SER A 1 1211 ? -27.918 -30.851 -16.542 1.00 80.50 1211 SER A N 1
ATOM 9558 C CA . SER A 1 1211 ? -28.294 -32.218 -16.175 1.00 80.50 1211 SER A CA 1
ATOM 9559 C C . SER A 1 1211 ? -27.094 -33.026 -15.698 1.00 80.50 1211 SER A C 1
ATOM 9561 O O . SER A 1 1211 ? -27.189 -33.699 -14.671 1.00 80.50 1211 SER A O 1
ATOM 9563 N N . SER A 1 1212 ? -25.972 -32.957 -16.418 1.00 70.06 1212 SER A N 1
ATOM 9564 C CA . SER A 1 1212 ? -24.728 -33.643 -16.058 1.00 70.06 1212 SER A CA 1
ATOM 9565 C C . SER A 1 1212 ? -24.217 -33.187 -14.688 1.00 70.06 1212 SER A C 1
ATOM 9567 O O . SER A 1 1212 ? -23.969 -34.015 -13.805 1.00 70.06 1212 SER A O 1
ATOM 9569 N N . ILE A 1 1213 ? -24.182 -31.868 -14.460 1.00 69.88 1213 ILE A N 1
ATOM 9570 C CA . ILE A 1 1213 ? -23.760 -31.268 -13.189 1.00 69.88 1213 ILE A CA 1
ATOM 9571 C C . ILE A 1 1213 ? -24.649 -31.757 -12.043 1.00 69.88 1213 ILE A C 1
ATOM 9573 O O . ILE A 1 1213 ? -24.144 -32.296 -11.060 1.00 69.88 1213 ILE A O 1
ATOM 9577 N N . LEU A 1 1214 ? -25.971 -31.630 -12.156 1.00 77.50 1214 LEU A N 1
ATOM 9578 C CA . LEU A 1 1214 ? -26.883 -31.993 -11.067 1.00 77.50 1214 LEU A CA 1
ATOM 9579 C C . LEU A 1 1214 ? -26.936 -33.505 -10.813 1.00 77.50 1214 LEU A C 1
ATOM 9581 O O . LEU A 1 1214 ? -27.004 -33.934 -9.660 1.00 77.50 1214 LEU A O 1
ATOM 9585 N N . LYS A 1 1215 ? -26.816 -34.336 -11.853 1.00 77.81 1215 LYS A N 1
ATOM 9586 C CA . LYS A 1 1215 ? -26.674 -35.792 -11.688 1.00 77.81 1215 LYS A CA 1
ATOM 9587 C C . LYS A 1 1215 ? -25.391 -36.163 -10.939 1.00 77.81 1215 LYS A C 1
ATOM 9589 O O . LYS A 1 1215 ? -25.418 -37.117 -10.165 1.00 77.81 1215 LYS A O 1
ATOM 9594 N N . SER A 1 1216 ? -24.301 -35.400 -11.090 1.00 64.56 1216 SER A N 1
ATOM 9595 C CA . SER A 1 1216 ? -23.060 -35.620 -10.323 1.00 64.56 1216 SER A CA 1
ATOM 9596 C C . SER A 1 1216 ? -23.232 -35.405 -8.807 1.00 64.56 1216 SER A C 1
ATOM 9598 O O . SER A 1 1216 ? -22.510 -36.000 -8.002 1.00 64.56 1216 SER A O 1
ATOM 9600 N N . PHE A 1 1217 ? -24.246 -34.629 -8.405 1.00 71.25 1217 PHE A N 1
ATOM 9601 C CA . PHE A 1 1217 ? -24.671 -34.455 -7.013 1.00 71.25 1217 PHE A CA 1
ATOM 9602 C C . PHE A 1 1217 ? -25.719 -35.486 -6.553 1.00 71.25 1217 PHE A C 1
ATOM 9604 O O . PHE A 1 1217 ? -26.233 -35.366 -5.447 1.00 71.25 1217 PHE A O 1
ATOM 9611 N N . HIS A 1 1218 ? -25.990 -36.529 -7.348 1.00 76.75 1218 HIS A N 1
ATOM 9612 C CA . HIS A 1 1218 ? -27.019 -37.550 -7.098 1.00 76.75 1218 HIS A CA 1
ATOM 9613 C C . HIS A 1 1218 ? -28.460 -37.002 -7.106 1.00 76.75 1218 HIS A C 1
ATOM 9615 O O . HIS A 1 1218 ? -29.349 -37.582 -6.483 1.00 76.75 1218 HIS A O 1
ATOM 9621 N N . CYS A 1 1219 ? -28.718 -35.908 -7.834 1.00 83.56 1219 CYS A N 1
ATOM 9622 C CA . CYS A 1 1219 ? -30.073 -35.398 -8.044 1.00 83.56 1219 CYS A CA 1
ATOM 9623 C C . CYS A 1 1219 ? -30.839 -36.219 -9.096 1.00 83.56 1219 CYS A C 1
ATOM 9625 O O . CYS A 1 1219 ? -30.287 -36.695 -10.093 1.00 83.56 1219 CYS A O 1
ATOM 9627 N N . HIS A 1 1220 ? -32.158 -36.282 -8.940 1.00 86.44 1220 HIS A N 1
ATOM 9628 C CA . HIS A 1 1220 ? -33.090 -36.740 -9.963 1.00 86.44 1220 HIS A CA 1
ATOM 9629 C C . HIS A 1 1220 ? -33.508 -35.568 -10.855 1.00 86.44 1220 HIS A C 1
ATOM 9631 O O . HIS A 1 1220 ? -34.386 -34.783 -10.500 1.00 86.44 1220 HIS A O 1
ATOM 9637 N N . VAL A 1 1221 ? -32.883 -35.459 -12.025 1.00 89.62 1221 VAL A N 1
ATOM 9638 C CA . VAL A 1 1221 ? -33.126 -34.360 -12.967 1.00 89.62 1221 VAL A CA 1
ATOM 9639 C C . VAL A 1 1221 ? -34.194 -34.733 -13.996 1.00 89.62 1221 VAL A C 1
ATOM 9641 O O . VAL A 1 1221 ? -34.089 -35.776 -14.643 1.00 89.62 1221 VAL A O 1
ATOM 9644 N N . VAL A 1 1222 ? -35.182 -33.860 -14.179 1.00 91.06 1222 VAL A N 1
ATOM 9645 C CA . VAL A 1 1222 ? -36.170 -33.892 -15.268 1.00 91.06 1222 VAL A CA 1
ATOM 9646 C C . VAL A 1 1222 ? -35.946 -32.658 -16.142 1.00 91.06 1222 VAL A C 1
ATOM 9648 O O . VAL A 1 1222 ? -35.678 -31.585 -15.611 1.00 91.06 1222 VAL A O 1
ATOM 9651 N N . LEU A 1 1223 ? -36.009 -32.815 -17.463 1.00 91.81 1223 LEU A N 1
ATOM 9652 C CA . LEU A 1 1223 ? -35.720 -31.755 -18.433 1.00 91.81 1223 LEU A CA 1
ATOM 9653 C C . LEU A 1 1223 ? -37.001 -31.348 -19.162 1.00 91.81 1223 LEU A C 1
ATOM 9655 O O . LEU A 1 1223 ? -37.838 -32.209 -19.430 1.00 91.81 1223 LEU A O 1
ATOM 9659 N N . ALA A 1 1224 ? -37.112 -30.067 -19.492 1.00 90.62 1224 ALA A N 1
ATOM 9660 C CA . ALA A 1 1224 ? -38.135 -29.500 -20.358 1.00 90.62 1224 ALA A CA 1
ATOM 9661 C C . ALA A 1 1224 ? -37.481 -28.483 -21.302 1.00 90.62 1224 ALA A C 1
ATOM 9663 O O . ALA A 1 1224 ? -36.643 -27.697 -20.871 1.00 90.62 1224 ALA A O 1
ATOM 9664 N N . ASN A 1 1225 ? -37.860 -28.492 -22.575 1.00 87.69 1225 ASN A N 1
ATOM 9665 C CA . ASN A 1 1225 ? -37.308 -27.604 -23.602 1.00 87.69 1225 ASN A CA 1
ATOM 9666 C C . ASN A 1 1225 ? -38.128 -26.322 -23.826 1.00 87.69 1225 ASN A C 1
ATOM 9668 O O . ASN A 1 1225 ? -37.835 -25.547 -24.730 1.00 87.69 1225 ASN A O 1
ATOM 9672 N N . SER A 1 1226 ? -39.211 -26.145 -23.067 1.00 87.69 1226 SER A N 1
ATOM 9673 C CA . SER A 1 1226 ? -40.144 -25.026 -23.195 1.00 87.69 1226 SER A CA 1
ATOM 9674 C C . SER A 1 1226 ? -40.949 -24.835 -21.913 1.00 87.69 1226 SER A C 1
ATOM 9676 O O . SER A 1 1226 ? -41.132 -25.767 -21.116 1.00 87.69 1226 SER A O 1
ATOM 9678 N N . GLY A 1 1227 ? -41.475 -23.624 -21.726 1.00 86.62 1227 GLY A N 1
ATOM 9679 C CA . GLY A 1 1227 ? -42.355 -23.304 -20.608 1.00 86.62 1227 GLY A CA 1
ATOM 9680 C C . GLY A 1 1227 ? -43.638 -24.147 -20.590 1.00 86.62 1227 GLY A C 1
ATOM 9681 O O . GLY A 1 1227 ? -44.082 -24.588 -19.527 1.00 86.62 1227 GLY A O 1
ATOM 9682 N N . GLU A 1 1228 ? -44.215 -24.455 -21.755 1.00 87.62 1228 GLU A N 1
ATOM 9683 C CA . GLU A 1 1228 ? -45.390 -25.322 -21.882 1.00 87.62 1228 GLU A CA 1
ATOM 9684 C C . GLU A 1 1228 ? -45.110 -26.756 -21.429 1.00 87.62 1228 GLU A C 1
ATOM 9686 O O . GLU A 1 1228 ? -45.897 -27.321 -20.659 1.00 87.62 1228 GLU A O 1
ATOM 9691 N N . GLU A 1 1229 ? -43.986 -27.331 -21.868 1.00 90.00 1229 GLU A N 1
ATOM 9692 C CA . GLU A 1 1229 ? -43.570 -28.674 -21.462 1.00 90.00 1229 GLU A CA 1
ATOM 9693 C C . GLU A 1 1229 ? -43.326 -28.725 -19.948 1.00 90.00 1229 GLU A C 1
ATOM 9695 O O . GLU A 1 1229 ? -43.765 -29.661 -19.277 1.00 90.00 1229 GLU A O 1
ATOM 9700 N N . ALA A 1 1230 ? -42.725 -27.678 -19.373 1.00 89.94 1230 ALA A N 1
ATOM 9701 C CA . ALA A 1 1230 ? -42.539 -27.570 -17.930 1.00 89.94 1230 ALA A CA 1
ATOM 9702 C C . ALA A 1 1230 ? -43.869 -27.559 -17.163 1.00 89.94 1230 ALA A C 1
ATOM 9704 O O . ALA A 1 1230 ? -44.022 -28.273 -16.168 1.00 89.94 1230 ALA A O 1
ATOM 9705 N N . ILE A 1 1231 ? -44.858 -26.791 -17.628 1.00 89.38 1231 ILE A N 1
ATOM 9706 C CA . ILE A 1 1231 ? -46.192 -26.740 -17.013 1.00 89.38 1231 ILE A CA 1
ATOM 9707 C C . ILE A 1 1231 ? -46.878 -28.109 -17.078 1.00 89.38 1231 ILE A C 1
ATOM 9709 O O . ILE A 1 1231 ? -47.528 -28.522 -16.112 1.00 89.38 1231 ILE A O 1
ATOM 9713 N N . GLU A 1 1232 ? -46.755 -28.818 -18.200 1.00 88.25 1232 GLU A N 1
ATOM 9714 C CA . GLU A 1 1232 ? -47.321 -30.156 -18.358 1.00 88.25 1232 GLU A CA 1
ATOM 9715 C C . GLU A 1 1232 ? -46.628 -31.178 -17.446 1.00 88.25 1232 GLU A C 1
ATOM 9717 O O . GLU A 1 1232 ? -47.309 -31.921 -16.733 1.00 88.25 1232 GLU A O 1
ATOM 9722 N N . LEU A 1 1233 ? -45.295 -31.161 -17.379 1.00 89.12 1233 LEU A N 1
ATOM 9723 C CA . LEU A 1 1233 ? -44.511 -32.033 -16.503 1.00 89.12 1233 LEU A CA 1
ATOM 9724 C C . LEU A 1 1233 ? -44.831 -31.804 -15.026 1.00 89.12 1233 LEU A C 1
ATOM 9726 O O . LEU A 1 1233 ? -44.970 -32.770 -14.276 1.00 89.12 1233 LEU A O 1
ATOM 9730 N N . VAL A 1 1234 ? -45.013 -30.550 -14.603 1.00 88.81 1234 VAL A N 1
ATOM 9731 C CA . VAL A 1 1234 ? -45.437 -30.240 -13.231 1.00 88.81 1234 VAL A CA 1
ATOM 9732 C C . VAL A 1 1234 ? -46.852 -30.754 -12.954 1.00 88.81 1234 VAL A C 1
ATOM 9734 O O . VAL A 1 1234 ? -47.089 -31.329 -11.894 1.00 88.81 1234 VAL A O 1
ATOM 9737 N N . LYS A 1 1235 ? -47.787 -30.620 -13.903 1.00 85.31 1235 LYS A N 1
ATOM 9738 C CA . LYS A 1 1235 ? -49.158 -31.148 -13.757 1.00 85.31 1235 LYS A CA 1
ATOM 9739 C C . LYS A 1 1235 ? -49.209 -32.671 -13.677 1.00 85.31 1235 LYS A C 1
ATOM 9741 O O . LYS A 1 1235 ? -50.056 -33.217 -12.972 1.00 85.31 1235 LYS A O 1
ATOM 9746 N N . GLN A 1 1236 ? -48.347 -33.355 -14.425 1.00 84.19 1236 GLN A N 1
ATOM 9747 C CA . GLN A 1 1236 ? -48.293 -34.818 -14.477 1.00 84.19 1236 GLN A CA 1
ATOM 9748 C C . GLN A 1 1236 ? -47.456 -35.428 -13.339 1.00 84.19 1236 GLN A C 1
ATOM 9750 O O . GLN A 1 1236 ? -47.524 -36.638 -13.103 1.00 84.19 1236 GLN A O 1
ATOM 9755 N N . ALA A 1 1237 ? -46.677 -34.621 -12.615 1.00 82.00 1237 ALA A N 1
ATOM 9756 C CA . ALA A 1 1237 ? -45.809 -35.100 -11.552 1.00 82.00 1237 ALA A CA 1
ATOM 9757 C C . ALA A 1 1237 ? -46.612 -35.610 -10.340 1.00 82.00 1237 ALA A C 1
ATOM 9759 O O . ALA A 1 1237 ? -47.302 -34.865 -9.650 1.00 82.00 1237 ALA A O 1
ATOM 9760 N N . THR A 1 1238 ? -46.467 -36.898 -10.015 1.00 74.06 1238 THR A N 1
ATOM 9761 C CA . THR A 1 1238 ? -47.049 -37.503 -8.799 1.00 74.06 1238 THR A CA 1
ATOM 9762 C C . THR A 1 1238 ? -46.344 -37.078 -7.507 1.00 74.06 1238 THR A C 1
ATOM 9764 O O . THR A 1 1238 ? -46.897 -37.232 -6.422 1.00 74.06 1238 THR A O 1
ATOM 9767 N N . LEU A 1 1239 ? -45.109 -36.584 -7.616 1.00 77.31 1239 LEU A N 1
ATOM 9768 C CA . LEU A 1 1239 ? -44.282 -36.052 -6.533 1.00 77.31 1239 LEU A CA 1
ATOM 9769 C C . LEU A 1 1239 ? -43.799 -34.669 -6.962 1.00 77.31 1239 LEU A C 1
ATOM 9771 O O . LEU A 1 1239 ? -43.249 -34.543 -8.056 1.00 77.31 1239 LEU A O 1
ATOM 9775 N N . ALA A 1 1240 ? -43.990 -33.669 -6.101 1.00 82.31 1240 ALA A N 1
ATOM 9776 C CA . ALA A 1 1240 ? -43.525 -32.313 -6.361 1.00 82.31 1240 ALA A CA 1
ATOM 9777 C C . ALA A 1 1240 ? -42.000 -32.282 -6.554 1.00 82.31 1240 ALA A C 1
ATOM 9779 O O . ALA A 1 1240 ? -41.262 -33.079 -5.971 1.00 82.31 1240 ALA A O 1
ATOM 9780 N N . PHE A 1 1241 ? -41.547 -31.350 -7.384 1.00 88.25 1241 PHE A N 1
ATOM 9781 C CA . PHE A 1 1241 ? -40.127 -31.046 -7.537 1.00 88.25 1241 PHE A CA 1
ATOM 9782 C C . PHE A 1 1241 ? -39.636 -30.289 -6.298 1.00 88.25 1241 PHE A C 1
ATOM 9784 O O . PHE A 1 1241 ? -40.341 -29.425 -5.778 1.00 88.25 1241 PHE A O 1
ATOM 9791 N N . ASP A 1 1242 ? -38.440 -30.616 -5.816 1.00 85.38 1242 ASP A N 1
ATOM 9792 C CA . ASP A 1 1242 ? -37.797 -29.860 -4.742 1.00 85.38 1242 ASP A CA 1
ATOM 9793 C C . ASP A 1 1242 ? -37.387 -28.472 -5.252 1.00 85.38 1242 ASP A C 1
ATOM 9795 O O . ASP A 1 1242 ? -37.614 -27.480 -4.559 1.00 85.38 1242 ASP A O 1
ATOM 9799 N N . PHE A 1 1243 ? -36.860 -28.420 -6.484 1.00 88.19 1243 PHE A N 1
ATOM 9800 C CA . PHE A 1 1243 ? -36.461 -27.195 -7.176 1.00 88.19 1243 PHE A CA 1
ATOM 9801 C C . PHE A 1 1243 ? -36.889 -27.207 -8.650 1.00 88.19 1243 PHE A C 1
ATOM 9803 O O . PHE A 1 1243 ? -36.900 -28.254 -9.301 1.00 88.19 1243 PHE A O 1
ATOM 9810 N N . ILE A 1 1244 ? -37.213 -26.030 -9.182 1.00 90.75 1244 ILE A N 1
ATOM 9811 C CA . ILE A 1 1244 ? -37.524 -25.785 -10.590 1.00 90.75 1244 ILE A CA 1
ATOM 9812 C C . ILE A 1 1244 ? -36.591 -24.678 -11.086 1.00 90.75 1244 ILE A C 1
ATOM 9814 O O . ILE A 1 1244 ? -36.690 -23.537 -10.640 1.00 90.75 1244 ILE A O 1
ATOM 9818 N N . MET A 1 1245 ? -35.682 -25.023 -11.991 1.00 89.50 1245 MET A N 1
ATOM 9819 C CA . MET A 1 1245 ? -34.774 -24.104 -12.669 1.00 89.50 1245 MET A CA 1
ATOM 9820 C C . MET A 1 1245 ? -35.391 -23.691 -14.007 1.00 89.50 1245 MET A C 1
ATOM 9822 O O . MET A 1 1245 ? -35.683 -24.560 -14.822 1.00 89.50 1245 MET A O 1
ATOM 9826 N N . LEU A 1 1246 ? -35.617 -22.395 -14.212 1.00 89.38 1246 LEU A N 1
ATOM 9827 C CA . LEU A 1 1246 ? -36.290 -21.832 -15.387 1.00 89.38 1246 LEU A CA 1
ATOM 9828 C C . LEU A 1 1246 ? -35.372 -20.826 -16.073 1.00 89.38 1246 LEU A C 1
ATOM 9830 O O . LEU A 1 1246 ? -35.032 -19.834 -15.432 1.00 89.38 1246 LEU A O 1
ATOM 9834 N N . ASP A 1 1247 ? -35.020 -21.013 -17.343 1.00 84.25 1247 ASP A N 1
ATOM 9835 C CA . ASP A 1 1247 ? -34.435 -19.914 -18.108 1.00 84.25 1247 ASP A CA 1
ATOM 9836 C C . ASP A 1 1247 ? -35.451 -18.776 -18.263 1.00 84.25 1247 ASP A C 1
ATOM 9838 O O . ASP A 1 1247 ? -36.634 -18.987 -18.529 1.00 84.25 1247 ASP A O 1
ATOM 9842 N N . TRP A 1 1248 ? -35.003 -17.547 -18.028 1.00 79.62 1248 TRP A N 1
ATOM 9843 C CA . TRP A 1 1248 ? -35.861 -16.369 -18.050 1.00 79.62 1248 TRP A CA 1
ATOM 9844 C C . TRP A 1 1248 ? -36.340 -16.024 -19.460 1.00 79.62 1248 TRP A C 1
ATOM 9846 O O . TRP A 1 1248 ? -37.401 -15.417 -19.575 1.00 79.62 1248 TRP A O 1
ATOM 9856 N N . ASN A 1 1249 ? -35.587 -16.384 -20.507 1.00 77.69 1249 ASN A N 1
ATOM 9857 C CA . ASN A 1 1249 ? -35.811 -15.925 -21.873 1.00 77.69 1249 ASN A CA 1
ATOM 9858 C C . ASN A 1 1249 ? -35.885 -17.100 -22.845 1.00 77.69 1249 ASN A C 1
ATOM 9860 O O . ASN A 1 1249 ? -35.027 -17.280 -23.705 1.00 77.69 1249 ASN A O 1
ATOM 9864 N N . MET A 1 1250 ? -37.001 -17.810 -22.743 1.00 83.75 1250 MET A N 1
ATOM 9865 C CA . MET A 1 1250 ? -37.409 -18.842 -23.683 1.00 83.75 1250 MET A CA 1
ATOM 9866 C C . MET A 1 1250 ? -38.423 -18.272 -24.693 1.00 83.75 1250 MET A C 1
ATOM 9868 O O . MET A 1 1250 ? -39.174 -17.347 -24.363 1.00 83.75 1250 MET A O 1
ATOM 9872 N N . PRO A 1 1251 ? -38.460 -18.785 -25.933 1.00 71.06 1251 PRO A N 1
ATOM 9873 C CA . PRO A 1 1251 ? -39.459 -18.415 -26.927 1.00 71.06 1251 PRO A CA 1
ATOM 9874 C C . PRO A 1 1251 ? -40.869 -18.857 -26.509 1.00 71.06 1251 PRO A C 1
ATOM 9876 O O . PRO A 1 1251 ? -41.041 -19.841 -25.797 1.00 71.06 1251 PRO A O 1
ATOM 9879 N N . ASP A 1 1252 ? -41.871 -18.133 -27.014 1.00 81.81 1252 ASP A N 1
ATOM 9880 C CA . ASP A 1 1252 ? -43.310 -18.307 -26.759 1.00 81.81 1252 ASP A CA 1
ATOM 9881 C C . ASP A 1 1252 ? -43.755 -18.040 -25.311 1.00 81.81 1252 ASP A C 1
ATOM 9883 O O . ASP A 1 1252 ? -44.510 -17.088 -25.097 1.00 81.81 1252 ASP A O 1
ATOM 9887 N N . LEU A 1 1253 ? -43.280 -18.829 -24.342 1.00 84.25 1253 LEU A N 1
ATOM 9888 C CA . LEU A 1 1253 ? -43.576 -18.676 -22.917 1.00 84.25 1253 LEU A CA 1
ATOM 9889 C C . LEU A 1 1253 ? -42.283 -18.466 -22.124 1.00 84.25 1253 LEU A C 1
ATOM 9891 O O . LEU A 1 1253 ? -41.497 -19.397 -21.930 1.00 84.25 1253 LEU A O 1
ATOM 9895 N N . ASP A 1 1254 ? -42.077 -17.244 -21.634 1.00 83.12 1254 ASP A N 1
ATOM 9896 C CA . ASP A 1 1254 ? -40.842 -16.890 -20.933 1.00 83.12 1254 ASP A CA 1
ATOM 9897 C C . ASP A 1 1254 ? -40.772 -17.512 -19.518 1.00 83.12 1254 ASP A C 1
ATOM 9899 O O . ASP A 1 1254 ? -41.751 -18.058 -18.987 1.00 83.12 1254 ASP A O 1
ATOM 9903 N N . GLY A 1 1255 ? -39.602 -17.468 -18.875 1.00 84.12 1255 GLY A N 1
ATOM 9904 C CA . GLY A 1 1255 ? -39.417 -18.088 -17.558 1.00 84.12 1255 GLY A CA 1
ATOM 9905 C C . GLY A 1 1255 ? -40.262 -17.455 -16.450 1.00 84.12 1255 GLY A C 1
ATOM 9906 O O . GLY A 1 1255 ? -40.645 -18.137 -15.496 1.00 84.12 1255 GLY A O 1
ATOM 9907 N N . ILE A 1 1256 ? -40.597 -16.167 -16.571 1.00 84.69 1256 ILE A N 1
ATOM 9908 C CA . ILE A 1 1256 ? -41.414 -15.434 -15.596 1.00 84.69 1256 ILE A CA 1
ATOM 9909 C C . ILE A 1 1256 ? -42.885 -15.829 -15.752 1.00 84.69 1256 ILE A C 1
ATOM 9911 O O . ILE A 1 1256 ? -43.558 -16.104 -14.755 1.00 84.69 1256 ILE A O 1
ATOM 9915 N N . GLU A 1 1257 ? -43.384 -15.889 -16.982 1.00 85.94 1257 GLU A N 1
ATOM 9916 C CA . GLU A 1 1257 ? -44.728 -16.347 -17.326 1.00 85.94 1257 GLU A CA 1
ATOM 9917 C C . GLU A 1 1257 ? -44.917 -17.816 -16.928 1.00 85.94 1257 GLU A C 1
ATOM 9919 O O . GLU A 1 1257 ? -45.900 -18.163 -16.264 1.00 85.94 1257 GLU A O 1
ATOM 9924 N N . THR A 1 1258 ? -43.923 -18.660 -17.216 1.00 88.88 1258 THR A N 1
ATOM 9925 C CA . THR A 1 1258 ? -43.878 -20.069 -16.797 1.00 88.88 1258 THR A CA 1
ATOM 9926 C C . THR A 1 1258 ? -43.955 -20.196 -15.273 1.00 8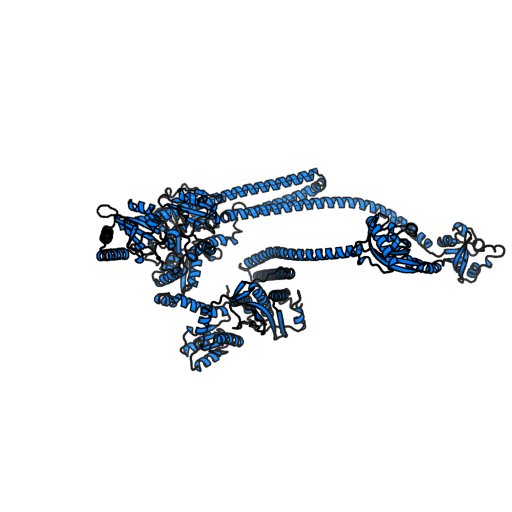8.88 1258 THR A C 1
ATOM 9928 O O . THR A 1 1258 ? -44.799 -20.930 -14.748 1.00 88.88 1258 THR A O 1
ATOM 9931 N N . TYR A 1 1259 ? -43.143 -19.429 -14.538 1.00 90.31 1259 TYR A N 1
ATOM 9932 C CA . TYR A 1 1259 ? -43.187 -19.361 -13.074 1.00 90.31 1259 TYR A CA 1
ATOM 9933 C C . TYR A 1 1259 ? -44.574 -18.950 -12.553 1.00 90.31 1259 TYR A C 1
ATOM 9935 O O . TYR A 1 1259 ? -45.129 -19.620 -11.678 1.00 90.31 1259 TYR A O 1
ATOM 9943 N N . GLN A 1 1260 ? -45.169 -17.885 -13.101 1.00 86.81 1260 GLN A N 1
ATOM 9944 C CA . GLN A 1 1260 ? -46.485 -17.392 -12.677 1.00 86.81 1260 GLN A CA 1
ATOM 9945 C C . GLN A 1 1260 ? -47.586 -18.438 -12.896 1.00 86.81 1260 GLN A C 1
ATOM 9947 O O . GLN A 1 1260 ? -48.466 -18.619 -12.044 1.00 86.81 1260 GLN A O 1
ATOM 9952 N N . ILE A 1 1261 ? -47.537 -19.160 -14.016 1.00 87.69 1261 ILE A N 1
ATOM 9953 C CA . ILE A 1 1261 ? -48.506 -20.210 -14.333 1.00 87.69 1261 ILE A CA 1
ATOM 9954 C C . ILE A 1 1261 ? -48.321 -21.415 -13.406 1.00 87.69 1261 ILE A C 1
ATOM 9956 O O . ILE A 1 1261 ? -49.301 -21.889 -12.828 1.00 87.69 1261 ILE A O 1
ATOM 9960 N N . ILE A 1 1262 ? -47.086 -21.879 -13.194 1.00 88.56 1262 ILE A N 1
ATOM 9961 C CA . ILE A 1 1262 ? -46.814 -23.004 -12.292 1.00 88.56 1262 ILE A CA 1
ATOM 9962 C C . ILE A 1 1262 ? -47.238 -22.656 -10.859 1.00 88.56 1262 ILE A C 1
ATOM 9964 O O . ILE A 1 1262 ? -47.926 -23.461 -10.228 1.00 88.56 1262 ILE A O 1
ATOM 9968 N N . LYS A 1 1263 ? -46.909 -21.454 -10.368 1.00 84.31 1263 LYS A N 1
ATOM 9969 C CA . LYS A 1 1263 ? -47.258 -20.980 -9.018 1.00 84.31 1263 LYS A CA 1
ATOM 9970 C C . LYS A 1 1263 ? -48.761 -20.782 -8.818 1.00 84.31 1263 LYS A C 1
ATOM 9972 O O . LYS A 1 1263 ? -49.280 -21.077 -7.749 1.00 84.31 1263 LYS A O 1
ATOM 9977 N N . SER A 1 1264 ? -49.481 -20.284 -9.823 1.00 82.56 1264 SER A N 1
ATOM 9978 C CA . SER A 1 1264 ? -50.935 -20.080 -9.710 1.00 82.56 1264 SER A CA 1
ATOM 9979 C C . SER A 1 1264 ? -51.738 -21.384 -9.772 1.00 82.56 1264 SER A C 1
ATOM 9981 O O . SER A 1 1264 ? -52.847 -21.441 -9.239 1.00 82.56 1264 SER A O 1
ATOM 9983 N N . GLN A 1 1265 ? -51.195 -22.428 -10.405 1.00 80.44 1265 GLN A N 1
ATOM 9984 C CA . GLN A 1 1265 ? -51.886 -23.704 -10.624 1.00 80.44 1265 GLN A CA 1
ATOM 9985 C C . GLN A 1 1265 ? -51.457 -24.816 -9.654 1.00 80.44 1265 GLN A C 1
ATOM 9987 O O . GLN A 1 1265 ? -52.133 -25.841 -9.587 1.00 80.44 1265 GLN A O 1
ATOM 9992 N N . ASN A 1 1266 ? -50.370 -24.634 -8.895 1.00 77.69 1266 ASN A N 1
ATOM 9993 C CA . ASN A 1 1266 ? -49.775 -25.663 -8.039 1.00 77.69 1266 ASN A CA 1
ATOM 9994 C C . ASN A 1 1266 ? -49.262 -25.074 -6.711 1.00 77.69 1266 ASN A C 1
ATOM 9996 O O . ASN A 1 1266 ? -49.052 -23.875 -6.585 1.00 77.69 1266 ASN A O 1
ATOM 10000 N N . ASN A 1 1267 ? -49.021 -25.921 -5.706 1.00 76.31 1267 ASN A N 1
ATOM 10001 C CA . ASN A 1 1267 ? -48.655 -25.490 -4.349 1.00 76.31 1267 ASN A CA 1
ATOM 10002 C C . ASN A 1 1267 ? -47.128 -25.353 -4.139 1.00 76.31 1267 ASN A C 1
ATOM 10004 O O . ASN A 1 1267 ? -46.594 -25.886 -3.166 1.00 76.31 1267 ASN A O 1
ATOM 10008 N N . TYR A 1 1268 ? -46.429 -24.694 -5.069 1.00 83.19 1268 TYR A N 1
ATOM 10009 C CA . TYR A 1 1268 ? -44.985 -24.435 -4.968 1.00 83.19 1268 TYR A CA 1
ATOM 10010 C C . TYR A 1 1268 ? -44.699 -23.116 -4.237 1.00 83.19 1268 TYR A C 1
ATOM 10012 O O . TYR A 1 1268 ? -45.429 -22.137 -4.391 1.00 83.19 1268 TYR A O 1
ATOM 10020 N N . GLN A 1 1269 ? -43.626 -23.091 -3.448 1.00 78.31 1269 GLN A N 1
ATOM 10021 C CA . GLN A 1 1269 ? -43.126 -21.903 -2.749 1.00 78.31 1269 GLN A CA 1
ATOM 10022 C C . GLN A 1 1269 ? -42.093 -21.154 -3.601 1.00 78.31 1269 GLN A C 1
ATOM 10024 O O . GLN A 1 1269 ? -41.414 -21.754 -4.431 1.00 78.31 1269 GLN A O 1
ATOM 10029 N N . ASP A 1 1270 ? -41.926 -19.849 -3.369 1.00 74.75 1270 ASP A N 1
ATOM 10030 C CA . ASP A 1 1270 ? -40.999 -19.016 -4.155 1.00 74.75 1270 ASP A CA 1
ATOM 10031 C C . ASP A 1 1270 ? -39.542 -19.469 -4.056 1.00 74.75 1270 ASP A C 1
ATOM 10033 O O . ASP A 1 1270 ? -38.806 -19.407 -5.034 1.00 74.75 1270 ASP A O 1
ATOM 10037 N N . ASN A 1 1271 ? -39.144 -20.010 -2.906 1.00 73.44 1271 ASN A N 1
ATOM 10038 C CA . ASN A 1 1271 ? -37.805 -20.552 -2.681 1.00 73.44 1271 ASN A CA 1
ATOM 10039 C C . ASN A 1 1271 ? -37.520 -21.871 -3.429 1.00 73.44 1271 ASN A C 1
ATOM 10041 O O . ASN A 1 1271 ? -36.405 -22.379 -3.342 1.00 73.44 1271 ASN A O 1
ATOM 10045 N N . GLN A 1 1272 ? -38.507 -22.433 -4.132 1.00 81.06 1272 GLN A N 1
ATOM 10046 C CA . GLN A 1 1272 ? -38.336 -23.617 -4.976 1.00 81.06 1272 GLN A CA 1
ATOM 10047 C C . GLN A 1 1272 ? -38.043 -23.255 -6.432 1.00 81.06 1272 GLN A C 1
ATOM 10049 O O . GLN A 1 1272 ? -37.678 -24.138 -7.202 1.00 81.06 1272 GLN A O 1
ATOM 10054 N N . PHE A 1 1273 ? -38.192 -21.988 -6.825 1.00 84.50 1273 PHE A N 1
ATOM 10055 C CA . PHE A 1 1273 ? -37.916 -21.541 -8.186 1.00 84.50 1273 PHE A CA 1
ATOM 10056 C C . PHE A 1 1273 ? -36.550 -20.873 -8.270 1.00 84.50 1273 PHE A C 1
ATOM 10058 O O . PHE A 1 1273 ? -36.190 -20.038 -7.443 1.00 84.50 1273 PHE A O 1
ATOM 10065 N N . ILE A 1 1274 ? -35.806 -21.225 -9.308 1.00 84.44 1274 ILE A N 1
ATOM 10066 C CA . ILE A 1 1274 ? -34.506 -20.654 -9.630 1.00 84.44 1274 ILE A CA 1
ATOM 10067 C C . ILE A 1 1274 ? -34.612 -20.140 -11.060 1.00 84.44 1274 ILE A C 1
ATOM 10069 O O . ILE A 1 1274 ? -34.656 -20.925 -12.000 1.00 84.44 1274 ILE A O 1
ATOM 10073 N N . LEU A 1 1275 ? -34.679 -18.823 -11.228 1.00 80.19 1275 LEU A N 1
ATOM 10074 C CA . LEU A 1 1275 ? -34.595 -18.214 -12.552 1.00 80.19 1275 LEU A CA 1
ATOM 10075 C C . LEU A 1 1275 ? -33.129 -18.171 -12.994 1.00 80.19 1275 LEU A C 1
ATOM 10077 O O . LEU A 1 1275 ? -32.278 -17.598 -12.311 1.00 80.19 1275 LEU A O 1
ATOM 10081 N N . VAL A 1 1276 ? -32.848 -18.803 -14.126 1.00 72.88 1276 VAL A N 1
ATOM 10082 C CA . VAL A 1 1276 ? -31.569 -18.804 -14.831 1.00 72.88 1276 VAL A CA 1
ATOM 10083 C C . VAL A 1 1276 ? -31.637 -17.690 -15.872 1.00 72.88 1276 VAL A C 1
ATOM 10085 O O . VAL A 1 1276 ? -32.673 -17.491 -16.492 1.00 72.88 1276 VAL A O 1
ATOM 10088 N N . THR A 1 1277 ? -30.583 -16.887 -16.015 1.00 58.00 1277 THR A N 1
ATOM 10089 C CA . THR A 1 1277 ? -30.555 -15.842 -17.047 1.00 58.00 1277 THR A CA 1
ATOM 10090 C C . THR A 1 1277 ? -29.244 -15.790 -17.805 1.00 58.00 1277 THR A C 1
ATOM 10092 O O . THR A 1 1277 ? -28.174 -15.832 -17.202 1.00 58.00 1277 THR A O 1
ATOM 10095 N N . SER A 1 1278 ? -29.335 -15.664 -19.129 1.00 48.03 1278 SER A N 1
ATOM 10096 C CA . SER A 1 1278 ? -28.223 -15.408 -20.052 1.00 48.03 1278 SER A CA 1
ATOM 10097 C C . SER A 1 1278 ? -27.824 -13.922 -20.139 1.00 48.03 1278 SER A C 1
ATOM 10099 O O . SER A 1 1278 ? -26.693 -13.612 -20.523 1.00 48.03 1278 SER A O 1
ATOM 10101 N N . ASN A 1 1279 ? -28.706 -13.007 -19.713 1.00 31.97 1279 ASN A N 1
ATOM 10102 C CA . ASN A 1 1279 ? -28.452 -11.569 -19.596 1.00 31.97 1279 ASN A CA 1
ATOM 10103 C C . ASN A 1 1279 ? -28.372 -11.175 -18.118 1.00 31.97 1279 ASN A C 1
ATOM 10105 O O . ASN A 1 1279 ? -29.387 -11.058 -17.427 1.00 31.97 1279 ASN A O 1
ATOM 10109 N N . ALA A 1 1280 ? -27.158 -10.923 -17.641 1.00 34.91 1280 ALA A N 1
ATOM 10110 C CA . ALA A 1 1280 ? -26.965 -9.934 -16.592 1.00 34.91 1280 ALA A CA 1
ATOM 10111 C C . ALA A 1 1280 ? -26.738 -8.614 -17.307 1.00 34.91 1280 ALA A C 1
ATOM 10113 O O . ALA A 1 1280 ? -25.840 -8.592 -18.181 1.00 34.91 1280 ALA A O 1
#

Foldseek 3Di:
DDDDDDFPVVVVVVVVLVVVLVVLCVPPPPVLVVVCVVAQEAEEEFAQFDPPDWHQDPVRDTHHLLVVLLVLLCSRFSHHHDHDYYFHPVVRVVCLLVVVGFKYFWAFDDPVCVPSWDWAAFLAKFWKWKKAFQPDPCPALVPQAQDFQEEEAPPHPCQVVQVVSYVNYDHDRHPLVQLVCRLVVVGGMYIDTLQSVVLCCVPPVRDGMAIYHHLPTAITRIGMIGGPVCVSVSVRSNVSVVVCPSLNSLVSLQVSLAVSPPVCPVVVVVPPPDADPVNVVVVVVVVVVVVVVCCVVCLVVCLVCVVDPVVVVVVVVVVVVVLVVLVVVLVVVLVVVLVVLLVVVVSLFVRLVVQLVSNVVVLLVVVLVVQVVQLPDPVNLVLVVQCLVCVVVVVPVSNVVSQVVVVVVVVVPVVCPPQQKWKFKAFLQQATSYTPPPVRHRPHDQCCVPPVVQSVVQQVFDFAKDFWGWDPDDDPPDPDVPATFIKIWGKHFHAHPVRHGGIIMIIIDRQARPVLSSFSSQNHHNFKGKFKAALQQQTRHFDSCQVVCCVVVQAPPPYTSHRSFGWPPLPPDPQNVCLNVQHWFWDPPWDQTSSRATWTWTWGGDPRHSMIMIIIGGNCVSCVVSVVSSVVSVVVSVVSSVVVVVVVVVSNVCSVVVVVVVVVVVVVVVVVVVVVVVVVVVVVVVVVVVQQPDQKWKWWAFPQFATPFTGPNVCVVQVPDRVRRRVDGPCRFFVPPPNPPDDPCNDPQVVCLVVQDKDWDAQDQTQHPPRDTFRKIKMKGADPDPPDRTGIMMIIDGDCVVVCVVVVVVVCQLPDCWWKFKFDLVQATQDTHVNVCVVQVHDPVVRHRDHPVVFFPPVCSVVVVVVSNVCVVVQDKDKPVVVPDFGWTAHPVRDIFTKIKIWHWDDDPVGIITIIIIDGCVVVVVVVVVVVVVVVVVVVVLVVVLVVLVVVLVVLVVVLVVLLVVLVVVCVDDDDPVVNVVSVVSNVVSVVVNVLSVLVNLVSCLVVVNDDWFWAKDFVVVLVVVLCRLLLVLCVVLVAAEEEFEDPVDARIWTTHSPLVSLLSNLLSVVQSLQANYYYKYKYKDFPDPPDDDDPWKTKMKIKIWHQGQWDDPVLQVQLQDAQDDSDPVCCVPRPDRSSSNVSSQSSLVSQVKHWHKDTDGNRTIMIMMMGMITGDPPDPVVVVVVQLVVLAAAEEEEEALDPVVQVRVVSVSVSSNYRYDYHNDLVRVLVCCVPDPDHGQAYEAEQDDPPAGRVNSVVSSVVVDPDDPVRYHYRYSGD

pLDDT: mean 77.42, std 14.36, range [22.84, 96.31]

Nearest PDB structures (foldseek):
  6dk7-assembly1_A  TM=8.730E-01  e=4.135E-19  Pseudomonas aeruginosa
  6dk7-assembly3_E  TM=8.869E-01  e=1.183E-18  Pseudomonas aeruginosa
  6dk8-assembly4_G  TM=8.829E-01  e=1.638E-17  Pseudomonas aeruginosa
  7n0e-assembly1_B  TM=8.330E-01  e=2.246E-17  Pseudomonas aeruginosa
  6dk7-assembly1_B  TM=7.945E-01  e=7.447E-18  Pseudomonas aeruginosa

Mean predicted aligned error: 21.97 Å

Solvent-accessible surface area (backbone atoms only — not comparable to full-atom values): 69102 Å² total; per-residue (Å²): 142,80,88,66,70,61,42,79,64,38,61,62,49,42,53,49,46,58,50,46,53,49,64,62,44,73,77,50,57,68,75,50,54,56,49,25,71,78,40,49,66,41,38,25,28,40,36,39,49,42,57,60,41,28,15,52,49,97,86,71,43,80,36,39,50,36,49,55,52,42,56,55,40,35,74,72,42,80,33,42,64,41,84,71,45,73,38,43,53,44,60,42,51,52,36,25,74,73,62,80,25,45,32,31,54,80,30,63,71,47,76,90,49,61,85,71,40,39,67,38,69,57,75,45,70,45,53,54,28,33,37,28,29,61,89,47,92,60,83,51,60,89,61,68,48,56,80,42,36,24,35,23,43,44,74,46,79,59,38,58,57,28,49,72,52,8,82,49,40,47,67,39,84,34,57,67,59,47,56,51,31,28,67,70,62,76,30,58,34,27,57,48,37,66,67,39,52,52,47,46,39,71,75,66,71,59,79,49,61,41,78,43,55,47,81,87,55,63,69,37,39,24,14,35,35,28,30,59,92,45,65,56,57,39,56,54,51,35,50,41,56,60,70,58,33,71,67,46,46,47,44,48,55,41,51,42,31,37,53,70,61,57,73,48,79,72,47,82,76,67,61,75,86,89,77,34,70,63,53,56,48,48,51,50,48,52,47,49,50,47,49,50,47,49,48,64,75,36,40,68,62,46,47,68,42,56,78,40,68,70,49,45,54,51,51,55,49,54,51,51,49,51,54,50,50,52,53,51,51,51,51,54,51,52,51,54,52,51,52,51,52,52,51,57,50,51,51,53,47,54,48,42,50,51,40,39,55,40,52,51,50,51,61,47,50,59,52,50,52,51,49,48,53,49,41,65,31,69,72,49,32,55,44,51,49,46,30,48,56,19,56,77,70,66,38,65,69,54,27,52,52,28,51,50,54,49,52,53,59,46,67,79,35,56,88,52,52,53,93,68,26,36,54,34,32,22,38,83,87,28,31,23,75,39,44,82,57,66,92,45,43,71,38,70,36,43,51,50,76,78,36,46,74,58,46,53,44,20,77,71,72,35,72,41,66,40,69,63,37,61,49,89,55,88,82,84,76,73,84,62,92,79,77,73,50,58,37,22,34,46,32,27,45,25,43,53,95,87,70,48,76,61,28,34,41,29,42,35,37,39,37,72,79,58,58,24,57,58,30,52,86,36,48,44,49,88,56,31,37,28,42,34,27,33,50,86,24,31,26,56,24,47,53,85,53,38,70,63,34,26,77,70,66,63,21,60,85,94,54,66,31,46,68,52,37,60,48,64,62,52,92,75,27,69,66,27,48,21,27,59,71,55,38,66,53,71,43,85,86,55,47,73,46,76,86,72,43,56,21,26,38,37,35,46,33,42,85,91,57,61,38,21,43,36,40,37,31,38,44,66,69,75,38,42,67,57,51,54,54,49,50,52,54,50,51,50,50,50,52,52,50,52,50,53,49,49,52,50,53,49,52,52,52,51,34,53,50,53,53,52,51,56,55,47,55,60,51,54,59,58,49,54,64,56,51,66,68,50,59,72,63,52,67,72,51,53,71,60,47,61,66,62,63,50,82,51,14,36,38,32,25,30,87,83,44,38,35,78,48,58,35,62,30,25,29,65,75,40,56,41,52,58,70,58,49,50,74,37,38,60,61,83,72,65,47,73,96,59,65,93,80,67,54,66,84,76,35,74,66,42,49,19,54,76,70,65,41,74,48,78,52,72,80,43,70,49,68,30,58,92,79,42,71,42,60,29,34,38,37,38,39,47,50,97,48,93,91,50,71,56,27,31,40,35,40,38,42,78,61,69,69,73,69,48,61,68,53,48,61,60,50,48,64,33,61,36,96,55,22,39,37,33,26,42,88,81,50,23,25,72,45,67,27,53,41,30,33,65,69,34,58,48,55,68,81,76,42,44,79,29,52,56,61,82,37,34,43,80,93,46,37,70,64,48,52,56,49,53,57,48,35,73,73,66,69,50,74,47,56,46,82,80,64,86,57,92,46,54,37,31,23,64,90,66,52,75,43,46,42,42,43,38,40,34,75,43,79,54,102,88,47,68,29,37,43,30,43,41,42,79,42,55,63,62,52,50,49,53,52,47,49,53,49,50,50,51,49,51,52,51,47,51,51,50,50,47,54,47,50,55,50,48,44,56,65,48,48,54,59,40,52,50,51,35,48,53,27,50,55,56,65,74,46,100,57,58,77,66,62,41,51,52,36,53,50,53,29,54,52,39,55,52,53,52,51,54,46,51,53,53,49,54,48,48,33,54,78,66,72,72,66,82,83,54,79,40,82,44,47,54,64,58,54,52,49,55,48,44,58,63,48,47,56,62,22,52,78,50,68,31,46,79,46,78,48,71,43,88,84,51,71,57,46,29,30,34,44,68,69,60,52,45,53,38,49,52,51,52,48,50,48,37,50,68,53,30,74,59,54,45,36,41,41,35,39,41,66,60,80,72,84,88,76,97,56,100,51,67,46,44,39,34,39,36,39,36,22,50,15,54,37,39,50,78,73,46,62,76,40,56,69,38,79,69,37,70,88,55,88,76,55,51,84,81,64,72,79,80,35,44,63,56,34,45,36,46,52,52,29,49,76,41,72,26,53,68,54,75,52,56,40,64,67,65,4,38,33,42,35,35,33,38,61,34,30,60,50,88,82,66,70,58,65,62,58,52,52,53,42,63,69,40,39,75,36,33,33,38,41,30,33,65,48,70,65,59,48,51,50,54,44,54,57,43,44,74,38,48,27,45,72,45,82,24,63,36,35,66,52,40,50,50,52,61,71,70,44,92,62,84,62,62,32,38,38,28,32,46,84,32,77,102,39,27,26,63,59,33,47,52,52,46,45,75,76,41,97,65,58,76,91,29,55,41,79,41,49,96,74,65

Sequence (1280 aa):
MIKLNKSSFFAFFFLQSFFLQNVMAENLSTDLVDWAHANPVVHIGVDGTFPPFDYVDEQGATAGAGKLIRQQLSAILPVDLQETSVSDFRLEYDDMLRGNIDAISVCGNVEQRRGEVLFTKPFLQMTPIVVVNKNSDIKSEMDITSKLKVASISGYADADFAKQLSANSKGLSSNLQGYQSIENGQYDVFITYLYLYKYMLKKHDFKNIKPIAISQFESLPIGFCVNKNKPQLVGLLNWGIDQLGDDFILAMQSKWAESSLDEGQDDRAQLDKSISLTSVFIYAVIFVLLALFFARKFASTIAIKLDTLAFRTTYFTVLFLIISLSAGGIYLFLNDFKDQLLIDQKETFNVTRDVTKKTLAGWYRERELLAHNIAKSKSFKRLVNQLVIASEKGDTIKLAQAKEALREYFSKRPYTTQGGRAYTISDVQGRYLLNLVQSAEGKQSPIISQRPELFSKVLKGRTEFIPPVWANVNIDGNRNKGDKDAEVFIATPVWDEQQEIIAVLGFRFDPDREFSQLFIDGRLGNSFESYAVDSRGYMISSSRFTSELQQKGIVPAGDSSVLNVRLQSPETNPIVQAAKFKLNGQNLNGYTNYRGKTVVGQWISLKNSNITVVSEIQLSEMLAEYYDVRNLLLIGLIISSAFILSISIFMITISNRANDISRRSQQELAEQVTIRTKELAVSEQKSKLINSSVADGILGVDKHGHFIFANESATKITGYSEEQILSSDLISLFAGENKDNLTFEGTEVYKAIQSKEVIRISNEYVLMSGARELPLEYSISPVEDDESDLACVITLQDITLRVQETERLEKMLEHLPVCMVIMNQNDEVEQINQTGIELLGFERDEIVGHPVDLFIPQEQVESHKALLKKFFQEEAVVDTRSLDRNFKVKHKSGKLIEIQAVYTPVHFHNGLYAAVMVRDITLDRQAEFALLEAKRISDDASKAKSDFLANMSHEIRTPMNAIMGMSHLALACELDRKPKNYVTKVYKAAESLLGIINDILDFSKIEAGKLDIEIIEFSLHDTFADLANIIGLKAGEKNLELLFDISPEVPVMLKGDPLRLNQILINLAGNAVKFTEQGQVVISVNVNSSAEETHSNEIKLEFSVKDSGIGMDDEQQKKLFQSFSQADSSTTRKYGGTGLGLTISKKLVELMHGQIWLESKAGEGSCFSFTTRLQVSDVIDTKLIEQQKSFLADKRILIVDDNLLALDVLSSILKSFHCHVVLANSGEEAIELVKQATLAFDFIMLDWNMPDLDGIETYQIIKSQNNYQDNQFILVTSNA

Radius of gyration: 53.64 Å; Cα contacts (8 Å, |Δi|>4): 2028; chains: 1; bounding box: 126×86×174 Å